Protein AF-A0AAN8JIP8-F1 (afdb_monomer)

Radius of gyration: 142.1 Å; Cα contacts (8 Å, |Δi|>4): 4; chains: 1; bounding box: 308×154×435 Å

Solvent-accessible surface area (backbone atoms only — not comparable to full-atom values): 47723 Å² total; per-residue (Å²): 134,84,82,82,71,72,52,71,68,57,50,50,50,50,52,49,52,52,51,48,56,50,50,54,47,53,52,50,54,49,50,50,59,46,51,55,49,54,50,49,54,49,50,54,50,50,58,48,48,54,56,46,51,53,49,51,53,56,48,52,77,65,32,65,65,54,57,50,50,53,50,52,47,55,48,47,58,53,48,52,54,51,49,50,52,50,52,52,51,51,50,49,52,52,50,50,52,52,52,53,50,51,50,51,49,54,51,48,53,47,52,50,52,50,51,48,52,49,54,61,63,46,69,83,62,85,78,62,66,67,62,51,52,54,47,50,51,51,52,50,55,49,48,55,52,48,51,54,49,47,51,60,46,47,60,45,48,61,55,47,61,72,69,72,71,76,87,85,82,87,88,89,84,82,89,77,83,86,89,81,88,79,89,86,83,90,86,91,87,90,91,95,98,96,97,93,95,94,95,94,97,95,98,95,96,97,97,98,96,94,96,96,81,74,87,73,30,80,72,51,52,64,67,49,54,61,52,54,65,48,54,60,52,52,57,53,52,55,53,59,49,55,55,52,56,53,50,52,52,54,49,55,53,48,50,56,50,50,53,52,50,49,56,49,51,54,51,50,53,49,54,49,48,54,50,51,53,51,49,50,52,51,51,51,52,50,50,54,50,48,56,45,53,50,51,51,50,47,52,55,49,56,50,50,51,49,52,50,57,47,51,52,49,54,48,52,49,49,52,52,52,49,52,51,48,51,52,51,48,55,50,49,53,51,52,49,54,50,51,49,53,49,51,52,52,50,51,51,54,52,52,49,54,52,50,50,52,52,51,51,53,52,52,52,53,50,51,54,50,52,52,50,54,48,54,51,48,56,50,50,53,51,55,48,52,51,51,54,51,52,46,54,53,47,60,50,50,52,50,50,52,49,54,49,51,53,50,56,50,51,51,52,53,53,52,50,53,47,56,51,49,53,51,52,47,53,54,50,55,51,47,52,52,49,52,51,53,50,53,52,49,53,48,50,51,48,52,53,51,51,51,52,48,51,53,50,50,52,52,52,50,51,50,50,49,57,49,50,54,52,45,54,52,49,51,53,49,48,52,53,49,50,53,50,50,52,52,52,46,53,52,50,53,51,48,54,51,51,52,52,54,49,51,53,54,51,54,56,54,52,52,55,48,52,59,50,56,51,56,58,48,52,60,48,56,53,53,57,57,53,55,50,52,58,46,54,56,52,53,53,55,52,49,55,55,48,55,54,48,48,57,54,48,54,66,44,52,59,53,50,52,52,51,51,50,53,50,48,58,49,49,52,54,53,48,52,55,52,47,53,57,54,51,56,53,47,58,54,55,57,49,59,57,50,58,62,46,58,60,46,52,74,61,43,76,75,53,57,79,77,67,79,80,88,85,98,107,110,105,105,110,106,106,105,108,106,105,110,105,107,110,109,106,106,111,106,108,109,108,109,109,107,107,108,109,105,98,93,91,91,86,89,82,91,82,90,86,90,82,82,90,83,86,82,90,80,90,78,85,86,83,81,86,86,85,90,78,89,78,90,90,75,83,62,55,63,56,54,48,49,51,45,48,52,49,47,51,48,49,49,52,49,45,50,54,48,50,51,51,46,52,50,51,48,52,50,48,49,51,49,48,49,49,49,49,49,51,46,51,48,49,47,51,51,55,53,70,70,50,90,78,85,93,82,88,81,87,90,84,88,87,82,82,81,80,52,68,66,63,52,52,53,48,56,55,44,47,60,55,43,52,52,47,53,49,49,49,51,51,47,52,51,49,51,50,49,49,50,52,49,52,51,51,48,60,66,71,73,112

Mean predicted aligned error: 25.89 Å

Organism: Patella caerulea (NCBI:txid87958)

Secondary structure (DSSP, 8-state):
----PPPHHHHHHHHHHHHHHHHHHHHHHHHHHHHHHHHHHHHHHHHHHHHHHHHHHHHHTT-HHHHHHHHHHHHHHHHHHHHHHHHHHHHHHHHHHHHHHHHHHHHHHHHHHHHHHHHHHGGG--SSHHHHHHHHHHHHHHHHHHHHHHHHHHHHHHHHHTTS---S----------------------------------------------TTHHHHHHHHHHHHHHHHHHHHHHHHHHHHHHHHHHHHHHHHHHHHHHHHHHHHHHHHHHHHHHHHHHHHHHHHHHHHHHHHHHHHHHHHHHHHHHHHHHHHHHHHHHHHHHHHHHHHHHHHHHHHHHHHHHHHHHHHHHHHHHHHHHHHHHHHHHHHHHHHHHHHHHHHHHHHHHHHHHHHHHHHHHHHHHHHHHHHHHHHHHHHHHHHHHHHHHHHHHHHHHHHHHHHHHHHHHHHHHHHHHHHHHHHHHHHHHHHHHHHHHHHHHHHHHHHHHHHHHHHHHHHHHHHHHHHHHHHHHHHHHHHHHHHHHHHHHHHHHHHHHHHHHHHHHHHHHHHHHHHHHHHHHHHHHHHHHHHHHHHHHHHHHHHHHHHHHHHHHHHHHHHHHHHTTTGGGG-S---------------------------------------------------------------------TTHHHHHHHHHHHHHHHHHHHHHHHHHHHHHHHHHHHHHHHHHHHHHHHHHHHHHTS-----------------HHHHHHHHHHHHHHHHHHHHHHHHHHHHHHHHHHHHHHHHT--

Structure (mmCIF, N/CA/C/O backbone):
data_AF-A0AAN8JIP8-F1
#
_entry.id   AF-A0AAN8JIP8-F1
#
loop_
_atom_site.group_PDB
_atom_site.id
_atom_site.type_symbol
_atom_site.label_atom_id
_atom_site.label_alt_id
_atom_site.label_comp_id
_atom_site.label_asym_id
_atom_site.label_entity_id
_atom_site.label_seq_id
_atom_site.pdbx_PDB_ins_code
_atom_site.Cartn_x
_atom_site.Cartn_y
_atom_site.Cartn_z
_atom_site.occupancy
_atom_site.B_iso_or_equiv
_atom_site.auth_seq_id
_atom_site.auth_comp_id
_atom_site.auth_asym_id
_atom_site.auth_atom_id
_atom_site.pdbx_PDB_model_num
ATOM 1 N N . MET A 1 1 ? -47.748 29.543 52.046 1.00 41.75 1 MET A N 1
ATOM 2 C CA . MET A 1 1 ? -46.280 29.737 51.969 1.00 41.75 1 MET A CA 1
ATOM 3 C C . MET A 1 1 ? -45.994 30.636 50.778 1.00 41.75 1 MET A C 1
ATOM 5 O O . MET A 1 1 ? -46.801 30.630 49.855 1.00 41.75 1 MET A O 1
ATOM 9 N N . ALA A 1 2 ? -44.954 31.469 50.833 1.00 38.91 2 ALA A N 1
ATOM 10 C CA . ALA A 1 2 ? -44.733 32.494 49.813 1.00 38.91 2 ALA A CA 1
ATOM 11 C C . ALA A 1 2 ? -44.259 31.883 48.487 1.00 38.91 2 ALA A C 1
ATOM 13 O O . ALA A 1 2 ? -43.378 31.026 48.476 1.00 38.91 2 ALA A O 1
ATOM 14 N N . SER A 1 3 ? -44.820 32.352 47.374 1.00 47.00 3 SER A N 1
ATOM 15 C CA . SER A 1 3 ? -44.273 32.103 46.045 1.00 47.00 3 SER A CA 1
ATOM 16 C C . SER A 1 3 ? -42.950 32.853 45.910 1.00 47.00 3 SER A C 1
ATOM 18 O O . SER A 1 3 ? -42.953 34.079 45.784 1.00 47.00 3 SER A O 1
ATOM 20 N N . SER A 1 4 ? -41.831 32.128 45.935 1.00 55.75 4 SER A N 1
ATOM 21 C CA . SER A 1 4 ? -40.528 32.676 45.556 1.00 55.75 4 SER A CA 1
ATOM 22 C C . SER A 1 4 ? -40.542 32.955 44.056 1.00 55.75 4 SER A C 1
ATOM 24 O O . SER A 1 4 ? -40.239 32.077 43.250 1.00 55.75 4 SER A O 1
ATOM 26 N N . ALA A 1 5 ? -40.973 34.157 43.674 1.00 63.22 5 ALA A N 1
ATOM 27 C CA . ALA A 1 5 ? -40.846 34.618 42.302 1.00 63.22 5 ALA A CA 1
ATOM 28 C C . ALA A 1 5 ? -39.356 34.637 41.931 1.00 63.22 5 ALA A C 1
ATOM 30 O O . ALA A 1 5 ? -38.539 35.137 42.705 1.00 63.22 5 ALA A O 1
ATOM 31 N N . LEU A 1 6 ? -39.020 34.084 40.762 1.00 61.97 6 LEU A N 1
ATOM 32 C CA . LEU A 1 6 ? -37.705 34.275 40.148 1.00 61.97 6 LEU A CA 1
ATOM 33 C C . LEU A 1 6 ? -37.393 35.772 40.100 1.00 61.97 6 LEU A C 1
ATOM 35 O O . LEU A 1 6 ? -38.283 36.563 39.769 1.00 61.97 6 LEU A O 1
ATOM 39 N N . SER A 1 7 ? -36.146 36.155 40.385 1.00 80.00 7 SER A N 1
ATOM 40 C CA . SER A 1 7 ? -35.715 37.523 40.099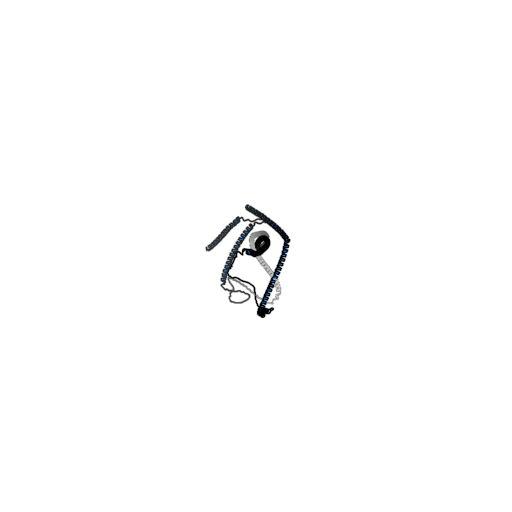 1.00 80.00 7 SER A CA 1
ATOM 41 C C . SER A 1 7 ? -35.925 37.808 38.611 1.00 80.00 7 SER A C 1
ATOM 43 O O . SER A 1 7 ? -35.694 36.932 37.772 1.00 80.00 7 SER A O 1
ATOM 45 N N . GLU A 1 8 ? -36.353 39.022 38.266 1.00 82.00 8 GLU A N 1
ATOM 46 C CA . GLU A 1 8 ? -36.595 39.407 36.871 1.00 82.00 8 GLU A CA 1
ATOM 47 C C . GLU A 1 8 ? -35.316 39.238 36.027 1.00 82.00 8 GLU A C 1
ATOM 49 O O . GLU A 1 8 ? -35.373 38.703 34.919 1.00 82.00 8 GLU A O 1
ATOM 54 N N . ASP A 1 9 ? -34.149 39.525 36.619 1.00 84.12 9 ASP A N 1
ATOM 55 C CA . ASP A 1 9 ? -32.824 39.268 36.039 1.00 84.12 9 ASP A CA 1
ATOM 56 C C . ASP A 1 9 ? -32.525 37.771 35.836 1.00 84.12 9 ASP A C 1
ATOM 58 O O . ASP A 1 9 ? -31.943 37.380 34.823 1.00 84.12 9 ASP A O 1
ATOM 62 N N . GLU A 1 10 ? -32.910 36.906 36.781 1.00 84.31 10 GLU A N 1
ATOM 63 C CA . GLU A 1 10 ? -32.682 35.454 36.691 1.00 84.31 10 GLU A CA 1
ATOM 64 C C . GLU A 1 10 ? -33.585 34.823 35.629 1.00 84.31 10 GLU A C 1
ATOM 66 O O . GLU A 1 10 ? -33.130 34.010 34.822 1.00 84.31 10 GLU A O 1
ATOM 71 N N . PHE A 1 11 ? -34.850 35.247 35.578 1.00 89.31 11 PHE A N 1
ATOM 72 C CA . PHE A 1 11 ? -35.792 34.854 34.538 1.00 89.31 11 PHE A CA 1
ATOM 73 C C . PHE A 1 11 ? -35.334 35.339 33.157 1.00 89.31 11 PHE A C 1
ATOM 75 O O . PHE A 1 11 ? -35.331 34.555 32.208 1.00 89.31 11 PHE A O 1
ATOM 82 N N . HIS A 1 12 ? -34.872 36.587 33.038 1.00 90.25 12 HIS A N 1
ATOM 83 C CA . HIS A 1 12 ? -34.343 37.122 31.784 1.00 90.25 12 HIS A CA 1
ATOM 84 C C . HIS A 1 12 ? -33.064 36.393 31.337 1.00 90.25 12 HIS A C 1
ATOM 86 O O . HIS A 1 12 ? -32.928 36.040 30.165 1.00 90.25 12 HIS A O 1
ATOM 92 N N . ARG A 1 13 ? -32.159 36.066 32.269 1.00 91.44 13 ARG A N 1
ATOM 93 C CA . ARG A 1 13 ? -30.947 35.283 31.981 1.00 91.44 13 ARG A CA 1
ATOM 94 C C . ARG A 1 13 ? -31.266 33.855 31.531 1.00 91.44 13 ARG A C 1
ATOM 96 O O . ARG A 1 13 ? -30.633 33.363 30.600 1.00 91.44 13 ARG A O 1
ATOM 103 N N . LEU A 1 14 ? -32.272 33.213 32.129 1.00 91.88 14 LEU A N 1
ATOM 104 C CA . LEU A 1 14 ? -32.777 31.908 31.686 1.00 91.88 14 LEU A CA 1
ATOM 105 C C . LEU A 1 14 ? -33.465 31.987 30.313 1.00 91.88 14 LEU A C 1
ATOM 107 O O . LEU A 1 14 ? -33.284 31.083 29.499 1.00 91.88 14 LEU A O 1
ATOM 111 N N . GLN A 1 15 ? -34.201 33.062 30.011 1.00 92.00 15 GLN A N 1
ATOM 112 C CA . GLN A 1 15 ? -34.759 33.293 28.672 1.00 92.00 15 GLN A CA 1
ATOM 113 C C . GLN A 1 15 ? -33.664 33.465 27.611 1.00 92.00 15 GLN A C 1
ATOM 115 O O . GLN A 1 15 ? -33.769 32.865 26.542 1.00 92.00 15 GLN A O 1
ATOM 120 N N . LEU A 1 16 ? -32.613 34.237 27.908 1.00 93.12 16 LEU A N 1
ATOM 121 C CA . LEU A 1 16 ? -31.446 34.403 27.036 1.00 93.12 16 LEU A CA 1
ATOM 122 C C . LEU A 1 16 ? -30.752 33.061 26.784 1.00 93.12 16 LEU A C 1
ATOM 124 O O . LEU A 1 16 ? -30.627 32.658 25.631 1.00 93.12 16 LEU A O 1
ATOM 128 N N . GLN A 1 17 ? -30.409 32.315 27.837 1.00 93.75 17 GLN A N 1
ATOM 129 C CA . GLN A 1 17 ? -29.754 31.011 27.701 1.00 93.75 17 GLN A CA 1
ATOM 130 C C . GLN A 1 17 ? -30.630 29.993 26.946 1.00 93.75 17 GLN A C 1
ATOM 132 O O . GLN A 1 17 ? -30.125 29.209 26.143 1.00 93.75 17 GLN A O 1
ATOM 137 N N . LEU A 1 18 ? -31.955 30.016 27.138 1.00 93.50 18 LEU A N 1
ATOM 138 C CA . LEU A 1 18 ? -32.888 29.183 26.374 1.00 93.50 18 LEU A CA 1
ATOM 139 C C . LEU A 1 18 ? -32.954 29.594 24.893 1.00 93.50 18 LEU A C 1
ATOM 141 O O . LEU A 1 18 ? -33.060 28.728 24.024 1.00 93.50 18 LEU A O 1
ATOM 145 N N . LEU A 1 19 ? -32.881 30.892 24.587 1.00 94.69 19 LEU A N 1
ATOM 146 C CA . LEU A 1 19 ? -32.849 31.405 23.216 1.00 94.69 19 LEU A CA 1
ATOM 147 C C . LEU A 1 19 ? -31.527 31.051 22.515 1.00 94.69 19 LEU A C 1
ATOM 149 O O . LEU A 1 19 ? -31.551 30.623 21.360 1.00 94.69 19 LEU A O 1
ATOM 153 N N . GLU A 1 20 ? -30.399 31.151 23.217 1.00 94.56 20 GLU A N 1
ATOM 154 C CA . GLU A 1 20 ? -29.074 30.717 22.757 1.00 94.56 20 GLU A CA 1
ATOM 155 C C . GLU A 1 20 ? -29.049 29.209 22.485 1.00 94.56 20 GLU A C 1
ATOM 157 O O . GLU A 1 20 ? -28.760 28.795 21.362 1.00 94.56 20 GLU A O 1
ATOM 162 N N . LEU A 1 21 ? -29.454 28.377 23.455 1.00 94.69 21 LEU A N 1
ATOM 163 C CA . LEU A 1 21 ? -29.526 26.919 23.297 1.00 94.69 21 LEU A CA 1
ATOM 164 C C . LEU A 1 21 ? -30.486 26.498 22.179 1.00 94.69 21 LEU A C 1
ATOM 166 O O . LEU A 1 21 ? -30.210 25.526 21.471 1.00 94.69 21 LEU A O 1
ATOM 170 N N . ARG A 1 22 ? -31.591 27.229 21.975 1.00 94.69 22 ARG A N 1
ATOM 171 C CA . ARG A 1 22 ? -32.524 27.006 20.860 1.00 94.69 22 ARG A CA 1
ATOM 172 C C . ARG A 1 22 ? -31.920 27.404 19.512 1.00 94.69 22 ARG A C 1
ATOM 174 O O . ARG A 1 22 ? -32.134 26.698 18.530 1.00 94.69 22 ARG A O 1
ATOM 181 N N . THR A 1 23 ? -31.159 28.494 19.461 1.00 95.00 23 THR A N 1
ATOM 182 C CA . THR A 1 23 ? -30.470 28.963 18.247 1.00 95.00 23 THR A CA 1
ATOM 183 C C . THR A 1 23 ? -29.353 27.996 17.860 1.00 95.00 23 THR A C 1
ATOM 185 O O . THR A 1 23 ? -29.341 27.502 16.734 1.00 95.00 23 THR A O 1
ATOM 188 N N . ALA A 1 24 ? -28.509 27.602 18.818 1.00 94.00 24 ALA A N 1
ATOM 189 C CA . ALA A 1 24 ? -27.499 26.562 18.644 1.00 94.00 24 ALA A CA 1
ATOM 190 C C . ALA A 1 24 ? -28.122 25.221 18.213 1.00 94.00 24 ALA A C 1
ATOM 192 O O . ALA A 1 24 ? -27.599 24.561 17.318 1.00 94.00 24 ALA A O 1
ATOM 193 N N . ASN A 1 25 ? -29.283 24.846 18.766 1.00 93.75 25 ASN A N 1
ATOM 194 C CA . ASN A 1 25 ? -30.038 23.673 18.318 1.00 93.75 25 ASN A CA 1
ATOM 195 C C . ASN A 1 25 ? -30.480 23.772 16.852 1.00 93.75 25 ASN A C 1
ATOM 197 O O . ASN A 1 25 ? -30.338 22.794 16.123 1.00 93.75 25 ASN A O 1
ATOM 201 N N . TYR A 1 26 ? -31.008 24.915 16.404 1.00 96.50 26 TYR A N 1
ATOM 202 C CA . TYR A 1 26 ? -31.382 25.098 14.997 1.00 96.50 26 TYR A CA 1
ATOM 203 C C . TYR A 1 26 ? -30.161 25.108 14.069 1.00 96.50 26 TYR A C 1
ATOM 205 O O . TYR A 1 26 ? -30.230 24.551 12.974 1.00 96.50 26 TYR A O 1
ATOM 213 N N . GLU A 1 27 ? -29.033 25.677 14.498 1.00 94.81 27 GLU A N 1
ATOM 214 C CA . GLU A 1 27 ? -27.779 25.608 13.748 1.00 94.81 27 GLU A CA 1
ATOM 215 C C . GLU A 1 27 ? -27.237 24.182 13.632 1.00 94.81 27 GLU A C 1
ATOM 217 O O . GLU A 1 27 ? -26.820 23.780 12.548 1.00 94.81 27 GLU A O 1
ATOM 222 N N . LEU A 1 28 ? -27.225 23.417 14.726 1.00 95.06 28 LEU A N 1
ATOM 223 C CA . LEU A 1 28 ? -26.784 22.022 14.734 1.00 95.06 28 LEU A CA 1
ATOM 224 C C . LEU A 1 28 ? -27.724 21.149 13.899 1.00 95.06 28 LEU A C 1
ATOM 226 O O . LEU A 1 28 ? -27.256 20.397 13.053 1.00 95.06 28 LEU A O 1
ATOM 230 N N . GLU A 1 29 ? -29.040 21.321 14.030 1.00 96.31 29 GLU A N 1
ATOM 231 C CA . GLU A 1 29 ? -30.030 20.632 13.194 1.00 96.31 29 GLU A CA 1
ATOM 232 C C . GLU A 1 29 ? -29.877 21.010 11.703 1.00 96.31 29 GLU A C 1
ATOM 234 O O . GLU A 1 29 ? -30.047 20.167 10.821 1.00 96.31 29 GLU A O 1
ATOM 239 N N . GLY A 1 30 ? -29.484 22.254 11.404 1.00 96.44 30 GLY A N 1
ATOM 240 C CA . GLY A 1 30 ? -29.112 22.708 10.062 1.00 96.44 30 GLY A CA 1
ATOM 241 C C . GLY A 1 30 ? -27.811 22.087 9.538 1.00 96.44 30 GLY A C 1
ATOM 242 O O . GLY A 1 30 ? -27.761 21.682 8.375 1.00 96.44 30 GLY A O 1
ATOM 243 N N . LYS A 1 31 ? -26.782 21.963 10.388 1.00 96.31 31 LYS A N 1
ATOM 244 C CA . LYS A 1 31 ? -25.492 21.315 10.083 1.00 96.31 31 LYS A CA 1
ATOM 245 C C . LYS A 1 31 ? -25.680 19.812 9.838 1.00 96.31 31 LYS A C 1
ATOM 247 O O . LYS A 1 31 ? -25.229 19.326 8.807 1.00 96.31 31 LYS A O 1
ATOM 252 N N . CYS A 1 32 ? -26.441 19.106 10.677 1.00 93.50 32 CYS A N 1
ATOM 253 C CA . CYS A 1 32 ? -26.803 17.700 10.460 1.00 93.50 32 CYS A CA 1
ATOM 254 C C . CYS A 1 32 ? -27.535 17.507 9.126 1.00 93.50 32 CYS A C 1
ATOM 256 O O . CYS A 1 32 ? -27.065 16.746 8.286 1.00 93.50 32 CYS A O 1
ATOM 258 N N . LYS A 1 33 ? -28.587 18.291 8.849 1.00 96.75 33 LYS A N 1
ATOM 259 C CA . LYS A 1 33 ? -29.296 18.246 7.555 1.00 96.75 33 LYS A CA 1
ATOM 260 C C . LYS A 1 33 ? -28.409 18.613 6.365 1.00 96.75 33 LYS A C 1
ATOM 262 O O . LYS A 1 33 ? -28.715 18.241 5.233 1.00 96.75 33 LYS A O 1
ATOM 267 N N . LYS A 1 34 ? -27.337 19.386 6.558 1.00 96.75 34 LYS A N 1
ATOM 268 C CA . LYS A 1 34 ? -26.338 19.632 5.511 1.00 96.75 34 LYS A CA 1
ATOM 269 C C . LYS A 1 34 ? -25.504 18.368 5.267 1.00 96.75 34 LYS A C 1
ATOM 271 O O . LYS A 1 34 ? -25.473 17.906 4.130 1.00 96.75 34 LYS A O 1
ATOM 276 N N . TYR A 1 35 ? -24.928 17.778 6.314 1.00 96.06 35 TYR A N 1
ATOM 277 C CA . TYR A 1 35 ? -24.126 16.556 6.205 1.00 96.06 35 TYR A CA 1
ATOM 278 C C . TYR A 1 35 ? -24.930 15.349 5.695 1.00 96.06 35 TYR A C 1
ATOM 280 O O . TYR A 1 35 ? -24.410 14.584 4.894 1.00 96.06 35 TYR A O 1
ATOM 288 N N . GLU A 1 36 ? -26.209 15.211 6.057 1.00 96.06 36 GLU A N 1
ATOM 289 C CA . GLU A 1 36 ? -27.120 14.193 5.502 1.00 96.06 36 GLU A CA 1
ATOM 290 C C . GLU A 1 36 ? -27.251 14.309 3.973 1.00 96.06 36 GLU A C 1
ATOM 292 O O . GLU A 1 36 ? -27.186 13.306 3.259 1.00 96.06 36 GLU A O 1
ATOM 297 N N . ARG A 1 37 ? -27.382 15.535 3.443 1.00 96.56 37 ARG A N 1
ATOM 298 C CA . ARG A 1 37 ? -27.431 15.775 1.991 1.00 96.56 37 ARG A CA 1
ATOM 299 C C . ARG A 1 37 ? -26.080 15.537 1.325 1.00 96.56 37 ARG A C 1
ATOM 301 O O . ARG A 1 37 ? -26.044 14.941 0.256 1.00 96.56 37 ARG A O 1
ATOM 308 N N . GLU A 1 38 ? -24.984 15.980 1.938 1.00 96.69 38 GLU A N 1
ATOM 309 C CA . GLU A 1 38 ? -23.628 15.767 1.409 1.00 96.69 38 GL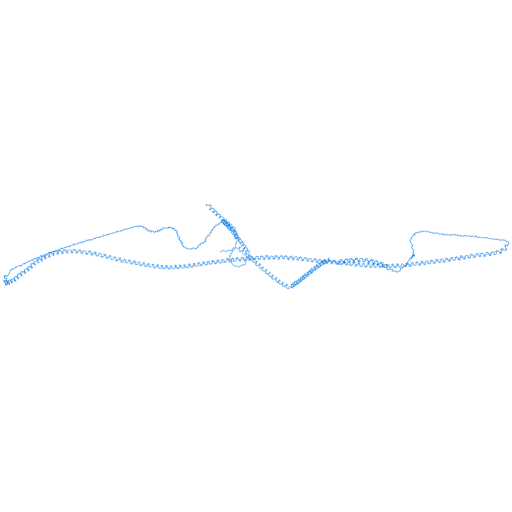U A CA 1
ATOM 310 C C . GLU A 1 38 ? -23.268 14.271 1.376 1.00 96.69 38 GLU A C 1
ATOM 312 O O . GLU A 1 38 ? -22.713 13.802 0.384 1.00 96.69 38 GLU A O 1
ATOM 317 N N . LEU A 1 39 ? -23.681 13.501 2.389 1.00 95.12 39 LEU A N 1
ATOM 318 C CA . LEU A 1 39 ? -23.577 12.041 2.419 1.00 95.12 39 LEU A CA 1
ATOM 319 C C . LEU A 1 39 ? -24.425 11.390 1.317 1.00 95.12 39 LEU A C 1
ATOM 321 O O . LEU A 1 39 ? -23.911 10.544 0.590 1.00 95.12 39 LEU A O 1
ATOM 325 N N . THR A 1 40 ? -25.681 11.820 1.150 1.00 96.88 40 THR A N 1
ATOM 326 C CA . THR A 1 40 ? -26.584 11.301 0.104 1.00 96.88 40 THR A CA 1
ATOM 327 C C . THR A 1 40 ? -26.010 11.543 -1.297 1.00 96.88 40 THR A C 1
ATOM 329 O O . THR A 1 40 ? -25.915 10.615 -2.094 1.00 96.88 40 THR A O 1
ATOM 332 N N . VAL A 1 41 ? -25.541 12.763 -1.586 1.00 96.69 41 VAL A N 1
ATOM 333 C CA . VAL A 1 41 ? -24.903 13.114 -2.870 1.00 96.69 41 VAL A CA 1
ATOM 334 C C . VAL A 1 41 ? -23.583 12.358 -3.069 1.00 96.69 41 VAL A C 1
ATOM 336 O O . VAL A 1 41 ? -23.268 11.942 -4.185 1.00 96.69 41 VAL A O 1
ATOM 339 N N . GLY A 1 42 ? -22.817 12.127 -1.998 1.00 94.19 42 GLY A N 1
ATOM 340 C CA . GLY A 1 42 ? -21.629 11.273 -2.029 1.00 94.19 42 GLY A CA 1
ATOM 341 C C . GLY A 1 42 ? -21.962 9.825 -2.401 1.00 94.19 42 GLY A C 1
ATOM 342 O O . GLY A 1 42 ? -21.312 9.250 -3.274 1.00 94.19 42 GLY A O 1
ATOM 343 N N . GLN A 1 43 ? -23.013 9.263 -1.801 1.00 96.31 43 GLN A N 1
ATOM 344 C CA . GLN A 1 43 ? -23.512 7.921 -2.101 1.00 96.31 43 GLN A CA 1
ATOM 345 C C . GLN A 1 43 ? -24.012 7.825 -3.546 1.00 96.31 43 GLN A C 1
ATOM 347 O O . GLN A 1 43 ? -23.539 6.958 -4.272 1.00 96.31 43 GLN A O 1
ATOM 352 N N . GLU A 1 44 ? -24.849 8.757 -4.017 1.00 95.88 44 GLU A N 1
ATOM 353 C CA . GLU A 1 44 ? -25.273 8.837 -5.426 1.00 95.88 44 GLU A CA 1
ATOM 354 C C . GLU A 1 44 ? -24.078 8.914 -6.392 1.00 95.88 44 GLU A C 1
ATOM 356 O O . GLU A 1 44 ? -24.091 8.290 -7.458 1.00 95.88 44 GLU A O 1
ATOM 361 N N . ARG A 1 45 ? -23.009 9.639 -6.028 1.00 96.81 45 ARG A N 1
ATOM 362 C CA . ARG A 1 45 ? -21.807 9.751 -6.863 1.00 96.81 45 ARG A CA 1
ATOM 363 C C . ARG A 1 45 ? -21.016 8.444 -6.937 1.00 96.81 45 ARG A C 1
ATOM 365 O O . ARG A 1 45 ? -20.574 8.101 -8.035 1.00 96.81 45 ARG A O 1
ATOM 372 N N . VAL A 1 46 ? -20.868 7.714 -5.829 1.00 94.31 46 VAL A N 1
ATOM 373 C CA . VAL A 1 46 ? -20.299 6.350 -5.822 1.00 94.31 46 VAL A CA 1
ATOM 374 C C . VAL A 1 46 ? -21.156 5.427 -6.689 1.00 94.31 46 VAL A C 1
ATOM 376 O O . VAL A 1 46 ? -20.643 4.781 -7.600 1.00 94.31 46 VAL A O 1
ATOM 379 N N . ASP A 1 47 ? -22.476 5.477 -6.510 1.00 96.62 47 ASP A N 1
ATOM 380 C CA . ASP A 1 47 ? -23.449 4.664 -7.238 1.00 96.62 47 ASP A CA 1
ATOM 381 C C . ASP A 1 47 ? -23.382 4.893 -8.764 1.00 96.62 47 ASP A C 1
ATOM 383 O O . ASP A 1 47 ? -23.634 3.978 -9.552 1.00 96.62 47 ASP A O 1
ATOM 387 N N . VAL A 1 48 ? -23.034 6.103 -9.219 1.00 96.00 48 VAL A N 1
ATOM 388 C CA . VAL A 1 48 ? -22.761 6.409 -10.637 1.00 96.00 48 VAL A CA 1
ATOM 389 C C . VAL A 1 48 ? -21.407 5.853 -11.086 1.00 96.00 48 VAL A C 1
ATOM 391 O O . VAL A 1 48 ? -21.338 5.223 -12.144 1.00 96.00 48 VAL A O 1
ATOM 394 N N . LEU A 1 49 ? -20.349 6.045 -10.293 1.00 94.38 49 LEU A N 1
ATOM 395 C CA . LEU A 1 49 ? -18.994 5.589 -10.619 1.00 94.38 49 LEU A CA 1
ATOM 396 C C . LEU A 1 49 ? -18.906 4.059 -10.722 1.00 94.38 49 LEU A C 1
ATOM 398 O O . LEU A 1 49 ? -18.324 3.559 -11.682 1.00 94.38 49 LEU A O 1
ATOM 402 N N . ASP A 1 50 ? -19.566 3.304 -9.843 1.00 95.00 50 ASP A N 1
ATOM 403 C CA . ASP A 1 50 ? -19.622 1.836 -9.927 1.00 95.00 50 ASP A CA 1
ATOM 404 C C . ASP A 1 50 ? -20.362 1.353 -11.182 1.00 95.00 50 ASP A C 1
ATOM 406 O O . ASP A 1 50 ? -19.964 0.374 -11.828 1.00 95.00 50 ASP A O 1
ATOM 410 N N . LYS A 1 51 ? -21.414 2.071 -11.600 1.00 95.94 51 LYS A N 1
ATOM 411 C CA . LYS A 1 51 ? -22.118 1.803 -12.865 1.00 95.94 51 LYS A CA 1
ATOM 412 C C . LYS A 1 51 ? -21.247 2.136 -14.080 1.00 95.94 51 LYS A C 1
ATOM 414 O O . LYS A 1 51 ? -21.388 1.475 -15.110 1.00 95.94 51 LYS A O 1
ATOM 419 N N . GLU A 1 52 ? -20.358 3.123 -13.996 1.00 94.38 52 GLU A N 1
ATOM 420 C CA . GLU A 1 52 ? -19.389 3.473 -15.046 1.00 94.38 52 GLU A CA 1
ATOM 421 C C . GLU A 1 52 ? -18.227 2.472 -15.110 1.00 94.38 52 GLU A C 1
ATOM 423 O O . GLU A 1 52 ? -17.961 1.927 -16.182 1.00 94.38 52 GLU A O 1
ATOM 428 N N . LEU A 1 53 ? -17.627 2.115 -13.974 1.00 90.94 53 LEU A N 1
ATOM 429 C CA . LEU A 1 53 ? -16.594 1.083 -13.842 1.00 90.94 53 LEU A CA 1
ATOM 430 C C . LEU A 1 53 ? -17.101 -0.283 -14.331 1.00 90.94 53 LEU A C 1
ATOM 432 O O . LEU A 1 53 ? -16.434 -0.965 -15.110 1.00 90.94 53 LEU A O 1
ATOM 436 N N . THR A 1 54 ? -18.338 -0.649 -13.986 1.00 94.31 54 THR A N 1
ATOM 437 C CA . THR A 1 54 ? -18.991 -1.868 -14.490 1.00 94.31 54 THR A CA 1
ATOM 438 C C . THR A 1 54 ? -19.182 -1.844 -16.012 1.00 94.31 54 THR A C 1
ATOM 440 O O . THR A 1 54 ? -19.073 -2.890 -16.659 1.00 94.31 54 THR A O 1
ATOM 443 N N . LYS A 1 55 ? -19.458 -0.680 -16.621 1.00 92.62 55 LYS A N 1
ATOM 444 C CA . LYS A 1 55 ? -19.519 -0.536 -18.089 1.00 92.62 55 LYS A CA 1
ATOM 445 C C . LYS A 1 55 ? -18.122 -0.642 -18.703 1.00 92.62 55 LYS A C 1
ATOM 447 O O . LYS A 1 55 ? -17.965 -1.386 -19.668 1.00 92.62 55 LYS A O 1
ATOM 452 N N . ALA A 1 56 ? -17.121 0.031 -18.133 1.00 86.12 56 ALA A N 1
ATOM 453 C CA . ALA A 1 56 ? -15.735 -0.007 -18.597 1.00 86.12 56 ALA A CA 1
ATOM 454 C C . ALA A 1 56 ? -15.183 -1.441 -18.595 1.00 86.12 56 ALA A C 1
ATOM 456 O O . ALA A 1 56 ? -14.741 -1.923 -19.635 1.00 86.12 56 ALA A O 1
ATOM 457 N N . ASN A 1 57 ? -15.344 -2.181 -17.495 1.00 82.38 57 ASN A N 1
ATOM 458 C CA . ASN A 1 57 ? -14.942 -3.588 -17.402 1.00 82.38 57 ASN A CA 1
ATOM 459 C C . ASN A 1 57 ? -15.691 -4.477 -18.412 1.00 82.38 57 ASN A C 1
ATOM 461 O O . ASN A 1 57 ? -15.094 -5.356 -19.033 1.00 82.38 57 ASN A O 1
ATOM 465 N N . LYS A 1 58 ? -16.982 -4.218 -18.671 1.00 88.38 58 LYS A N 1
ATOM 466 C CA . LYS A 1 58 ? -17.743 -4.915 -19.727 1.00 88.38 58 LYS A CA 1
ATOM 467 C C . LYS A 1 58 ? -17.277 -4.566 -21.147 1.00 88.38 58 LYS A C 1
ATOM 469 O O . LYS A 1 58 ? -17.478 -5.388 -22.038 1.00 88.38 58 LYS A O 1
ATOM 474 N N . VAL A 1 59 ? -16.670 -3.400 -21.374 1.00 84.06 59 VAL A N 1
ATOM 475 C CA . VAL A 1 59 ? -16.035 -3.032 -22.652 1.00 84.06 59 VAL A CA 1
ATOM 476 C C . VAL A 1 59 ? -14.647 -3.665 -22.769 1.00 84.06 59 VAL A C 1
ATOM 478 O O . VAL A 1 59 ? -14.357 -4.262 -23.800 1.00 84.06 59 VAL A O 1
ATOM 481 N N . ILE A 1 60 ? -13.830 -3.635 -21.713 1.00 79.00 60 ILE A N 1
ATOM 482 C CA . ILE A 1 60 ? -12.498 -4.264 -21.664 1.00 79.00 60 ILE A CA 1
ATOM 483 C C . ILE A 1 60 ? -12.603 -5.779 -21.893 1.00 79.00 60 ILE A C 1
ATOM 485 O O . ILE A 1 60 ? -11.930 -6.314 -22.772 1.00 79.00 60 ILE A O 1
ATOM 489 N N . ASN A 1 61 ? -13.527 -6.465 -21.216 1.00 77.38 61 ASN A N 1
ATOM 490 C CA . ASN A 1 61 ? -13.718 -7.915 -21.363 1.00 77.38 61 ASN A CA 1
ATOM 491 C C . ASN A 1 61 ? -14.357 -8.315 -22.710 1.00 77.38 61 ASN A C 1
ATOM 493 O O . ASN A 1 61 ? -14.301 -9.479 -23.104 1.00 77.38 61 ASN A O 1
ATOM 497 N N . LYS A 1 62 ? -14.964 -7.362 -23.432 1.00 78.56 62 LYS A N 1
ATOM 498 C CA . LYS A 1 62 ? -15.442 -7.537 -24.818 1.00 78.56 62 LYS A CA 1
ATOM 499 C C . LYS A 1 62 ? -14.441 -7.045 -25.867 1.00 78.56 62 LYS A C 1
ATOM 501 O O . LYS A 1 62 ? -14.663 -7.265 -27.058 1.00 78.56 62 LYS A O 1
ATOM 506 N N . SER A 1 63 ? -13.363 -6.381 -25.457 1.00 77.38 63 SER A N 1
ATOM 507 C CA . SER A 1 63 ? -12.356 -5.851 -26.367 1.00 77.38 63 SER A CA 1
ATOM 508 C C . SER A 1 63 ? -11.573 -6.995 -26.997 1.00 77.38 63 SER A C 1
ATOM 510 O O . SER A 1 63 ? -11.031 -7.851 -26.296 1.00 77.38 63 SER A O 1
ATOM 512 N N . LYS A 1 64 ? -11.460 -6.981 -28.331 1.00 72.12 64 LYS A N 1
ATOM 513 C CA . LYS A 1 64 ? -10.598 -7.926 -29.056 1.00 72.12 64 LYS A CA 1
ATOM 514 C C . LYS A 1 64 ? -9.155 -7.857 -28.548 1.00 72.12 64 LYS A C 1
ATOM 516 O O . LYS A 1 64 ? -8.545 -8.904 -28.376 1.00 72.12 64 LYS A O 1
ATOM 521 N N . LYS A 1 65 ? -8.683 -6.653 -28.197 1.00 80.88 65 LYS A N 1
ATOM 522 C CA . LYS A 1 65 ? -7.320 -6.399 -27.714 1.00 80.88 65 LYS A CA 1
ATOM 523 C C . LYS A 1 65 ? -6.963 -7.206 -26.459 1.00 80.88 65 LYS A C 1
ATOM 525 O O . LYS A 1 65 ? -5.819 -7.603 -26.310 1.00 80.88 65 LYS A O 1
ATOM 530 N N . THR A 1 66 ? -7.926 -7.490 -25.581 1.00 79.44 66 THR A N 1
ATOM 531 C CA . THR A 1 66 ? -7.689 -8.299 -24.371 1.00 79.44 66 THR A CA 1
ATOM 532 C C . THR A 1 66 ? -7.382 -9.753 -24.735 1.00 79.44 66 THR A C 1
ATOM 534 O O . THR A 1 66 ? -6.405 -10.310 -24.251 1.00 79.44 66 THR A O 1
ATOM 537 N N . LYS A 1 67 ? -8.158 -10.339 -25.658 1.00 81.62 67 LYS A N 1
ATOM 538 C CA . LYS A 1 67 ? -7.933 -11.707 -26.162 1.00 81.62 67 LYS A CA 1
ATOM 539 C C . LYS A 1 67 ? -6.715 -11.815 -27.077 1.00 81.62 67 LYS A C 1
ATOM 541 O O . LYS A 1 67 ? -6.061 -12.844 -27.123 1.00 81.62 67 LYS A O 1
ATOM 546 N N . GLU A 1 68 ? -6.423 -10.753 -27.816 1.00 81.88 68 GLU A N 1
ATOM 547 C CA . GLU A 1 68 ? -5.234 -10.626 -28.658 1.00 81.88 68 GLU A CA 1
ATOM 548 C C . GLU A 1 68 ? -3.960 -10.585 -27.802 1.00 81.88 68 GLU A C 1
ATOM 550 O O . GLU A 1 68 ? -3.022 -11.321 -28.081 1.00 81.88 68 GLU A O 1
ATOM 555 N N . VAL A 1 69 ? -3.958 -9.827 -26.697 1.00 85.94 69 VAL A N 1
ATOM 556 C CA . VAL A 1 69 ? -2.877 -9.852 -25.694 1.00 85.94 69 VAL A CA 1
ATOM 557 C C . VAL A 1 69 ? -2.770 -11.222 -25.015 1.00 85.94 69 VAL A C 1
ATOM 559 O O . VAL A 1 69 ? -1.665 -11.730 -24.878 1.00 85.94 69 VAL A O 1
ATOM 562 N N . GLU A 1 70 ? -3.887 -11.851 -24.642 1.00 87.12 70 GLU A N 1
ATOM 563 C CA . GLU A 1 70 ? -3.905 -13.199 -24.048 1.00 87.12 70 GLU A CA 1
ATOM 564 C C . GLU A 1 70 ? -3.296 -14.261 -24.987 1.00 87.12 70 GLU A C 1
ATOM 566 O O . GLU A 1 70 ? -2.483 -15.078 -24.555 1.00 87.12 70 GLU A O 1
ATOM 571 N N . LEU A 1 71 ? -3.614 -14.209 -26.286 1.00 88.69 71 LEU A N 1
ATOM 572 C CA . LEU A 1 71 ? -3.016 -15.079 -27.305 1.00 88.69 71 LEU A CA 1
ATOM 573 C C . LEU A 1 71 ? -1.529 -14.773 -27.538 1.00 88.69 71 LEU A C 1
ATOM 575 O O . LEU A 1 71 ? -0.731 -15.703 -27.612 1.00 88.69 71 LEU A O 1
ATOM 579 N N . LEU A 1 72 ? -1.139 -13.495 -27.598 1.00 89.69 72 LEU A N 1
ATOM 580 C CA . LEU A 1 72 ? 0.265 -13.089 -27.731 1.00 89.69 72 LEU A CA 1
ATOM 581 C C . LEU A 1 72 ? 1.106 -13.495 -26.511 1.00 89.69 72 LEU A C 1
ATOM 583 O O . LEU A 1 72 ? 2.278 -13.828 -26.669 1.00 89.69 72 LEU A O 1
ATOM 587 N N . MET A 1 73 ? 0.527 -13.517 -25.305 1.00 90.94 73 MET A N 1
ATOM 588 C CA . MET A 1 73 ? 1.181 -14.073 -24.117 1.00 90.94 73 MET A CA 1
ATOM 589 C C . MET A 1 73 ? 1.375 -15.588 -24.252 1.00 90.94 73 MET A C 1
ATOM 591 O O . MET A 1 73 ? 2.496 -16.059 -24.100 1.00 90.94 73 MET A O 1
ATOM 595 N N . GLN A 1 74 ? 0.339 -16.341 -24.640 1.00 94.12 74 GLN A N 1
ATOM 596 C CA . GLN A 1 74 ? 0.451 -17.792 -24.861 1.00 94.12 74 GLN A CA 1
ATOM 597 C C . GLN A 1 74 ? 1.460 -18.155 -25.968 1.00 94.12 74 GLN A C 1
ATOM 599 O O . GLN A 1 74 ? 2.161 -19.167 -25.862 1.00 94.12 74 GLN A O 1
ATOM 604 N N . GLU A 1 75 ? 1.564 -17.335 -27.018 1.00 93.81 75 GLU A N 1
ATOM 605 C CA . GLU A 1 75 ? 2.580 -17.479 -28.064 1.00 93.81 75 GLU A CA 1
ATOM 606 C C . GLU A 1 75 ? 3.987 -17.174 -27.531 1.00 93.81 75 GLU A C 1
ATOM 608 O O . GLU A 1 75 ? 4.902 -17.965 -27.758 1.00 93.81 75 GLU A O 1
ATOM 613 N N . ASN A 1 76 ? 4.159 -16.096 -26.760 1.00 90.88 76 ASN A N 1
ATOM 614 C CA . ASN A 1 76 ? 5.434 -15.733 -26.136 1.00 90.88 76 ASN A CA 1
ATOM 615 C C . ASN A 1 76 ? 5.910 -16.820 -25.153 1.00 90.88 76 ASN A C 1
ATOM 617 O O . ASN A 1 76 ? 7.036 -17.297 -25.272 1.00 90.88 76 ASN A O 1
ATOM 621 N N . ASP A 1 77 ? 5.030 -17.334 -24.291 1.00 94.88 77 ASP A N 1
ATOM 622 C CA . ASP A 1 77 ? 5.302 -18.480 -23.411 1.00 94.88 77 ASP A CA 1
ATOM 623 C C . ASP A 1 77 ? 5.655 -19.749 -24.211 1.00 94.88 77 ASP A C 1
ATOM 625 O O . ASP A 1 77 ? 6.406 -20.614 -23.754 1.00 94.88 77 ASP A O 1
ATOM 629 N N . GLY A 1 78 ? 5.092 -19.909 -25.413 1.00 94.25 78 GLY A N 1
ATOM 630 C CA . GLY A 1 78 ? 5.436 -20.972 -26.360 1.00 94.25 78 GLY A CA 1
ATOM 631 C C . GLY A 1 78 ? 6.815 -20.798 -27.002 1.00 94.25 78 GLY A C 1
ATOM 632 O O . GLY A 1 78 ? 7.527 -21.785 -27.194 1.00 94.25 78 GLY A O 1
ATOM 633 N N . LEU A 1 79 ? 7.210 -19.563 -27.310 1.00 95.69 79 LEU A N 1
ATOM 634 C CA . LEU A 1 79 ? 8.519 -19.220 -27.867 1.00 95.69 79 LEU A CA 1
ATOM 635 C C . LEU A 1 79 ? 9.626 -19.295 -26.807 1.00 95.69 79 LEU A C 1
ATOM 637 O O . LEU A 1 79 ? 10.670 -19.874 -27.089 1.00 95.69 79 LEU A O 1
ATOM 641 N N . GLN A 1 80 ? 9.386 -18.822 -25.582 1.00 94.38 80 GLN A N 1
ATOM 642 C CA . GLN A 1 80 ? 10.334 -18.930 -24.466 1.00 94.38 80 GLN A CA 1
ATOM 643 C C . GLN A 1 80 ? 10.661 -20.390 -24.134 1.00 94.38 80 GLN A C 1
ATOM 645 O O . GLN A 1 80 ? 11.829 -20.737 -23.995 1.00 94.38 80 GLN A O 1
ATOM 650 N N . ARG A 1 81 ? 9.658 -21.282 -24.096 1.00 95.50 81 ARG A N 1
ATOM 651 C CA . ARG A 1 81 ? 9.896 -22.726 -23.896 1.00 95.50 81 ARG A CA 1
ATOM 652 C C . ARG A 1 81 ? 10.711 -23.362 -25.025 1.00 95.50 81 ARG A C 1
ATOM 654 O O . ARG A 1 81 ? 11.540 -24.222 -24.751 1.00 95.50 81 ARG A O 1
ATOM 661 N N . LYS A 1 82 ? 10.508 -22.940 -26.280 1.00 96.06 82 LYS A N 1
ATOM 662 C CA . LYS A 1 82 ? 11.325 -23.397 -27.419 1.00 96.06 82 LYS A CA 1
ATOM 663 C C . LYS A 1 82 ? 12.760 -22.883 -27.334 1.00 96.06 82 LYS A C 1
ATOM 665 O O . LYS A 1 82 ? 13.677 -23.666 -27.549 1.00 96.06 82 LYS A O 1
ATOM 670 N N . LEU A 1 83 ? 12.945 -21.605 -26.996 1.00 96.62 83 LEU A N 1
ATOM 671 C CA . LEU A 1 83 ? 14.264 -21.009 -26.793 1.00 96.62 83 LEU A CA 1
ATOM 672 C C . LEU A 1 83 ? 15.018 -21.748 -25.685 1.00 96.62 83 LEU A C 1
ATOM 674 O O . LEU A 1 83 ? 16.138 -22.181 -25.914 1.00 96.62 83 LEU A O 1
ATOM 678 N N . HIS A 1 84 ? 14.376 -21.988 -24.540 1.00 94.88 84 HIS A N 1
ATOM 679 C CA . HIS A 1 84 ? 15.008 -22.693 -23.430 1.00 94.88 84 HIS A CA 1
ATOM 680 C C . HIS A 1 84 ? 15.384 -24.141 -23.785 1.00 94.88 84 HIS A C 1
ATOM 682 O O . HIS A 1 84 ? 16.498 -24.565 -23.499 1.00 94.88 84 HIS A O 1
ATOM 688 N N . SER A 1 85 ? 14.521 -24.869 -24.507 1.00 94.62 85 SER A N 1
ATOM 689 C CA . SER A 1 85 ? 14.856 -26.201 -25.046 1.00 94.62 85 SER A CA 1
ATOM 690 C C . SER A 1 85 ? 16.090 -26.158 -25.957 1.00 94.62 85 SER A C 1
ATOM 692 O O . SER A 1 85 ? 16.943 -27.034 -25.877 1.00 94.62 85 SER A O 1
ATOM 694 N N . GLN A 1 86 ? 16.226 -25.122 -26.793 1.00 96.44 86 GLN A N 1
ATOM 695 C CA . GLN A 1 86 ? 17.392 -24.939 -27.665 1.00 96.44 86 GLN A CA 1
ATOM 696 C C . GLN A 1 86 ? 18.655 -24.518 -26.894 1.00 96.44 86 GLN A C 1
ATOM 698 O O . GLN A 1 86 ? 19.755 -24.934 -27.252 1.00 96.44 86 GLN A O 1
ATOM 703 N N . GLU A 1 87 ? 18.521 -23.738 -25.819 1.00 95.94 87 GLU A N 1
ATOM 704 C CA . GLU A 1 87 ? 19.616 -23.421 -24.894 1.00 95.94 87 GLU A CA 1
ATOM 705 C C . GLU A 1 87 ? 20.101 -24.673 -24.146 1.00 95.94 87 GLU A C 1
ATOM 707 O O . GLU A 1 87 ? 21.309 -24.868 -24.002 1.00 95.94 87 GLU A O 1
ATOM 712 N N . GLU A 1 88 ? 19.187 -25.545 -23.707 1.00 96.44 88 GLU A N 1
ATOM 713 C CA . GLU A 1 88 ? 19.510 -26.832 -23.084 1.00 96.44 88 GLU A CA 1
ATOM 714 C C . GLU A 1 88 ? 20.162 -27.806 -24.077 1.00 96.44 88 GLU A C 1
ATOM 716 O O . GLU A 1 88 ? 21.195 -28.392 -23.751 1.00 96.44 88 GLU A O 1
ATOM 721 N N . GLU A 1 89 ? 19.636 -27.927 -25.301 1.00 96.56 89 GLU A N 1
ATOM 722 C CA . GLU A 1 89 ? 20.232 -28.722 -26.386 1.00 96.56 89 GLU A CA 1
ATOM 723 C C . GLU A 1 89 ? 21.646 -28.233 -26.738 1.00 96.56 89 GLU A C 1
ATOM 725 O O . GLU A 1 89 ? 22.583 -29.034 -26.784 1.00 96.56 89 GLU A O 1
ATOM 730 N N . PHE A 1 90 ? 21.841 -26.922 -26.920 1.00 97.38 90 PHE A N 1
ATOM 731 C CA . PHE A 1 90 ? 23.151 -26.336 -27.219 1.00 97.38 90 PHE A CA 1
ATOM 732 C C . PHE A 1 90 ? 24.138 -26.501 -26.054 1.00 97.38 90 PHE A C 1
ATOM 734 O O . PHE A 1 90 ? 25.307 -26.837 -26.260 1.00 97.38 90 PHE A O 1
ATOM 741 N N . ARG A 1 91 ? 23.676 -26.317 -24.811 1.00 97.81 91 ARG A N 1
ATOM 742 C CA . ARG A 1 91 ? 24.478 -26.558 -23.605 1.00 97.81 91 ARG A CA 1
ATOM 743 C C . ARG A 1 91 ? 24.898 -28.023 -23.499 1.00 97.81 91 ARG A C 1
ATOM 745 O O . ARG A 1 91 ? 26.057 -28.282 -23.177 1.00 97.81 91 ARG A O 1
ATOM 752 N N . LEU A 1 92 ? 23.991 -28.961 -23.772 1.00 97.00 92 LEU A N 1
ATOM 753 C CA . LEU A 1 92 ? 24.281 -30.393 -23.773 1.00 97.00 92 LEU A CA 1
ATOM 754 C C . LEU A 1 92 ? 25.286 -30.745 -24.876 1.00 97.00 92 LEU A C 1
ATOM 756 O O . LEU A 1 92 ? 26.286 -31.393 -24.586 1.00 97.00 92 LEU A O 1
ATOM 760 N N . GLN A 1 93 ? 25.089 -30.245 -26.099 1.00 96.62 93 GLN A N 1
ATOM 761 C CA . GLN A 1 93 ? 26.021 -30.437 -27.214 1.00 96.62 93 GLN A CA 1
ATOM 762 C C . GLN A 1 93 ? 27.428 -29.920 -26.878 1.00 96.62 93 GLN A C 1
ATOM 764 O O . GLN A 1 93 ? 28.414 -30.617 -27.111 1.00 96.62 93 GLN A O 1
ATOM 769 N N . ASN A 1 94 ? 27.534 -28.725 -26.291 1.00 95.88 94 ASN A N 1
ATOM 770 C CA . ASN A 1 94 ? 28.814 -28.145 -25.885 1.00 95.88 94 ASN A CA 1
ATOM 771 C C . ASN A 1 94 ? 29.459 -28.929 -24.722 1.00 95.88 94 ASN A C 1
ATOM 773 O O . ASN A 1 94 ? 30.673 -29.122 -24.695 1.00 95.88 94 ASN A O 1
ATOM 777 N N . GLN A 1 95 ? 28.659 -29.450 -23.784 1.00 96.62 95 GLN A N 1
ATOM 778 C CA . GLN A 1 95 ? 29.144 -30.342 -22.728 1.00 96.62 95 GLN A CA 1
ATOM 779 C C . GLN A 1 95 ? 29.683 -31.664 -23.300 1.00 96.62 95 GLN A C 1
ATOM 781 O O . GLN A 1 95 ? 30.764 -32.093 -22.896 1.00 96.62 95 GLN A O 1
ATOM 786 N N . THR A 1 96 ? 28.981 -32.286 -24.252 1.00 95.12 96 THR A N 1
ATOM 787 C CA . THR A 1 96 ? 29.445 -33.493 -24.952 1.00 95.12 96 THR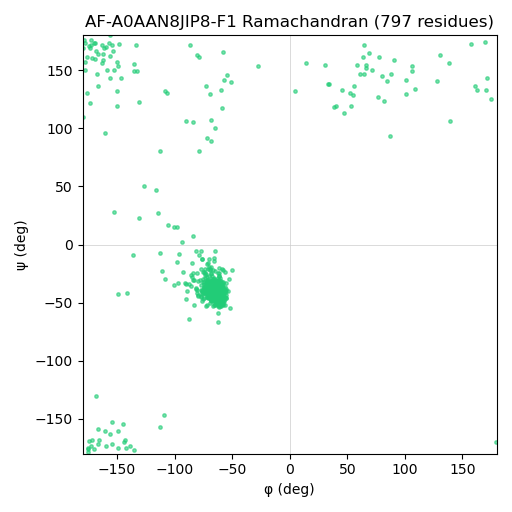 A CA 1
ATOM 788 C C . THR A 1 96 ? 30.734 -33.220 -25.724 1.00 95.12 96 THR A C 1
ATOM 790 O O . THR A 1 96 ? 31.698 -33.957 -25.551 1.00 95.12 96 THR A O 1
ATOM 793 N N . LEU A 1 97 ? 30.814 -32.115 -26.474 1.00 97.12 97 LEU A N 1
ATOM 794 C CA . LEU A 1 97 ? 32.025 -31.720 -27.203 1.00 97.12 97 LEU A CA 1
ATOM 795 C C . LEU A 1 97 ? 33.235 -31.538 -26.268 1.00 97.12 97 LEU A C 1
ATOM 797 O O . LEU A 1 97 ? 34.337 -31.983 -26.584 1.00 97.12 97 LEU A O 1
ATOM 801 N N . MET A 1 98 ? 33.039 -30.939 -25.089 1.00 95.31 98 MET A N 1
ATOM 802 C CA . MET A 1 98 ? 34.093 -30.810 -24.076 1.00 95.31 98 MET A CA 1
ATOM 803 C C . MET A 1 98 ? 34.499 -32.160 -23.457 1.00 95.31 98 MET A C 1
ATOM 805 O O . MET A 1 98 ? 35.671 -32.352 -23.132 1.00 95.31 98 MET A O 1
ATOM 809 N N . GLN A 1 99 ? 33.569 -33.109 -23.309 1.00 94.81 99 GLN A N 1
ATOM 810 C CA . GLN A 1 99 ? 33.868 -34.474 -22.854 1.00 94.81 99 GLN A CA 1
ATOM 811 C C . GLN A 1 99 ? 34.631 -35.278 -23.918 1.00 94.81 99 GLN A C 1
ATOM 813 O O . GLN A 1 99 ? 35.620 -35.937 -23.590 1.00 94.81 99 GLN A O 1
ATOM 818 N N . GLU A 1 100 ? 34.235 -35.184 -25.187 1.00 95.69 100 GLU A N 1
ATOM 819 C CA . GLU A 1 100 ? 34.941 -35.786 -26.324 1.00 95.69 100 GLU A CA 1
ATOM 820 C C . GLU A 1 100 ? 36.355 -35.211 -26.465 1.00 95.69 100 GLU A C 1
ATOM 822 O O . GLU A 1 100 ? 37.320 -35.969 -26.550 1.00 95.69 100 GLU A O 1
ATOM 827 N N . LEU A 1 101 ? 36.509 -33.885 -26.386 1.00 94.75 101 LEU A N 1
ATOM 828 C CA . LEU A 1 101 ? 37.813 -33.221 -26.437 1.00 94.75 101 LEU A CA 1
ATOM 829 C C . LEU A 1 101 ? 38.704 -33.616 -25.251 1.00 94.75 101 LEU A C 1
ATOM 831 O O . LEU A 1 101 ? 39.878 -33.912 -25.455 1.00 94.75 101 LEU A O 1
ATOM 835 N N . SER A 1 102 ? 38.159 -33.697 -24.034 1.00 95.12 102 SER A N 1
ATOM 836 C CA . SER A 1 102 ? 38.894 -34.198 -22.860 1.00 95.12 102 SER A CA 1
ATOM 837 C C . SER A 1 102 ? 39.339 -35.658 -23.035 1.00 95.12 102 SER A C 1
ATOM 839 O O . SER A 1 102 ? 40.464 -36.019 -22.689 1.00 95.12 102 SER A O 1
ATOM 841 N N . THR A 1 103 ? 38.498 -36.491 -23.655 1.00 94.62 103 THR A N 1
ATOM 842 C CA . THR A 1 103 ? 38.811 -37.898 -23.956 1.00 94.62 103 THR A CA 1
ATOM 843 C C . THR A 1 103 ? 39.902 -38.016 -25.027 1.00 94.62 103 THR A C 1
ATOM 845 O O . THR A 1 103 ? 40.824 -38.817 -24.882 1.00 94.62 103 THR A O 1
ATOM 848 N N . LEU A 1 104 ? 39.854 -37.182 -26.071 1.00 94.75 104 LEU A N 1
ATOM 849 C CA . LEU A 1 104 ? 40.895 -37.094 -27.100 1.00 94.75 104 LEU A CA 1
ATOM 850 C C . LEU A 1 104 ? 42.225 -36.586 -26.531 1.00 94.75 104 LEU A C 1
ATOM 852 O O . LEU A 1 104 ? 43.270 -37.132 -26.873 1.00 94.75 104 LEU A O 1
ATOM 856 N N . VAL A 1 105 ? 42.209 -35.596 -25.633 1.00 95.56 105 VAL A N 1
ATOM 857 C CA . VAL A 1 105 ? 43.415 -35.124 -24.930 1.00 95.56 105 VAL A CA 1
ATOM 858 C C . VAL A 1 105 ? 44.008 -36.237 -24.066 1.00 95.56 105 VAL A C 1
ATOM 860 O O . VAL A 1 105 ? 45.199 -36.507 -24.185 1.00 95.56 105 VAL A O 1
ATOM 863 N N . ALA A 1 106 ? 43.197 -36.951 -23.279 1.00 93.38 106 ALA A N 1
ATOM 864 C CA . ALA A 1 106 ? 43.669 -38.084 -22.479 1.00 93.38 106 ALA A CA 1
ATOM 865 C C . ALA A 1 106 ? 44.241 -39.225 -23.346 1.00 93.38 106 ALA A C 1
ATOM 867 O O . ALA A 1 106 ? 45.273 -39.804 -23.004 1.00 93.38 106 ALA A O 1
ATOM 868 N N . SER A 1 107 ? 43.619 -39.516 -24.495 1.00 93.81 107 SER A N 1
ATOM 869 C CA . SER A 1 107 ? 44.127 -40.500 -25.459 1.00 93.81 107 SER A CA 1
ATOM 870 C C . SER A 1 107 ? 45.432 -40.048 -26.120 1.00 93.81 107 SER A C 1
ATOM 872 O O . SER A 1 107 ? 46.321 -40.872 -26.319 1.00 93.81 107 SER A O 1
ATOM 874 N N . ASN A 1 108 ? 45.575 -38.761 -26.444 1.00 92.06 108 ASN A N 1
ATOM 875 C CA . ASN A 1 108 ? 46.813 -38.207 -26.994 1.00 92.06 108 ASN A CA 1
ATOM 876 C C . ASN A 1 108 ? 47.933 -38.220 -25.949 1.00 92.06 108 ASN A C 1
ATOM 878 O O . ASN A 1 108 ? 49.031 -38.664 -26.258 1.00 92.06 108 ASN A O 1
ATOM 882 N N . GLU A 1 109 ? 47.652 -37.842 -24.700 1.00 94.00 109 GLU A N 1
ATOM 883 C CA . GLU A 1 109 ? 48.593 -37.984 -23.586 1.00 94.00 109 GLU A CA 1
ATOM 884 C C . GLU A 1 109 ? 49.039 -39.439 -23.381 1.00 94.00 109 GLU A C 1
ATOM 886 O O . GLU A 1 109 ? 50.202 -39.685 -23.062 1.00 94.00 109 GLU A O 1
ATOM 891 N N . GLN A 1 110 ? 48.132 -40.412 -23.521 1.00 91.94 110 GLN A N 1
ATOM 892 C CA . GLN A 1 110 ? 48.491 -41.827 -23.439 1.00 91.94 110 GLN A CA 1
ATOM 893 C C . GLN A 1 110 ? 49.382 -42.239 -24.616 1.00 91.94 110 GLN A C 1
ATOM 895 O O . GLN A 1 110 ? 50.425 -42.844 -24.387 1.00 91.94 110 GLN A O 1
ATOM 900 N N . LEU A 1 111 ? 49.036 -41.860 -25.849 1.00 90.44 111 LEU A N 1
ATOM 901 C CA . LEU A 1 111 ? 49.863 -42.130 -27.029 1.00 90.44 111 LEU A CA 1
ATOM 902 C C . LEU A 1 111 ? 51.237 -41.447 -26.939 1.00 90.44 111 LEU A C 1
ATOM 904 O O . LEU A 1 111 ? 52.236 -42.041 -27.329 1.00 90.44 111 LEU A O 1
ATOM 908 N N . GLU A 1 112 ? 51.334 -40.245 -26.369 1.00 89.75 112 GLU A N 1
ATOM 909 C CA . GLU A 1 112 ? 52.615 -39.588 -26.088 1.00 89.75 112 GLU A CA 1
ATOM 910 C C . GLU A 1 112 ? 53.437 -40.353 -25.043 1.00 89.75 112 GLU A C 1
ATOM 912 O O . GLU A 1 112 ? 54.637 -40.538 -25.248 1.00 89.75 112 GLU A O 1
ATOM 917 N N . LYS A 1 113 ? 52.806 -40.860 -23.972 1.00 88.56 113 LYS A N 1
ATOM 918 C CA . LYS A 1 113 ? 53.451 -41.714 -22.952 1.00 88.56 113 LYS A CA 1
ATOM 919 C C . LYS A 1 113 ? 53.889 -43.068 -23.524 1.00 88.56 113 LYS A C 1
ATOM 921 O O . LYS A 1 113 ? 54.946 -43.572 -23.157 1.00 88.56 113 LYS A O 1
ATOM 926 N N . GLU A 1 114 ? 53.129 -43.641 -24.452 1.00 87.81 114 GLU A N 1
ATOM 927 C CA . GLU A 1 114 ? 53.509 -44.853 -25.187 1.00 87.81 114 GLU A CA 1
ATOM 928 C C . GLU A 1 114 ? 54.655 -44.571 -26.175 1.00 87.81 114 GLU A C 1
ATOM 930 O O . GLU A 1 114 ? 55.590 -45.364 -26.274 1.00 87.81 114 GLU A O 1
ATOM 935 N N . ILE A 1 115 ? 54.660 -43.412 -26.843 1.00 82.69 115 ILE A N 1
ATOM 936 C CA . ILE A 1 115 ? 55.745 -42.969 -27.731 1.00 82.69 115 ILE A CA 1
ATOM 937 C C . ILE A 1 115 ? 57.034 -42.677 -26.952 1.00 82.69 115 ILE A C 1
ATOM 939 O O . ILE A 1 115 ? 58.112 -43.010 -27.449 1.00 82.69 115 ILE A O 1
ATOM 943 N N . THR A 1 116 ? 56.980 -42.076 -25.759 1.00 82.25 116 THR A N 1
ATOM 944 C CA . THR A 1 116 ? 58.176 -41.894 -24.917 1.00 82.25 116 THR A CA 1
ATOM 945 C C . THR A 1 116 ? 58.660 -43.226 -24.359 1.00 82.25 116 THR A C 1
ATOM 947 O O . THR A 1 116 ? 59.831 -43.543 -24.549 1.00 82.25 116 THR A O 1
ATOM 950 N N . ALA A 1 117 ? 57.775 -44.075 -23.826 1.00 79.81 117 ALA A N 1
ATOM 951 C CA . ALA A 1 117 ? 58.138 -45.421 -23.377 1.00 79.81 117 ALA A CA 1
ATOM 952 C C . ALA A 1 117 ? 58.753 -46.281 -24.502 1.00 79.81 117 ALA A C 1
ATOM 954 O O . ALA A 1 117 ? 59.724 -46.999 -24.266 1.00 79.81 117 ALA A O 1
ATOM 955 N N . CYS A 1 118 ? 58.260 -46.172 -25.741 1.00 72.00 118 CYS A N 1
ATOM 956 C CA . CYS A 1 118 ? 58.861 -46.837 -26.901 1.00 72.00 118 CYS A CA 1
ATOM 957 C C . CYS A 1 118 ? 60.203 -46.216 -27.317 1.00 72.00 118 CYS A C 1
ATOM 959 O O . CYS A 1 118 ? 61.102 -46.949 -27.725 1.00 72.00 118 CYS A O 1
ATOM 961 N N . LYS A 1 119 ? 60.383 -44.892 -27.211 1.00 68.44 119 LYS A N 1
ATOM 962 C CA . LYS A 1 119 ? 61.680 -44.233 -27.465 1.00 68.44 119 LYS A CA 1
ATOM 963 C C . LYS A 1 119 ? 62.729 -44.651 -26.439 1.00 68.44 119 LYS A C 1
ATOM 965 O O . LYS A 1 119 ? 63.833 -45.017 -26.838 1.00 68.44 119 LYS A O 1
ATOM 970 N N . ASP A 1 120 ? 62.368 -44.666 -25.160 1.00 60.75 120 ASP A N 1
ATOM 971 C CA . ASP A 1 120 ? 63.239 -45.085 -24.062 1.00 60.75 120 ASP A CA 1
ATOM 972 C C . ASP A 1 120 ? 63.548 -46.587 -24.158 1.00 60.75 120 ASP A C 1
ATOM 974 O O . ASP A 1 120 ? 64.713 -46.984 -24.093 1.00 60.75 120 ASP A O 1
ATOM 978 N N . GLY A 1 121 ? 62.544 -47.420 -24.453 1.00 55.03 121 GLY A N 1
ATOM 979 C CA . GLY A 1 121 ? 62.716 -48.848 -24.742 1.00 55.03 121 GLY A CA 1
ATOM 980 C C . GLY A 1 121 ? 63.584 -49.138 -25.974 1.00 55.03 121 GLY A C 1
ATOM 981 O O . GLY A 1 121 ? 64.266 -50.157 -26.014 1.00 55.03 121 GLY A O 1
ATOM 982 N N . ASN A 1 122 ? 63.638 -48.229 -26.951 1.00 46.66 122 ASN A N 1
ATOM 983 C CA . ASN A 1 122 ? 64.510 -48.346 -28.124 1.00 46.66 122 ASN A CA 1
ATOM 984 C C . ASN A 1 122 ? 65.966 -47.898 -27.854 1.00 46.66 122 ASN A C 1
ATOM 986 O O . ASN A 1 122 ? 66.836 -48.075 -28.709 1.00 46.66 122 ASN A O 1
ATOM 990 N N . THR A 1 123 ? 66.290 -47.356 -26.670 1.00 46.50 123 THR A N 1
ATOM 991 C CA . THR A 1 123 ? 67.680 -46.979 -26.333 1.00 46.50 123 THR A CA 1
ATOM 992 C C . THR A 1 123 ? 68.611 -48.183 -26.144 1.00 46.50 123 THR A C 1
ATOM 994 O O . THR A 1 123 ? 69.820 -48.043 -26.330 1.00 46.50 123 THR A O 1
ATOM 997 N N . SER A 1 124 ? 68.062 -49.372 -25.876 1.00 47.78 124 SER A N 1
ATOM 998 C CA . SER A 1 124 ? 68.779 -50.656 -25.824 1.00 47.78 124 SER A CA 1
ATOM 999 C C . SER A 1 124 ? 68.764 -51.435 -27.154 1.00 47.78 124 SER A C 1
ATOM 1001 O O . SER A 1 124 ? 69.329 -52.524 -27.226 1.00 47.78 124 SER A O 1
ATOM 1003 N N . GLY A 1 125 ? 68.163 -50.878 -28.217 1.00 49.50 125 GLY A N 1
ATOM 1004 C CA . GLY A 1 125 ? 67.960 -51.518 -29.527 1.00 49.50 125 GLY A CA 1
ATOM 1005 C C . GLY A 1 125 ? 68.870 -51.033 -30.667 1.00 49.50 125 GLY A C 1
ATOM 1006 O O . GLY A 1 125 ? 68.560 -51.258 -31.837 1.00 49.50 125 GLY A O 1
ATOM 1007 N N . LYS A 1 126 ? 69.981 -50.340 -30.378 1.00 50.22 126 LYS A N 1
ATOM 1008 C CA . LYS A 1 126 ? 70.899 -49.818 -31.413 1.00 50.22 126 LYS A CA 1
ATOM 1009 C C . LYS A 1 126 ? 71.706 -50.935 -32.095 1.00 50.22 126 LYS A C 1
ATOM 1011 O O . LYS A 1 126 ? 72.797 -51.264 -31.643 1.00 50.22 126 LYS A O 1
ATOM 1016 N N . GLY A 1 127 ? 71.187 -51.469 -33.203 1.00 53.38 127 GLY A N 1
ATOM 1017 C CA . GLY A 1 127 ? 71.857 -52.510 -34.000 1.00 53.38 127 GLY A CA 1
ATOM 1018 C C . GLY A 1 127 ? 71.483 -52.540 -35.488 1.00 53.38 127 GLY A C 1
ATOM 10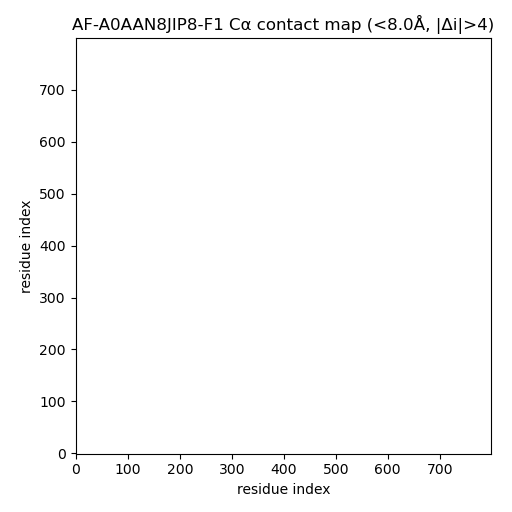19 O O . GLY A 1 127 ? 71.485 -53.611 -36.085 1.00 53.38 127 GLY A O 1
ATOM 1020 N N . SER A 1 128 ? 71.092 -51.402 -36.075 1.00 56.62 128 SER A N 1
ATOM 1021 C CA . SER A 1 128 ? 70.688 -51.331 -37.495 1.00 56.62 128 SER A CA 1
ATOM 1022 C C . SER A 1 128 ? 70.988 -49.997 -38.192 1.00 56.62 128 SER A C 1
ATOM 1024 O O . SER A 1 128 ? 71.468 -50.005 -39.321 1.00 56.62 128 SER A O 1
ATOM 1026 N N . ASN A 1 129 ? 70.747 -48.846 -37.548 1.00 55.53 129 ASN A N 1
ATOM 1027 C CA . ASN A 1 129 ? 70.917 -47.541 -38.212 1.00 55.53 129 ASN A CA 1
ATOM 1028 C C . ASN A 1 129 ? 72.352 -46.981 -38.210 1.00 55.53 129 ASN A C 1
ATOM 1030 O O . ASN A 1 129 ? 72.707 -46.295 -39.162 1.00 55.53 129 ASN A O 1
ATOM 1034 N N . SER A 1 130 ? 73.185 -47.262 -37.198 1.00 58.59 130 SER A N 1
ATOM 1035 C CA . SER A 1 130 ? 74.597 -46.824 -37.190 1.00 58.59 130 SER A CA 1
ATOM 1036 C C . SER A 1 130 ? 75.370 -47.410 -38.366 1.00 58.59 130 SER A C 1
ATOM 1038 O O . SER A 1 130 ? 76.074 -46.707 -39.084 1.00 58.59 130 SER A O 1
ATOM 1040 N N . ASP A 1 131 ? 75.168 -48.703 -38.587 1.00 59.91 131 ASP A N 1
ATOM 1041 C CA . ASP A 1 131 ? 75.876 -49.492 -39.581 1.00 59.91 131 ASP A CA 1
ATOM 1042 C C . ASP A 1 131 ? 75.490 -49.031 -40.993 1.00 59.91 131 ASP A C 1
ATOM 1044 O O . ASP A 1 131 ? 76.341 -48.969 -41.874 1.00 59.91 131 ASP A O 1
ATOM 1048 N N . LEU A 1 132 ? 74.235 -48.603 -41.187 1.00 66.25 132 LEU A N 1
ATOM 1049 C CA . LEU A 1 132 ? 73.772 -47.964 -42.420 1.00 66.25 132 LEU A CA 1
ATOM 1050 C C . LEU A 1 132 ? 74.349 -46.552 -42.618 1.00 66.25 132 LEU A C 1
ATOM 1052 O O . LEU A 1 132 ? 74.706 -46.211 -43.744 1.00 66.25 132 LEU A O 1
ATOM 1056 N N . GLU A 1 133 ? 74.482 -45.730 -41.572 1.00 72.31 133 GLU A N 1
ATOM 1057 C CA . GLU A 1 133 ? 75.098 -44.397 -41.694 1.00 72.31 133 GLU A CA 1
ATOM 1058 C C . GLU A 1 133 ? 76.600 -44.472 -42.016 1.00 72.31 133 GLU A C 1
ATOM 1060 O O . GLU A 1 133 ? 77.083 -43.736 -42.882 1.00 72.31 133 GLU A O 1
ATOM 1065 N N . ASP A 1 134 ? 77.341 -45.386 -41.385 1.00 73.94 134 ASP A N 1
ATOM 1066 C CA . ASP A 1 134 ? 78.766 -45.581 -41.670 1.00 73.94 134 ASP A CA 1
ATOM 1067 C C . ASP A 1 134 ? 79.010 -46.334 -42.994 1.00 73.94 134 ASP A C 1
ATOM 1069 O O . ASP A 1 134 ? 79.976 -46.029 -43.699 1.00 73.94 134 ASP A O 1
ATOM 1073 N N . GLU A 1 135 ? 78.104 -47.223 -43.422 1.00 78.88 135 GLU A N 1
ATOM 1074 C CA . GLU A 1 135 ? 78.086 -47.770 -44.788 1.00 78.88 135 GLU A CA 1
ATOM 1075 C C . GLU A 1 135 ? 77.846 -46.660 -45.827 1.00 78.88 135 GLU A C 1
ATOM 1077 O O . GLU A 1 135 ? 78.591 -46.561 -46.802 1.00 78.88 135 GLU A O 1
ATOM 1082 N N . VAL A 1 136 ? 76.885 -45.755 -45.600 1.00 77.06 136 VAL A N 1
ATOM 1083 C CA . VAL A 1 136 ? 76.636 -44.598 -46.480 1.00 77.06 136 VAL A CA 1
ATOM 1084 C C . VAL A 1 136 ? 77.853 -43.672 -46.545 1.00 77.06 136 VAL A C 1
ATOM 1086 O O . VAL A 1 136 ? 78.235 -43.262 -47.644 1.00 77.06 136 VAL A O 1
ATOM 1089 N N . ARG A 1 137 ? 78.531 -43.392 -45.423 1.00 81.94 137 ARG A N 1
ATOM 1090 C CA . ARG A 1 137 ? 79.808 -42.647 -45.428 1.00 81.94 137 ARG A CA 1
ATOM 1091 C C . ARG A 1 137 ? 80.889 -43.370 -46.232 1.00 81.94 137 ARG A C 1
ATOM 1093 O O . ARG A 1 137 ? 81.588 -42.729 -47.020 1.00 81.94 137 ARG A O 1
ATOM 1100 N N . ARG A 1 138 ? 81.015 -44.695 -46.085 1.00 84.25 138 ARG A N 1
ATOM 1101 C CA . ARG A 1 138 ? 81.986 -45.505 -46.839 1.00 84.25 138 ARG A CA 1
ATOM 1102 C C . ARG A 1 138 ? 81.699 -45.466 -48.342 1.00 84.25 138 ARG A C 1
ATOM 1104 O O . ARG A 1 138 ? 82.619 -45.244 -49.127 1.00 84.25 138 ARG A O 1
ATOM 1111 N N . LEU A 1 139 ? 80.433 -45.583 -48.741 1.00 81.69 139 LEU A N 1
ATOM 1112 C CA . LEU A 1 139 ? 79.981 -45.499 -50.134 1.00 81.69 139 LEU A CA 1
ATOM 1113 C C . LEU A 1 139 ? 80.116 -44.085 -50.727 1.00 81.69 139 LEU A C 1
ATOM 1115 O O . LEU A 1 139 ? 80.404 -43.951 -51.918 1.00 81.69 139 LEU A O 1
ATOM 1119 N N . GLN A 1 140 ? 79.970 -43.024 -49.928 1.00 81.06 140 GLN A N 1
ATOM 1120 C CA . GLN A 1 140 ? 80.262 -41.649 -50.354 1.00 81.06 140 GLN A CA 1
ATOM 1121 C C . GLN A 1 140 ? 81.766 -41.430 -50.577 1.00 81.06 140 GLN A C 1
ATOM 1123 O O . GLN A 1 140 ? 82.158 -40.910 -51.624 1.00 81.06 140 GLN A O 1
ATOM 1128 N N . ALA A 1 141 ? 82.621 -41.892 -49.659 1.00 79.31 141 ALA A N 1
ATOM 1129 C CA . ALA A 1 141 ? 84.075 -41.842 -49.828 1.00 79.31 141 ALA A CA 1
ATOM 1130 C C . ALA A 1 141 ? 84.540 -42.662 -51.049 1.00 79.31 141 ALA A C 1
ATOM 1132 O O . ALA A 1 141 ? 85.379 -42.207 -51.830 1.00 79.31 141 ALA A O 1
ATOM 1133 N N . GLN A 1 142 ? 83.942 -43.838 -51.266 1.00 82.38 142 GLN A N 1
ATOM 1134 C CA . GLN A 1 142 ? 84.193 -44.674 -52.438 1.00 82.38 142 GLN A CA 1
ATOM 1135 C C . GLN A 1 142 ? 83.733 -43.994 -53.737 1.00 82.38 142 GLN A C 1
ATOM 1137 O O . GLN A 1 142 ? 84.477 -44.014 -54.716 1.00 82.38 142 GLN A O 1
ATOM 1142 N N . ASN A 1 143 ? 82.574 -43.326 -53.754 1.00 78.19 143 ASN A N 1
ATOM 1143 C CA . ASN A 1 143 ? 82.127 -42.536 -54.908 1.00 78.19 143 ASN A CA 1
ATOM 1144 C C . ASN A 1 143 ? 83.062 -41.360 -55.214 1.00 78.19 143 ASN A C 1
ATOM 1146 O O . ASN A 1 143 ? 83.385 -41.141 -56.378 1.00 78.19 143 ASN A O 1
ATOM 1150 N N . ALA A 1 144 ? 83.559 -40.641 -54.204 1.00 83.75 144 ALA A N 1
ATOM 1151 C CA . ALA A 1 144 ? 84.528 -39.562 -54.412 1.00 83.75 144 ALA A CA 1
ATOM 1152 C C . ALA A 1 144 ? 85.850 -40.082 -55.017 1.00 83.75 144 ALA A C 1
ATOM 1154 O O . ALA A 1 144 ? 86.398 -39.483 -55.947 1.00 83.75 144 ALA A O 1
ATOM 1155 N N . ALA A 1 145 ? 86.338 -41.237 -54.550 1.00 80.12 145 ALA A N 1
ATOM 1156 C CA . ALA A 1 145 ? 87.503 -41.905 -55.130 1.00 80.12 145 ALA A CA 1
ATOM 1157 C C . ALA A 1 145 ? 87.241 -42.391 -56.571 1.00 80.12 145 ALA A C 1
ATOM 1159 O O . ALA A 1 145 ? 88.086 -42.205 -57.450 1.00 80.12 145 ALA A O 1
ATOM 1160 N N . LEU A 1 146 ? 86.059 -42.956 -56.840 1.00 80.19 146 LEU A N 1
ATOM 1161 C CA . LEU A 1 146 ? 85.649 -43.403 -58.173 1.00 80.19 146 LEU A CA 1
ATOM 1162 C C . LEU A 1 146 ? 85.461 -42.237 -59.149 1.00 80.19 146 LEU A C 1
ATOM 1164 O O . LEU A 1 146 ? 85.901 -42.358 -60.284 1.00 80.19 146 LEU A O 1
ATOM 1168 N N . GLN A 1 147 ? 84.916 -41.093 -58.730 1.00 79.19 147 GLN A N 1
ATOM 1169 C CA . GLN A 1 147 ? 84.840 -39.883 -59.560 1.00 79.19 147 GLN A CA 1
ATOM 1170 C C . GLN A 1 147 ? 86.232 -39.319 -59.876 1.00 79.19 147 GLN A C 1
ATOM 1172 O O . GLN A 1 147 ? 86.501 -38.946 -61.018 1.00 79.19 147 GLN A O 1
ATOM 1177 N N . LYS A 1 148 ? 87.157 -39.313 -58.906 1.00 83.00 148 LYS A N 1
ATOM 1178 C CA . LYS A 1 148 ? 88.549 -38.887 -59.133 1.00 83.00 148 LYS A CA 1
ATOM 1179 C C . LYS A 1 148 ? 89.282 -39.812 -60.114 1.00 83.00 148 LYS A C 1
ATOM 1181 O O . LYS A 1 148 ? 89.991 -39.326 -61.001 1.00 83.00 148 LYS A O 1
ATOM 1186 N N . ASN A 1 149 ? 89.074 -41.124 -59.997 1.00 81.06 149 ASN A N 1
ATOM 1187 C CA . ASN A 1 149 ? 89.601 -42.108 -60.942 1.00 81.06 149 ASN A CA 1
ATOM 1188 C C . ASN A 1 149 ? 88.928 -41.999 -62.316 1.00 81.06 149 ASN A C 1
ATOM 1190 O O . ASN A 1 149 ? 89.634 -41.994 -63.318 1.00 81.06 149 ASN A O 1
ATOM 1194 N N . TYR A 1 150 ? 87.604 -41.844 -62.385 1.00 80.31 150 TYR A N 1
ATOM 1195 C CA . TYR A 1 150 ? 86.860 -41.639 -63.630 1.00 80.31 150 TYR A CA 1
ATOM 1196 C C . TYR A 1 150 ? 87.376 -40.410 -64.378 1.00 80.31 150 TYR A C 1
ATOM 1198 O O . TYR A 1 150 ? 87.740 -40.531 -65.541 1.00 80.31 150 TYR A O 1
ATOM 1206 N N . ASN A 1 151 ? 87.542 -39.271 -63.699 1.00 78.00 151 ASN A N 1
ATOM 1207 C CA . ASN A 1 151 ? 88.121 -38.070 -64.299 1.00 78.00 151 ASN A CA 1
ATOM 1208 C C . ASN A 1 151 ? 89.570 -38.303 -64.762 1.00 78.00 151 ASN A C 1
ATOM 1210 O O . ASN A 1 151 ? 89.898 -37.956 -65.889 1.00 78.00 151 ASN A O 1
ATOM 1214 N N . SER A 1 152 ? 90.408 -38.979 -63.965 1.00 75.62 152 SER A N 1
ATOM 1215 C CA . SER A 1 152 ? 91.785 -39.336 -64.369 1.00 75.62 152 SER A CA 1
ATOM 1216 C C . SER A 1 152 ? 91.858 -40.378 -65.494 1.00 75.62 152 SER A C 1
ATOM 1218 O O . SER A 1 152 ? 92.899 -40.514 -66.133 1.00 75.62 152 SER A O 1
ATOM 1220 N N . THR A 1 153 ? 90.791 -41.146 -65.728 1.00 74.88 153 THR A N 1
ATOM 1221 C CA . THR A 1 153 ? 90.703 -42.114 -66.833 1.00 74.88 153 THR A CA 1
ATOM 1222 C C . THR A 1 153 ? 90.145 -41.432 -68.078 1.00 74.88 153 THR A C 1
ATOM 1224 O O . THR A 1 153 ? 90.678 -41.621 -69.164 1.00 74.88 153 THR A O 1
ATOM 1227 N N . LYS A 1 154 ? 89.152 -40.550 -67.919 1.00 75.44 154 LYS A N 1
ATOM 1228 C CA . LYS A 1 154 ? 88.638 -39.685 -68.980 1.00 75.44 154 LYS A CA 1
ATOM 1229 C C . LYS A 1 154 ? 89.733 -38.768 -69.522 1.00 75.44 154 LYS A C 1
ATOM 1231 O O . LYS A 1 154 ? 89.931 -38.739 -70.722 1.00 75.44 154 LYS A O 1
ATOM 1236 N N . GLU A 1 155 ? 90.515 -38.111 -68.668 1.00 75.44 155 GLU A N 1
ATOM 1237 C CA . GLU A 1 155 ? 91.614 -37.238 -69.109 1.00 75.44 155 GLU A CA 1
ATOM 1238 C C . GLU A 1 155 ? 92.739 -38.014 -69.829 1.00 75.44 155 GLU A C 1
ATOM 1240 O O . GLU A 1 155 ? 93.470 -37.443 -70.637 1.00 75.44 155 GLU A O 1
ATOM 1245 N N . LYS A 1 156 ? 92.866 -39.327 -69.578 1.00 74.44 156 LYS A N 1
ATOM 1246 C CA . LYS A 1 156 ? 93.724 -40.221 -70.371 1.00 74.44 156 LYS A CA 1
ATOM 1247 C C . LYS A 1 156 ? 93.078 -40.561 -71.711 1.00 74.44 156 LYS A C 1
ATOM 1249 O O . LYS A 1 156 ? 93.733 -40.371 -72.726 1.00 74.44 156 LYS A O 1
ATOM 1254 N N . TYR A 1 157 ? 91.805 -40.956 -71.738 1.00 70.31 157 TYR A N 1
ATOM 1255 C CA . TYR A 1 157 ? 91.085 -41.227 -72.986 1.00 70.31 157 TYR A CA 1
ATOM 1256 C C . TYR A 1 157 ? 90.943 -39.989 -73.886 1.00 70.31 157 TYR A C 1
ATOM 1258 O O . TYR A 1 157 ? 91.064 -40.118 -75.096 1.00 70.31 157 TYR A O 1
ATOM 1266 N N . ASP A 1 158 ? 90.789 -38.785 -73.334 1.00 67.75 158 ASP A N 1
ATOM 1267 C CA . ASP A 1 158 ? 90.783 -37.529 -74.095 1.00 67.75 158 ASP A CA 1
ATOM 1268 C C . ASP A 1 158 ? 92.174 -37.258 -74.729 1.00 67.75 158 ASP A C 1
ATOM 1270 O O . ASP A 1 158 ? 92.265 -36.720 -75.833 1.00 67.75 158 ASP A O 1
ATOM 1274 N N . LYS A 1 159 ? 93.270 -37.703 -74.088 1.00 64.62 159 LYS A N 1
ATOM 1275 C CA . LYS A 1 159 ? 94.646 -37.682 -74.640 1.00 64.62 159 LYS A CA 1
ATOM 1276 C C . LYS A 1 159 ? 94.934 -38.848 -75.607 1.00 64.62 159 LYS A C 1
ATOM 1278 O O . LYS A 1 159 ? 95.770 -38.714 -76.500 1.00 64.62 159 LYS A O 1
ATOM 1283 N N . GLU A 1 160 ? 94.220 -39.963 -75.481 1.00 60.03 160 GLU A N 1
ATOM 1284 C CA . GLU A 1 160 ? 94.319 -41.151 -76.346 1.00 60.03 160 GLU A CA 1
ATOM 1285 C C . GLU A 1 160 ? 93.507 -40.977 -77.650 1.00 60.03 160 GLU A C 1
ATOM 1287 O O . GLU A 1 160 ? 93.985 -41.273 -78.745 1.00 60.03 160 GLU A O 1
ATOM 1292 N N . LEU A 1 161 ? 92.332 -40.344 -77.571 1.00 55.94 161 LEU A N 1
ATOM 1293 C CA . LEU A 1 161 ? 91.526 -39.907 -78.720 1.00 55.94 161 LEU A CA 1
ATOM 1294 C C . LEU A 1 161 ? 92.248 -38.860 -79.583 1.00 55.94 161 LEU A C 1
ATOM 1296 O O . LEU A 1 161 ? 92.072 -38.841 -80.801 1.00 55.94 161 LEU A O 1
ATOM 1300 N N . LEU A 1 162 ? 93.098 -38.025 -78.975 1.00 54.31 162 LEU A N 1
ATOM 1301 C CA . LEU A 1 162 ? 93.971 -37.084 -79.687 1.00 54.31 162 LEU A CA 1
ATOM 1302 C C . LEU A 1 162 ? 95.197 -37.740 -80.347 1.00 54.31 162 LEU A C 1
ATOM 1304 O O . LEU A 1 162 ? 95.847 -37.091 -81.164 1.00 54.31 162 LEU A O 1
ATOM 1308 N N . SER A 1 163 ? 95.519 -39.001 -80.036 1.00 53.44 163 SER A N 1
ATOM 1309 C CA . SER A 1 163 ? 96.703 -39.702 -80.566 1.00 53.44 163 SER A CA 1
ATOM 1310 C C . SER A 1 163 ? 96.395 -40.872 -81.512 1.00 53.44 163 SER A C 1
ATOM 1312 O O . SER A 1 163 ? 97.305 -41.352 -82.184 1.00 53.44 163 SER A O 1
ATOM 1314 N N . LEU A 1 164 ? 95.124 -41.271 -81.666 1.00 50.44 164 LEU A N 1
ATOM 1315 C CA . LEU A 1 164 ? 94.686 -42.333 -82.591 1.00 50.44 164 LEU A CA 1
ATOM 1316 C C . LEU A 1 164 ? 93.776 -41.852 -83.744 1.00 50.44 164 LEU A C 1
ATOM 1318 O O . LEU A 1 164 ? 93.012 -42.637 -84.305 1.00 50.44 164 LEU A O 1
ATOM 1322 N N . ARG A 1 165 ? 93.889 -40.579 -84.162 1.00 40.69 165 ARG A N 1
ATOM 1323 C CA . ARG A 1 165 ? 93.255 -40.061 -85.399 1.00 40.69 165 ARG A CA 1
ATOM 1324 C C . ARG A 1 165 ? 94.221 -39.356 -86.364 1.00 40.69 165 ARG A C 1
ATOM 1326 O O . ARG A 1 165 ? 93.935 -38.271 -86.867 1.00 40.69 165 ARG A O 1
ATOM 1333 N N . GLY A 1 166 ? 95.334 -40.015 -86.679 1.00 36.25 166 GLY A N 1
ATOM 1334 C CA . GLY A 1 166 ? 95.922 -39.904 -88.021 1.00 36.25 166 GLY A CA 1
ATOM 1335 C C . GLY A 1 166 ? 95.158 -40.803 -89.013 1.00 36.25 166 GLY A C 1
ATOM 1336 O O . GLY A 1 166 ? 94.443 -41.706 -88.591 1.00 36.25 166 GLY A O 1
ATOM 1337 N N . GLY A 1 167 ? 95.249 -40.615 -90.328 1.00 36.72 167 GLY A N 1
ATOM 1338 C CA . GLY A 1 167 ? 95.916 -39.538 -91.062 1.00 36.72 167 GLY A CA 1
ATOM 1339 C C . GLY A 1 167 ? 95.945 -39.837 -92.569 1.00 36.72 167 GLY A C 1
ATOM 1340 O O . GLY A 1 167 ? 96.061 -40.996 -92.944 1.00 36.72 167 GLY A O 1
ATOM 1341 N N . ASN A 1 168 ? 95.798 -38.798 -93.395 1.00 32.62 168 ASN A N 1
ATOM 1342 C CA . ASN A 1 168 ? 96.042 -38.724 -94.847 1.00 32.62 168 ASN A CA 1
ATOM 1343 C C . ASN A 1 168 ? 95.791 -37.242 -95.223 1.00 32.62 168 ASN A C 1
ATOM 1345 O O . ASN A 1 168 ? 94.779 -36.700 -94.786 1.00 32.62 168 ASN A O 1
ATOM 1349 N N . GLU A 1 169 ? 96.628 -36.497 -95.947 1.00 30.28 169 GLU A N 1
ATOM 1350 C CA . GLU A 1 169 ? 97.938 -36.747 -96.584 1.00 30.28 169 GLU A CA 1
ATOM 1351 C C . GLU A 1 169 ? 98.858 -35.565 -96.169 1.00 30.28 169 GLU A C 1
ATOM 1353 O O . GLU A 1 169 ? 98.397 -34.428 -96.122 1.00 30.28 169 GLU A O 1
ATOM 1358 N N . VAL A 1 170 ? 100.024 -35.762 -95.537 1.00 36.62 170 VAL A N 1
ATOM 1359 C CA . VAL A 1 170 ? 101.358 -36.156 -96.065 1.00 36.62 170 VAL A CA 1
ATOM 1360 C C . VAL A 1 170 ? 102.111 -34.988 -96.781 1.00 36.62 170 VAL A C 1
ATOM 1362 O O . VAL A 1 170 ? 101.521 -34.345 -97.642 1.00 36.62 170 VAL A O 1
ATOM 1365 N N . PRO A 1 171 ? 103.383 -34.666 -96.415 1.00 45.88 171 PRO A N 1
ATOM 1366 C CA . PRO A 1 171 ? 104.136 -33.459 -96.849 1.00 45.88 171 PRO A CA 1
ATOM 1367 C C . PRO A 1 171 ? 105.290 -33.856 -97.832 1.00 45.88 171 PRO A C 1
ATOM 1369 O O . PRO A 1 171 ? 105.107 -34.877 -98.497 1.00 45.88 171 PRO A O 1
ATOM 1372 N N . PRO A 1 172 ? 106.502 -33.226 -97.924 1.00 40.75 172 PRO A N 1
ATOM 1373 C CA . PRO A 1 172 ? 107.032 -31.924 -97.442 1.00 40.75 172 PRO A CA 1
ATOM 1374 C C . PRO A 1 172 ? 107.884 -31.113 -98.474 1.00 40.75 172 PRO A C 1
ATOM 1376 O O . PRO A 1 172 ? 108.155 -31.596 -99.569 1.00 40.75 172 PRO A O 1
ATOM 1379 N N . SER A 1 173 ? 108.439 -29.958 -98.041 1.00 27.48 173 SER A N 1
ATOM 1380 C CA . SER A 1 173 ? 109.837 -29.462 -98.280 1.00 27.48 173 SER A CA 1
ATOM 1381 C C . SER A 1 173 ? 110.016 -28.037 -98.856 1.00 27.48 173 SER A C 1
ATOM 1383 O O . SER A 1 173 ? 109.324 -27.649 -99.784 1.00 27.48 173 SER A O 1
ATOM 1385 N N . THR A 1 174 ? 111.049 -27.347 -98.331 1.00 29.62 174 THR A N 1
ATOM 1386 C CA . THR A 1 174 ? 111.970 -26.355 -98.967 1.00 29.62 174 THR A CA 1
ATOM 1387 C C . THR A 1 174 ? 111.472 -25.122 -99.744 1.00 29.62 174 THR A C 1
ATOM 1389 O O . THR A 1 174 ? 110.823 -25.275 -100.766 1.00 29.62 174 THR A O 1
ATOM 1392 N N . GLU A 1 175 ? 112.049 -23.956 -99.374 1.00 29.31 175 GLU A N 1
ATOM 1393 C CA . GLU A 1 175 ? 112.351 -22.779 -100.239 1.00 29.31 175 GLU A CA 1
ATOM 1394 C C . GLU A 1 175 ? 111.139 -22.050 -100.884 1.00 29.31 175 GLU A C 1
ATOM 1396 O O . GLU A 1 175 ? 110.041 -22.584 -100.929 1.00 29.31 175 GLU A O 1
ATOM 1401 N N . ARG A 1 176 ? 111.186 -20.802 -101.383 1.00 28.53 176 ARG A N 1
ATOM 1402 C CA . ARG A 1 176 ? 112.029 -19.584 -101.241 1.00 28.53 176 ARG A CA 1
ATOM 1403 C C . ARG A 1 176 ? 111.180 -18.417 -101.799 1.00 28.53 176 ARG A C 1
ATOM 1405 O O . ARG A 1 176 ? 110.351 -18.672 -102.661 1.00 28.53 176 ARG A O 1
ATOM 1412 N N . GLU A 1 177 ? 111.495 -17.172 -101.414 1.00 29.55 177 GLU A N 1
ATOM 1413 C CA . GLU A 1 177 ? 111.103 -15.921 -102.123 1.00 29.55 177 GLU A CA 1
ATOM 1414 C C . GLU A 1 177 ? 109.568 -15.615 -102.174 1.00 29.55 177 GLU A C 1
ATOM 1416 O O . GLU A 1 177 ? 108.736 -16.503 -102.046 1.00 29.55 177 GLU A O 1
ATOM 1421 N N . SER A 1 178 ? 109.049 -14.375 -102.156 1.00 28.92 178 SER A N 1
ATOM 1422 C CA . SER A 1 178 ? 109.500 -13.053 -102.658 1.00 28.92 178 SER A CA 1
ATOM 1423 C C . SER A 1 178 ? 109.512 -12.957 -104.196 1.00 28.92 178 SER A C 1
ATOM 1425 O O . SER A 1 178 ? 109.496 -13.992 -104.854 1.00 28.92 178 SER A O 1
ATOM 1427 N N . PRO A 1 179 ? 109.600 -11.757 -104.813 1.00 45.84 179 PRO A N 1
ATOM 1428 C CA . PRO A 1 179 ? 109.384 -10.378 -104.336 1.00 45.84 179 PRO A CA 1
ATOM 1429 C C . PRO A 1 179 ? 108.127 -9.782 -105.050 1.00 45.84 179 PRO A C 1
ATOM 1431 O O . PRO A 1 179 ? 107.268 -10.558 -105.451 1.00 45.84 179 PRO A O 1
ATOM 1434 N N . THR A 1 180 ? 107.834 -8.486 -105.242 1.00 32.00 180 THR A N 1
ATOM 1435 C CA . THR A 1 180 ? 108.417 -7.138 -104.984 1.00 32.00 180 THR A CA 1
ATOM 1436 C C . THR A 1 180 ? 107.282 -6.242 -104.438 1.00 32.00 180 THR A C 1
ATOM 1438 O O . THR A 1 180 ? 106.137 -6.457 -104.823 1.00 32.00 180 THR A O 1
ATOM 1441 N N . GLY A 1 181 ? 107.462 -5.236 -103.573 1.00 29.23 181 GLY A N 1
ATOM 1442 C CA . GLY A 1 181 ? 108.563 -4.257 -103.437 1.00 29.23 181 GLY A CA 1
ATOM 1443 C C . GLY A 1 181 ? 108.068 -2.882 -103.947 1.00 29.23 181 GLY A C 1
ATOM 1444 O O . GLY A 1 181 ? 107.213 -2.862 -104.825 1.00 29.23 181 GLY A O 1
ATOM 1445 N N . VAL A 1 182 ? 108.488 -1.700 -103.478 1.00 29.42 182 VAL A N 1
ATOM 1446 C CA . VAL A 1 182 ? 109.522 -1.222 -102.523 1.00 29.42 182 VAL A CA 1
ATOM 1447 C C . VAL A 1 182 ? 108.931 0.093 -101.925 1.00 29.42 182 VAL A C 1
ATOM 1449 O O . VAL A 1 182 ? 108.211 0.783 -102.644 1.00 29.42 182 VAL A O 1
ATOM 1452 N N . ASP A 1 183 ? 108.905 0.363 -100.611 1.00 29.67 183 ASP A N 1
ATOM 1453 C CA . ASP A 1 183 ? 109.976 0.926 -99.744 1.00 29.67 183 ASP A CA 1
ATOM 1454 C C . ASP A 1 183 ? 110.501 2.326 -100.185 1.00 29.67 183 ASP A C 1
ATOM 1456 O O . ASP A 1 183 ? 110.367 2.691 -101.347 1.00 29.67 183 ASP A O 1
ATOM 1460 N N . GLU A 1 184 ? 111.055 3.220 -99.350 1.00 30.03 184 GLU A N 1
ATOM 1461 C CA . GLU A 1 184 ? 111.393 3.190 -97.908 1.00 30.03 184 GLU A CA 1
ATOM 1462 C C . GLU A 1 184 ? 111.286 4.626 -97.296 1.00 30.03 184 GLU A C 1
ATOM 1464 O O . GLU A 1 184 ? 110.640 5.518 -97.854 1.00 30.03 184 GLU A O 1
ATOM 1469 N N . ARG A 1 185 ? 111.917 4.899 -96.141 1.00 38.88 185 ARG A N 1
ATOM 1470 C CA . ARG A 1 185 ? 111.958 6.203 -95.448 1.00 38.88 185 ARG A CA 1
ATOM 1471 C C . ARG A 1 185 ? 113.333 6.893 -95.580 1.00 38.88 185 ARG A C 1
ATOM 1473 O O . ARG A 1 185 ? 114.315 6.334 -95.126 1.00 38.88 185 ARG A O 1
ATOM 1480 N N . LYS A 1 186 ? 113.328 8.179 -95.976 1.00 33.81 186 LYS A N 1
ATOM 1481 C CA . LYS A 1 186 ? 114.087 9.314 -95.368 1.00 33.81 186 LYS A CA 1
ATOM 1482 C C . LYS A 1 186 ? 115.628 9.193 -95.159 1.00 33.81 186 LYS A C 1
ATOM 1484 O O . LYS A 1 186 ? 116.017 8.473 -94.251 1.00 33.81 186 LYS A O 1
ATOM 1489 N N . VAL A 1 187 ? 116.438 10.078 -95.794 1.00 32.41 187 VAL A N 1
ATOM 1490 C CA . VAL A 1 187 ? 117.561 10.908 -95.213 1.00 32.41 187 VAL A CA 1
ATOM 1491 C C . VAL A 1 187 ? 118.423 11.647 -96.298 1.00 32.41 187 VAL A C 1
ATOM 1493 O O . VAL A 1 187 ? 118.789 11.039 -97.290 1.00 32.41 187 VAL A O 1
ATOM 1496 N N . GLU A 1 188 ? 118.688 12.955 -96.077 1.00 36.53 188 GLU A N 1
ATOM 1497 C CA . GLU A 1 188 ? 119.804 13.904 -96.458 1.00 36.53 188 GLU A CA 1
ATOM 1498 C C . GLU A 1 188 ? 120.648 13.863 -97.791 1.00 36.53 188 GLU A C 1
ATOM 1500 O O . GLU A 1 188 ? 121.187 12.822 -98.143 1.00 36.53 188 GLU A O 1
ATOM 1505 N N . GLY A 1 189 ? 120.937 15.048 -98.417 1.00 29.33 189 GLY A N 1
ATOM 1506 C CA . GLY A 1 189 ? 122.242 15.366 -99.108 1.00 29.33 189 GLY A CA 1
ATOM 1507 C C . GLY A 1 189 ? 122.349 16.137 -100.487 1.00 29.33 189 GLY A C 1
ATOM 1508 O O . GLY A 1 189 ? 122.143 15.520 -101.519 1.00 29.33 189 GLY A O 1
ATOM 1509 N N . SER A 1 190 ? 122.775 17.430 -100.493 1.00 33.81 190 SER A N 1
ATOM 1510 C CA . SER A 1 190 ? 123.602 18.299 -101.440 1.00 33.81 190 SER A CA 1
ATOM 1511 C C . SER A 1 190 ? 123.712 18.301 -103.030 1.00 33.81 190 SER A C 1
ATOM 1513 O O . SER A 1 190 ? 123.967 17.269 -103.631 1.00 33.81 190 SER A O 1
ATOM 1515 N N . ASP A 1 191 ? 123.746 19.537 -103.634 1.00 28.23 191 ASP A N 1
ATOM 1516 C CA . ASP A 1 191 ? 124.654 20.211 -104.677 1.00 28.23 191 ASP A CA 1
ATOM 1517 C C . ASP A 1 191 ? 124.691 20.137 -106.289 1.00 28.23 191 ASP A C 1
ATOM 1519 O O . ASP A 1 191 ? 124.944 19.084 -106.857 1.00 28.23 191 ASP A O 1
ATOM 1523 N N . HIS A 1 192 ? 124.577 21.329 -106.986 1.00 38.53 192 HIS A N 1
ATOM 1524 C CA . HIS A 1 192 ? 125.305 22.091 -108.126 1.00 38.53 192 HIS A CA 1
ATOM 1525 C C . HIS A 1 192 ? 125.709 21.702 -109.664 1.00 38.53 192 HIS A C 1
ATOM 1527 O O . HIS A 1 192 ? 126.411 20.720 -109.862 1.00 38.53 192 HIS A O 1
ATOM 1533 N N . THR A 1 193 ? 125.514 22.622 -110.705 1.00 37.56 193 THR A N 1
ATOM 1534 C CA . THR A 1 193 ? 126.396 23.225 -111.881 1.00 37.56 193 THR A CA 1
ATOM 1535 C C . THR A 1 193 ? 126.669 22.782 -113.426 1.00 37.56 193 THR A C 1
ATOM 1537 O O . THR A 1 193 ? 126.541 21.599 -113.717 1.00 37.56 193 THR A O 1
ATOM 1540 N N . ASP A 1 194 ? 127.142 23.706 -114.390 1.00 38.62 194 ASP A N 1
ATOM 1541 C CA . ASP A 1 194 ? 127.217 23.675 -115.959 1.00 38.62 194 ASP A CA 1
ATOM 1542 C C . ASP A 1 194 ? 128.294 24.572 -116.848 1.00 38.62 194 ASP A C 1
ATOM 1544 O O . ASP A 1 194 ? 128.743 25.566 -116.279 1.00 38.62 194 ASP A O 1
ATOM 1548 N N . ASP A 1 195 ? 128.666 24.341 -118.196 1.00 41.28 195 ASP A N 1
ATOM 1549 C CA . ASP A 1 195 ? 129.423 25.206 -119.300 1.00 41.28 195 ASP A CA 1
ATOM 1550 C C . ASP A 1 195 ? 129.534 24.580 -120.815 1.00 41.28 195 ASP A C 1
ATOM 1552 O O . ASP A 1 195 ? 128.925 23.517 -120.929 1.00 41.28 195 ASP A O 1
ATOM 1556 N N . GLU A 1 196 ? 130.155 24.915 -122.040 1.00 42.69 196 GLU A N 1
ATOM 1557 C CA . GLU A 1 196 ? 131.050 25.910 -122.859 1.00 42.69 196 GLU A CA 1
ATOM 1558 C C . GLU A 1 196 ? 130.966 25.749 -124.486 1.00 42.69 196 GLU A C 1
ATOM 1560 O O . GLU A 1 196 ? 130.381 24.746 -124.897 1.00 42.69 196 GLU A O 1
ATOM 1565 N N . VAL A 1 197 ? 131.527 26.596 -125.454 1.00 43.84 197 VAL A N 1
ATOM 1566 C CA . VAL A 1 197 ? 131.670 26.365 -126.992 1.00 43.84 197 VAL A CA 1
ATOM 1567 C C . VAL A 1 197 ? 132.601 27.287 -127.961 1.00 43.84 197 VAL A C 1
ATOM 1569 O O . VAL A 1 197 ? 132.623 28.516 -127.811 1.00 43.84 197 VAL A O 1
ATOM 1572 N N . ASN A 1 198 ? 133.273 26.798 -129.083 1.00 46.56 198 ASN A N 1
ATOM 1573 C CA . ASN A 1 198 ? 134.303 27.539 -129.973 1.00 46.56 198 ASN A CA 1
ATOM 1574 C C . ASN A 1 198 ? 134.391 27.483 -131.607 1.00 46.56 198 ASN A C 1
ATOM 1576 O O . ASN A 1 198 ? 133.407 27.070 -132.211 1.00 46.56 198 ASN A O 1
ATOM 1580 N N . LYS A 1 199 ? 135.434 28.074 -132.342 1.00 47.66 199 LYS A N 1
ATOM 1581 C CA . LYS A 1 199 ? 135.429 28.905 -133.677 1.00 47.66 199 LYS A CA 1
ATOM 1582 C C . LYS A 1 199 ? 136.838 29.000 -134.500 1.00 47.66 199 LYS A C 1
ATOM 1584 O O . LYS A 1 199 ? 137.790 28.685 -133.798 1.00 47.66 199 LYS A O 1
ATOM 1589 N N . ILE A 1 200 ? 137.249 29.464 -135.767 1.00 48.44 200 ILE A N 1
ATOM 1590 C CA . ILE A 1 200 ? 136.856 29.761 -137.251 1.00 48.44 200 ILE A CA 1
ATOM 1591 C C . ILE A 1 200 ? 138.072 30.265 -138.253 1.00 48.44 200 ILE A C 1
ATOM 1593 O O . ILE A 1 200 ? 139.061 30.698 -137.670 1.00 48.44 200 ILE A O 1
ATOM 1597 N N . ASN A 1 201 ? 138.107 30.258 -139.663 1.00 42.41 201 ASN A N 1
ATOM 1598 C CA . ASN A 1 201 ? 139.273 30.682 -140.635 1.00 42.41 201 ASN A CA 1
ATOM 1599 C C . ASN A 1 201 ? 139.084 30.883 -142.265 1.00 42.41 201 ASN A C 1
ATOM 1601 O O . ASN A 1 201 ? 138.057 30.412 -142.745 1.00 42.41 201 ASN A O 1
ATOM 1605 N N . THR A 1 202 ? 140.027 31.507 -143.107 1.00 41.50 202 THR A N 1
ATOM 1606 C CA . THR A 1 202 ? 140.177 31.706 -144.669 1.00 41.50 202 THR A CA 1
ATOM 1607 C C . THR A 1 202 ? 141.683 31.908 -145.249 1.00 41.50 202 THR A C 1
ATOM 1609 O O . THR A 1 202 ? 142.542 31.706 -144.391 1.00 41.50 202 THR A O 1
ATOM 1612 N N . GLU A 1 203 ? 142.263 32.248 -146.491 1.00 40.75 203 GLU A N 1
ATOM 1613 C CA . GLU A 1 203 ? 142.091 32.708 -147.984 1.00 40.75 203 GLU A CA 1
ATOM 1614 C C . GLU A 1 203 ? 143.501 32.718 -148.829 1.00 40.75 203 GLU A C 1
ATOM 1616 O O . GLU A 1 203 ? 144.426 32.232 -148.185 1.00 40.75 203 GLU A O 1
ATOM 1621 N N . SER A 1 204 ? 143.978 33.181 -150.076 1.00 36.84 204 SER A N 1
ATOM 1622 C CA . SER A 1 204 ? 143.728 33.696 -151.538 1.00 36.84 204 SER A CA 1
ATOM 1623 C C . SER A 1 204 ? 145.133 34.000 -152.340 1.00 36.84 204 SER A C 1
ATOM 1625 O O . SER A 1 204 ? 146.101 33.895 -151.592 1.00 36.84 204 SER A O 1
ATOM 1627 N N . ALA A 1 205 ? 145.586 34.391 -153.620 1.00 37.91 205 ALA A N 1
ATOM 1628 C CA . ALA A 1 205 ? 145.386 34.615 -155.158 1.00 37.91 205 ALA A CA 1
ATOM 1629 C C . ALA A 1 205 ? 146.810 34.936 -155.925 1.00 37.91 205 ALA A C 1
ATOM 1631 O O . ALA A 1 205 ? 147.761 34.903 -155.152 1.00 37.91 205 ALA A O 1
ATOM 1632 N N . ASN A 1 206 ? 147.268 35.273 -157.218 1.00 38.44 206 ASN A N 1
ATOM 1633 C CA . ASN A 1 206 ? 147.022 35.516 -158.744 1.00 38.44 206 ASN A CA 1
ATOM 1634 C C . ASN A 1 206 ? 148.409 35.425 -159.634 1.00 38.44 206 ASN A C 1
ATOM 1636 O O . ASN A 1 206 ? 149.280 34.816 -159.021 1.00 38.44 206 ASN A O 1
ATOM 1640 N N . SER A 1 207 ? 148.917 35.831 -160.887 1.00 41.03 207 SER A N 1
ATOM 1641 C CA . SER A 1 207 ? 148.814 36.672 -162.210 1.00 41.03 207 SER A CA 1
ATOM 1642 C C . SER A 1 207 ? 149.975 36.284 -163.307 1.00 41.03 207 SER A C 1
ATOM 1644 O O . SER A 1 207 ? 150.668 35.350 -162.921 1.00 41.03 207 SER A O 1
ATOM 1646 N N . ILE A 1 208 ? 150.488 36.800 -164.521 1.00 43.22 208 ILE A N 1
ATOM 1647 C CA . ILE A 1 208 ? 150.325 37.621 -165.857 1.00 43.22 208 ILE A CA 1
ATOM 1648 C C . ILE A 1 208 ? 151.722 37.620 -166.743 1.00 43.22 208 ILE A C 1
ATOM 1650 O O . ILE A 1 208 ? 152.651 37.145 -166.100 1.00 43.22 208 ILE A O 1
ATOM 1654 N N . GLU A 1 209 ? 152.188 37.977 -168.031 1.00 40.31 209 GLU A N 1
ATOM 1655 C CA . GLU A 1 209 ? 151.996 38.685 -169.425 1.00 40.31 209 GLU A CA 1
ATOM 1656 C C . GLU A 1 209 ? 152.880 38.051 -170.667 1.00 40.31 209 GLU A C 1
ATOM 1658 O O . GLU A 1 209 ? 153.143 36.870 -170.477 1.00 40.31 209 GLU A O 1
ATOM 1663 N N . LYS A 1 210 ? 153.439 38.489 -171.897 1.00 44.09 210 LYS A N 1
ATOM 1664 C CA . LYS A 1 210 ? 153.766 39.678 -172.872 1.00 44.09 210 LYS A CA 1
ATOM 1665 C C . LYS A 1 210 ? 154.348 39.312 -174.366 1.00 44.09 210 LYS A C 1
ATOM 1667 O O . LYS A 1 210 ? 154.685 38.144 -174.519 1.00 44.09 210 LYS A O 1
ATOM 1672 N N . LEU A 1 211 ? 154.554 40.201 -175.438 1.00 48.56 211 LEU A N 1
ATOM 1673 C CA . LEU A 1 211 ? 155.091 39.919 -176.889 1.00 48.56 211 LEU A CA 1
ATOM 1674 C C . LEU A 1 211 ? 155.693 41.096 -177.870 1.00 48.56 211 LEU A C 1
ATOM 1676 O O . LEU A 1 211 ? 155.515 42.253 -177.501 1.00 48.56 211 LEU A O 1
ATOM 1680 N N . SER A 1 212 ? 156.376 40.872 -179.080 1.00 37.94 212 SER A N 1
ATOM 1681 C CA . SER A 1 212 ? 156.832 41.826 -180.248 1.00 37.94 212 SER A CA 1
ATOM 1682 C C . SER A 1 212 ? 157.309 41.140 -181.646 1.00 37.94 212 SER A C 1
ATOM 1684 O O . SER A 1 212 ? 157.036 39.948 -181.693 1.00 37.94 212 SER A O 1
ATOM 1686 N N . GLU A 1 213 ? 157.912 41.565 -182.849 1.00 49.75 213 GLU A N 1
ATOM 1687 C CA . GLU A 1 213 ? 158.728 42.671 -183.594 1.00 49.75 213 GLU A CA 1
ATOM 1688 C C . GLU A 1 213 ? 158.617 42.771 -185.231 1.00 49.75 213 GLU A C 1
ATOM 1690 O O . GLU A 1 213 ? 157.925 41.944 -185.802 1.00 49.75 213 GLU A O 1
ATOM 1695 N N . GLU A 1 214 ? 159.274 43.693 -186.037 1.00 57.75 214 GLU A N 1
ATOM 1696 C CA . GLU A 1 214 ? 158.737 44.605 -187.160 1.00 57.75 214 GLU A CA 1
ATOM 1697 C C . GLU A 1 214 ? 158.545 44.336 -188.722 1.00 57.75 214 GLU A C 1
ATOM 1699 O O . GLU A 1 214 ? 157.422 44.506 -189.198 1.00 57.75 214 GLU A O 1
ATOM 1704 N N . ILE A 1 215 ? 159.544 44.091 -189.609 1.00 48.16 215 ILE A N 1
ATOM 1705 C CA . ILE A 1 215 ? 159.373 44.325 -191.098 1.00 48.16 215 ILE A CA 1
ATOM 1706 C C . ILE A 1 215 ? 158.909 43.109 -191.936 1.00 48.16 215 ILE A C 1
ATOM 1708 O O . ILE A 1 215 ? 158.255 43.289 -192.963 1.00 48.16 215 ILE A O 1
ATOM 1712 N N . HIS A 1 216 ? 159.133 41.870 -191.485 1.00 56.09 216 HIS A N 1
ATOM 1713 C CA . HIS A 1 216 ? 158.412 40.705 -192.041 1.00 56.09 216 HIS A CA 1
ATOM 1714 C C . HIS A 1 216 ? 157.039 40.499 -191.355 1.00 56.09 216 HIS A C 1
ATOM 1716 O O . HIS A 1 216 ? 156.158 39.825 -191.898 1.00 56.09 216 HIS A O 1
ATOM 1722 N N . LYS A 1 217 ? 156.837 41.145 -190.191 1.00 60.31 217 LYS A N 1
ATOM 1723 C CA . LYS A 1 217 ? 155.599 41.187 -189.391 1.00 60.31 217 LYS A CA 1
ATOM 1724 C C . LYS A 1 217 ? 154.407 41.593 -190.257 1.00 60.31 217 LYS A C 1
ATOM 1726 O O . LYS A 1 217 ? 153.453 40.839 -190.365 1.00 60.31 217 LYS A O 1
ATOM 1731 N N . LEU A 1 218 ? 154.487 42.732 -190.953 1.00 55.53 218 LEU A N 1
ATOM 1732 C CA . LEU A 1 218 ? 153.335 43.394 -191.592 1.00 55.53 218 LEU A CA 1
ATOM 1733 C C . LEU A 1 218 ? 152.654 42.615 -192.735 1.00 55.53 218 LEU A C 1
ATOM 1735 O O . LEU A 1 218 ? 151.620 43.064 -193.228 1.00 55.53 218 LEU A O 1
ATOM 1739 N N . LYS A 1 219 ? 153.189 41.460 -193.155 1.00 52.97 219 LYS A N 1
ATOM 1740 C CA . LYS A 1 219 ? 152.521 40.566 -194.115 1.00 52.97 219 LYS A CA 1
ATOM 1741 C C . LYS A 1 219 ? 151.981 39.270 -193.504 1.00 52.97 219 LYS A C 1
ATOM 1743 O O . LYS A 1 219 ? 150.983 38.780 -194.006 1.00 52.97 219 LYS A O 1
ATOM 1748 N N . ILE A 1 220 ? 152.599 38.749 -192.440 1.00 57.50 220 ILE A N 1
ATOM 1749 C CA . ILE A 1 220 ? 152.179 37.499 -191.770 1.00 57.50 220 ILE A CA 1
ATOM 1750 C C . ILE A 1 220 ? 151.297 37.787 -190.543 1.00 57.50 220 ILE A C 1
ATOM 1752 O O . ILE A 1 220 ? 150.344 37.063 -190.284 1.00 57.50 220 ILE A O 1
ATOM 1756 N N . SER A 1 221 ? 151.543 38.900 -189.847 1.00 55.72 221 SER A N 1
ATOM 1757 C CA . SER A 1 221 ? 150.786 39.347 -188.669 1.00 55.72 221 SER A CA 1
ATOM 1758 C C . SER A 1 221 ? 149.307 39.616 -188.953 1.00 55.72 221 SER A C 1
ATOM 1760 O O . SER A 1 221 ? 148.521 39.631 -188.017 1.00 55.72 221 SER A O 1
ATOM 1762 N N . LEU A 1 222 ? 148.917 39.837 -190.215 1.00 59.16 222 LEU A N 1
ATOM 1763 C CA . LEU A 1 222 ? 147.508 39.985 -190.591 1.00 59.16 222 LEU A CA 1
ATOM 1764 C C . LEU A 1 222 ? 146.770 38.637 -190.576 1.00 59.16 222 LEU A C 1
ATOM 1766 O O . LEU A 1 222 ? 145.613 38.581 -190.170 1.00 59.16 222 LEU A O 1
ATOM 1770 N N . ASP A 1 223 ? 147.447 37.563 -190.985 1.00 58.59 223 ASP A N 1
ATOM 1771 C CA . ASP A 1 223 ? 146.856 36.229 -191.084 1.00 58.59 223 ASP A CA 1
ATOM 1772 C C . ASP A 1 223 ? 146.881 35.493 -189.728 1.00 58.59 223 ASP A C 1
ATOM 1774 O O . ASP A 1 223 ? 146.019 34.654 -189.475 1.00 58.59 223 ASP A O 1
ATOM 1778 N N . THR A 1 224 ? 147.802 35.840 -188.814 1.00 61.31 224 THR A N 1
ATOM 1779 C CA . THR A 1 224 ? 147.821 35.300 -187.438 1.00 61.31 224 THR A CA 1
ATOM 1780 C C . THR A 1 224 ? 146.813 35.986 -186.508 1.00 61.31 224 THR A C 1
ATOM 1782 O O . THR A 1 224 ? 146.082 35.296 -185.798 1.00 61.31 224 THR A O 1
ATOM 1785 N N . GLU A 1 225 ? 146.697 37.321 -186.555 1.00 58.84 225 GLU A N 1
ATOM 1786 C CA . GLU A 1 225 ? 145.727 38.103 -185.754 1.00 58.84 225 GLU A CA 1
ATOM 1787 C C . GLU A 1 225 ? 144.272 37.641 -185.961 1.00 58.84 225 GLU A C 1
ATOM 1789 O O . GLU A 1 225 ? 143.456 37.676 -185.038 1.00 58.84 225 GLU A O 1
ATOM 1794 N N . LEU A 1 226 ? 143.925 37.183 -187.169 1.00 60.06 226 LEU A N 1
ATOM 1795 C CA . LEU A 1 226 ? 142.569 36.727 -187.484 1.00 60.06 226 LEU A CA 1
ATOM 1796 C C . LEU A 1 226 ? 142.198 35.394 -186.815 1.00 60.06 226 LEU A C 1
ATOM 1798 O O . LEU A 1 226 ? 141.025 35.203 -186.484 1.00 60.06 226 LEU A O 1
ATOM 1802 N N . GLU A 1 227 ? 143.161 34.501 -186.577 1.00 61.06 227 GLU A N 1
ATOM 1803 C CA . GLU A 1 227 ? 142.905 33.195 -185.954 1.00 61.06 227 GLU A CA 1
ATOM 1804 C C . GLU A 1 227 ? 143.045 33.259 -184.416 1.00 61.06 227 GLU A C 1
ATOM 1806 O O . GLU A 1 227 ? 142.243 32.654 -183.702 1.00 61.06 227 GLU A O 1
ATOM 1811 N N . GLU A 1 228 ? 143.940 34.090 -183.864 1.00 61.50 228 GLU A N 1
ATOM 1812 C CA . GLU A 1 228 ? 143.987 34.356 -182.410 1.00 61.50 228 GLU A CA 1
ATOM 1813 C C . GLU A 1 228 ? 142.679 34.996 -181.904 1.00 61.50 228 GLU A C 1
ATOM 1815 O O . GLU A 1 228 ? 142.102 34.574 -180.896 1.00 61.50 228 GLU A O 1
ATOM 1820 N N . LYS A 1 229 ? 142.131 35.952 -182.666 1.00 60.59 229 LYS A N 1
ATOM 1821 C CA . LYS A 1 229 ? 140.855 36.629 -182.375 1.00 60.59 229 LYS A CA 1
ATOM 1822 C C . LYS A 1 229 ? 139.626 35.710 -182.433 1.00 60.59 229 LYS A C 1
ATOM 1824 O O . LYS A 1 229 ? 138.548 36.083 -181.962 1.00 60.59 229 LYS A O 1
ATOM 1829 N N . LYS A 1 230 ? 139.773 34.516 -183.007 1.00 66.38 230 LYS A N 1
ATOM 1830 C CA . LYS A 1 230 ? 138.749 33.469 -183.083 1.00 66.38 230 LYS A CA 1
ATOM 1831 C C . LYS A 1 230 ? 138.832 32.539 -181.869 1.00 66.38 230 LYS A C 1
ATOM 1833 O O . LYS A 1 230 ? 137.812 32.344 -181.212 1.00 66.38 230 LYS A O 1
ATOM 1838 N N . ILE A 1 231 ? 140.032 32.081 -181.501 1.00 62.94 231 ILE A N 1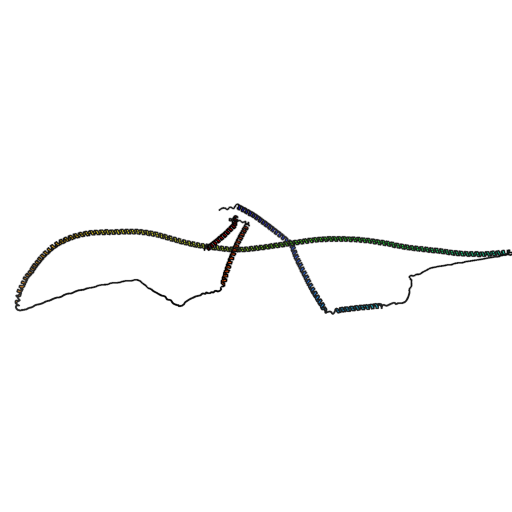
ATOM 1839 C CA . ILE A 1 231 ? 140.265 31.219 -180.324 1.00 62.94 231 ILE A CA 1
ATOM 1840 C C . ILE A 1 231 ? 139.838 31.924 -179.025 1.00 62.94 231 ILE A C 1
ATOM 1842 O O . ILE A 1 231 ? 139.053 31.375 -178.250 1.00 62.94 231 ILE A O 1
ATOM 1846 N N . LEU A 1 232 ? 140.237 33.190 -178.835 1.00 61.97 232 LEU A N 1
ATOM 1847 C CA . LEU A 1 232 ? 139.837 33.997 -177.668 1.00 61.97 232 LEU A CA 1
ATOM 1848 C C . LEU A 1 232 ? 138.313 34.160 -177.523 1.00 61.97 232 LEU A C 1
ATOM 1850 O O . LEU A 1 232 ? 137.821 34.441 -176.431 1.00 61.97 232 LEU A O 1
ATOM 1854 N N . LYS A 1 233 ? 137.547 33.986 -178.606 1.00 62.44 233 LYS A N 1
ATOM 1855 C CA . LYS A 1 233 ? 136.084 34.100 -178.600 1.00 62.44 233 LYS A CA 1
ATOM 1856 C C . LYS A 1 233 ? 135.392 32.813 -178.136 1.00 62.44 233 LYS A C 1
ATOM 1858 O O . LYS A 1 233 ? 134.323 32.887 -177.530 1.00 62.44 233 LYS A O 1
ATOM 1863 N N . GLU A 1 234 ? 135.993 31.651 -178.385 1.00 65.56 234 GLU A N 1
ATOM 1864 C CA . GLU A 1 234 ? 135.481 30.358 -177.915 1.00 65.56 234 GLU A CA 1
ATOM 1865 C C . GLU A 1 234 ? 135.758 30.156 -176.418 1.00 65.56 234 GLU A C 1
ATOM 1867 O O . GLU A 1 234 ? 134.879 29.704 -175.680 1.00 65.56 234 GLU A O 1
ATOM 1872 N N . GLU A 1 235 ? 136.928 30.576 -175.927 1.00 59.84 235 GLU A N 1
ATOM 1873 C CA . GLU A 1 235 ? 137.281 30.445 -174.507 1.00 59.84 235 GLU A CA 1
ATOM 1874 C C . GLU A 1 235 ? 136.430 31.352 -173.594 1.00 59.84 235 GLU A C 1
ATOM 1876 O O . GLU A 1 235 ? 135.969 30.918 -172.533 1.00 59.84 235 GLU A O 1
ATOM 1881 N N . LEU A 1 236 ? 136.096 32.564 -174.052 1.00 61.03 236 LEU A N 1
ATOM 1882 C CA . LEU A 1 236 ? 135.141 33.450 -173.371 1.00 61.03 236 LEU A CA 1
ATOM 1883 C C . LEU A 1 236 ? 133.732 32.828 -173.301 1.00 61.03 236 LEU A C 1
ATOM 1885 O O . LEU A 1 236 ? 133.089 32.848 -172.250 1.00 61.03 236 LEU A O 1
ATOM 1889 N N . SER A 1 237 ? 133.276 32.200 -174.393 1.00 61.25 237 SER A N 1
ATOM 1890 C CA . SER A 1 237 ? 131.985 31.495 -174.441 1.00 61.25 237 SER A CA 1
ATOM 1891 C C . SER A 1 237 ? 131.943 30.271 -173.507 1.00 61.25 237 SER A C 1
ATOM 1893 O O . SER A 1 237 ? 130.912 29.989 -172.891 1.00 61.25 237 SER A O 1
ATOM 1895 N N . SER A 1 238 ? 133.078 29.584 -173.335 1.00 66.62 238 SER A N 1
ATOM 1896 C CA . SER A 1 238 ? 133.243 28.462 -172.400 1.00 66.62 238 SER A CA 1
ATOM 1897 C C . SER A 1 238 ? 133.046 28.879 -170.935 1.00 66.62 238 SER A C 1
ATOM 1899 O O . SER A 1 238 ? 132.331 28.200 -170.192 1.00 66.62 238 SER A O 1
ATOM 1901 N N . GLN A 1 239 ? 133.619 30.014 -170.509 1.00 64.88 239 GLN A N 1
ATOM 1902 C CA . GLN A 1 239 ? 133.403 30.536 -169.152 1.00 64.88 239 GLN A CA 1
ATOM 1903 C C . GLN A 1 239 ? 131.966 31.025 -168.929 1.00 64.88 239 GLN A C 1
ATOM 1905 O O . GLN A 1 239 ? 131.367 30.702 -167.900 1.00 64.88 239 GLN A O 1
ATOM 1910 N N . GLU A 1 240 ? 131.387 31.752 -169.891 1.00 68.19 240 GLU A N 1
ATOM 1911 C CA . GLU A 1 240 ? 130.033 32.310 -169.760 1.00 68.19 240 GLU A CA 1
ATOM 1912 C C . GLU A 1 240 ? 128.969 31.215 -169.556 1.00 68.19 240 GLU A C 1
ATOM 1914 O O . GLU A 1 240 ? 127.996 31.409 -168.823 1.00 68.19 240 GLU A O 1
ATOM 1919 N N . LYS A 1 241 ? 129.172 30.034 -170.156 1.00 71.12 241 LYS A N 1
ATOM 1920 C CA . LYS A 1 241 ? 128.296 28.874 -169.955 1.00 71.12 241 LYS A CA 1
ATOM 1921 C C . LYS A 1 241 ? 128.393 28.303 -168.534 1.00 71.12 241 LYS A C 1
ATOM 1923 O O . LYS A 1 241 ? 127.363 28.119 -167.894 1.00 71.12 241 LYS A O 1
ATOM 1928 N N . LYS A 1 242 ? 129.608 28.095 -168.009 1.00 71.31 242 LYS A N 1
ATOM 1929 C CA . LYS A 1 242 ? 129.825 27.525 -166.660 1.00 71.31 242 LYS A CA 1
ATOM 1930 C C . LYS A 1 242 ? 129.185 28.363 -165.549 1.00 71.31 242 LYS A C 1
ATOM 1932 O O . LYS A 1 242 ? 128.640 27.802 -164.602 1.00 71.31 242 LYS A O 1
ATOM 1937 N N . LEU A 1 243 ? 129.223 29.692 -165.674 1.00 70.00 243 LEU A N 1
ATOM 1938 C CA . LEU A 1 243 ? 128.584 30.596 -164.712 1.00 70.00 243 LEU A CA 1
ATOM 1939 C C . LEU A 1 243 ? 127.050 30.507 -164.763 1.00 70.00 243 LEU A C 1
ATOM 1941 O O . LEU A 1 243 ? 126.409 30.519 -163.714 1.00 70.00 243 LEU A O 1
ATOM 1945 N N . LYS A 1 244 ? 126.452 30.353 -165.953 1.00 68.44 244 LYS A N 1
ATOM 1946 C CA . LYS A 1 244 ? 125.001 30.124 -166.088 1.00 68.44 244 LYS A CA 1
ATOM 1947 C C . LYS A 1 244 ? 124.582 28.788 -165.474 1.00 68.44 244 LYS A C 1
ATOM 1949 O O . LYS A 1 244 ? 123.602 28.758 -164.735 1.00 68.44 244 LYS A O 1
ATOM 1954 N N . ASP A 1 245 ? 125.352 27.726 -165.703 1.00 73.31 245 ASP A N 1
ATOM 1955 C CA . ASP A 1 245 ? 125.074 26.404 -165.131 1.00 73.31 245 ASP A CA 1
ATOM 1956 C C . ASP A 1 245 ? 125.120 26.433 -163.582 1.00 73.31 245 ASP A C 1
ATOM 1958 O O . ASP A 1 245 ? 124.242 25.866 -162.932 1.00 73.31 245 ASP A O 1
ATOM 1962 N N . GLN A 1 246 ? 126.064 27.165 -162.966 1.00 72.06 246 GLN A N 1
ATOM 1963 C CA . GLN A 1 246 ? 126.096 27.363 -161.503 1.00 72.06 246 GLN A CA 1
ATOM 1964 C C . GLN A 1 246 ? 124.907 28.173 -160.961 1.00 72.06 246 GLN A C 1
ATOM 1966 O O . GLN A 1 246 ? 124.373 27.831 -159.905 1.00 72.06 246 GLN A O 1
ATOM 1971 N N . ILE A 1 247 ? 124.473 29.225 -161.665 1.00 71.25 247 ILE A N 1
ATOM 1972 C CA . ILE A 1 247 ? 123.310 30.031 -161.256 1.00 71.25 247 ILE A CA 1
ATOM 1973 C C . ILE A 1 247 ? 122.040 29.168 -161.227 1.00 71.25 247 ILE A C 1
ATOM 1975 O O . ILE A 1 247 ? 121.282 29.244 -160.263 1.00 71.25 247 ILE A O 1
ATOM 1979 N N . VAL A 1 248 ? 121.840 28.300 -162.226 1.00 76.62 248 VAL A N 1
ATOM 1980 C CA . VAL A 1 248 ? 120.680 27.393 -162.283 1.00 76.62 248 VAL A CA 1
ATOM 1981 C C . VAL A 1 248 ? 120.663 26.417 -161.102 1.00 76.62 248 VAL A C 1
ATOM 1983 O O . VAL A 1 248 ? 119.611 26.237 -160.492 1.00 76.62 248 VAL A O 1
ATOM 1986 N N . VAL A 1 249 ? 121.809 25.834 -160.727 1.00 75.62 249 VAL A N 1
ATOM 1987 C CA . VAL A 1 249 ? 121.896 24.934 -159.558 1.00 75.62 249 VAL A CA 1
ATOM 1988 C C . VAL A 1 249 ? 121.537 25.668 -158.263 1.00 75.62 249 VAL A C 1
ATOM 1990 O O . VAL A 1 249 ? 120.733 25.166 -157.482 1.00 75.62 249 VAL A O 1
ATOM 1993 N N . LEU A 1 250 ? 122.056 26.882 -158.052 1.00 73.81 250 LEU A N 1
ATOM 1994 C CA . LEU A 1 250 ? 121.747 27.672 -156.854 1.00 73.81 250 LEU A CA 1
ATOM 1995 C C . LEU A 1 250 ? 120.280 28.140 -156.804 1.00 73.81 250 LEU A C 1
ATOM 1997 O O . LEU A 1 250 ? 119.713 28.242 -155.715 1.00 73.81 250 LEU A O 1
ATOM 2001 N N . GLN A 1 251 ? 119.638 28.386 -157.951 1.00 74.00 251 GLN A N 1
ATOM 2002 C CA . GLN A 1 251 ? 118.194 28.651 -158.005 1.00 74.00 251 GLN A CA 1
ATOM 2003 C C . GLN A 1 251 ? 117.373 27.407 -157.631 1.00 74.00 251 GLN A C 1
ATOM 2005 O O . GLN A 1 251 ? 116.481 27.504 -156.793 1.00 74.00 251 GLN A O 1
ATOM 2010 N N . ASP A 1 252 ? 117.703 26.241 -158.185 1.00 77.06 252 ASP A N 1
ATOM 2011 C CA . ASP A 1 252 ? 117.025 24.966 -157.908 1.00 77.06 252 ASP A CA 1
ATOM 2012 C C . ASP A 1 252 ? 117.199 24.516 -156.437 1.00 77.06 252 ASP A C 1
ATOM 2014 O O . ASP A 1 252 ? 116.253 24.044 -155.801 1.00 77.06 252 ASP A O 1
ATOM 2018 N N . GLU A 1 253 ? 118.367 24.752 -155.828 1.00 77.19 253 GLU A N 1
ATOM 2019 C CA . GLU A 1 253 ? 118.571 24.575 -154.381 1.00 77.19 253 GLU A CA 1
ATOM 2020 C C . GLU A 1 253 ? 117.753 25.573 -153.541 1.00 77.19 253 GLU A C 1
ATOM 2022 O O . GLU A 1 253 ? 117.156 25.184 -152.530 1.00 77.19 253 GLU A O 1
ATOM 2027 N N . SER A 1 254 ? 117.669 26.838 -153.968 1.00 74.00 254 SER A N 1
ATOM 2028 C CA . SER A 1 254 ? 116.865 27.874 -153.306 1.00 74.00 254 SER A CA 1
ATOM 2029 C C . SER A 1 254 ? 115.368 27.541 -153.328 1.00 74.00 254 SER A C 1
ATOM 2031 O O . SER A 1 254 ? 114.709 27.587 -152.285 1.00 74.00 254 SER A O 1
ATOM 2033 N N . GLU A 1 255 ? 114.833 27.109 -154.473 1.00 77.12 255 GLU A N 1
ATOM 2034 C CA . GLU A 1 255 ? 113.437 26.676 -154.601 1.00 77.12 255 GLU A CA 1
ATOM 2035 C C . GLU A 1 255 ? 113.144 25.440 -153.739 1.00 77.12 255 GLU A C 1
ATOM 2037 O O . GLU A 1 255 ? 112.144 25.417 -153.017 1.00 77.12 255 GLU A O 1
ATOM 2042 N N . LYS A 1 256 ? 114.049 24.452 -153.701 1.00 78.62 256 LYS A N 1
ATOM 2043 C CA . LYS A 1 256 ? 113.921 23.263 -152.834 1.00 78.62 256 LYS A CA 1
ATOM 2044 C C . LYS A 1 256 ? 113.960 23.593 -151.342 1.00 78.62 256 LYS A C 1
ATOM 2046 O O . LYS A 1 256 ? 113.311 22.902 -150.553 1.00 78.62 256 LYS A O 1
ATOM 2051 N N . LEU A 1 257 ? 114.702 24.618 -150.924 1.00 76.25 257 LEU A N 1
ATOM 2052 C CA . LEU A 1 257 ? 114.675 25.109 -149.541 1.00 76.25 257 LEU A CA 1
ATOM 2053 C C . LEU A 1 257 ? 113.376 25.865 -149.235 1.00 76.25 257 LEU A C 1
ATOM 2055 O O . LEU A 1 257 ? 112.774 25.630 -148.186 1.00 76.25 257 LEU A O 1
ATOM 2059 N N . ASN A 1 258 ? 112.901 26.701 -150.159 1.00 76.50 258 ASN A N 1
ATOM 2060 C CA . ASN A 1 258 ? 111.646 27.438 -150.019 1.00 76.50 258 ASN A CA 1
ATOM 2061 C C . ASN A 1 258 ? 110.429 26.492 -149.941 1.00 76.50 258 ASN A C 1
ATOM 2063 O O . ASN A 1 258 ? 109.563 26.646 -149.081 1.00 76.50 258 ASN A O 1
ATOM 2067 N N . GLU A 1 259 ? 110.393 25.438 -150.761 1.00 79.88 259 GLU A N 1
ATOM 2068 C CA . GLU A 1 259 ? 109.320 24.439 -150.728 1.00 79.88 259 GLU A CA 1
ATOM 2069 C C . GLU A 1 259 ? 109.325 23.620 -149.419 1.00 79.88 259 GLU A C 1
ATOM 2071 O O . GLU A 1 259 ? 108.267 23.351 -148.843 1.00 79.88 259 GLU A O 1
ATOM 2076 N N . LYS A 1 260 ? 110.511 23.283 -148.885 1.00 79.81 260 LYS A N 1
ATOM 2077 C CA . LYS A 1 260 ? 110.656 22.657 -147.555 1.00 79.81 260 LYS A CA 1
ATOM 2078 C C . LYS A 1 260 ? 110.186 23.582 -146.430 1.00 79.81 260 LYS A C 1
ATOM 2080 O O . LYS A 1 260 ? 109.511 23.113 -145.513 1.00 79.81 260 LYS A O 1
ATOM 2085 N N . LEU A 1 261 ? 110.512 24.876 -146.497 1.00 79.81 261 LEU A N 1
ATOM 2086 C CA . LEU A 1 261 ? 110.057 25.882 -145.533 1.00 79.81 261 LEU A CA 1
ATOM 2087 C C . LEU A 1 261 ? 108.528 26.011 -145.552 1.00 79.81 261 LEU A C 1
ATOM 2089 O O . LEU A 1 261 ? 107.900 25.962 -144.494 1.00 79.81 261 LEU A O 1
ATOM 2093 N N . LYS A 1 262 ? 107.922 26.078 -146.742 1.00 80.81 262 LYS A N 1
ATOM 2094 C CA . LYS A 1 262 ? 106.465 26.141 -146.924 1.00 80.81 262 LYS A CA 1
ATOM 2095 C C . LYS A 1 262 ? 105.758 24.909 -146.351 1.00 80.81 262 LYS A C 1
ATOM 2097 O O . LYS A 1 262 ? 104.846 25.058 -145.543 1.00 80.81 262 LYS A O 1
ATOM 2102 N N . LYS A 1 263 ? 106.246 23.698 -146.651 1.00 81.94 263 LYS A N 1
ATOM 2103 C CA . LYS A 1 263 ? 105.722 22.440 -146.076 1.00 81.94 263 LYS A CA 1
ATOM 2104 C C . LYS A 1 263 ? 105.870 22.382 -144.548 1.00 81.94 263 LYS A C 1
ATOM 2106 O O . LYS A 1 263 ? 105.009 21.832 -143.864 1.00 81.94 263 LYS A O 1
ATOM 2111 N N . LYS A 1 264 ? 106.930 22.978 -143.984 1.00 80.00 264 LYS A N 1
ATOM 2112 C CA . LYS A 1 264 ? 107.089 23.134 -142.526 1.00 80.00 264 LYS A CA 1
ATOM 2113 C C . LYS A 1 264 ? 106.095 24.134 -141.929 1.00 80.00 264 LYS A C 1
ATOM 2115 O O . LYS A 1 264 ? 105.535 23.833 -140.881 1.00 80.00 264 LYS A O 1
ATOM 2120 N N . GLN A 1 265 ? 105.833 25.268 -142.581 1.00 78.88 265 GLN A N 1
ATOM 2121 C CA . GLN A 1 265 ? 104.804 26.222 -142.143 1.00 78.88 265 GLN A CA 1
ATOM 2122 C C . GLN A 1 265 ? 103.401 25.599 -142.181 1.00 78.88 265 GLN A C 1
ATOM 2124 O O . GLN A 1 265 ? 102.681 25.668 -141.191 1.00 78.88 265 GLN A O 1
ATOM 2129 N N . GLU A 1 266 ? 103.045 24.922 -143.274 1.00 81.50 266 GLU A N 1
ATOM 2130 C CA . GLU A 1 266 ? 101.774 24.196 -143.419 1.00 81.50 266 GLU A CA 1
ATOM 2131 C C . GLU A 1 266 ? 101.604 23.131 -142.323 1.00 81.50 266 GLU A C 1
ATOM 2133 O O . GLU A 1 266 ? 100.562 23.071 -141.673 1.00 81.50 266 GLU A O 1
ATOM 2138 N N . SER A 1 267 ? 102.655 22.355 -142.034 1.00 82.69 267 SER A N 1
ATOM 2139 C CA . SER A 1 267 ? 102.661 21.371 -140.943 1.00 82.69 267 SER A CA 1
ATOM 2140 C C . SER A 1 267 ? 102.496 21.996 -139.550 1.00 82.69 267 SER A C 1
ATOM 2142 O O . SER A 1 267 ? 101.799 21.417 -138.719 1.00 82.69 267 SER A O 1
ATOM 2144 N N . VAL A 1 268 ? 103.097 23.161 -139.280 1.00 81.25 268 VAL A N 1
ATOM 2145 C CA . VAL A 1 268 ? 102.929 23.875 -137.999 1.00 81.25 268 VAL A CA 1
ATOM 2146 C C . VAL A 1 268 ? 101.511 24.430 -137.854 1.00 81.25 268 VAL A C 1
ATOM 2148 O O . VAL A 1 268 ? 100.936 24.329 -136.775 1.00 81.25 268 VAL A O 1
ATOM 2151 N N . ILE A 1 269 ? 100.920 24.955 -138.933 1.00 85.69 269 ILE A N 1
ATOM 2152 C CA . ILE A 1 269 ? 99.533 25.447 -138.939 1.00 85.69 269 ILE A CA 1
ATOM 2153 C C . ILE A 1 269 ? 98.547 24.303 -138.659 1.00 85.69 269 ILE A C 1
ATOM 2155 O O . ILE A 1 269 ? 97.631 24.478 -137.859 1.00 85.69 269 ILE A O 1
ATOM 2159 N N . ILE A 1 270 ? 98.753 23.123 -139.258 1.00 84.69 270 ILE A N 1
ATOM 2160 C CA . ILE A 1 270 ? 97.925 21.935 -138.993 1.00 84.69 270 ILE A CA 1
ATOM 2161 C C . ILE A 1 270 ? 98.050 21.505 -137.525 1.00 84.69 270 ILE A C 1
ATOM 2163 O O . ILE A 1 270 ? 97.034 21.415 -136.846 1.00 84.69 270 ILE A O 1
ATOM 2167 N N . LEU A 1 271 ? 99.271 21.334 -137.005 1.00 83.38 271 LEU A N 1
ATOM 2168 C CA . LEU A 1 271 ? 99.494 20.934 -135.607 1.00 83.38 271 LEU A CA 1
ATOM 2169 C C . LEU A 1 271 ? 98.950 21.956 -134.596 1.00 83.38 271 LEU A C 1
ATOM 2171 O O . LEU A 1 271 ? 98.475 21.576 -133.526 1.00 83.38 271 LEU A O 1
ATOM 2175 N N . GLN A 1 272 ? 98.999 23.254 -134.912 1.00 82.06 272 GLN A N 1
ATOM 2176 C CA . GLN A 1 272 ? 98.385 24.274 -134.066 1.00 82.06 272 GLN A CA 1
ATOM 2177 C C . GLN A 1 272 ? 96.853 24.216 -134.127 1.00 82.06 272 GLN A C 1
ATOM 2179 O O . GLN A 1 272 ? 96.222 24.312 -133.076 1.00 82.06 272 GLN A O 1
ATOM 2184 N N . LYS A 1 273 ? 96.253 23.977 -135.300 1.00 86.31 273 LYS A N 1
ATOM 2185 C CA . LYS A 1 273 ? 94.804 23.770 -135.410 1.00 86.31 273 LYS A CA 1
ATOM 2186 C C . LYS A 1 273 ? 94.354 22.513 -134.661 1.00 86.31 273 LYS A C 1
ATOM 2188 O O . LYS A 1 273 ? 93.403 22.587 -133.899 1.00 86.31 273 LYS A O 1
ATOM 2193 N N . GLU A 1 274 ? 95.052 21.389 -134.813 1.00 86.12 274 GLU A N 1
ATOM 2194 C CA . GLU A 1 274 ? 94.768 20.146 -134.077 1.00 86.12 274 GLU A CA 1
ATOM 2195 C C . GLU A 1 274 ? 94.866 20.359 -132.560 1.00 86.12 274 GLU A C 1
ATOM 2197 O O . GLU A 1 274 ? 94.002 19.911 -131.810 1.00 86.12 274 GLU A O 1
ATOM 2202 N N . LYS A 1 275 ? 95.873 21.111 -132.098 1.00 87.12 275 LYS A N 1
ATOM 2203 C CA . LYS A 1 275 ? 95.983 21.540 -130.699 1.00 87.12 275 LYS A CA 1
ATOM 2204 C C . LYS A 1 275 ? 94.775 22.384 -130.270 1.00 87.12 275 LYS A C 1
ATOM 2206 O O . LYS A 1 275 ? 94.224 22.134 -129.203 1.00 87.12 275 LYS A O 1
ATOM 2211 N N . GLU A 1 276 ? 94.380 23.383 -131.053 1.00 87.94 276 GLU A N 1
ATOM 2212 C CA . GLU A 1 276 ? 93.251 24.275 -130.745 1.00 87.94 276 GLU A CA 1
ATOM 2213 C C . GLU A 1 276 ? 91.907 23.526 -130.737 1.00 87.94 276 GLU A C 1
ATOM 2215 O O . GLU A 1 276 ? 91.140 23.683 -129.786 1.00 87.94 276 GLU A O 1
ATOM 2220 N N . ASP A 1 277 ? 91.669 22.635 -131.704 1.00 88.81 277 ASP A N 1
ATOM 2221 C CA . ASP A 1 277 ? 90.503 21.746 -131.761 1.00 88.81 277 ASP A CA 1
ATOM 2222 C C . ASP A 1 277 ? 90.463 20.807 -130.531 1.00 88.81 277 ASP A C 1
ATOM 2224 O O . ASP A 1 277 ? 89.426 20.689 -129.875 1.00 88.81 277 ASP A O 1
ATOM 2228 N N . MET A 1 278 ? 91.598 20.210 -130.137 1.00 88.06 278 MET A N 1
ATOM 2229 C CA . MET A 1 278 ? 91.705 19.369 -128.930 1.00 88.06 278 MET A CA 1
ATOM 2230 C C . MET A 1 278 ? 91.487 20.153 -127.625 1.00 88.06 278 MET A C 1
ATOM 2232 O O . MET A 1 278 ? 90.887 19.630 -126.683 1.00 88.06 278 MET A O 1
ATOM 2236 N N . PHE A 1 279 ? 91.944 21.409 -127.537 1.00 87.81 279 PHE A N 1
ATOM 2237 C CA . PHE A 1 279 ? 91.646 22.270 -126.385 1.00 87.81 279 PHE A CA 1
ATOM 2238 C C . PHE A 1 279 ? 90.169 22.681 -126.346 1.00 87.81 279 PHE A C 1
ATOM 2240 O O . PHE A 1 279 ? 89.589 22.715 -125.260 1.00 87.81 279 PHE A O 1
ATOM 2247 N N . ALA A 1 280 ? 89.542 22.931 -127.498 1.00 88.56 280 ALA A N 1
ATOM 2248 C CA . ALA A 1 280 ? 88.115 23.222 -127.588 1.00 88.56 280 ALA A CA 1
ATOM 2249 C C . ALA A 1 280 ? 87.256 22.012 -127.179 1.00 88.56 280 ALA A C 1
ATOM 2251 O O . ALA A 1 280 ? 86.325 22.166 -126.386 1.00 88.56 280 ALA A O 1
ATOM 2252 N N . GLU A 1 281 ? 87.590 20.801 -127.638 1.00 90.31 281 GLU A N 1
ATOM 2253 C CA . GLU A 1 281 ? 86.896 19.576 -127.221 1.00 90.31 281 GLU A CA 1
ATOM 2254 C C . GLU A 1 281 ? 87.099 19.285 -125.725 1.00 90.31 281 GLU A C 1
ATOM 2256 O O . GLU A 1 281 ? 86.138 18.962 -125.026 1.00 90.31 281 GLU A O 1
ATOM 2261 N N . SER A 1 282 ? 88.312 19.487 -125.200 1.00 87.25 282 SER A N 1
ATOM 2262 C CA . SER A 1 282 ? 88.606 19.355 -123.767 1.00 87.25 282 SER A CA 1
ATOM 2263 C C . SER A 1 282 ? 87.814 20.358 -122.912 1.00 87.25 282 SER A C 1
ATOM 2265 O O . SER A 1 282 ? 87.167 19.951 -121.943 1.00 87.25 282 SER A O 1
ATOM 2267 N N . SER A 1 283 ? 87.767 21.643 -123.299 1.00 90.69 283 SER A N 1
ATOM 2268 C CA . SER A 1 283 ? 86.954 22.669 -122.617 1.00 90.69 283 SER A CA 1
ATOM 2269 C C . SER A 1 283 ? 85.477 22.292 -122.625 1.00 90.69 283 SER A C 1
ATOM 2271 O O . SER A 1 283 ? 84.851 22.211 -121.569 1.00 90.69 283 SER A O 1
ATOM 2273 N N . LYS A 1 284 ? 84.942 21.926 -123.796 1.00 92.00 284 LYS A N 1
ATOM 2274 C CA . LYS A 1 284 ? 83.557 21.474 -123.940 1.00 92.00 284 LYS A CA 1
ATOM 2275 C C . LYS A 1 284 ? 83.261 20.248 -123.069 1.00 92.00 284 LYS A C 1
ATOM 2277 O O . LYS A 1 284 ? 82.196 20.169 -122.462 1.00 92.00 284 LYS A O 1
ATOM 2282 N N . LYS A 1 285 ? 84.191 19.294 -122.953 1.00 92.06 285 LYS A N 1
ATOM 2283 C CA . LYS A 1 285 ? 84.017 18.115 -122.091 1.00 92.06 285 LYS A CA 1
ATOM 2284 C C . LYS A 1 285 ? 83.998 18.483 -120.605 1.00 92.06 285 LYS A C 1
ATOM 2286 O O . LYS A 1 285 ? 83.230 17.891 -119.846 1.00 92.06 285 LYS A O 1
ATOM 2291 N N . ILE A 1 286 ? 84.795 19.470 -120.196 1.00 89.00 286 ILE A N 1
ATOM 2292 C CA . ILE A 1 286 ? 84.775 20.032 -118.840 1.00 89.00 286 ILE A CA 1
ATOM 2293 C C . ILE A 1 286 ? 83.444 20.755 -118.581 1.00 89.00 286 ILE A C 1
ATOM 2295 O O . ILE A 1 286 ? 82.824 20.500 -117.550 1.00 89.00 286 ILE A O 1
ATOM 2299 N N . GLU A 1 287 ? 82.957 21.568 -119.519 1.00 91.75 287 GLU A N 1
ATOM 2300 C CA . GLU A 1 287 ? 81.655 22.250 -119.443 1.00 91.75 287 GLU A CA 1
ATOM 2301 C C . GLU A 1 287 ? 80.483 21.253 -119.363 1.00 91.75 287 GLU A C 1
ATOM 2303 O O . GLU A 1 287 ? 79.610 21.392 -118.507 1.00 91.75 287 GLU A O 1
ATOM 2308 N N . GLU A 1 288 ? 80.482 20.188 -120.174 1.00 91.38 288 GLU A N 1
ATOM 2309 C CA . GLU A 1 288 ? 79.480 19.112 -120.113 1.00 91.38 288 GLU A CA 1
ATOM 2310 C C . GLU A 1 288 ? 79.459 18.415 -118.738 1.00 91.38 288 GLU A C 1
ATOM 2312 O O . GLU A 1 288 ? 78.383 18.115 -118.207 1.00 91.38 288 GLU A O 1
ATOM 2317 N N . LEU A 1 289 ? 80.633 18.182 -118.137 1.00 90.38 289 LEU A N 1
ATOM 2318 C CA . LEU A 1 289 ? 80.773 17.590 -116.801 1.00 90.38 289 LEU A CA 1
ATOM 2319 C C . LEU A 1 289 ? 80.380 18.563 -115.679 1.00 90.38 289 LEU A C 1
ATOM 2321 O O . LEU A 1 289 ? 79.776 18.135 -114.693 1.00 90.38 289 LEU A O 1
ATOM 2325 N N . GLN A 1 290 ? 80.678 19.857 -115.818 1.00 90.38 290 GLN A N 1
ATOM 2326 C CA . GLN A 1 290 ? 80.237 20.902 -114.890 1.00 90.38 290 GLN A CA 1
ATOM 2327 C C . GLN A 1 290 ? 78.712 21.041 -114.926 1.00 90.38 290 GLN A C 1
ATOM 2329 O O . GLN A 1 290 ? 78.070 20.877 -113.891 1.00 90.38 290 GLN A O 1
ATOM 2334 N N . ALA A 1 291 ? 78.115 21.191 -116.111 1.00 91.00 291 ALA A N 1
ATOM 2335 C CA . ALA A 1 291 ? 76.665 21.236 -116.291 1.00 91.00 291 ALA A CA 1
ATOM 2336 C C . ALA A 1 291 ? 75.968 19.944 -115.819 1.00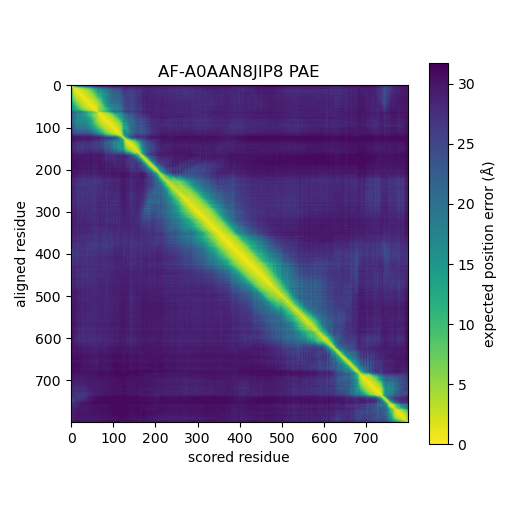 91.00 291 ALA A C 1
ATOM 2338 O O . ALA A 1 291 ? 74.809 19.985 -115.407 1.00 91.00 291 ALA A O 1
ATOM 2339 N N . GLY A 1 292 ? 76.651 18.794 -115.874 1.00 91.19 292 GLY A N 1
ATOM 2340 C CA . GLY A 1 292 ? 76.218 17.546 -115.237 1.00 91.19 292 GLY A CA 1
ATOM 2341 C C . GLY A 1 292 ? 76.141 17.681 -113.718 1.00 91.19 292 GLY A C 1
ATOM 2342 O O . GLY A 1 292 ? 75.060 17.575 -113.143 1.00 91.19 292 GLY A O 1
ATOM 2343 N N . ARG A 1 293 ? 77.268 18.019 -113.080 1.00 91.00 293 ARG A N 1
ATOM 2344 C CA . ARG A 1 293 ? 77.359 18.222 -111.624 1.00 91.00 293 ARG A CA 1
ATOM 2345 C C . ARG A 1 293 ? 76.411 19.303 -111.108 1.00 91.00 293 ARG A C 1
ATOM 2347 O O . ARG A 1 293 ? 75.914 19.176 -109.995 1.00 91.00 293 ARG A O 1
ATOM 2354 N N . GLU A 1 294 ? 76.140 20.351 -111.882 1.00 92.38 294 GLU A N 1
ATOM 2355 C CA . GLU A 1 294 ? 75.175 21.394 -111.519 1.00 92.38 294 GLU A CA 1
ATOM 2356 C C . GLU A 1 294 ? 73.726 20.906 -111.581 1.00 92.38 294 GLU A C 1
ATOM 2358 O O . GLU A 1 294 ? 72.948 21.219 -110.678 1.00 92.38 294 GLU A O 1
ATOM 2363 N N . ARG A 1 295 ? 73.366 20.093 -112.585 1.00 92.38 295 ARG A N 1
ATOM 2364 C CA . ARG A 1 295 ? 72.055 19.426 -112.644 1.00 92.38 295 ARG A CA 1
ATOM 2365 C C . ARG A 1 295 ? 71.863 18.473 -111.466 1.00 92.38 295 ARG A C 1
ATOM 2367 O O . ARG A 1 295 ? 70.826 18.546 -110.811 1.00 92.38 295 ARG A O 1
ATOM 2374 N N . ASP A 1 296 ? 72.870 17.665 -111.145 1.00 93.12 296 ASP A N 1
ATOM 2375 C CA . ASP A 1 296 ? 72.825 16.739 -110.009 1.00 93.12 296 ASP A CA 1
ATOM 2376 C C . ASP A 1 296 ? 72.751 17.498 -108.676 1.00 93.12 296 ASP A C 1
ATOM 2378 O O . ASP A 1 296 ? 71.877 17.232 -107.852 1.00 93.12 296 ASP A O 1
ATOM 2382 N N . LYS A 1 297 ? 73.604 18.515 -108.480 1.00 92.81 297 LYS A N 1
ATOM 2383 C CA . LYS A 1 297 ? 73.574 19.401 -107.305 1.00 92.81 297 LYS A CA 1
ATOM 2384 C C . LYS A 1 297 ? 72.201 20.046 -107.137 1.00 92.81 297 LYS A C 1
ATOM 2386 O O . LYS A 1 297 ? 71.676 20.044 -106.026 1.00 92.81 297 LYS A O 1
ATOM 2391 N N . LYS A 1 298 ? 71.608 20.568 -108.216 1.00 94.44 298 LYS A N 1
ATOM 2392 C CA . LYS A 1 298 ? 70.264 21.150 -108.179 1.00 94.44 298 LYS A CA 1
ATOM 2393 C C . LYS A 1 298 ? 69.211 20.101 -107.827 1.00 94.44 298 LYS A C 1
ATOM 2395 O O . LYS A 1 298 ? 68.382 20.373 -106.970 1.00 94.44 298 LYS A O 1
ATOM 2400 N N . TYR A 1 299 ? 69.268 18.904 -108.408 1.00 94.31 299 TYR A N 1
ATOM 2401 C CA . TYR A 1 299 ? 68.350 17.813 -108.072 1.00 94.31 299 TYR A CA 1
ATOM 2402 C C . TYR A 1 299 ? 68.418 17.441 -106.581 1.00 94.31 299 TYR A C 1
ATOM 2404 O O . TYR A 1 299 ? 67.384 17.384 -105.917 1.00 94.31 299 TYR A O 1
ATOM 2412 N N . TYR A 1 300 ? 69.621 17.265 -106.023 1.00 93.44 300 TYR A N 1
ATOM 2413 C CA . TYR A 1 300 ? 69.790 16.986 -104.594 1.00 93.44 300 TYR A CA 1
ATOM 2414 C C . TYR A 1 300 ? 69.385 18.171 -103.706 1.00 93.44 300 TYR A C 1
ATOM 2416 O O . TYR A 1 300 ? 68.842 17.954 -102.624 1.00 93.44 300 TYR A O 1
ATOM 2424 N N . GLN A 1 301 ? 69.581 19.414 -104.153 1.00 94.31 301 GLN A N 1
ATOM 2425 C CA . GLN A 1 301 ? 69.142 20.618 -103.440 1.00 94.31 301 GLN A CA 1
ATOM 2426 C C . GLN A 1 301 ? 67.608 20.760 -103.436 1.00 94.31 301 GLN A C 1
ATOM 2428 O O . GLN A 1 301 ? 67.026 20.992 -102.377 1.00 94.31 301 GLN A O 1
ATOM 2433 N N . ASP A 1 302 ? 66.946 20.536 -104.573 1.00 94.00 302 ASP A N 1
ATOM 2434 C CA . ASP A 1 302 ? 65.484 20.530 -104.706 1.00 94.00 302 ASP A CA 1
ATOM 2435 C C . ASP A 1 302 ? 64.856 19.371 -103.900 1.00 94.00 302 ASP A C 1
ATOM 2437 O O . ASP A 1 302 ? 63.809 19.540 -103.274 1.00 94.00 302 ASP A O 1
ATOM 2441 N N . LEU A 1 303 ? 65.503 18.198 -103.863 1.00 94.69 303 LEU A N 1
ATOM 2442 C CA . LEU A 1 303 ? 65.090 17.055 -103.039 1.00 94.69 303 LEU A CA 1
ATOM 2443 C C . LEU A 1 303 ? 65.272 17.332 -101.539 1.00 94.69 303 LEU A C 1
ATOM 2445 O O . LEU A 1 303 ? 64.365 17.062 -100.755 1.00 94.69 303 LEU A O 1
ATOM 2449 N N . THR A 1 304 ? 66.402 17.924 -101.141 1.00 92.62 304 THR A N 1
ATOM 2450 C CA . THR A 1 304 ? 66.663 18.329 -99.748 1.00 92.62 304 THR A CA 1
ATOM 2451 C C . THR A 1 304 ? 65.647 19.372 -99.289 1.00 92.62 304 THR A C 1
ATOM 2453 O O . THR A 1 304 ? 65.090 19.241 -98.204 1.00 92.62 304 THR A O 1
ATOM 2456 N N . SER A 1 305 ? 65.338 20.361 -100.134 1.00 92.75 305 SER A N 1
ATOM 2457 C CA . SER A 1 305 ? 64.315 21.373 -99.855 1.00 92.75 305 SER A CA 1
ATOM 2458 C C . SER A 1 305 ? 62.928 20.746 -99.673 1.00 92.75 305 SER A C 1
ATOM 2460 O O . SER A 1 305 ? 62.245 21.051 -98.696 1.00 92.75 305 SER A O 1
ATOM 2462 N N . LYS A 1 306 ? 62.530 19.801 -100.538 1.00 94.56 306 LYS A N 1
ATOM 2463 C CA . LYS A 1 306 ? 61.272 19.049 -100.375 1.00 94.56 306 LYS A CA 1
ATOM 2464 C C . LYS A 1 306 ? 61.225 18.308 -99.041 1.00 94.56 306 LYS A C 1
ATOM 2466 O O . LYS A 1 306 ? 60.283 18.530 -98.283 1.00 94.56 306 LYS A O 1
ATOM 2471 N N . LEU A 1 307 ? 62.254 17.520 -98.722 1.00 93.19 307 LEU A N 1
ATOM 2472 C CA . LEU A 1 307 ? 62.342 16.775 -97.461 1.00 93.19 307 LEU A CA 1
ATOM 2473 C C . LEU A 1 307 ? 62.321 17.705 -96.238 1.00 93.19 307 LEU A C 1
ATOM 2475 O O . LEU A 1 307 ? 61.633 17.409 -95.270 1.00 93.19 307 LEU A O 1
ATOM 2479 N N . GLN A 1 308 ? 62.980 18.866 -96.293 1.00 93.44 308 GLN A N 1
ATOM 2480 C CA . GLN A 1 308 ? 62.891 19.889 -95.243 1.00 93.44 308 GLN A CA 1
ATOM 2481 C C . GLN A 1 308 ? 61.457 20.420 -95.076 1.00 93.44 308 GLN A C 1
ATOM 2483 O O . GLN A 1 308 ? 60.967 20.495 -93.953 1.00 93.44 308 GLN A O 1
ATOM 2488 N N . THR A 1 309 ? 60.744 20.728 -96.169 1.00 93.06 309 THR A N 1
ATOM 2489 C CA . THR A 1 309 ? 59.333 21.161 -96.076 1.00 93.06 309 THR A CA 1
ATOM 2490 C C . THR A 1 309 ? 58.380 20.055 -95.622 1.00 93.06 309 THR A C 1
ATOM 2492 O O . THR A 1 309 ? 57.310 20.358 -95.104 1.00 93.06 309 THR A O 1
ATOM 2495 N N . GLU A 1 310 ? 58.729 18.785 -95.822 1.00 93.44 310 GLU A N 1
ATOM 2496 C CA . GLU A 1 310 ? 57.941 17.639 -95.364 1.00 93.44 310 GLU A CA 1
ATOM 2497 C C . GLU A 1 310 ? 58.187 17.348 -93.879 1.00 93.44 310 GLU A C 1
ATOM 2499 O O . GLU A 1 310 ? 57.229 17.183 -93.128 1.00 93.44 310 GLU A O 1
ATOM 2504 N N . ILE A 1 311 ? 59.443 17.423 -93.426 1.00 92.12 311 ILE A N 1
ATOM 2505 C CA . ILE A 1 311 ? 59.813 17.368 -92.006 1.00 92.12 311 ILE A CA 1
ATOM 2506 C C . ILE A 1 311 ? 59.132 18.498 -91.224 1.00 92.12 311 ILE A C 1
ATOM 2508 O O . ILE A 1 311 ? 58.526 18.221 -90.193 1.00 92.12 311 ILE A O 1
ATOM 2512 N N . GLU A 1 312 ? 59.155 19.743 -91.713 1.00 93.25 312 GLU A N 1
ATOM 2513 C CA . GLU A 1 312 ? 58.524 20.859 -90.991 1.00 93.25 312 GLU A CA 1
ATOM 2514 C C . GLU A 1 312 ? 56.989 20.735 -90.958 1.00 93.25 312 GLU A C 1
ATOM 2516 O O . GLU A 1 312 ? 56.372 21.055 -89.946 1.00 93.25 312 GLU A O 1
ATOM 2521 N N . LYS A 1 313 ? 56.356 20.183 -92.006 1.00 94.25 313 LYS A N 1
ATOM 2522 C CA . LYS A 1 313 ? 54.918 19.845 -91.981 1.00 94.25 313 LYS A CA 1
ATOM 2523 C C . LYS A 1 313 ? 54.603 18.757 -90.959 1.00 94.25 313 LYS A C 1
ATOM 2525 O O . LYS A 1 313 ? 53.653 18.909 -90.198 1.00 94.25 313 LYS A O 1
ATOM 2530 N N . LEU A 1 314 ? 55.377 17.670 -90.928 1.00 91.88 314 LEU A N 1
ATOM 2531 C CA . LEU A 1 314 ? 55.184 16.577 -89.968 1.00 91.88 314 LEU A CA 1
ATOM 2532 C C . LEU A 1 314 ? 55.415 17.052 -88.527 1.00 91.88 314 LEU A C 1
ATOM 2534 O O . LEU A 1 314 ? 54.645 16.701 -87.637 1.00 91.88 314 LEU A O 1
ATOM 2538 N N . LYS A 1 315 ? 56.412 17.915 -88.313 1.00 93.50 315 LYS A N 1
ATOM 2539 C CA . LYS A 1 315 ? 56.665 18.604 -87.044 1.00 93.50 315 LYS A CA 1
ATOM 2540 C C . LYS A 1 315 ? 55.491 19.503 -86.646 1.00 93.50 315 LYS A C 1
ATOM 2542 O O . LYS A 1 315 ? 55.012 19.385 -85.525 1.00 93.50 315 LYS A O 1
ATOM 2547 N N . GLN A 1 316 ? 54.965 20.323 -87.558 1.00 93.00 316 GLN A N 1
ATOM 2548 C CA . GLN A 1 316 ? 53.800 21.174 -87.292 1.00 93.00 316 GLN A CA 1
ATOM 2549 C C . GLN A 1 316 ? 52.531 20.357 -86.989 1.00 93.00 316 GLN A C 1
ATOM 2551 O O . GLN A 1 316 ? 51.747 20.741 -86.124 1.00 93.00 316 GLN A O 1
ATOM 2556 N N . VAL A 1 317 ? 52.321 19.216 -87.656 1.00 93.12 317 VAL A N 1
ATOM 2557 C CA . VAL A 1 317 ? 51.236 18.277 -87.317 1.00 93.12 317 VAL A CA 1
ATOM 2558 C C . VAL A 1 317 ? 51.448 17.697 -85.916 1.00 93.12 317 VAL A C 1
ATOM 2560 O O . VAL A 1 317 ? 50.526 17.749 -85.110 1.00 93.12 317 VAL A O 1
ATOM 2563 N N . GLY A 1 318 ? 52.664 17.254 -85.580 1.00 91.38 318 GLY A N 1
ATOM 2564 C CA . GLY A 1 318 ? 52.999 16.771 -84.237 1.00 91.38 318 GLY A CA 1
ATOM 2565 C C . GLY A 1 318 ? 52.806 17.823 -83.137 1.00 91.38 318 GLY A C 1
ATOM 2566 O O . GLY A 1 318 ? 52.268 17.507 -82.083 1.00 91.38 318 GLY A O 1
ATOM 2567 N N . GLU A 1 319 ? 53.170 19.083 -83.386 1.00 91.62 319 GLU A N 1
ATOM 2568 C CA . GLU A 1 319 ? 52.931 20.210 -82.471 1.00 91.62 319 GLU A CA 1
ATOM 2569 C C . GLU A 1 319 ? 51.425 20.501 -82.294 1.00 91.62 319 GLU A C 1
ATOM 2571 O O . GLU A 1 319 ? 50.969 20.762 -81.177 1.00 91.62 319 GLU A O 1
ATOM 2576 N N . ASN A 1 320 ? 50.625 20.394 -83.360 1.00 91.62 320 ASN A N 1
ATOM 2577 C CA . ASN A 1 320 ? 49.164 20.534 -83.299 1.00 91.62 320 ASN A CA 1
ATOM 2578 C C . ASN A 1 320 ? 48.491 19.368 -82.549 1.00 91.62 320 ASN A C 1
ATOM 2580 O O . ASN A 1 320 ? 47.599 19.594 -81.731 1.00 91.62 320 ASN A O 1
ATOM 2584 N N . ASP A 1 321 ? 48.919 18.127 -82.787 1.00 91.00 321 ASP A N 1
ATOM 2585 C CA . ASP A 1 321 ? 48.383 16.947 -82.101 1.00 91.00 321 ASP A CA 1
ATOM 2586 C C . ASP A 1 321 ? 48.782 16.933 -80.618 1.00 91.00 321 ASP A C 1
ATOM 2588 O O . ASP A 1 321 ? 47.931 16.682 -79.761 1.00 91.00 321 ASP A O 1
ATOM 2592 N N . GLN A 1 322 ? 50.030 17.297 -80.298 1.00 92.00 322 GLN A N 1
ATOM 2593 C CA . GLN A 1 322 ? 50.514 17.458 -78.925 1.00 92.00 322 GLN A CA 1
ATOM 2594 C C . GLN A 1 322 ? 49.729 18.547 -78.187 1.00 92.00 322 GLN A C 1
ATOM 2596 O O . GLN A 1 322 ? 49.164 18.280 -77.130 1.00 92.00 322 GLN A O 1
ATOM 2601 N N . THR A 1 323 ? 49.588 19.747 -78.761 1.00 91.12 323 THR A N 1
ATOM 2602 C CA . THR A 1 323 ? 48.801 20.817 -78.121 1.00 91.12 323 THR A CA 1
ATOM 2603 C C . THR A 1 323 ? 47.313 20.468 -78.010 1.00 91.12 323 THR A C 1
ATOM 2605 O O . THR A 1 323 ? 46.670 20.853 -77.033 1.00 91.12 323 THR A O 1
ATOM 2608 N N . SER A 1 324 ? 46.756 19.679 -78.937 1.00 91.75 324 SER A N 1
ATOM 2609 C CA . SER A 1 324 ? 45.404 19.122 -78.805 1.00 91.75 324 SER A CA 1
ATOM 2610 C C . SER A 1 324 ? 45.302 18.097 -77.668 1.00 91.75 324 SER A C 1
ATOM 2612 O O . SER A 1 324 ? 44.298 18.076 -76.953 1.00 91.75 324 SER A O 1
ATOM 2614 N N . ALA A 1 325 ? 46.319 17.253 -77.478 1.00 90.56 325 ALA A N 1
ATOM 2615 C CA . ALA A 1 325 ? 46.401 16.303 -76.372 1.00 90.56 325 ALA A CA 1
ATOM 2616 C C . ALA A 1 325 ? 46.543 17.022 -75.021 1.00 90.56 325 ALA A C 1
ATOM 2618 O O . ALA A 1 325 ? 45.784 16.721 -74.102 1.00 90.56 325 ALA A O 1
ATOM 2619 N N . ASP A 1 326 ? 47.409 18.032 -74.923 1.00 91.94 326 ASP A N 1
ATOM 2620 C CA . ASP A 1 326 ? 47.601 18.840 -73.714 1.00 91.94 326 ASP A CA 1
ATOM 2621 C C . ASP A 1 326 ? 46.331 19.614 -73.331 1.00 91.94 326 ASP A C 1
ATOM 2623 O O . ASP A 1 326 ? 45.949 19.650 -72.162 1.00 91.94 326 ASP A O 1
ATOM 2627 N N . GLN A 1 327 ? 45.607 20.172 -74.308 1.00 93.56 327 GLN A N 1
ATOM 2628 C CA . GLN A 1 327 ? 44.302 20.799 -74.066 1.00 93.56 327 GLN A CA 1
ATOM 2629 C C . GLN A 1 327 ? 43.264 19.791 -73.549 1.00 93.56 327 GLN A C 1
ATOM 2631 O O . GLN A 1 327 ? 42.535 20.096 -72.604 1.00 93.56 327 GLN A O 1
ATOM 2636 N N . LYS A 1 328 ? 43.204 18.581 -74.124 1.00 94.00 328 LYS A N 1
ATOM 2637 C CA . LYS A 1 328 ? 42.323 17.500 -73.644 1.00 94.00 328 LYS A CA 1
ATOM 2638 C C . LYS A 1 328 ? 42.709 17.048 -72.234 1.00 94.00 328 LYS A C 1
ATOM 2640 O O . LYS A 1 328 ? 41.821 16.866 -71.408 1.00 94.00 328 LYS A O 1
ATOM 2645 N N . MET A 1 329 ? 44.003 16.926 -71.941 1.00 93.31 329 MET A N 1
ATOM 2646 C CA . MET A 1 329 ? 44.524 16.560 -70.623 1.00 93.31 329 MET A CA 1
ATOM 2647 C C . MET A 1 329 ? 44.151 17.612 -69.573 1.00 93.31 329 MET A C 1
ATOM 2649 O O . MET A 1 329 ? 43.509 17.268 -68.587 1.00 93.31 329 MET A O 1
ATOM 2653 N N . GLN A 1 330 ? 44.393 18.900 -69.839 1.00 93.62 330 GLN A N 1
ATOM 2654 C CA . GLN A 1 330 ? 43.980 19.993 -68.950 1.00 93.62 330 GLN A CA 1
ATOM 2655 C C . GLN A 1 330 ? 42.459 20.073 -68.749 1.00 93.62 330 GLN A C 1
ATOM 2657 O O . GLN A 1 330 ? 41.998 20.476 -67.681 1.00 93.62 330 GLN A O 1
ATOM 2662 N N . LEU A 1 331 ? 41.655 19.742 -69.766 1.00 93.44 331 LEU A N 1
ATOM 2663 C CA . LEU A 1 331 ? 40.199 19.661 -69.624 1.00 93.44 331 LEU A CA 1
ATOM 2664 C C . LEU A 1 331 ? 39.795 18.474 -68.741 1.00 93.44 331 LEU A C 1
ATOM 2666 O O . LEU A 1 331 ? 38.964 18.649 -67.850 1.00 93.44 331 LEU A O 1
ATOM 2670 N N . LEU A 1 332 ? 40.413 17.305 -68.924 1.00 92.56 332 LEU A N 1
ATOM 2671 C CA . LEU A 1 332 ? 40.181 16.133 -68.079 1.00 92.56 332 LEU A CA 1
ATOM 2672 C C . LEU A 1 332 ? 40.588 16.407 -66.625 1.00 92.56 332 LEU A C 1
ATOM 2674 O O . LEU A 1 332 ? 39.768 16.201 -65.735 1.00 92.56 332 LEU A O 1
ATOM 2678 N N . GLU A 1 333 ? 41.765 16.979 -66.373 1.00 93.88 333 GLU A N 1
ATOM 2679 C CA . GLU A 1 333 ? 42.217 17.419 -65.043 1.00 93.88 333 GLU A CA 1
ATOM 2680 C C . GLU A 1 333 ? 41.233 18.399 -64.387 1.00 93.88 333 GLU A C 1
ATOM 2682 O O . GLU A 1 333 ? 40.894 18.247 -63.211 1.00 93.88 333 GLU A O 1
ATOM 2687 N N . LYS A 1 334 ? 40.704 19.371 -65.145 1.00 94.25 334 LYS A N 1
ATOM 2688 C CA . LYS A 1 334 ? 39.665 20.301 -64.665 1.00 94.25 334 LYS A CA 1
ATOM 2689 C C . LYS A 1 334 ? 38.352 19.586 -64.347 1.00 94.25 334 LYS A C 1
ATOM 2691 O O . LYS A 1 334 ? 37.729 19.903 -63.336 1.00 94.25 334 LYS A O 1
ATOM 2696 N N . THR A 1 335 ? 37.933 18.598 -65.142 1.00 94.44 335 THR A N 1
ATOM 2697 C CA . THR A 1 335 ? 36.740 17.797 -64.811 1.00 94.44 335 THR A CA 1
ATOM 2698 C C . THR A 1 335 ? 36.963 16.901 -63.594 1.00 94.44 335 THR A C 1
ATOM 2700 O O . THR A 1 335 ? 36.092 16.852 -62.733 1.00 94.44 335 THR A O 1
ATOM 2703 N N . ILE A 1 336 ? 38.135 16.271 -63.460 1.00 94.19 336 ILE A N 1
ATOM 2704 C CA . ILE A 1 336 ? 38.495 15.425 -62.315 1.00 94.19 336 ILE A CA 1
ATOM 2705 C C . ILE A 1 336 ? 38.525 16.262 -61.037 1.00 94.19 336 ILE A C 1
ATOM 2707 O O . ILE A 1 336 ? 37.844 15.916 -60.083 1.00 94.19 336 ILE A O 1
ATOM 2711 N N . THR A 1 337 ? 39.223 17.399 -61.023 1.00 93.88 337 THR A N 1
ATOM 2712 C CA . THR A 1 337 ? 39.268 18.298 -59.852 1.00 93.88 337 THR A CA 1
ATOM 2713 C C . THR A 1 337 ? 37.899 18.890 -59.502 1.00 93.88 337 THR A C 1
ATOM 2715 O O . THR A 1 337 ? 37.571 19.006 -58.321 1.00 93.88 337 THR A O 1
ATOM 2718 N N . THR A 1 338 ? 37.054 19.185 -60.496 1.00 94.25 338 THR A N 1
ATOM 2719 C CA . THR A 1 338 ? 35.664 19.618 -60.258 1.00 94.25 338 THR A CA 1
ATOM 2720 C C . THR A 1 338 ? 34.820 18.500 -59.640 1.00 94.25 338 THR A C 1
ATOM 2722 O O . THR A 1 338 ? 34.117 18.741 -58.661 1.00 94.25 338 THR A O 1
ATOM 2725 N N . LEU A 1 339 ? 34.902 17.272 -60.164 1.00 94.31 339 LEU A N 1
ATOM 2726 C CA . LEU A 1 339 ? 34.186 16.108 -59.628 1.00 94.31 339 LEU A CA 1
ATOM 2727 C C . LEU A 1 339 ? 34.688 15.729 -58.230 1.00 94.31 339 LEU A C 1
ATOM 2729 O O . LEU A 1 339 ? 33.874 15.460 -57.353 1.00 94.31 339 LEU A O 1
ATOM 2733 N N . GLN A 1 340 ? 36.001 15.787 -57.995 1.00 95.12 340 GLN A N 1
ATOM 2734 C CA . GLN A 1 340 ? 36.623 15.602 -56.683 1.00 95.12 340 GLN A CA 1
ATOM 2735 C C . GLN A 1 340 ? 36.033 16.600 -55.676 1.00 95.12 340 GLN A C 1
ATOM 2737 O O . GLN A 1 340 ? 35.480 16.193 -54.660 1.00 95.12 340 GLN A O 1
ATOM 2742 N N . SER A 1 341 ? 36.019 17.895 -56.015 1.00 93.94 341 SER A N 1
ATOM 2743 C CA . SER A 1 341 ? 35.433 18.938 -55.166 1.00 93.94 341 SER A CA 1
ATOM 2744 C C . SER A 1 341 ? 33.925 18.768 -54.938 1.00 93.94 341 SER A C 1
ATOM 2746 O O . SER A 1 341 ? 33.436 19.163 -53.880 1.00 93.94 341 SER A O 1
ATOM 2748 N N . GLN A 1 342 ? 33.177 18.209 -55.895 1.00 93.44 342 GLN A N 1
ATOM 2749 C CA . GLN A 1 342 ? 31.752 17.895 -55.723 1.00 93.44 342 GLN A CA 1
ATOM 2750 C C . GLN A 1 342 ? 31.541 16.695 -54.792 1.00 93.44 342 GLN A C 1
ATOM 2752 O O . GLN A 1 342 ? 30.655 16.740 -53.940 1.00 93.44 342 GLN A O 1
ATOM 2757 N N . VAL A 1 343 ? 32.368 15.652 -54.913 1.00 94.06 343 VAL A N 1
ATOM 2758 C CA . VAL A 1 343 ? 32.365 14.484 -54.019 1.00 94.06 343 VAL A CA 1
ATOM 2759 C C . VAL A 1 343 ? 32.756 14.893 -52.600 1.00 94.06 343 VAL A C 1
ATOM 2761 O O . VAL A 1 343 ? 32.059 14.529 -51.657 1.00 94.06 343 VAL A O 1
ATOM 2764 N N . ASP A 1 344 ? 33.794 15.710 -52.431 1.00 94.06 344 ASP A N 1
ATOM 2765 C CA . ASP A 1 344 ? 34.225 16.208 -51.123 1.00 94.06 344 ASP A CA 1
ATOM 2766 C C . ASP A 1 344 ? 33.150 17.097 -50.476 1.00 94.06 344 ASP A C 1
ATOM 2768 O O . ASP A 1 344 ? 32.827 16.917 -49.301 1.00 94.06 344 ASP A O 1
ATOM 2772 N N . ALA A 1 345 ? 32.507 17.987 -51.242 1.00 93.56 345 ALA A N 1
ATOM 2773 C CA . ALA A 1 345 ? 31.380 18.783 -50.753 1.00 93.56 345 ALA A CA 1
ATOM 2774 C C . ALA A 1 345 ? 30.174 17.911 -50.350 1.00 93.56 345 ALA A C 1
ATOM 2776 O O . ALA A 1 345 ? 29.597 18.118 -49.280 1.00 93.56 345 ALA A O 1
ATOM 2777 N N . ALA A 1 346 ? 29.815 16.908 -51.158 1.00 92.62 346 ALA A N 1
ATOM 2778 C CA . ALA A 1 346 ? 28.740 15.967 -50.842 1.00 92.62 346 ALA A CA 1
ATOM 2779 C C . ALA A 1 346 ? 29.059 15.125 -49.593 1.00 92.62 346 ALA A C 1
ATOM 2781 O O . ALA A 1 346 ? 28.195 14.947 -48.734 1.00 92.62 346 ALA A O 1
ATOM 2782 N N . ASN A 1 347 ? 30.309 14.676 -49.443 1.00 94.81 347 ASN A N 1
ATOM 2783 C CA . ASN A 1 347 ? 30.793 13.967 -48.261 1.00 94.81 347 ASN A CA 1
ATOM 2784 C C . ASN A 1 347 ? 30.744 14.851 -47.007 1.00 94.81 347 ASN A C 1
ATOM 2786 O O . ASN A 1 347 ? 30.355 14.372 -45.943 1.00 94.81 347 ASN A O 1
ATOM 2790 N N . ILE A 1 348 ? 31.104 16.135 -47.103 1.00 94.62 348 ILE A N 1
ATOM 2791 C CA . ILE A 1 348 ? 31.016 17.082 -45.982 1.00 94.62 348 ILE A CA 1
ATOM 2792 C C . ILE A 1 348 ? 29.555 17.280 -45.559 1.00 94.62 348 ILE A C 1
ATOM 2794 O O . ILE A 1 348 ? 29.249 17.128 -44.377 1.00 94.62 348 ILE A O 1
ATOM 2798 N N . VAL A 1 349 ? 28.645 17.547 -46.502 1.00 94.88 349 VAL A N 1
ATOM 2799 C CA . VAL A 1 349 ? 27.213 17.748 -46.209 1.00 94.88 349 VAL A CA 1
ATOM 2800 C C . VAL A 1 349 ? 26.572 16.475 -45.647 1.00 94.88 349 VAL A C 1
ATOM 2802 O O . VAL A 1 349 ? 25.866 16.540 -44.642 1.00 94.88 349 VAL A O 1
ATOM 2805 N N . GLY A 1 350 ? 26.865 15.305 -46.223 1.00 94.31 350 GLY A N 1
ATOM 2806 C CA . GLY A 1 350 ? 26.373 14.018 -45.725 1.00 94.31 350 GLY A CA 1
ATOM 2807 C C . GLY A 1 350 ? 26.861 13.706 -44.307 1.00 94.31 350 GLY A C 1
ATOM 2808 O O . GLY A 1 350 ? 26.064 13.333 -43.447 1.00 94.31 350 GLY A O 1
ATOM 2809 N N . ASN A 1 351 ? 28.148 13.933 -44.018 1.00 93.81 351 ASN A N 1
ATOM 2810 C CA . ASN A 1 351 ? 28.692 13.766 -42.667 1.00 93.81 351 ASN A CA 1
ATOM 2811 C C . ASN A 1 351 ? 28.109 14.778 -41.669 1.00 93.81 351 ASN A C 1
ATOM 2813 O O . ASN A 1 351 ? 27.834 14.403 -40.531 1.00 93.81 351 ASN A O 1
ATOM 2817 N N . GLN A 1 352 ? 27.875 16.032 -42.071 1.00 95.06 352 GLN A N 1
ATOM 2818 C CA . GLN A 1 352 ? 27.200 17.026 -41.229 1.00 95.06 352 GLN A CA 1
ATOM 2819 C C . GLN A 1 352 ? 25.768 16.589 -40.895 1.00 95.06 352 GLN A C 1
ATOM 2821 O O . GLN A 1 352 ? 25.409 16.550 -39.720 1.00 95.06 352 GLN A O 1
ATOM 2826 N N . GLN A 1 353 ? 24.987 16.160 -41.889 1.00 95.38 353 GLN A N 1
ATOM 2827 C CA . GLN A 1 353 ? 23.613 15.691 -41.690 1.00 95.38 353 GLN A CA 1
ATOM 2828 C C . GLN A 1 353 ? 23.546 14.440 -40.792 1.00 95.38 353 GLN A C 1
ATOM 2830 O O . GLN A 1 353 ? 22.696 14.357 -39.902 1.00 95.38 353 GLN A O 1
ATOM 2835 N N . LEU A 1 354 ? 24.473 13.489 -40.962 1.00 94.88 354 LEU A N 1
ATOM 2836 C CA . LEU A 1 354 ? 24.613 12.330 -40.072 1.00 94.88 354 LEU A CA 1
ATOM 2837 C C . LEU A 1 354 ? 25.026 12.742 -38.650 1.00 94.88 354 LEU A C 1
ATOM 2839 O O . LEU A 1 354 ? 24.507 12.191 -37.677 1.00 94.88 354 LEU A O 1
ATOM 2843 N N . GLN A 1 355 ? 25.915 13.728 -38.499 1.00 95.69 355 GLN A N 1
ATOM 2844 C CA . GLN A 1 355 ? 26.320 14.247 -37.192 1.00 95.69 355 GLN A CA 1
ATOM 2845 C C . GLN A 1 355 ? 25.165 14.976 -36.485 1.00 95.69 355 GLN A C 1
ATOM 2847 O O . GLN A 1 355 ? 25.014 14.840 -35.272 1.00 95.69 355 GLN A O 1
ATOM 2852 N N . GLU A 1 356 ? 24.331 15.720 -37.213 1.00 95.06 356 GLU A N 1
ATOM 2853 C CA . GLU A 1 356 ? 23.132 16.377 -36.679 1.00 95.06 356 GLU A CA 1
ATOM 2854 C C . GLU A 1 356 ? 22.069 15.369 -36.236 1.00 95.06 356 GLU A C 1
ATOM 2856 O O . GLU A 1 356 ? 21.559 15.482 -35.121 1.00 95.06 356 GLU A O 1
ATOM 2861 N N . GLN A 1 357 ? 21.788 14.336 -37.039 1.00 95.19 357 GLN A N 1
ATOM 2862 C CA . GLN A 1 357 ? 20.907 13.243 -36.614 1.00 95.19 357 GLN A CA 1
ATOM 2863 C C . GLN A 1 357 ? 21.468 12.518 -35.385 1.00 95.19 357 GLN A C 1
ATOM 2865 O O . GLN A 1 357 ? 20.739 12.295 -34.420 1.00 95.19 357 GLN A O 1
ATOM 2870 N N . THR A 1 358 ? 22.772 12.228 -35.366 1.00 95.31 358 THR A N 1
ATOM 2871 C CA . THR A 1 358 ? 23.447 11.604 -34.217 1.00 95.31 358 THR A CA 1
ATOM 2872 C C . THR A 1 358 ? 23.305 12.457 -32.953 1.00 95.31 358 THR A C 1
ATOM 2874 O O . THR A 1 358 ? 22.924 11.932 -31.909 1.00 95.31 358 THR A O 1
ATOM 2877 N N . LYS A 1 359 ? 23.528 13.777 -33.043 1.00 96.69 359 LYS A N 1
ATOM 2878 C CA . LYS A 1 359 ? 23.311 14.725 -31.936 1.00 96.69 359 LYS A CA 1
ATOM 2879 C C . LYS A 1 359 ? 21.852 14.729 -31.474 1.00 96.69 359 LYS A C 1
ATOM 2881 O O . LYS A 1 359 ? 21.610 14.649 -30.274 1.00 96.69 359 LYS A O 1
ATOM 2886 N N . LYS A 1 360 ? 20.884 14.763 -32.400 1.00 97.06 360 LYS A N 1
ATOM 2887 C CA . LYS A 1 360 ? 19.450 14.725 -32.068 1.00 97.06 360 LYS A CA 1
ATOM 2888 C C . LYS A 1 360 ? 19.092 13.459 -31.285 1.00 97.06 360 LYS A C 1
ATOM 2890 O O . LYS A 1 360 ? 18.514 13.566 -30.208 1.00 97.06 360 LYS A O 1
ATOM 2895 N N . TYR A 1 361 ? 19.474 12.283 -31.785 1.00 96.94 361 TYR A N 1
ATOM 2896 C CA . TYR A 1 361 ? 19.204 11.017 -31.100 1.00 96.94 361 TYR A CA 1
ATOM 2897 C C . TYR A 1 361 ? 19.942 10.917 -29.756 1.00 96.94 361 TYR A C 1
ATOM 2899 O O . TYR A 1 361 ? 19.392 10.380 -28.801 1.00 96.94 361 TYR A O 1
ATOM 2907 N N . GLN A 1 362 ? 21.148 11.482 -29.628 1.00 96.81 362 GLN A N 1
ATOM 2908 C CA . GLN A 1 362 ? 21.840 11.588 -28.337 1.00 96.81 362 GLN A CA 1
ATOM 2909 C C . GLN A 1 362 ? 21.073 12.471 -27.339 1.00 96.81 362 GLN A C 1
ATOM 2911 O O . GLN A 1 362 ? 20.916 12.068 -26.188 1.00 96.81 362 GLN A O 1
ATOM 2916 N N . SER A 1 363 ? 20.555 13.630 -27.760 1.00 96.19 363 SER A N 1
ATOM 2917 C CA . SER A 1 363 ? 19.705 14.484 -26.918 1.00 96.19 363 SER A CA 1
ATOM 2918 C C . SER A 1 363 ? 18.413 13.780 -26.497 1.00 96.19 363 SER A C 1
ATOM 2920 O O . SER A 1 363 ? 18.075 13.801 -25.318 1.00 96.19 363 SER A O 1
ATOM 2922 N N . GLU A 1 364 ? 17.740 13.095 -27.423 1.00 97.50 364 GLU A N 1
ATOM 2923 C CA . GLU A 1 364 ? 16.515 12.324 -27.164 1.00 97.50 364 GLU A CA 1
ATOM 2924 C C . GLU A 1 364 ? 16.769 11.161 -26.184 1.00 97.50 364 GLU A C 1
ATOM 2926 O O . GLU A 1 364 ? 16.021 10.972 -25.227 1.00 97.50 364 GLU A O 1
ATOM 2931 N N . ILE A 1 365 ? 17.892 10.445 -26.325 1.00 96.50 365 ILE A N 1
ATOM 2932 C CA . ILE A 1 365 ? 18.335 9.413 -25.371 1.00 96.50 365 ILE A CA 1
ATOM 2933 C C . ILE A 1 365 ? 18.631 10.011 -23.986 1.00 96.50 365 ILE A C 1
ATOM 2935 O O . ILE A 1 365 ? 18.318 9.381 -22.975 1.00 96.50 365 ILE A O 1
ATOM 2939 N N . ILE A 1 366 ? 19.228 11.204 -23.905 1.00 97.56 366 ILE A N 1
ATOM 2940 C CA . ILE A 1 366 ? 19.486 11.895 -22.630 1.00 97.56 366 ILE A CA 1
ATOM 2941 C C . ILE A 1 366 ? 18.170 12.338 -21.975 1.00 97.56 366 ILE A C 1
ATOM 2943 O O . ILE A 1 366 ? 17.996 12.143 -20.774 1.00 97.56 366 ILE A O 1
ATOM 2947 N N . GLU A 1 367 ? 17.222 12.875 -22.741 1.00 97.00 367 GLU A N 1
ATOM 2948 C CA . GLU A 1 367 ? 15.909 13.281 -22.234 1.00 97.00 367 GLU A CA 1
ATOM 2949 C C . GLU A 1 367 ? 15.092 12.081 -21.731 1.00 97.00 367 GLU A C 1
ATOM 2951 O O . GLU A 1 367 ? 14.581 12.110 -20.610 1.00 97.00 367 GLU A O 1
ATOM 2956 N N . LEU A 1 368 ? 15.052 10.985 -22.495 1.00 96.94 368 LEU A N 1
ATOM 2957 C CA . LEU A 1 368 ? 14.414 9.734 -22.079 1.00 96.94 368 LEU A CA 1
ATOM 2958 C C . LEU A 1 368 ? 15.066 9.154 -20.816 1.00 96.94 368 LEU A C 1
ATOM 2960 O O . LEU A 1 368 ? 14.350 8.757 -19.899 1.00 96.94 368 LEU A O 1
ATOM 2964 N N . ARG A 1 369 ? 16.403 9.165 -20.709 1.00 97.19 369 ARG A N 1
ATOM 2965 C CA . ARG A 1 369 ? 17.117 8.763 -19.481 1.00 97.19 369 ARG A CA 1
ATOM 2966 C C . ARG A 1 369 ? 16.746 9.643 -18.290 1.00 97.19 369 ARG A C 1
ATOM 2968 O O . ARG A 1 369 ? 16.438 9.111 -17.231 1.00 97.19 369 ARG A O 1
ATOM 2975 N N . ASN A 1 370 ? 16.714 10.964 -18.462 1.00 97.62 370 ASN A N 1
ATOM 2976 C CA . ASN A 1 370 ? 16.328 11.895 -17.400 1.00 97.62 370 ASN A CA 1
ATOM 2977 C C . ASN A 1 370 ? 14.882 11.665 -16.937 1.00 97.62 370 ASN A C 1
ATOM 2979 O O . ASN A 1 370 ? 14.603 11.732 -15.742 1.00 97.62 370 ASN A O 1
ATOM 2983 N N . ASN A 1 371 ? 13.965 11.364 -17.858 1.00 97.69 371 ASN A N 1
ATOM 2984 C CA . ASN A 1 371 ? 12.573 11.068 -17.524 1.00 97.69 371 ASN A CA 1
ATOM 2985 C C . ASN A 1 371 ? 12.416 9.689 -16.855 1.00 97.69 371 ASN A C 1
ATOM 2987 O O . ASN A 1 371 ? 11.635 9.572 -15.917 1.00 97.69 371 ASN A O 1
ATOM 2991 N N . ILE A 1 372 ? 13.213 8.683 -17.234 1.00 96.88 372 ILE A N 1
ATOM 2992 C CA . ILE A 1 372 ? 13.305 7.406 -16.504 1.00 96.88 372 ILE A CA 1
ATOM 2993 C C . ILE A 1 372 ? 13.809 7.635 -15.070 1.00 96.88 372 ILE A C 1
ATOM 2995 O O . ILE A 1 372 ? 13.201 7.124 -14.135 1.00 96.88 372 ILE A O 1
ATOM 2999 N N . THR A 1 373 ? 14.855 8.443 -14.866 1.00 97.56 373 THR A N 1
ATOM 3000 C CA . THR A 1 373 ? 15.367 8.765 -13.520 1.00 97.56 373 THR A CA 1
ATOM 3001 C C . THR A 1 373 ? 14.315 9.459 -12.650 1.00 97.56 373 THR A C 1
ATOM 3003 O O . THR A 1 373 ? 14.158 9.083 -11.491 1.00 97.56 373 THR A O 1
ATOM 3006 N N . LYS A 1 374 ? 13.547 10.414 -13.200 1.00 97.94 374 LYS A N 1
ATOM 3007 C CA . LYS A 1 374 ? 12.421 11.047 -12.484 1.00 97.94 374 LYS A CA 1
ATOM 3008 C C . LYS A 1 374 ? 11.353 10.028 -12.090 1.00 97.94 374 LYS A C 1
ATOM 3010 O O . LYS A 1 374 ? 10.975 9.984 -10.931 1.00 97.94 374 LYS A O 1
ATOM 3015 N N . LEU A 1 375 ? 10.920 9.175 -13.022 1.00 97.06 375 LEU A N 1
ATOM 3016 C CA . LEU A 1 375 ? 9.901 8.151 -12.758 1.00 97.06 375 LEU A CA 1
ATOM 3017 C C . LEU A 1 375 ? 10.365 7.105 -11.730 1.00 97.06 375 LEU A C 1
ATOM 3019 O O . LEU A 1 375 ? 9.544 6.590 -10.975 1.00 97.06 375 LEU A O 1
ATOM 3023 N N . ILE A 1 376 ? 11.666 6.801 -11.669 1.00 97.50 376 ILE A N 1
ATOM 3024 C CA . ILE A 1 376 ? 12.252 5.967 -10.607 1.00 97.50 376 ILE A CA 1
ATOM 3025 C C . ILE A 1 376 ? 12.174 6.690 -9.258 1.00 97.50 376 ILE A C 1
ATOM 3027 O O . ILE A 1 376 ? 11.719 6.090 -8.288 1.00 97.50 376 ILE A O 1
ATOM 3031 N N . GLN A 1 377 ? 12.547 7.972 -9.197 1.00 97.56 377 GLN A N 1
ATOM 3032 C CA . GLN A 1 377 ? 12.454 8.760 -7.966 1.00 97.56 377 GLN A CA 1
ATOM 3033 C C . GLN A 1 377 ? 10.999 8.898 -7.484 1.00 97.56 377 GLN A C 1
ATOM 3035 O O . GLN A 1 377 ? 10.710 8.572 -6.340 1.00 97.56 377 GLN A O 1
ATOM 3040 N N . GLU A 1 378 ? 10.068 9.281 -8.363 1.00 97.38 378 GLU A N 1
ATOM 3041 C CA . GLU A 1 378 ? 8.633 9.386 -8.060 1.00 97.38 378 GLU A CA 1
ATOM 3042 C C . GLU A 1 378 ? 8.055 8.048 -7.565 1.00 97.38 378 GLU A C 1
ATOM 3044 O O . GLU A 1 378 ? 7.291 8.015 -6.600 1.00 97.38 378 GLU A O 1
ATOM 3049 N N . LYS A 1 379 ? 8.450 6.925 -8.184 1.00 97.38 379 LYS A N 1
ATOM 3050 C CA . LYS A 1 379 ? 8.091 5.578 -7.722 1.00 97.38 379 LYS A CA 1
ATOM 3051 C C . LYS A 1 379 ? 8.626 5.310 -6.314 1.00 97.38 379 LYS A C 1
ATOM 3053 O O . LYS A 1 379 ? 7.896 4.751 -5.497 1.00 97.38 379 LYS A O 1
ATOM 3058 N N . ASP A 1 380 ? 9.887 5.630 -6.044 1.00 98.25 380 ASP A N 1
ATOM 3059 C CA . ASP A 1 380 ? 10.533 5.312 -4.769 1.00 98.25 380 ASP A CA 1
ATOM 3060 C C . ASP A 1 380 ? 10.007 6.205 -3.631 1.00 98.25 380 ASP A C 1
ATOM 3062 O O . ASP A 1 380 ? 9.726 5.688 -2.548 1.00 98.25 380 ASP A O 1
ATOM 3066 N N . ASP A 1 381 ? 9.726 7.483 -3.901 1.00 98.06 381 ASP A N 1
ATOM 3067 C CA . ASP A 1 381 ? 9.034 8.403 -2.988 1.00 98.06 381 ASP A CA 1
ATOM 3068 C C . ASP A 1 381 ? 7.616 7.892 -2.651 1.00 98.06 381 ASP A C 1
ATOM 3070 O O . ASP A 1 381 ? 7.243 7.795 -1.479 1.00 98.06 381 ASP A O 1
ATOM 3074 N N . LEU A 1 382 ? 6.837 7.464 -3.655 1.00 97.31 382 LEU A N 1
ATOM 3075 C CA . LEU A 1 382 ? 5.527 6.826 -3.443 1.00 97.31 382 LEU A CA 1
ATOM 3076 C C . LEU A 1 382 ? 5.640 5.490 -2.685 1.00 97.31 382 LEU A C 1
ATOM 3078 O O . LEU A 1 382 ? 4.769 5.153 -1.881 1.00 97.31 382 LEU A O 1
ATOM 3082 N N . GLN A 1 383 ? 6.714 4.725 -2.901 1.00 98.06 383 GLN A N 1
ATOM 3083 C CA . GLN A 1 383 ? 6.972 3.465 -2.201 1.00 98.06 383 GLN A CA 1
ATOM 3084 C C . GLN A 1 383 ? 7.396 3.684 -0.735 1.00 98.06 383 GLN A C 1
ATOM 3086 O O . GLN A 1 383 ? 7.162 2.804 0.097 1.00 98.06 383 GLN A O 1
ATOM 3091 N N . ILE A 1 384 ? 7.974 4.842 -0.396 1.00 97.88 384 ILE A N 1
ATOM 3092 C CA . ILE A 1 384 ? 8.200 5.285 0.988 1.00 97.88 384 ILE A CA 1
ATOM 3093 C C . ILE A 1 384 ? 6.867 5.693 1.626 1.00 97.88 384 ILE A C 1
ATOM 3095 O O . ILE A 1 384 ? 6.493 5.110 2.643 1.00 97.88 384 ILE A O 1
ATOM 3099 N N . GLN A 1 385 ? 6.095 6.581 0.989 1.00 97.31 385 GLN A N 1
ATOM 3100 C CA . GLN A 1 385 ? 4.785 7.025 1.496 1.00 97.31 385 GLN A CA 1
ATOM 3101 C C . GLN A 1 385 ? 3.819 5.854 1.740 1.00 97.31 385 GLN A C 1
ATOM 3103 O O . GLN A 1 385 ? 3.109 5.825 2.746 1.00 97.31 385 GLN A O 1
ATOM 3108 N N . LEU A 1 386 ? 3.820 4.843 0.863 1.00 96.94 386 LEU A N 1
ATOM 3109 C CA . LEU A 1 386 ? 3.025 3.627 1.046 1.00 96.94 386 LEU A CA 1
ATOM 3110 C C . LEU A 1 386 ? 3.449 2.836 2.294 1.00 96.94 386 LEU A C 1
ATOM 3112 O O . LEU A 1 386 ? 2.582 2.362 3.025 1.00 96.94 386 LEU A O 1
ATOM 3116 N N . LYS A 1 387 ? 4.754 2.710 2.570 1.00 97.50 387 LYS A N 1
ATOM 3117 C CA . LYS A 1 387 ? 5.262 2.035 3.779 1.00 97.50 387 LYS A CA 1
ATOM 3118 C C . LYS A 1 387 ? 4.930 2.812 5.050 1.00 97.50 387 LYS A C 1
ATOM 3120 O O . LYS A 1 387 ? 4.567 2.202 6.050 1.00 97.50 387 LYS A O 1
ATOM 3125 N N . GLU A 1 388 ? 5.033 4.137 5.017 1.00 96.56 388 GLU A N 1
ATOM 3126 C CA . GLU A 1 388 ? 4.673 5.002 6.146 1.00 96.56 388 GLU A CA 1
ATOM 3127 C C . GLU A 1 388 ? 3.169 4.933 6.437 1.00 96.56 388 GLU A C 1
ATOM 3129 O O . GLU A 1 388 ? 2.771 4.757 7.588 1.00 96.56 388 GLU A O 1
ATOM 3134 N N . SER A 1 389 ? 2.331 4.949 5.395 1.00 94.19 389 SER A N 1
ATOM 3135 C CA . SER A 1 389 ? 0.886 4.732 5.508 1.00 94.19 389 SER A CA 1
ATOM 3136 C C . SER A 1 389 ? 0.551 3.338 6.056 1.00 94.19 389 SER A C 1
ATOM 3138 O O . SER A 1 389 ? -0.235 3.226 6.996 1.00 94.19 389 SER A O 1
ATOM 3140 N N . GLN A 1 390 ? 1.191 2.279 5.548 1.00 97.12 390 GLN A N 1
ATOM 3141 C CA . GLN A 1 390 ? 1.039 0.913 6.068 1.00 97.12 390 GLN A CA 1
ATOM 3142 C C . GLN A 1 390 ? 1.454 0.804 7.541 1.00 97.12 390 GLN A C 1
ATOM 3144 O O . GLN A 1 390 ? 0.750 0.162 8.320 1.00 97.12 390 GLN A O 1
ATOM 3149 N N . LYS A 1 391 ? 2.549 1.461 7.947 1.00 97.88 391 LYS A N 1
ATOM 3150 C CA . LYS A 1 391 ? 2.970 1.510 9.351 1.00 97.88 391 LYS A CA 1
ATOM 3151 C C . LYS A 1 391 ? 1.939 2.240 10.210 1.00 97.88 391 LYS A C 1
ATOM 3153 O O . LYS A 1 391 ? 1.536 1.693 11.225 1.00 97.88 391 LYS A O 1
ATOM 3158 N N . ALA A 1 392 ? 1.455 3.409 9.793 1.00 97.19 392 ALA A N 1
ATOM 3159 C CA . ALA A 1 392 ? 0.428 4.147 10.530 1.00 97.19 392 ALA A CA 1
ATOM 3160 C C . ALA A 1 392 ? -0.881 3.343 10.684 1.00 97.19 392 ALA A C 1
ATOM 3162 O O . ALA A 1 392 ? -1.529 3.413 11.729 1.00 97.19 392 ALA A O 1
ATOM 3163 N N . VAL A 1 393 ? -1.249 2.532 9.685 1.00 96.44 393 VAL A N 1
ATOM 3164 C CA . VAL A 1 393 ? -2.371 1.580 9.777 1.00 96.44 393 VAL A CA 1
ATOM 3165 C C . VAL A 1 393 ? -2.072 0.435 10.758 1.00 96.44 393 VAL A C 1
ATOM 3167 O O . VAL A 1 393 ? -2.960 0.062 11.518 1.00 96.44 393 VAL A O 1
ATOM 3170 N N . SER A 1 394 ? -0.840 -0.085 10.816 1.00 98.00 394 SER A N 1
ATOM 3171 C CA . SER A 1 394 ? -0.437 -1.071 11.838 1.00 98.00 394 SER A CA 1
ATOM 3172 C C . SER A 1 394 ? -0.477 -0.472 13.246 1.00 98.00 394 SER A C 1
ATOM 3174 O O . SER A 1 394 ? -1.160 -1.001 14.117 1.00 98.00 394 SER A O 1
ATOM 3176 N N . ASP A 1 395 ? 0.169 0.681 13.443 1.00 98.00 395 ASP A N 1
ATOM 3177 C CA . ASP A 1 395 ? 0.258 1.389 14.723 1.00 98.00 395 ASP A CA 1
ATOM 3178 C C . ASP A 1 395 ? -1.151 1.736 15.270 1.00 98.00 395 ASP A C 1
ATOM 3180 O O . ASP A 1 395 ? -1.394 1.655 16.476 1.00 98.00 395 ASP A O 1
ATOM 3184 N N . THR A 1 396 ? -2.105 2.096 14.398 1.00 96.75 396 THR A N 1
ATOM 3185 C CA . THR A 1 396 ? -3.505 2.368 14.788 1.00 96.75 396 THR A CA 1
ATOM 3186 C C . THR A 1 396 ? -4.345 1.103 14.984 1.00 96.75 396 THR A C 1
ATOM 3188 O O . THR A 1 396 ? -5.208 1.092 15.862 1.00 96.75 396 THR A O 1
ATOM 3191 N N . MET A 1 397 ? -4.078 0.017 14.251 1.00 98.00 397 MET A N 1
ATOM 3192 C CA . MET A 1 397 ? -4.704 -1.289 14.495 1.00 98.00 397 MET A CA 1
ATOM 3193 C C . MET A 1 397 ? -4.248 -1.890 15.836 1.00 98.00 397 MET A C 1
ATOM 3195 O O . MET A 1 397 ? -5.055 -2.457 16.569 1.00 98.00 397 MET A O 1
ATOM 3199 N N . GLU A 1 398 ? -2.977 -1.723 16.203 1.00 97.56 398 GLU A N 1
ATOM 3200 C CA . GLU A 1 398 ? -2.444 -2.118 17.512 1.00 97.56 398 GLU A CA 1
ATOM 3201 C C . GLU A 1 398 ? -3.092 -1.316 18.650 1.00 97.56 398 GLU A C 1
ATOM 3203 O O . GLU A 1 398 ? -3.540 -1.909 19.632 1.00 97.56 398 GLU A O 1
ATOM 3208 N N . GLN A 1 399 ? -3.250 0.004 18.491 1.00 97.62 399 GLN A N 1
ATOM 3209 C CA . GLN A 1 399 ? -3.992 0.847 19.443 1.00 97.62 399 GLN A CA 1
ATOM 3210 C C . GLN A 1 399 ? -5.470 0.444 19.562 1.00 97.62 399 GLN A C 1
ATOM 3212 O O . GLN A 1 399 ? -6.002 0.397 20.672 1.00 97.62 399 GLN A O 1
ATOM 3217 N N . PHE A 1 400 ? -6.132 0.111 18.449 1.00 97.25 400 PHE A N 1
ATOM 3218 C CA . PHE A 1 400 ? -7.510 -0.388 18.459 1.00 97.25 400 PHE A CA 1
ATOM 3219 C C . PHE A 1 400 ? -7.626 -1.716 19.220 1.00 97.25 400 PHE A C 1
ATOM 3221 O O . PHE A 1 400 ? -8.491 -1.857 20.083 1.00 97.25 400 PHE A O 1
ATOM 3228 N N . ASN A 1 401 ? -6.720 -2.664 18.963 1.00 97.12 401 ASN A N 1
ATOM 3229 C CA . ASN A 1 401 ? -6.677 -3.948 19.665 1.00 97.12 401 ASN A CA 1
ATOM 3230 C C . ASN A 1 401 ? -6.399 -3.773 21.169 1.00 97.12 401 ASN A C 1
ATOM 3232 O O . ASN A 1 401 ? -7.032 -4.440 21.986 1.00 97.12 401 ASN A O 1
ATOM 3236 N N . ALA A 1 402 ? -5.501 -2.858 21.551 1.00 97.25 402 ALA A N 1
ATOM 3237 C CA . ALA A 1 402 ? -5.238 -2.529 22.952 1.00 97.25 402 ALA A CA 1
ATOM 3238 C C . ALA A 1 402 ? -6.490 -1.961 23.644 1.00 97.25 402 ALA A C 1
ATOM 3240 O O . ALA A 1 402 ? -6.931 -2.505 24.655 1.00 97.25 402 ALA A O 1
ATOM 3241 N N . ALA A 1 403 ? -7.138 -0.956 23.046 1.00 95.56 403 ALA A N 1
ATOM 3242 C CA . ALA A 1 403 ? -8.376 -0.379 23.570 1.00 95.56 403 ALA A CA 1
ATOM 3243 C C . ALA A 1 403 ? -9.536 -1.396 23.624 1.00 95.56 403 ALA A C 1
ATOM 3245 O O . ALA A 1 403 ? -10.377 -1.338 24.524 1.00 95.56 403 ALA A O 1
ATOM 3246 N N . GLN A 1 404 ? -9.585 -2.356 22.692 1.00 97.00 404 GLN A N 1
ATOM 3247 C CA . GLN A 1 404 ? -10.549 -3.454 22.733 1.00 97.00 404 GLN A CA 1
ATOM 3248 C C . GLN A 1 404 ? -10.279 -4.405 23.909 1.00 97.00 404 GLN A C 1
ATOM 3250 O O . GLN A 1 404 ? -11.225 -4.763 24.613 1.00 97.00 404 GLN A O 1
ATOM 3255 N N . ASN A 1 405 ? -9.017 -4.768 24.157 1.00 97.31 405 ASN A N 1
ATOM 3256 C CA . ASN A 1 405 ? -8.625 -5.604 25.295 1.00 97.31 405 ASN A CA 1
ATOM 3257 C C . ASN A 1 405 ? -8.919 -4.911 26.637 1.00 97.31 405 ASN A C 1
ATOM 3259 O O . ASN A 1 405 ? -9.475 -5.541 27.538 1.00 97.31 405 ASN A O 1
ATOM 3263 N N . ASP A 1 406 ? -8.626 -3.613 26.757 1.00 96.75 406 ASP A N 1
ATOM 3264 C CA . ASP A 1 406 ? -8.943 -2.818 27.950 1.00 96.75 406 ASP A CA 1
ATOM 3265 C C . ASP A 1 406 ? -10.457 -2.756 28.197 1.00 96.75 406 ASP A C 1
ATOM 3267 O O . ASP A 1 406 ? -10.914 -2.970 29.322 1.00 96.75 406 ASP A O 1
ATOM 3271 N N . ARG A 1 407 ? -11.260 -2.552 27.141 1.00 97.06 407 ARG A N 1
ATOM 3272 C CA . ARG A 1 407 ? -12.730 -2.608 27.204 1.00 97.06 407 ARG A CA 1
ATOM 3273 C C . ARG A 1 407 ? -13.225 -3.975 27.684 1.00 97.06 407 ARG A C 1
ATOM 3275 O O . ARG A 1 407 ? -14.105 -4.033 28.541 1.00 97.06 407 ARG A O 1
ATOM 3282 N N . ASP A 1 408 ? -12.692 -5.073 27.152 1.00 97.50 408 ASP A N 1
ATOM 3283 C CA . ASP A 1 408 ? -13.113 -6.425 27.544 1.00 97.50 408 ASP A CA 1
ATOM 3284 C C . ASP A 1 408 ? -12.636 -6.804 28.962 1.00 97.50 408 ASP A C 1
ATOM 3286 O O . ASP A 1 408 ? -13.332 -7.542 29.665 1.00 97.50 408 ASP A O 1
ATOM 3290 N N . SER A 1 409 ? -11.517 -6.244 29.431 1.00 97.75 409 SER A N 1
ATOM 3291 C CA . SER A 1 409 ? -11.061 -6.319 30.828 1.00 97.75 409 SER A CA 1
ATOM 3292 C C . SER A 1 409 ? -11.992 -5.545 31.777 1.00 97.75 409 SER A C 1
ATOM 3294 O O . SER A 1 409 ? -12.460 -6.082 32.784 1.00 97.75 409 SER A O 1
ATOM 3296 N N . GLN A 1 410 ? -12.374 -4.314 31.414 1.00 97.06 410 GLN A N 1
ATOM 3297 C CA . GLN A 1 410 ? -13.351 -3.515 32.166 1.00 97.06 410 GLN A CA 1
ATOM 3298 C C . GLN A 1 410 ? -14.724 -4.198 32.235 1.00 97.06 410 GLN A C 1
ATOM 3300 O O . GLN A 1 410 ? -15.350 -4.208 33.294 1.00 97.06 410 GLN A O 1
ATOM 3305 N N . ILE A 1 411 ? -15.183 -4.831 31.149 1.00 97.38 411 ILE A N 1
ATOM 3306 C CA . ILE A 1 411 ? -16.433 -5.608 31.138 1.00 97.38 411 ILE A CA 1
ATOM 3307 C C . ILE A 1 411 ? -16.359 -6.797 32.105 1.00 97.38 411 ILE A C 1
ATOM 3309 O O . ILE A 1 411 ? -17.325 -7.042 32.827 1.00 97.38 411 ILE A O 1
ATOM 3313 N N . GLN A 1 412 ? -15.232 -7.511 32.170 1.00 97.50 412 GLN A N 1
ATOM 3314 C CA . GLN A 1 412 ? -15.041 -8.596 33.142 1.00 97.50 412 GLN A CA 1
ATOM 3315 C C . GLN A 1 412 ? -15.091 -8.071 34.585 1.00 97.50 412 GLN A C 1
ATOM 3317 O O . GLN A 1 412 ? -15.845 -8.607 35.397 1.00 97.50 412 GLN A O 1
ATOM 3322 N N . SER A 1 413 ? -14.392 -6.971 34.882 1.00 96.75 413 SER A N 1
ATOM 3323 C CA . SER A 1 413 ? -14.430 -6.323 36.201 1.00 96.75 413 SER A CA 1
ATOM 3324 C C . SER A 1 413 ? -15.848 -5.877 36.596 1.00 96.75 413 SER A C 1
ATOM 3326 O O . SER A 1 413 ? -16.314 -6.179 37.696 1.00 96.75 413 SER A O 1
ATOM 3328 N N . LEU A 1 414 ? -16.597 -5.254 35.679 1.00 96.44 414 LEU A N 1
ATOM 3329 C CA . LEU A 1 414 ? -17.995 -4.867 35.906 1.00 96.44 414 LEU A CA 1
ATOM 3330 C C . LEU A 1 414 ? -18.912 -6.079 36.141 1.00 96.44 414 LEU A C 1
ATOM 3332 O O . LEU A 1 414 ? -19.800 -6.017 36.991 1.00 96.44 414 LEU A O 1
ATOM 3336 N N . GLN A 1 415 ? -18.685 -7.204 35.454 1.00 97.44 415 GLN A N 1
ATOM 3337 C CA . GLN A 1 415 ? -19.412 -8.450 35.722 1.00 97.44 415 GLN A CA 1
ATOM 3338 C C . GLN A 1 415 ? -19.089 -9.029 37.106 1.00 97.44 415 GLN A C 1
ATOM 3340 O O . GLN A 1 415 ? -19.970 -9.605 37.742 1.00 97.44 415 GLN A O 1
ATOM 3345 N N . GLU A 1 416 ? -17.858 -8.901 37.600 1.00 96.94 416 GLU A N 1
ATOM 3346 C CA . GLU A 1 416 ? -17.503 -9.313 38.965 1.00 96.94 416 GLU A CA 1
ATOM 3347 C C . GLU A 1 416 ? -18.135 -8.407 40.023 1.00 96.94 416 GLU A C 1
ATOM 3349 O O . GLU A 1 416 ? -18.726 -8.910 40.982 1.00 96.94 416 GLU A O 1
ATOM 3354 N N . ILE A 1 417 ? -18.122 -7.091 39.803 1.00 96.44 417 ILE A N 1
ATOM 3355 C CA . ILE A 1 417 ? -18.825 -6.117 40.648 1.00 96.44 417 ILE A CA 1
ATOM 3356 C C . ILE A 1 417 ? -20.336 -6.421 40.677 1.00 96.44 417 ILE A C 1
ATOM 3358 O O . ILE A 1 417 ? -20.918 -6.446 41.763 1.00 96.44 417 ILE A O 1
ATOM 3362 N N . SER A 1 418 ? -20.959 -6.750 39.535 1.00 97.06 418 SER A N 1
ATOM 3363 C CA . SER A 1 418 ? -22.375 -7.164 39.472 1.00 97.06 418 SER A CA 1
ATOM 3364 C C . SER A 1 418 ? -22.638 -8.437 40.279 1.00 97.06 418 SER A C 1
ATOM 3366 O O . SER A 1 418 ? -23.517 -8.440 41.137 1.00 97.06 418 SER A O 1
ATOM 3368 N N . LYS A 1 419 ? -21.816 -9.487 40.116 1.00 97.94 419 LYS A N 1
ATOM 3369 C CA . LYS A 1 419 ? -21.927 -10.734 40.904 1.00 97.94 419 LYS A CA 1
ATOM 3370 C C . LYS A 1 419 ? -21.797 -10.479 42.413 1.00 97.94 419 LYS A C 1
ATOM 3372 O O . LYS A 1 419 ? -22.435 -11.160 43.216 1.00 97.94 419 LYS A O 1
ATOM 3377 N N . VAL A 1 420 ? -20.966 -9.520 42.831 1.00 97.31 420 VAL A N 1
ATOM 3378 C CA . VAL A 1 420 ? -20.832 -9.120 44.245 1.00 97.31 420 VAL A CA 1
ATOM 3379 C C . VAL A 1 420 ? -22.046 -8.312 44.715 1.00 97.31 420 VAL A C 1
ATOM 3381 O O . VAL A 1 420 ? -22.523 -8.537 45.829 1.00 97.31 420 VAL A O 1
ATOM 3384 N N . ALA A 1 421 ? -22.590 -7.420 43.886 1.00 95.69 421 ALA A N 1
ATOM 3385 C CA . ALA A 1 421 ? -23.811 -6.672 44.183 1.00 95.69 421 ALA A CA 1
ATOM 3386 C C . ALA A 1 421 ? -25.042 -7.592 44.300 1.00 95.69 421 ALA A C 1
ATOM 3388 O O . ALA A 1 421 ? -25.808 -7.468 45.253 1.00 95.69 421 ALA A O 1
ATOM 3389 N N . GLU A 1 422 ? -25.187 -8.574 43.408 1.00 96.81 422 GLU A N 1
ATOM 3390 C CA . GLU A 1 422 ? -26.226 -9.612 43.449 1.00 96.81 422 GLU A CA 1
ATOM 3391 C C . GLU A 1 422 ? -26.141 -10.451 44.732 1.00 96.81 422 GLU A C 1
ATOM 3393 O O . GLU A 1 422 ? -27.150 -10.642 45.412 1.00 96.81 422 GLU A O 1
ATOM 3398 N N . LYS A 1 423 ? -24.934 -10.878 45.135 1.00 97.56 423 LYS A N 1
ATOM 3399 C CA . LYS A 1 423 ? -24.711 -11.567 46.421 1.00 97.56 423 LYS A CA 1
ATOM 3400 C C . LYS A 1 423 ? -25.088 -10.693 47.620 1.00 97.56 423 LYS A C 1
ATOM 3402 O O . LYS A 1 423 ? -25.777 -11.168 48.519 1.00 97.56 423 LYS A O 1
ATOM 3407 N N . ARG A 1 424 ? -24.684 -9.415 47.632 1.00 97.62 424 ARG A N 1
ATOM 3408 C CA . ARG A 1 424 ? -25.069 -8.453 48.685 1.00 97.62 424 ARG A CA 1
ATOM 3409 C C . ARG A 1 424 ? -26.587 -8.279 48.752 1.00 97.62 424 ARG A C 1
ATOM 3411 O O . ARG A 1 424 ? -27.141 -8.321 49.845 1.00 97.62 424 ARG A O 1
ATOM 3418 N N . LYS A 1 425 ? -27.260 -8.155 47.602 1.00 97.88 425 LYS A N 1
ATOM 3419 C CA . LYS A 1 425 ? -28.724 -8.095 47.519 1.00 97.88 425 LYS A CA 1
ATOM 3420 C C . LYS A 1 425 ? -29.366 -9.360 48.089 1.00 97.88 425 LYS A C 1
ATOM 3422 O O . LYS A 1 425 ? -30.234 -9.238 48.939 1.00 97.88 425 LYS A O 1
ATOM 3427 N N . SER A 1 426 ? -28.901 -10.550 47.705 1.00 97.44 426 SER A N 1
ATOM 3428 C CA . SER A 1 426 ? -29.421 -11.822 48.231 1.00 97.44 426 SER A CA 1
ATOM 3429 C C . SER A 1 426 ? -29.313 -11.913 49.758 1.00 97.44 426 SER A C 1
ATOM 3431 O O . SER A 1 426 ? -30.249 -12.362 50.411 1.00 97.44 426 SER A O 1
ATOM 3433 N N . ILE A 1 427 ? -28.202 -11.446 50.340 1.00 96.44 427 ILE A N 1
ATOM 3434 C CA . ILE A 1 427 ? -27.996 -11.421 51.798 1.00 96.44 427 ILE A CA 1
ATOM 3435 C C . ILE A 1 427 ? -28.936 -10.413 52.483 1.00 96.44 427 ILE A C 1
ATOM 3437 O O . ILE A 1 427 ? -29.450 -10.697 53.565 1.00 96.44 427 ILE A O 1
ATOM 3441 N N . LEU A 1 428 ? -29.192 -9.256 51.862 1.00 96.56 428 LEU A N 1
ATOM 3442 C CA . LEU A 1 428 ? -30.152 -8.263 52.360 1.00 96.56 428 LEU A CA 1
ATOM 3443 C C . LEU A 1 428 ? -31.604 -8.753 52.247 1.00 96.56 428 LEU A C 1
ATOM 3445 O O . LEU A 1 428 ? -32.361 -8.602 53.203 1.00 96.56 428 LEU A O 1
ATOM 3449 N N . ASP A 1 429 ? -31.971 -9.392 51.135 1.00 97.25 429 ASP A N 1
ATOM 3450 C CA . ASP A 1 429 ? -33.283 -10.016 50.933 1.00 97.25 429 ASP A CA 1
ATOM 3451 C C . ASP A 1 429 ? -33.503 -11.141 51.974 1.00 97.25 429 ASP A C 1
ATOM 3453 O O . ASP A 1 429 ? -34.557 -11.215 52.605 1.00 97.25 429 ASP A O 1
ATOM 3457 N N . GLU A 1 430 ? -32.485 -11.968 52.252 1.00 97.31 430 GLU A N 1
ATOM 3458 C CA . GLU A 1 430 ? -32.510 -12.957 53.341 1.00 97.31 430 GLU A CA 1
ATOM 3459 C C . GLU A 1 430 ? -32.669 -12.335 54.736 1.00 97.31 430 GLU A C 1
ATOM 3461 O O . GLU A 1 430 ? -33.388 -12.889 55.570 1.00 97.31 430 GLU A O 1
ATOM 3466 N N . LEU A 1 431 ? -31.981 -11.225 55.021 1.00 95.88 431 LEU A N 1
ATOM 3467 C CA . LEU A 1 431 ? -32.086 -10.505 56.296 1.00 95.88 431 LEU A CA 1
ATOM 3468 C C . LEU A 1 431 ? -33.474 -9.888 56.475 1.00 95.88 431 LEU A C 1
ATOM 3470 O O . LEU A 1 431 ? -34.064 -10.028 57.544 1.00 95.88 431 LEU A O 1
ATOM 3474 N N . ALA A 1 432 ? -34.035 -9.290 55.423 1.00 96.94 432 ALA A N 1
ATOM 3475 C CA . ALA A 1 432 ? -35.404 -8.786 55.422 1.00 96.94 432 ALA A CA 1
ATOM 3476 C C . ALA A 1 432 ? -36.420 -9.917 55.664 1.00 96.94 432 ALA A C 1
ATOM 3478 O O . ALA A 1 432 ? -37.318 -9.769 56.489 1.00 96.94 432 ALA A O 1
ATOM 3479 N N . ILE A 1 433 ? -36.240 -11.081 55.028 1.00 97.25 433 ILE A N 1
ATOM 3480 C CA . ILE A 1 433 ? -37.078 -12.270 55.259 1.00 97.25 433 ILE A CA 1
ATOM 3481 C C . ILE A 1 433 ? -36.927 -12.805 56.695 1.00 97.25 433 ILE A C 1
ATOM 3483 O O . ILE A 1 433 ? -37.915 -13.263 57.271 1.00 97.25 433 ILE A O 1
ATOM 3487 N N . LYS A 1 434 ? -35.726 -12.761 57.289 1.00 96.62 434 LYS A N 1
ATOM 3488 C CA . LYS A 1 434 ? -35.493 -13.153 58.693 1.00 96.62 434 LYS A CA 1
ATOM 3489 C C . LYS A 1 434 ? -36.212 -12.204 59.655 1.00 96.62 434 LYS A C 1
ATOM 3491 O O . LYS A 1 434 ? -37.023 -12.680 60.443 1.00 96.62 434 LYS A O 1
ATOM 3496 N N . TYR A 1 435 ? -36.013 -10.891 59.526 1.00 96.00 435 TYR A N 1
ATOM 3497 C CA . TYR A 1 435 ? -36.694 -9.905 60.372 1.00 96.00 435 TYR A CA 1
ATOM 3498 C C . TYR A 1 435 ? -38.215 -9.915 60.195 1.00 96.00 435 TYR A C 1
ATOM 3500 O O . TYR A 1 435 ? -38.932 -9.819 61.184 1.00 96.00 435 TYR A O 1
ATOM 3508 N N . GLN A 1 436 ? -38.734 -10.100 58.976 1.00 97.12 436 GLN A N 1
ATOM 3509 C CA . GLN A 1 436 ? -40.179 -10.218 58.761 1.00 97.12 436 GLN A CA 1
ATOM 3510 C C . GLN A 1 436 ? -40.757 -11.443 59.488 1.00 97.12 436 GLN A C 1
ATOM 3512 O O . GLN A 1 436 ? -41.754 -11.316 60.192 1.00 97.12 436 GLN A O 1
ATOM 3517 N N . LYS A 1 437 ? -40.098 -12.608 59.402 1.00 96.44 437 LYS A N 1
ATOM 3518 C CA . LYS A 1 437 ? -40.500 -13.817 60.147 1.00 96.44 437 LYS A CA 1
ATOM 3519 C C . LYS A 1 437 ? -40.423 -13.638 61.663 1.00 96.44 437 LYS A C 1
ATOM 3521 O O . LYS A 1 437 ? -41.259 -14.183 62.374 1.00 96.44 437 LYS A O 1
ATOM 3526 N N . GLU A 1 438 ? -39.434 -12.900 62.156 1.00 96.38 438 GLU A N 1
ATOM 3527 C CA . GLU A 1 438 ? -39.275 -12.594 63.581 1.00 96.38 438 GLU A CA 1
ATOM 3528 C C . GLU A 1 438 ? -40.375 -11.638 64.074 1.00 96.38 438 GLU A C 1
ATOM 3530 O O . GLU A 1 438 ? -41.010 -11.905 65.092 1.00 96.38 438 GLU A O 1
ATOM 3535 N N . ILE A 1 439 ? -40.704 -10.601 63.295 1.00 95.88 439 ILE A N 1
ATOM 3536 C CA . ILE A 1 439 ? -41.844 -9.702 63.538 1.00 95.88 439 ILE A CA 1
ATOM 3537 C C . ILE A 1 439 ? -43.168 -10.475 63.534 1.00 95.88 439 ILE A C 1
ATOM 3539 O O . ILE A 1 439 ? -43.968 -10.308 64.454 1.00 95.88 439 ILE A O 1
ATOM 3543 N N . ASP A 1 440 ? -43.406 -11.338 62.543 1.00 95.56 440 ASP A N 1
ATOM 3544 C CA . ASP A 1 440 ? -44.636 -12.134 62.461 1.00 95.56 440 ASP A CA 1
ATOM 3545 C C . ASP A 1 440 ? -44.726 -13.168 63.597 1.00 95.56 440 ASP A C 1
ATOM 3547 O O . ASP A 1 440 ? -45.801 -13.356 64.165 1.00 95.56 440 ASP A O 1
ATOM 3551 N N . SER A 1 441 ? -43.602 -13.763 64.014 1.00 96.19 441 SER A N 1
ATOM 3552 C CA . SER A 1 441 ? -43.529 -14.646 65.185 1.00 96.19 441 SER A CA 1
ATOM 3553 C C . SER A 1 441 ? -43.831 -13.899 66.489 1.00 96.19 441 SER A C 1
ATOM 3555 O O . SER A 1 441 ? -44.660 -14.349 67.281 1.00 96.19 441 SER A O 1
ATOM 3557 N N . HIS A 1 442 ? -43.238 -12.721 66.705 1.00 95.19 442 HIS A N 1
ATOM 3558 C CA . HIS A 1 442 ? -43.568 -11.871 67.850 1.00 95.19 442 HIS A CA 1
ATOM 3559 C C . HIS A 1 442 ? -45.037 -11.440 67.836 1.00 95.19 442 HIS A C 1
ATOM 3561 O O . HIS A 1 442 ? -45.681 -11.441 68.883 1.00 95.19 442 HIS A O 1
ATOM 3567 N N . ARG A 1 443 ? -45.593 -11.131 66.662 1.00 96.38 443 ARG A N 1
ATOM 3568 C CA . ARG A 1 443 ? -47.008 -10.791 66.484 1.00 96.38 443 ARG A CA 1
ATOM 3569 C C . ARG A 1 443 ? -47.926 -11.967 66.815 1.00 96.38 443 ARG A C 1
ATOM 3571 O O . ARG A 1 443 ? -48.931 -11.770 67.485 1.00 96.38 443 ARG A O 1
ATOM 3578 N N . GLU A 1 444 ? -47.578 -13.185 66.409 1.00 95.62 444 GLU A N 1
ATOM 3579 C CA . GLU A 1 444 ? -48.325 -14.396 66.762 1.00 95.62 444 GLU A CA 1
ATOM 3580 C C . GLU A 1 444 ? -48.244 -14.704 68.268 1.00 95.62 444 GLU A C 1
ATOM 3582 O O . GLU A 1 444 ? -49.255 -15.047 68.883 1.00 95.62 444 GLU A O 1
ATOM 3587 N N . ILE A 1 445 ? -47.084 -14.488 68.899 1.00 95.31 445 ILE A N 1
ATOM 3588 C CA . ILE A 1 445 ? -46.917 -14.587 70.358 1.00 95.31 445 ILE A CA 1
ATOM 3589 C C . ILE A 1 445 ? -47.778 -13.540 71.081 1.00 95.31 445 ILE A C 1
ATOM 3591 O O . ILE A 1 445 ? -48.474 -13.896 72.032 1.00 95.31 445 ILE A O 1
ATOM 3595 N N . VAL A 1 446 ? -47.782 -12.281 70.626 1.00 94.94 446 VAL A N 1
ATOM 3596 C CA . VAL A 1 446 ? -48.635 -11.213 71.180 1.00 94.94 446 VAL A CA 1
ATOM 3597 C C . VAL A 1 446 ? -50.108 -11.577 71.025 1.00 94.94 446 VAL A C 1
ATOM 3599 O O . VAL A 1 446 ? -50.794 -11.653 72.038 1.00 94.94 446 VAL A O 1
ATOM 3602 N N . ASN A 1 447 ? -50.573 -11.935 69.824 1.00 95.00 447 ASN A N 1
ATOM 3603 C CA . ASN A 1 447 ? -51.951 -12.385 69.589 1.00 95.00 447 ASN A CA 1
ATOM 3604 C C . ASN A 1 447 ? -52.329 -13.578 70.495 1.00 95.00 447 ASN A C 1
ATOM 3606 O O . ASN A 1 447 ? -53.431 -13.635 71.037 1.00 95.00 447 ASN A O 1
ATOM 3610 N N . SER A 1 448 ? -51.413 -14.533 70.698 1.00 95.50 448 SER A N 1
ATOM 3611 C CA . SER A 1 448 ? -51.621 -15.683 71.587 1.00 95.50 448 SER A CA 1
ATOM 3612 C C . SER A 1 448 ? -51.744 -15.268 73.056 1.00 95.50 448 SER A C 1
ATOM 3614 O O . SER A 1 448 ? -52.544 -15.845 73.792 1.00 95.50 448 SER A O 1
ATOM 3616 N N . MET A 1 449 ? -50.960 -14.285 73.501 1.00 91.88 449 MET A N 1
ATOM 3617 C CA . MET A 1 449 ? -51.026 -13.738 74.859 1.00 91.88 449 MET A CA 1
ATOM 3618 C C . MET A 1 449 ? -52.257 -12.851 75.065 1.00 91.88 449 MET A C 1
ATOM 3620 O O . MET A 1 449 ? -52.880 -12.937 76.120 1.00 91.88 449 MET A O 1
ATOM 3624 N N . GLU A 1 450 ? -52.657 -12.071 74.061 1.00 93.69 450 GLU A N 1
ATOM 3625 C CA . GLU A 1 450 ? -53.893 -11.287 74.058 1.00 93.69 450 GLU A CA 1
ATOM 3626 C C . GLU A 1 450 ? -55.127 -12.189 74.121 1.00 93.69 450 GLU A C 1
ATOM 3628 O O . GLU A 1 450 ? -55.995 -11.953 74.956 1.00 93.69 450 GLU A O 1
ATOM 3633 N N . GLU A 1 451 ? -55.194 -13.268 73.332 1.00 94.75 451 GLU A N 1
ATOM 3634 C CA . GLU A 1 451 ? -56.333 -14.191 73.384 1.00 94.75 451 GLU A CA 1
ATOM 3635 C C . GLU A 1 451 ? -56.369 -14.981 74.704 1.00 94.75 451 GLU A C 1
ATOM 3637 O O . GLU A 1 451 ? -57.435 -15.122 75.300 1.00 94.75 451 GLU A O 1
ATOM 3642 N N . LYS A 1 452 ? -55.216 -15.412 75.244 1.00 93.62 452 LYS A N 1
ATOM 3643 C CA . LYS A 1 452 ? -55.135 -15.987 76.605 1.00 93.62 452 LYS A CA 1
ATOM 3644 C C . LYS A 1 452 ? -55.618 -15.001 77.669 1.00 93.62 452 LYS A C 1
ATOM 3646 O O . LYS A 1 452 ? -56.380 -15.384 78.554 1.00 93.62 452 LYS A O 1
ATOM 3651 N N . HIS A 1 453 ? -55.195 -13.740 77.586 1.00 93.00 453 HIS A N 1
ATOM 3652 C CA . HIS A 1 453 ? -55.604 -12.694 78.520 1.00 93.00 453 HIS A CA 1
ATOM 3653 C C . HIS A 1 453 ? -57.104 -12.400 78.396 1.00 93.00 453 HIS A C 1
ATOM 3655 O O . HIS A 1 453 ? -57.786 -12.328 79.409 1.00 93.00 453 HIS A O 1
ATOM 3661 N N . LYS A 1 454 ? -57.644 -12.338 77.177 1.00 95.31 454 LYS A N 1
ATOM 3662 C CA . LYS A 1 454 ? -59.075 -12.183 76.880 1.00 95.31 454 LYS A CA 1
ATOM 3663 C C . LYS A 1 454 ? -59.910 -13.349 77.416 1.00 95.31 454 LYS A C 1
ATOM 3665 O O . LYS A 1 454 ? -60.931 -13.111 78.052 1.00 95.31 454 LYS A O 1
ATOM 3670 N N . VAL A 1 455 ? -59.457 -14.594 77.260 1.00 95.12 455 VAL A N 1
ATOM 3671 C CA . VAL A 1 455 ? -60.095 -15.770 77.881 1.00 95.12 455 VAL A CA 1
ATOM 3672 C C . VAL A 1 455 ? -60.043 -15.690 79.412 1.00 95.12 455 VAL A C 1
ATOM 3674 O O . VAL A 1 455 ? -61.057 -15.938 80.061 1.00 95.12 455 VAL A O 1
ATOM 3677 N N . MET A 1 456 ? -58.914 -15.279 79.999 1.00 93.50 456 MET A N 1
ATOM 3678 C CA . MET A 1 456 ? -58.786 -15.096 81.452 1.00 93.50 456 MET A CA 1
ATOM 3679 C C . MET A 1 456 ? -59.692 -13.972 81.980 1.00 93.50 456 MET A C 1
ATOM 3681 O O . MET A 1 456 ? -60.362 -14.153 82.991 1.00 93.50 456 MET A O 1
ATOM 3685 N N . VAL A 1 457 ? -59.771 -12.836 81.281 1.00 93.56 457 VAL A N 1
ATOM 3686 C CA . VAL A 1 457 ? -60.667 -11.717 81.610 1.00 93.56 457 VAL A CA 1
ATOM 3687 C C . VAL A 1 457 ? -62.125 -12.155 81.526 1.00 93.56 457 VAL A C 1
ATOM 3689 O O . VAL A 1 457 ? -62.873 -11.886 82.458 1.00 93.56 457 VAL A O 1
ATOM 3692 N N . ASN A 1 458 ? -62.521 -12.892 80.486 1.00 94.00 458 ASN A N 1
ATOM 3693 C CA . ASN A 1 458 ? -63.873 -13.443 80.376 1.00 94.00 458 ASN A CA 1
ATOM 3694 C C . ASN A 1 458 ? -64.179 -14.428 81.523 1.00 94.00 458 ASN A C 1
ATOM 3696 O O . ASN A 1 458 ? -65.276 -14.405 82.076 1.00 94.00 458 ASN A O 1
ATOM 3700 N N . SER A 1 459 ? -63.209 -15.261 81.922 1.00 93.75 459 SER A N 1
ATOM 3701 C CA . SER A 1 459 ? -63.352 -16.178 83.062 1.00 93.75 459 SER A CA 1
ATOM 3702 C C . SER A 1 459 ? -63.517 -15.428 84.387 1.00 93.75 459 SER A C 1
ATOM 3704 O O . SER A 1 459 ? -64.395 -15.771 85.173 1.00 93.75 459 SER A O 1
ATOM 3706 N N . LEU A 1 460 ? -62.718 -14.384 84.622 1.00 92.44 460 LEU A N 1
ATOM 3707 C CA . LEU A 1 460 ? -62.816 -13.534 85.813 1.00 92.44 460 LEU A CA 1
ATOM 3708 C C . LEU A 1 460 ? -64.108 -12.707 85.820 1.00 92.44 460 LEU A C 1
ATOM 3710 O O . LEU A 1 460 ? -64.708 -12.527 86.872 1.00 92.44 460 LEU A O 1
ATOM 3714 N N . GLN A 1 461 ? -64.580 -12.240 84.661 1.00 93.81 461 GLN A N 1
ATOM 3715 C CA . GLN A 1 461 ? -65.884 -11.584 84.531 1.00 93.81 461 GLN A CA 1
ATOM 3716 C C . GLN A 1 461 ? -67.027 -12.547 84.862 1.00 93.81 461 GLN A C 1
ATOM 3718 O O . GLN A 1 461 ? -67.930 -12.169 85.603 1.00 93.81 461 GLN A O 1
ATOM 3723 N N . GLN A 1 462 ? -66.972 -13.797 84.392 1.00 93.00 462 GLN A N 1
ATOM 3724 C CA . GLN A 1 462 ? -67.959 -14.812 84.760 1.00 93.00 462 GLN A CA 1
ATOM 3725 C C . GLN A 1 462 ? -67.895 -15.154 86.256 1.00 93.00 462 GLN A C 1
ATOM 3727 O O . GLN A 1 462 ? -68.935 -15.302 86.888 1.00 93.00 462 GLN A O 1
ATOM 3732 N N . GLU A 1 463 ? -66.703 -15.232 86.852 1.00 92.06 463 GLU A N 1
ATOM 3733 C CA . GLU A 1 463 ? -66.551 -15.437 88.297 1.00 92.06 463 GLU A CA 1
ATOM 3734 C C . GLU A 1 463 ? -67.104 -14.250 89.105 1.00 92.06 463 GLU A C 1
ATOM 3736 O O . GLU A 1 463 ? -67.815 -14.462 90.085 1.00 92.06 463 GLU A O 1
ATOM 3741 N N . ILE A 1 464 ? -66.884 -13.011 88.653 1.00 90.31 464 ILE A N 1
ATOM 3742 C CA . ILE A 1 464 ? -67.493 -11.803 89.232 1.00 90.31 464 ILE A CA 1
ATOM 3743 C C . ILE A 1 464 ? -69.023 -11.849 89.126 1.00 90.31 464 ILE A C 1
ATOM 3745 O O . ILE A 1 464 ? -69.686 -11.556 90.117 1.00 90.31 464 ILE A O 1
ATOM 3749 N N . ILE A 1 465 ? -69.591 -12.259 87.986 1.00 92.62 465 ILE A N 1
ATOM 3750 C CA . ILE A 1 465 ? -71.047 -12.423 87.817 1.00 92.62 465 ILE A CA 1
ATOM 3751 C C . ILE A 1 465 ? -71.582 -13.485 88.788 1.00 92.62 465 ILE A C 1
ATOM 3753 O O . ILE A 1 465 ? -72.511 -13.210 89.542 1.00 92.62 465 ILE A O 1
ATOM 3757 N N . ASN A 1 466 ? -70.946 -14.658 88.859 1.00 92.00 466 ASN A N 1
ATOM 3758 C CA . ASN A 1 466 ? -71.334 -15.732 89.781 1.00 92.00 466 ASN A CA 1
ATOM 3759 C C . ASN A 1 466 ? -71.255 -15.282 91.258 1.00 92.00 466 ASN A C 1
ATOM 3761 O O . ASN A 1 466 ? -72.072 -15.683 92.089 1.00 92.00 466 ASN A O 1
ATOM 3765 N N . LEU A 1 467 ? -70.268 -14.448 91.607 1.00 89.50 467 LEU A N 1
ATOM 3766 C CA . LEU A 1 467 ? -70.136 -13.854 92.939 1.00 89.50 467 LEU A CA 1
ATOM 3767 C C . LEU A 1 467 ? -71.192 -12.770 93.195 1.00 89.50 467 LEU A C 1
ATOM 3769 O O . LEU A 1 467 ? -71.707 -12.704 94.307 1.00 89.50 467 LEU A O 1
ATOM 3773 N N . GLN A 1 468 ? -71.562 -11.967 92.194 1.00 91.81 468 GLN A N 1
ATOM 3774 C CA . GLN A 1 468 ? -72.649 -10.984 92.283 1.00 91.81 468 GLN A CA 1
ATOM 3775 C C . GLN A 1 468 ? -74.013 -11.661 92.474 1.00 91.81 468 GLN A C 1
ATOM 3777 O O . GLN A 1 468 ? -74.761 -11.259 93.361 1.00 91.81 468 GLN A O 1
ATOM 3782 N N . GLU A 1 469 ? -74.312 -12.730 91.732 1.00 90.94 469 GLU A N 1
ATOM 3783 C CA . GLU A 1 469 ? -75.515 -13.553 91.938 1.00 90.94 469 GLU A CA 1
ATOM 3784 C C . GLU A 1 469 ? -75.553 -14.145 93.355 1.00 90.94 469 GLU A C 1
ATOM 3786 O O . GLU A 1 469 ? -76.582 -14.106 94.033 1.00 90.94 469 GLU A O 1
ATOM 3791 N N . LYS A 1 470 ? -74.410 -14.640 93.847 1.00 89.12 470 LYS A N 1
ATOM 3792 C CA . LYS A 1 470 ? -74.289 -15.173 95.208 1.00 89.12 470 LYS A CA 1
ATOM 3793 C C . LYS A 1 470 ? -74.441 -14.093 96.285 1.00 89.12 470 LYS A C 1
ATOM 3795 O O . LYS A 1 470 ? -75.018 -14.380 97.330 1.00 89.12 470 LYS A O 1
ATOM 3800 N N . ILE A 1 471 ? -73.952 -12.875 96.047 1.00 87.81 471 ILE A N 1
ATOM 3801 C CA . ILE A 1 471 ? -74.170 -11.724 96.933 1.00 87.81 471 ILE A CA 1
ATOM 3802 C C . ILE A 1 471 ? -75.656 -11.355 96.949 1.00 87.81 471 ILE A C 1
ATOM 3804 O O . ILE A 1 471 ? -76.219 -11.271 98.032 1.00 87.81 471 ILE A O 1
ATOM 3808 N N . ALA A 1 472 ? -76.320 -11.253 95.795 1.00 89.62 472 ALA A N 1
ATOM 3809 C CA . ALA A 1 472 ? -77.748 -10.934 95.721 1.00 89.62 472 ALA A CA 1
ATOM 3810 C C . ALA A 1 472 ? -78.635 -11.978 96.434 1.00 89.62 472 ALA A C 1
ATOM 3812 O O . ALA A 1 472 ? -79.605 -11.628 97.107 1.00 89.62 472 ALA A O 1
ATOM 3813 N N . GLU A 1 473 ? -78.292 -13.269 96.353 1.00 89.50 473 GLU A N 1
ATOM 3814 C CA . GLU A 1 473 ? -78.993 -14.314 97.110 1.00 89.50 473 GLU A CA 1
ATOM 3815 C C . GLU A 1 473 ? -78.698 -14.241 98.623 1.00 89.50 473 GLU A C 1
ATOM 3817 O O . GLU A 1 473 ? -79.596 -14.487 99.428 1.00 89.50 473 GLU A O 1
ATOM 3822 N N . LEU A 1 474 ? -77.489 -13.837 99.035 1.00 86.31 474 LEU A N 1
ATOM 3823 C CA . LEU A 1 474 ? -77.159 -13.572 100.444 1.00 86.31 474 LEU A CA 1
ATOM 3824 C C . LEU A 1 474 ? -77.843 -12.302 100.983 1.00 86.31 474 LEU A C 1
ATOM 3826 O O . LEU A 1 474 ? -78.289 -12.296 102.128 1.00 86.31 474 LEU A O 1
ATOM 3830 N N . GLU A 1 475 ? -77.993 -11.252 100.177 1.00 88.62 475 GLU A N 1
ATOM 3831 C CA . GLU A 1 475 ? -78.771 -10.049 100.507 1.00 88.62 475 GLU A CA 1
ATOM 3832 C C . GLU A 1 475 ? -80.251 -10.407 100.697 1.00 88.62 475 GLU A C 1
ATOM 3834 O O . GLU A 1 475 ? -80.853 -10.062 101.712 1.00 88.62 475 GLU A O 1
ATOM 3839 N N . LYS A 1 476 ? -80.819 -11.211 99.791 1.00 89.81 476 LYS A N 1
ATOM 3840 C CA . LYS A 1 476 ? -82.176 -11.769 99.906 1.00 89.81 476 LYS A CA 1
ATOM 3841 C C . LYS A 1 476 ? -82.358 -12.651 101.150 1.00 89.81 476 LYS A C 1
ATOM 3843 O O . LYS A 1 476 ? -83.392 -12.563 101.811 1.00 89.81 476 LYS A O 1
ATOM 3848 N N . GLN A 1 477 ? -81.363 -13.463 101.511 1.00 85.44 477 GLN A N 1
ATOM 3849 C CA . GLN A 1 477 ? -81.366 -14.223 102.770 1.00 85.44 477 GLN A CA 1
ATOM 3850 C C . GLN A 1 477 ? -81.227 -13.318 104.002 1.00 85.44 477 GLN A C 1
ATOM 3852 O O . GLN A 1 477 ? -81.835 -13.604 105.030 1.00 85.44 477 GLN A O 1
ATOM 3857 N N . THR A 1 478 ? -80.493 -12.208 103.894 1.00 87.44 478 THR A N 1
ATOM 3858 C CA . THR A 1 478 ? -80.356 -11.207 104.963 1.00 87.44 478 THR A CA 1
ATOM 3859 C C . THR A 1 478 ? -81.686 -10.496 105.214 1.00 87.44 478 THR A C 1
ATOM 3861 O O . THR A 1 478 ? -82.116 -10.431 106.360 1.00 87.44 478 THR A O 1
ATOM 3864 N N . ILE A 1 479 ? -82.395 -10.072 104.162 1.00 87.56 479 ILE A N 1
ATOM 3865 C CA . ILE A 1 479 ? -83.742 -9.480 104.266 1.00 87.56 479 ILE A CA 1
ATOM 3866 C C . ILE A 1 479 ? -84.717 -10.470 104.924 1.00 87.56 479 ILE A C 1
ATOM 3868 O O . ILE A 1 479 ? -85.407 -10.115 105.876 1.00 87.56 479 ILE A O 1
ATOM 3872 N N . MET A 1 480 ? -84.722 -11.737 104.491 1.00 87.00 480 MET A N 1
ATOM 3873 C CA . MET A 1 480 ? -85.551 -12.785 105.105 1.00 87.00 480 MET A CA 1
ATOM 3874 C C . MET A 1 480 ? -85.204 -13.012 106.588 1.00 87.00 480 MET A C 1
ATOM 3876 O O . MET A 1 480 ? -86.093 -13.224 107.412 1.00 87.00 480 MET A O 1
ATOM 3880 N N . PHE A 1 481 ? -83.920 -12.959 106.951 1.00 84.94 481 PHE A N 1
ATOM 3881 C CA . PHE A 1 481 ? -83.483 -13.050 108.344 1.00 84.94 481 PHE A CA 1
ATOM 3882 C C . PHE A 1 481 ? -83.931 -11.832 109.166 1.00 84.94 481 PHE A C 1
ATOM 3884 O O . PHE A 1 481 ? -84.344 -11.992 110.311 1.00 84.94 481 PHE A O 1
ATOM 3891 N N . GLU A 1 482 ? -83.910 -10.632 108.588 1.00 86.69 482 GLU A N 1
ATOM 3892 C CA . GLU A 1 482 ? -84.338 -9.389 109.234 1.00 86.69 482 GLU A CA 1
ATOM 3893 C C . GLU A 1 482 ? -85.868 -9.360 109.455 1.00 86.69 482 GLU A C 1
ATOM 3895 O O . GLU A 1 482 ? -86.335 -9.005 110.540 1.00 86.69 482 GLU A O 1
ATOM 3900 N N . GLU A 1 483 ? -86.659 -9.873 108.503 1.00 86.25 483 GLU A N 1
ATOM 3901 C CA . GLU A 1 483 ? -88.099 -10.142 108.668 1.00 86.25 483 GLU A CA 1
ATOM 3902 C C . GLU A 1 483 ? -88.376 -11.184 109.771 1.00 86.25 483 GLU A C 1
ATOM 3904 O O . GLU A 1 483 ? -89.254 -10.994 110.624 1.00 86.25 483 GLU A O 1
ATOM 3909 N N . LEU A 1 484 ? -87.605 -12.277 109.813 1.00 82.56 484 LEU A N 1
ATOM 3910 C CA . LEU A 1 484 ? -87.690 -13.292 110.872 1.00 82.56 484 LEU A CA 1
ATOM 3911 C C . LEU A 1 484 ? -87.283 -12.730 112.245 1.00 82.56 484 LEU A C 1
ATOM 3913 O O . LEU A 1 484 ? -87.907 -13.048 113.258 1.00 82.56 484 LEU A O 1
ATOM 3917 N N . GLN A 1 485 ? -86.289 -11.845 112.299 1.00 85.81 485 GLN A N 1
ATOM 3918 C CA . GLN A 1 485 ? -85.865 -11.173 113.524 1.00 85.81 485 GLN A CA 1
ATOM 3919 C C . GLN A 1 485 ? -86.932 -10.188 114.023 1.00 85.81 485 GLN A C 1
ATOM 3921 O O . GLN A 1 485 ? -87.206 -10.136 115.225 1.00 85.81 485 GLN A O 1
ATOM 3926 N N . GLN A 1 486 ? -87.582 -9.449 113.120 1.00 84.81 486 GLN A N 1
ATOM 3927 C CA . GLN A 1 486 ? -88.652 -8.510 113.455 1.00 84.81 486 GLN A CA 1
ATOM 3928 C C . GLN A 1 486 ? -89.936 -9.231 113.899 1.00 84.81 486 GLN A C 1
ATOM 3930 O O . GLN A 1 486 ? -90.563 -8.828 114.884 1.00 84.81 486 GLN A O 1
ATOM 3935 N N . THR A 1 487 ? -90.305 -10.342 113.254 1.00 81.12 487 THR A N 1
ATOM 3936 C CA . THR A 1 487 ? -91.422 -11.185 113.719 1.00 81.12 487 THR A CA 1
ATOM 3937 C C . THR A 1 487 ? -91.107 -11.826 115.072 1.00 81.12 487 THR A C 1
ATOM 3939 O O . THR A 1 487 ? -91.916 -11.693 115.993 1.00 81.12 487 THR A O 1
ATOM 3942 N N . HIS A 1 488 ? -89.912 -12.396 115.269 1.00 84.94 488 HIS A N 1
ATOM 3943 C CA . HIS A 1 488 ? -89.457 -12.893 116.576 1.00 84.94 488 HIS A CA 1
ATOM 3944 C C . HIS A 1 488 ? -89.492 -11.805 117.663 1.00 84.94 488 HIS A C 1
ATOM 3946 O O . HIS A 1 488 ? -89.923 -12.067 118.787 1.00 84.94 488 HIS A O 1
ATOM 3952 N N . LYS A 1 489 ? -89.109 -10.563 117.339 1.00 82.25 489 LYS A N 1
ATOM 3953 C CA . LYS A 1 489 ? -89.212 -9.424 118.260 1.00 82.25 489 LYS A CA 1
ATOM 3954 C C . LYS A 1 489 ? -90.665 -9.142 118.656 1.00 82.25 489 LYS A C 1
ATOM 3956 O O . LYS A 1 489 ? -90.940 -9.053 119.849 1.00 82.25 489 LYS A O 1
ATOM 3961 N N . SER A 1 490 ? -91.599 -9.104 117.704 1.00 85.00 490 SER A N 1
ATOM 3962 C CA . SER A 1 490 ? -93.031 -8.915 118.004 1.00 85.00 490 SER A CA 1
ATOM 3963 C C . SER A 1 490 ? -93.626 -10.054 118.852 1.00 85.00 490 SER A C 1
ATOM 3965 O O . SER A 1 490 ? -94.414 -9.808 119.766 1.00 85.00 490 SER A O 1
ATOM 3967 N N . VAL A 1 491 ? -93.187 -11.299 118.628 1.00 80.19 491 VAL A N 1
ATOM 3968 C CA . VAL A 1 491 ? -93.564 -12.464 119.447 1.00 80.19 491 VAL A CA 1
ATOM 3969 C C . VAL A 1 491 ? -92.969 -12.364 120.854 1.00 80.19 491 VAL A C 1
ATOM 3971 O O . VAL A 1 491 ? -93.654 -12.675 121.825 1.00 80.19 491 VAL A O 1
ATOM 3974 N N . SER A 1 492 ? -91.735 -11.872 120.997 1.00 82.19 492 SER A N 1
ATOM 3975 C CA . SER A 1 492 ? -91.105 -11.602 122.297 1.00 82.19 492 SER A CA 1
ATOM 3976 C C . SER A 1 492 ? -91.828 -10.491 123.070 1.00 82.19 492 SER A C 1
ATOM 3978 O O . SER A 1 492 ? -92.085 -10.633 124.264 1.00 82.19 492 SER A O 1
ATOM 3980 N N . GLU A 1 493 ? -92.238 -9.414 122.399 1.00 84.00 493 GLU A N 1
ATOM 3981 C CA . GLU A 1 493 ? -93.024 -8.327 122.997 1.00 84.00 493 GLU A CA 1
ATOM 3982 C C . GLU A 1 493 ? -94.420 -8.812 123.435 1.00 84.00 493 GLU A C 1
ATOM 3984 O O . GLU A 1 493 ? -94.847 -8.528 124.557 1.00 84.00 493 GLU A O 1
ATOM 3989 N N . SER A 1 494 ? -95.087 -9.635 122.616 1.00 77.00 494 SER A N 1
ATOM 3990 C CA . SER A 1 494 ? -96.352 -10.298 122.968 1.00 77.00 494 SER A CA 1
ATOM 3991 C C . SER A 1 494 ? -96.195 -11.276 124.142 1.00 77.00 494 SER A C 1
ATOM 3993 O O . SER A 1 494 ? -96.992 -11.248 125.082 1.00 77.00 494 SER A O 1
ATOM 3995 N N . LYS A 1 495 ? -95.120 -12.076 124.160 1.00 82.62 495 LYS A N 1
ATOM 3996 C CA . LYS A 1 495 ? -94.766 -12.968 125.273 1.00 82.62 495 LYS A CA 1
ATOM 3997 C C . LYS A 1 495 ? -94.572 -12.184 126.572 1.00 82.62 495 LYS A C 1
ATOM 3999 O O . LYS A 1 495 ? -95.183 -12.531 127.575 1.00 82.62 495 LYS A O 1
ATOM 4004 N N . GLN A 1 496 ? -93.812 -11.088 126.552 1.00 79.56 496 GLN A N 1
ATOM 4005 C CA . GLN A 1 496 ? -93.634 -10.245 127.738 1.00 79.56 496 GLN A CA 1
ATOM 4006 C C . GLN A 1 496 ? -94.934 -9.554 128.185 1.00 79.56 496 GLN A C 1
ATOM 4008 O O . GLN A 1 496 ? -95.091 -9.250 129.368 1.00 79.56 496 GLN A O 1
ATOM 4013 N N . TRP A 1 497 ? -95.863 -9.254 127.271 1.00 83.94 497 TRP A N 1
ATOM 4014 C CA . TRP A 1 497 ? -97.189 -8.750 127.639 1.00 83.94 497 TRP A CA 1
ATOM 4015 C C . TRP A 1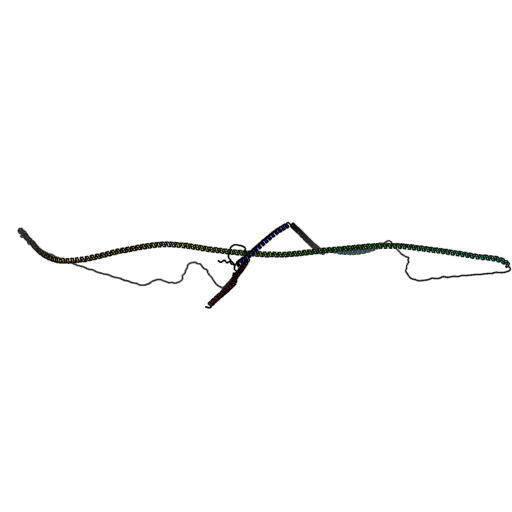 497 ? -98.003 -9.824 128.375 1.00 83.94 497 TRP A C 1
ATOM 4017 O O . TRP A 1 497 ? -98.538 -9.544 129.447 1.00 83.94 497 TRP A O 1
ATOM 4027 N N . LEU A 1 498 ? -98.009 -11.062 127.869 1.00 77.12 498 LEU A N 1
ATOM 4028 C CA . LEU A 1 498 ? -98.638 -12.210 128.531 1.00 77.12 498 LEU A CA 1
ATOM 4029 C C . LEU A 1 498 ? -98.002 -12.514 129.898 1.00 77.12 498 LEU A C 1
ATOM 4031 O O . LEU A 1 498 ? -98.727 -12.728 130.862 1.00 77.12 498 LEU A O 1
ATOM 4035 N N . GLU A 1 499 ? -96.672 -12.469 130.015 1.00 79.75 499 GLU A N 1
ATOM 4036 C CA . GLU A 1 499 ? -95.951 -12.699 131.279 1.00 79.75 499 GLU A CA 1
ATOM 4037 C C . GLU A 1 499 ? -96.275 -11.632 132.338 1.00 79.75 499 GLU A C 1
ATOM 4039 O O . GLU A 1 499 ? -96.503 -11.966 133.500 1.00 79.75 499 GLU A O 1
ATOM 4044 N N . ARG A 1 500 ? -96.377 -10.351 131.949 1.00 79.69 500 ARG A N 1
ATOM 4045 C CA . ARG A 1 500 ? -96.831 -9.283 132.862 1.00 79.69 500 ARG A CA 1
ATOM 4046 C C . ARG A 1 500 ? -98.291 -9.474 133.276 1.00 79.69 500 ARG A C 1
ATOM 4048 O O . ARG A 1 500 ? -98.608 -9.289 134.446 1.00 79.69 500 ARG A O 1
ATOM 4055 N N . ARG A 1 501 ? -99.161 -9.866 132.340 1.00 79.56 501 ARG A N 1
ATOM 4056 C CA . ARG A 1 501 ? -100.592 -10.095 132.593 1.00 79.56 501 ARG A CA 1
ATOM 4057 C C . ARG A 1 501 ? -100.838 -11.300 133.505 1.00 79.56 501 ARG A C 1
ATOM 4059 O O . ARG A 1 501 ? -101.719 -11.234 134.354 1.00 79.56 501 ARG A O 1
ATOM 4066 N N . LEU A 1 502 ? -100.040 -12.360 133.364 1.00 77.69 502 LEU A N 1
ATOM 4067 C CA . LEU A 1 502 ? -100.044 -13.517 134.260 1.00 77.69 502 LEU A CA 1
ATOM 4068 C C . LEU A 1 502 ? -99.650 -13.096 135.683 1.00 77.69 502 LEU A C 1
ATOM 4070 O O . LEU A 1 502 ? -100.425 -13.307 136.614 1.00 77.69 502 LEU A O 1
ATOM 4074 N N . LYS A 1 503 ? -98.514 -12.404 135.829 1.00 79.88 503 LYS A N 1
ATOM 4075 C CA . LYS A 1 503 ? -98.012 -11.932 137.128 1.00 79.88 503 LYS A CA 1
ATOM 4076 C C . LYS A 1 503 ? -98.990 -10.985 137.833 1.00 79.88 503 LYS A C 1
ATOM 4078 O O . LYS A 1 503 ? -99.211 -11.118 139.029 1.00 79.88 503 LYS A O 1
ATOM 4083 N N . GLU A 1 504 ? -99.641 -10.094 137.085 1.00 79.19 504 GLU A N 1
ATOM 4084 C CA . GLU A 1 504 ? -100.726 -9.242 137.592 1.00 79.19 504 GLU A CA 1
ATOM 4085 C C . GLU A 1 504 ? -101.901 -10.078 138.137 1.00 79.19 504 GLU A C 1
ATOM 4087 O O . GLU A 1 504 ? -102.437 -9.766 139.200 1.00 79.19 504 GLU A O 1
ATOM 4092 N N . THR A 1 505 ? -102.300 -11.168 137.468 1.00 74.06 505 THR A N 1
ATOM 4093 C CA . THR A 1 505 ? -103.358 -12.060 137.989 1.00 74.06 505 THR A CA 1
ATOM 4094 C C . THR A 1 505 ? -102.923 -12.907 139.188 1.00 74.06 505 THR A C 1
ATOM 4096 O O . THR A 1 505 ? -103.754 -13.193 140.048 1.00 74.06 505 THR A O 1
ATOM 4099 N N . GLU A 1 506 ? -101.642 -13.267 139.289 1.00 75.69 506 GLU A N 1
ATOM 4100 C CA . GLU A 1 506 ? -101.076 -13.991 140.436 1.00 75.69 506 GLU A CA 1
ATOM 4101 C C . GLU A 1 506 ? -101.006 -13.091 141.683 1.00 75.69 506 GLU A C 1
ATOM 4103 O O . GLU A 1 506 ? -101.487 -13.474 142.749 1.00 75.69 506 GLU A O 1
ATOM 4108 N N . GLU A 1 507 ? -100.518 -11.854 141.541 1.00 78.62 507 GLU A N 1
ATOM 4109 C CA . GLU A 1 507 ? -100.434 -10.872 142.634 1.00 78.62 507 GLU A CA 1
ATOM 4110 C C . GLU A 1 507 ? -101.819 -10.489 143.186 1.00 78.62 507 GLU A C 1
ATOM 4112 O O . GLU A 1 507 ? -102.008 -10.429 144.402 1.00 78.62 507 GLU A O 1
ATOM 4117 N N . ASN A 1 508 ? -102.820 -10.312 142.313 1.00 75.88 508 ASN A N 1
ATOM 4118 C CA . ASN A 1 508 ? -104.206 -10.076 142.738 1.00 75.88 508 ASN A CA 1
ATOM 4119 C C . ASN A 1 508 ? -104.810 -11.278 143.493 1.00 75.88 508 ASN A C 1
ATOM 4121 O O . ASN A 1 508 ? -105.597 -11.091 144.422 1.00 75.88 508 ASN A O 1
ATOM 4125 N N . LEU A 1 509 ? -104.448 -12.511 143.117 1.00 75.25 509 LEU A N 1
ATOM 4126 C CA . LEU A 1 509 ? -104.917 -13.723 143.792 1.00 75.25 509 LEU A CA 1
ATOM 4127 C C . LEU A 1 509 ? -104.299 -13.879 145.190 1.00 75.25 509 LEU A C 1
ATOM 4129 O O . LEU A 1 509 ? -104.986 -14.332 146.106 1.00 75.25 509 LEU A O 1
ATOM 4133 N N . ASP A 1 510 ? -103.030 -13.514 145.370 1.00 75.81 510 ASP A N 1
ATOM 4134 C CA . ASP A 1 510 ? -102.359 -13.596 146.672 1.00 75.81 510 ASP A CA 1
ATOM 4135 C C . ASP A 1 510 ? -102.814 -12.499 147.643 1.00 75.81 510 ASP A C 1
ATOM 4137 O O . ASP A 1 510 ? -103.061 -12.803 148.811 1.00 75.81 510 ASP A O 1
ATOM 4141 N N . GLN A 1 511 ? -103.054 -11.269 147.172 1.00 78.00 511 GLN A N 1
ATOM 4142 C CA . GLN A 1 511 ? -103.649 -10.213 148.003 1.00 78.00 511 GLN A CA 1
ATOM 4143 C C . GLN A 1 511 ? -105.020 -10.642 148.563 1.00 78.00 511 GLN A C 1
ATOM 4145 O O . GLN A 1 511 ? -105.256 -10.561 149.769 1.00 78.00 511 GLN A O 1
ATOM 4150 N N . ALA A 1 512 ? -105.886 -11.219 147.721 1.00 72.94 512 ALA A N 1
ATOM 4151 C CA . ALA A 1 512 ? -107.201 -11.707 148.142 1.00 72.94 512 ALA A CA 1
ATOM 4152 C C . ALA A 1 512 ? -107.142 -12.833 149.200 1.00 72.94 512 ALA A C 1
ATOM 4154 O O . ALA A 1 512 ? -108.065 -12.968 150.007 1.00 72.94 512 ALA A O 1
ATOM 4155 N N . LYS A 1 513 ? -106.064 -13.633 149.246 1.00 71.44 513 LYS A N 1
ATOM 4156 C CA . LYS A 1 513 ? -105.851 -14.626 150.319 1.00 71.44 513 LYS A CA 1
ATOM 4157 C C . LYS A 1 513 ? -105.549 -13.943 151.654 1.00 71.44 513 LYS A C 1
ATOM 4159 O O . LYS A 1 513 ? -106.125 -14.331 152.669 1.00 71.44 513 LYS A O 1
ATOM 4164 N N . VAL A 1 514 ? -104.686 -12.925 151.651 1.00 77.44 514 VAL A N 1
ATOM 4165 C CA . VAL A 1 514 ? -104.276 -12.182 152.858 1.00 77.44 514 VAL A CA 1
ATOM 4166 C C . VAL A 1 514 ? -105.461 -11.442 153.488 1.00 77.44 514 VAL A C 1
ATOM 4168 O O . VAL A 1 514 ? -105.650 -11.500 154.706 1.00 77.44 514 VAL A O 1
ATOM 4171 N N . ASP A 1 515 ? -106.309 -10.816 152.671 1.00 71.38 515 ASP A N 1
ATOM 4172 C CA . ASP A 1 515 ? -107.488 -10.078 153.149 1.00 71.38 515 ASP A CA 1
ATOM 4173 C C . ASP A 1 515 ? -108.566 -11.013 153.738 1.00 71.38 515 ASP A C 1
ATOM 4175 O O . ASP A 1 515 ? -109.243 -10.677 154.716 1.00 71.38 515 ASP A O 1
ATOM 4179 N N . HIS A 1 516 ? -108.684 -12.242 153.223 1.00 71.12 516 HIS A N 1
ATOM 4180 C CA . HIS A 1 516 ? -109.507 -13.280 153.849 1.00 71.12 516 HIS A CA 1
ATOM 4181 C C . HIS A 1 516 ? -108.893 -13.832 155.146 1.00 71.12 516 HIS A C 1
ATOM 4183 O O . HIS A 1 516 ? -109.618 -14.038 156.122 1.00 71.12 516 HIS A O 1
ATOM 4189 N N . GLU A 1 517 ? -107.580 -14.073 155.191 1.00 71.81 517 GLU A N 1
ATOM 4190 C CA . GLU A 1 517 ? -106.915 -14.673 156.356 1.00 71.81 517 GLU A CA 1
ATOM 4191 C C . GLU A 1 517 ? -106.861 -13.724 157.568 1.00 71.81 517 GLU A C 1
ATOM 4193 O O . GLU A 1 517 ? -107.002 -14.166 158.712 1.00 71.81 517 GLU A O 1
ATOM 4198 N N . THR A 1 518 ? -106.740 -12.415 157.329 1.00 71.56 518 THR A N 1
ATOM 4199 C CA . THR A 1 518 ? -106.853 -11.365 158.358 1.00 71.56 518 THR A CA 1
ATOM 4200 C C . THR A 1 518 ? -108.274 -11.270 158.919 1.00 71.56 518 THR A C 1
ATOM 4202 O O . THR A 1 518 ? -108.459 -11.437 160.127 1.00 71.56 518 THR A O 1
ATOM 4205 N N . SER A 1 519 ? -109.287 -11.139 158.054 1.00 70.44 519 SER A N 1
ATOM 4206 C CA . SER A 1 519 ? -110.711 -11.107 158.440 1.00 70.44 519 SER A CA 1
ATOM 4207 C C . SER A 1 519 ? -111.126 -12.316 159.298 1.00 70.44 519 SER A C 1
ATOM 4209 O O . SER A 1 519 ? -111.861 -12.199 160.281 1.00 70.44 519 SER A O 1
ATOM 4211 N N . LEU A 1 520 ? -110.618 -13.507 158.957 1.00 71.31 520 LEU A N 1
ATOM 4212 C CA . LEU A 1 520 ? -110.911 -14.761 159.660 1.00 71.31 520 LEU A CA 1
ATOM 4213 C C . LEU A 1 520 ? -110.209 -14.847 161.034 1.00 71.31 520 LEU A C 1
ATOM 4215 O O . LEU A 1 520 ? -110.659 -15.583 161.916 1.00 71.31 520 LEU A O 1
ATOM 4219 N N . LYS A 1 521 ? -109.138 -14.072 161.248 1.00 70.81 521 LYS A N 1
ATOM 4220 C CA . LYS A 1 521 ? -108.425 -13.935 162.530 1.00 70.81 521 LYS A CA 1
ATOM 4221 C C . LYS A 1 521 ? -109.174 -13.032 163.511 1.00 70.81 521 LYS A C 1
ATOM 4223 O O . LYS A 1 521 ? -109.318 -13.399 164.677 1.00 70.81 521 LYS A O 1
ATOM 4228 N N . GLU A 1 522 ? -109.689 -11.897 163.045 1.00 71.38 522 GLU A N 1
ATOM 4229 C CA . GLU A 1 522 ? -110.432 -10.944 163.884 1.00 71.38 522 GLU A CA 1
ATOM 4230 C C . GLU A 1 522 ? -111.743 -11.549 164.405 1.00 71.38 522 GLU A C 1
ATOM 4232 O O . GLU A 1 522 ? -112.005 -11.514 165.610 1.00 71.38 522 GLU A O 1
ATOM 4237 N N . MET A 1 523 ? -112.505 -12.227 163.537 1.00 64.25 523 MET A N 1
ATOM 4238 C CA . MET A 1 523 ? -113.728 -12.947 163.926 1.00 64.25 523 MET A CA 1
ATOM 4239 C C . MET A 1 523 ? -113.485 -14.029 164.992 1.00 64.25 523 MET A C 1
ATOM 4241 O O . MET A 1 523 ? -114.317 -14.217 165.881 1.00 64.25 523 MET A O 1
ATOM 4245 N N . LYS A 1 524 ? -112.341 -14.728 164.939 1.00 65.81 524 LYS A N 1
ATOM 4246 C CA . LYS A 1 524 ? -111.953 -15.705 165.972 1.00 65.81 524 LYS A CA 1
ATOM 4247 C C . LYS A 1 524 ? -111.635 -15.023 167.301 1.00 65.81 524 LYS A C 1
ATOM 4249 O O . LYS A 1 524 ? -112.179 -15.431 168.321 1.00 65.81 524 LYS A O 1
ATOM 4254 N N . SER A 1 525 ? -110.828 -13.960 167.271 1.00 69.88 525 SER A N 1
ATOM 4255 C CA . SER A 1 525 ? -110.469 -13.179 168.464 1.00 69.88 525 SER A CA 1
ATOM 4256 C C . SER A 1 525 ? -111.709 -12.651 169.199 1.00 69.88 525 SER A C 1
ATOM 4258 O O . SER A 1 525 ? -111.834 -12.815 170.412 1.00 69.88 525 SER A O 1
ATOM 4260 N N . SER A 1 526 ? -112.685 -12.104 168.462 1.00 67.62 526 SER A N 1
ATOM 4261 C CA . SER A 1 526 ? -113.932 -11.604 169.056 1.00 67.62 526 SER A CA 1
ATOM 4262 C C . SER A 1 526 ? -114.709 -12.715 169.774 1.00 67.62 526 SER A C 1
ATOM 4264 O O . SER A 1 526 ? -114.995 -12.589 170.966 1.00 67.62 526 SER A O 1
ATOM 4266 N N . HIS A 1 527 ? -114.984 -13.839 169.097 1.00 65.38 527 HIS A N 1
ATOM 4267 C CA . HIS A 1 527 ? -115.703 -14.968 169.701 1.00 65.38 527 HIS A CA 1
ATOM 4268 C C . HIS A 1 527 ? -114.972 -15.586 170.904 1.00 65.38 527 HIS A C 1
ATOM 4270 O O . HIS A 1 527 ? -115.621 -16.019 171.859 1.00 65.38 527 HIS A O 1
ATOM 4276 N N . GLU A 1 528 ? -113.640 -15.623 170.894 1.00 68.50 528 GLU A N 1
ATOM 4277 C CA . GLU A 1 528 ? -112.847 -16.179 171.994 1.00 68.50 528 GLU A CA 1
ATOM 4278 C C . GLU A 1 528 ? -112.865 -15.275 173.242 1.00 68.50 528 GLU A C 1
ATOM 4280 O O . GLU A 1 528 ? -112.884 -15.778 174.364 1.00 68.50 528 GLU A O 1
ATOM 4285 N N . THR A 1 529 ? -112.975 -13.950 173.091 1.00 68.06 529 THR A N 1
ATOM 4286 C CA . THR A 1 529 ? -113.182 -13.055 174.250 1.00 68.06 529 THR A CA 1
ATOM 4287 C C . THR A 1 529 ? -114.595 -13.143 174.841 1.00 68.06 529 THR A C 1
ATOM 4289 O O . THR A 1 529 ? -114.755 -13.107 176.061 1.00 68.06 529 THR A O 1
ATOM 4292 N N . GLU A 1 530 ? -115.625 -13.307 174.007 1.00 68.44 530 GLU A N 1
ATOM 4293 C CA . GLU A 1 530 ? -117.023 -13.354 174.457 1.00 68.44 530 GLU A CA 1
ATOM 4294 C C . GLU A 1 530 ? -117.382 -14.697 175.116 1.00 68.44 530 GLU A C 1
ATOM 4296 O O . GLU A 1 530 ? -118.004 -14.730 176.180 1.00 68.44 530 GLU A O 1
ATOM 4301 N N . THR A 1 531 ? -116.907 -15.815 174.556 1.00 62.03 531 THR A N 1
ATOM 4302 C CA . THR A 1 531 ? -117.118 -17.154 175.137 1.00 62.03 531 THR A CA 1
ATOM 4303 C C . THR A 1 531 ? -116.419 -17.351 176.484 1.00 62.03 531 THR A C 1
ATOM 4305 O O . THR A 1 531 ? -116.928 -18.098 177.322 1.00 62.03 531 THR A O 1
ATOM 4308 N N . ASN A 1 532 ? -115.299 -16.664 176.740 1.00 68.06 532 ASN A N 1
ATOM 4309 C CA . ASN A 1 532 ? -114.639 -16.709 178.046 1.00 68.06 532 ASN A CA 1
ATOM 4310 C C . ASN A 1 532 ? -115.398 -15.914 179.127 1.00 68.06 532 ASN A C 1
ATOM 4312 O O . ASN A 1 532 ? -115.524 -16.421 180.238 1.00 68.06 532 ASN A O 1
ATOM 4316 N N . LYS A 1 533 ? -116.009 -14.760 178.810 1.00 70.44 533 LYS A N 1
ATOM 4317 C CA . LYS A 1 533 ? -116.879 -14.041 179.769 1.00 70.44 533 LYS A CA 1
ATOM 4318 C C . LYS A 1 533 ? -118.068 -14.884 180.232 1.00 70.44 533 LYS A C 1
ATOM 4320 O O . LYS A 1 533 ? -118.267 -15.066 181.428 1.00 70.44 533 LYS A O 1
ATOM 4325 N N . LEU A 1 534 ? -118.812 -15.455 179.282 1.00 67.44 534 LEU A N 1
ATOM 4326 C CA . LEU A 1 534 ? -119.943 -16.344 179.577 1.00 67.44 534 LEU A CA 1
ATOM 4327 C C . LEU A 1 534 ? -119.514 -17.578 180.389 1.00 67.44 534 LEU A C 1
ATOM 4329 O O . LEU A 1 534 ? -120.269 -18.056 181.235 1.00 67.44 534 LEU A O 1
ATOM 4333 N N . ARG A 1 535 ? -118.291 -18.085 180.178 1.00 67.81 535 ARG A N 1
ATOM 4334 C CA . ARG A 1 535 ? -117.722 -19.162 181.000 1.00 67.81 535 ARG A CA 1
ATOM 4335 C C . ARG A 1 535 ? -117.480 -18.714 182.443 1.00 67.81 535 ARG A C 1
ATOM 4337 O O . ARG A 1 535 ? -117.882 -19.443 183.344 1.00 67.81 535 ARG A O 1
ATOM 4344 N N . GLU A 1 536 ? -116.856 -17.560 182.670 1.00 69.31 536 GLU A N 1
ATOM 4345 C CA . GLU A 1 536 ? -116.577 -17.050 184.022 1.00 69.31 536 GLU A CA 1
ATOM 4346 C C . GLU A 1 536 ? -117.869 -16.765 184.809 1.00 69.31 536 GLU A C 1
ATOM 4348 O O . GLU A 1 536 ? -117.991 -17.191 185.959 1.00 69.31 536 GLU A O 1
ATOM 4353 N N . GLU A 1 537 ? -118.871 -16.146 184.175 1.00 67.56 537 GLU A N 1
ATOM 4354 C CA . GLU A 1 537 ? -120.185 -15.884 184.783 1.00 67.56 537 GLU A CA 1
ATOM 4355 C C . GLU A 1 537 ? -120.908 -17.186 185.176 1.00 67.56 537 GLU A C 1
ATOM 4357 O O . GLU A 1 537 ? -121.351 -17.338 186.319 1.00 67.56 537 GLU A O 1
ATOM 4362 N N . HIS A 1 538 ? -120.963 -18.177 184.278 1.00 62.53 538 HIS A N 1
ATOM 4363 C CA . HIS A 1 538 ? -121.547 -19.485 184.595 1.00 62.53 538 HIS A CA 1
ATOM 4364 C C . HIS A 1 538 ? -120.759 -20.258 185.662 1.00 62.53 538 HIS A C 1
ATOM 4366 O O . HIS A 1 538 ? -121.358 -21.001 186.440 1.00 62.53 538 HIS A O 1
ATOM 4372 N N . GLN A 1 539 ? -119.436 -20.094 185.729 1.00 65.31 539 GLN A N 1
ATOM 4373 C CA . GLN A 1 539 ? -118.591 -20.785 186.703 1.00 65.31 539 GLN A CA 1
ATOM 4374 C C . GLN A 1 539 ? -118.729 -20.190 188.116 1.00 65.31 539 GLN A C 1
ATOM 4376 O O . GLN A 1 539 ? -118.693 -20.941 189.093 1.00 65.31 539 GLN A O 1
ATOM 4381 N N . ALA A 1 540 ? -118.980 -18.881 188.234 1.00 67.62 540 ALA A N 1
ATOM 4382 C CA . ALA A 1 540 ? -119.316 -18.227 189.500 1.00 67.62 540 ALA A CA 1
ATOM 4383 C C . ALA A 1 540 ? -120.701 -18.648 190.032 1.00 67.62 540 ALA A C 1
ATOM 4385 O O . ALA A 1 540 ? -120.829 -19.026 191.199 1.00 67.62 540 ALA A O 1
ATOM 4386 N N . GLU A 1 541 ? -121.731 -18.654 189.179 1.00 68.00 541 GLU A N 1
ATOM 4387 C CA . GLU A 1 541 ? -123.089 -19.057 189.582 1.00 68.00 541 GLU A CA 1
ATOM 4388 C C . GLU A 1 541 ? -123.157 -20.553 189.950 1.00 68.00 541 GLU A C 1
ATOM 4390 O O . GLU A 1 541 ? -123.800 -20.935 190.931 1.00 68.00 541 GLU A O 1
ATOM 4395 N N . ALA A 1 542 ? -122.419 -21.406 189.228 1.00 63.06 542 ALA A N 1
ATOM 4396 C CA . ALA A 1 542 ? -122.299 -22.827 189.548 1.00 63.06 542 ALA A CA 1
ATOM 4397 C C . ALA A 1 542 ? -121.641 -23.080 190.916 1.00 63.06 542 ALA A C 1
ATOM 4399 O O . ALA A 1 542 ? -122.064 -23.993 191.624 1.00 63.06 542 ALA A O 1
ATOM 4400 N N . ALA A 1 543 ? -120.645 -22.277 191.313 1.00 68.62 543 ALA A N 1
ATOM 4401 C CA . ALA A 1 543 ? -120.016 -22.388 192.630 1.00 68.62 543 ALA A CA 1
ATOM 4402 C C . ALA A 1 543 ? -121.000 -22.044 193.763 1.00 68.62 543 ALA A C 1
ATOM 4404 O O . ALA A 1 543 ? -121.114 -22.804 194.727 1.00 68.62 543 ALA A O 1
ATOM 4405 N N . ARG A 1 544 ? -121.773 -20.960 193.604 1.00 71.88 544 ARG A N 1
ATOM 4406 C CA . ARG A 1 544 ? -122.795 -20.516 194.570 1.00 71.88 544 ARG A CA 1
ATOM 4407 C C . ARG A 1 544 ? -123.867 -21.584 194.811 1.00 71.88 544 ARG A C 1
ATOM 4409 O O . ARG A 1 544 ? -124.187 -21.898 195.955 1.00 71.88 544 ARG A O 1
ATOM 4416 N N . LEU A 1 545 ? -124.370 -22.192 193.735 1.00 66.88 545 LEU A N 1
ATOM 4417 C CA . LEU A 1 545 ? -125.346 -23.285 193.805 1.00 66.88 545 LEU A CA 1
ATOM 4418 C C . LEU A 1 545 ? -124.768 -24.574 194.417 1.00 66.88 545 LEU A C 1
ATOM 4420 O O . LEU A 1 545 ? -125.519 -25.359 194.997 1.00 66.88 545 LEU A O 1
ATOM 4424 N N . LEU A 1 546 ? -123.455 -24.810 194.312 1.00 69.88 546 LEU A N 1
ATOM 4425 C CA . LEU A 1 546 ? -122.805 -25.977 194.916 1.00 69.88 546 LEU A CA 1
ATOM 4426 C C . LEU A 1 546 ? -122.697 -25.849 196.443 1.00 69.88 546 LEU A C 1
ATOM 4428 O O . LEU A 1 546 ? -122.972 -26.812 197.158 1.00 69.88 546 LEU A O 1
ATOM 4432 N N . GLU A 1 547 ? -122.331 -24.663 196.932 1.00 68.44 547 GLU A N 1
ATOM 4433 C CA . GLU A 1 547 ? -122.231 -24.348 198.363 1.00 68.44 547 GLU A CA 1
ATOM 4434 C C . GLU A 1 547 ? -123.616 -24.393 199.033 1.00 68.44 547 GLU A C 1
ATOM 4436 O O . GLU A 1 547 ? -123.804 -25.063 200.054 1.00 68.44 547 GLU A O 1
ATOM 4441 N N . GLU A 1 548 ? -124.631 -23.803 198.392 1.00 67.19 548 GLU A N 1
ATOM 4442 C CA . GLU A 1 548 ? -126.025 -23.897 198.839 1.00 67.19 548 GLU A CA 1
ATOM 4443 C C . GLU A 1 548 ? -126.494 -25.366 198.884 1.00 67.19 548 GLU A C 1
ATOM 4445 O O . GLU A 1 548 ? -127.024 -25.818 199.904 1.00 67.19 548 GLU A O 1
ATOM 4450 N N . GLN A 1 549 ? -126.198 -26.168 197.852 1.00 61.41 549 GLN A N 1
ATOM 4451 C CA . GLN A 1 549 ? -126.496 -27.607 197.844 1.00 61.41 549 GLN A CA 1
ATOM 4452 C C . GLN A 1 549 ? -125.774 -28.378 198.966 1.00 61.41 549 GLN A C 1
ATOM 4454 O O . GLN A 1 549 ? -126.358 -29.306 199.530 1.00 61.41 549 GLN A O 1
ATOM 4459 N N . GLN A 1 550 ? -124.530 -28.031 199.313 1.00 63.47 550 GLN A N 1
ATOM 4460 C CA . GLN A 1 550 ? -123.801 -28.687 200.405 1.00 63.47 550 GLN A CA 1
ATOM 4461 C C . GLN A 1 550 ? -124.457 -28.432 201.768 1.00 63.47 550 GLN A C 1
ATOM 4463 O O . GLN A 1 550 ? -124.611 -29.380 202.539 1.00 63.47 550 GLN A O 1
ATOM 4468 N N . THR A 1 551 ? -124.919 -27.208 202.047 1.00 66.00 551 THR A N 1
ATOM 4469 C CA . THR A 1 551 ? -125.633 -26.918 203.308 1.00 66.00 551 THR A CA 1
ATOM 4470 C C . THR A 1 551 ? -126.948 -27.697 203.422 1.00 66.00 551 THR A C 1
ATOM 4472 O O . THR A 1 551 ? -127.222 -28.295 204.465 1.00 66.00 551 THR A O 1
ATOM 4475 N N . TRP A 1 552 ? -127.717 -27.797 202.330 1.00 72.75 552 TRP A N 1
ATOM 4476 C CA . TRP A 1 552 ? -128.914 -28.643 202.275 1.00 72.75 552 TRP A CA 1
ATOM 4477 C C . TRP A 1 552 ? -128.594 -30.128 202.463 1.00 72.75 552 TRP A C 1
ATOM 4479 O O . TRP A 1 552 ? -129.327 -30.818 203.169 1.00 72.75 552 TRP A O 1
ATOM 4489 N N . ARG A 1 553 ? -127.506 -30.628 201.861 1.00 69.88 553 ARG A N 1
ATOM 4490 C CA . ARG A 1 553 ? -127.086 -32.034 201.964 1.00 69.88 553 ARG A CA 1
ATOM 4491 C C . ARG A 1 553 ? -126.777 -32.418 203.414 1.00 69.88 553 ARG A C 1
ATOM 4493 O O . ARG A 1 553 ? -127.373 -33.370 203.904 1.00 69.88 553 ARG A O 1
ATOM 4500 N N . MET A 1 554 ? -125.961 -31.625 204.113 1.00 67.44 554 MET A N 1
ATOM 4501 C CA . MET A 1 554 ? -125.635 -31.828 205.535 1.00 67.44 554 MET A CA 1
ATOM 4502 C C . MET A 1 554 ? -126.900 -31.897 206.414 1.00 67.44 554 MET A C 1
ATOM 4504 O O . MET A 1 554 ? -127.056 -32.813 207.219 1.00 67.44 554 MET A O 1
ATOM 4508 N N . GLY A 1 555 ? -127.849 -30.973 206.213 1.00 69.31 555 GLY A N 1
ATOM 4509 C CA . GLY A 1 555 ? -129.107 -30.927 206.974 1.00 69.31 555 GLY A CA 1
ATOM 4510 C C . GLY A 1 555 ? -130.108 -32.052 206.659 1.00 69.31 555 GLY A C 1
ATOM 4511 O O . GLY A 1 555 ? -131.048 -32.274 207.429 1.00 69.31 555 GLY A O 1
ATOM 4512 N N . TRP A 1 556 ? -129.929 -32.771 205.547 1.00 68.44 556 TRP A N 1
ATOM 4513 C CA . TRP A 1 556 ? -130.630 -34.030 205.274 1.00 68.44 556 TRP A CA 1
ATOM 4514 C C . TRP A 1 556 ? -129.886 -35.239 205.849 1.00 68.44 556 TRP A C 1
ATOM 4516 O O . TRP A 1 556 ? -130.535 -36.155 206.344 1.00 68.44 556 TRP A O 1
ATOM 4526 N N . GLU A 1 557 ? -128.556 -35.218 205.867 1.00 66.94 557 GLU A N 1
ATOM 4527 C CA . GLU A 1 557 ? -127.709 -36.297 206.390 1.00 66.94 557 GLU A CA 1
ATOM 4528 C C . GLU A 1 557 ? -127.863 -36.458 207.920 1.00 66.94 557 GLU A C 1
ATOM 4530 O O . GLU A 1 557 ? -127.945 -37.582 208.419 1.00 66.94 557 GLU A O 1
ATOM 4535 N N . GLU A 1 558 ? -128.052 -35.369 208.681 1.00 65.31 558 GLU A N 1
ATOM 4536 C CA . GLU A 1 558 ? -128.451 -35.441 210.104 1.00 65.31 558 GLU A CA 1
ATOM 4537 C C . GLU A 1 558 ? -129.862 -36.033 210.309 1.00 65.31 558 GLU A C 1
ATOM 4539 O O . GLU A 1 558 ? -130.101 -36.789 211.259 1.00 65.31 558 GLU A O 1
ATOM 4544 N N . LYS A 1 559 ? -130.809 -35.734 209.408 1.00 69.69 559 LYS A N 1
ATOM 4545 C CA . LYS A 1 559 ? -132.172 -36.301 209.445 1.00 69.69 559 LYS A CA 1
ATOM 4546 C C . LYS A 1 559 ? -132.191 -37.781 209.082 1.00 69.69 559 LYS A C 1
ATOM 4548 O O . LYS A 1 559 ? -132.930 -38.549 209.690 1.00 69.69 559 LYS A O 1
ATOM 4553 N N . GLU A 1 560 ? -131.373 -38.195 208.122 1.00 67.44 560 GLU A N 1
ATOM 4554 C CA . GLU A 1 560 ? -131.228 -39.601 207.760 1.00 67.44 560 GLU A CA 1
ATOM 4555 C C . GLU A 1 560 ? -130.598 -40.395 208.911 1.00 67.44 560 GLU A C 1
ATOM 4557 O O . GLU A 1 560 ? -131.137 -41.429 209.295 1.00 67.44 560 GLU A O 1
ATOM 4562 N N . ASN A 1 561 ? -129.546 -39.877 209.555 1.00 67.50 561 ASN A N 1
ATOM 4563 C CA . ASN A 1 561 ? -128.934 -40.531 210.716 1.00 67.50 561 ASN A CA 1
ATOM 4564 C C . ASN A 1 561 ? -129.888 -40.655 211.919 1.00 67.50 561 ASN A C 1
ATOM 4566 O O . ASN A 1 561 ? -129.937 -41.712 212.549 1.00 67.50 561 ASN A O 1
ATOM 4570 N N . THR A 1 562 ? -130.684 -39.626 212.223 1.00 71.81 562 THR A N 1
ATOM 4571 C CA . THR A 1 562 ? -131.677 -39.698 213.315 1.00 71.81 562 THR A CA 1
ATOM 4572 C C . THR A 1 562 ? -132.810 -40.686 213.011 1.00 71.81 562 THR A C 1
ATOM 4574 O O . THR A 1 562 ? -133.148 -41.501 213.871 1.00 71.81 562 THR A O 1
ATOM 4577 N N . LEU A 1 563 ? -133.323 -40.719 211.776 1.00 69.50 563 LEU A N 1
ATOM 4578 C CA . LEU A 1 563 ? -134.308 -41.720 211.342 1.00 69.50 563 LEU A CA 1
ATOM 4579 C C . LEU A 1 563 ? -133.733 -43.147 211.317 1.00 69.50 563 LEU A C 1
ATOM 4581 O O . LEU A 1 563 ? -134.419 -44.095 211.699 1.00 69.50 563 LEU A O 1
ATOM 4585 N N . LEU A 1 564 ? -132.469 -43.329 210.921 1.00 71.19 564 LEU A N 1
ATOM 4586 C CA . LEU A 1 564 ? -131.780 -44.623 210.990 1.00 71.19 564 LEU A CA 1
ATOM 4587 C C . LEU A 1 564 ? -131.631 -45.113 212.438 1.00 71.19 564 LEU A C 1
ATOM 4589 O O . LEU A 1 564 ? -131.784 -46.310 212.694 1.00 71.19 564 LEU A O 1
ATOM 4593 N N . GLN A 1 565 ? -131.399 -44.204 213.388 1.00 68.94 565 GLN A N 1
ATOM 4594 C CA . GLN A 1 565 ? -131.316 -44.528 214.811 1.00 68.94 565 GLN A CA 1
ATOM 4595 C C . GLN A 1 565 ? -132.687 -44.921 215.396 1.00 68.94 565 GLN A C 1
ATOM 4597 O O . GLN A 1 565 ? -132.771 -45.887 216.157 1.00 68.94 565 GLN A O 1
ATOM 4602 N N . GLU A 1 566 ? -133.783 -44.270 214.988 1.00 67.31 566 GLU A N 1
ATOM 4603 C CA . GLU A 1 566 ? -135.145 -44.734 215.306 1.00 67.31 566 GLU A CA 1
ATOM 4604 C C . GLU A 1 566 ? -135.457 -46.101 214.677 1.00 67.31 566 GLU A C 1
ATOM 4606 O O . GLU A 1 566 ? -136.011 -46.976 215.346 1.00 67.31 566 GLU A O 1
ATOM 4611 N N . ILE A 1 567 ? -135.050 -46.336 213.425 1.00 67.94 567 ILE A N 1
ATOM 4612 C CA . ILE A 1 567 ? -135.210 -47.633 212.750 1.00 67.94 567 ILE A CA 1
ATOM 4613 C C . ILE A 1 567 ? -134.464 -48.749 213.497 1.00 67.94 567 ILE A C 1
ATOM 4615 O O . ILE A 1 567 ? -134.976 -49.868 213.564 1.00 67.94 567 ILE A O 1
ATOM 4619 N N . ASP A 1 568 ? -133.295 -48.485 214.087 1.00 69.19 568 ASP A N 1
ATOM 4620 C CA . ASP A 1 568 ? -132.559 -49.501 214.851 1.00 69.19 568 ASP A CA 1
ATOM 4621 C C . ASP A 1 568 ? -133.149 -49.747 216.255 1.00 69.19 568 ASP A C 1
ATOM 4623 O O . ASP A 1 568 ? -133.269 -50.897 216.689 1.00 69.19 568 ASP A O 1
ATOM 4627 N N . ASN A 1 569 ? -133.670 -48.706 216.912 1.00 69.00 569 ASN A N 1
ATOM 4628 C CA . ASN A 1 569 ? -134.478 -48.835 218.135 1.00 69.00 569 ASN A CA 1
ATOM 4629 C C . ASN A 1 569 ? -135.779 -49.639 217.891 1.00 69.00 569 ASN A C 1
ATOM 4631 O O . ASN A 1 569 ? -136.212 -50.439 218.729 1.00 69.00 569 ASN A O 1
ATOM 4635 N N . LEU A 1 570 ? -136.385 -49.497 216.708 1.00 68.06 570 LEU A N 1
ATOM 4636 C CA . LEU A 1 570 ? -137.525 -50.310 216.279 1.00 68.06 570 LEU A CA 1
ATOM 4637 C C . LEU A 1 570 ? -137.109 -51.745 215.914 1.00 68.06 570 LEU A C 1
ATOM 4639 O O . LEU A 1 570 ? -137.804 -52.686 216.298 1.00 68.06 570 LEU A O 1
ATOM 4643 N N . LYS A 1 571 ? -135.968 -51.963 215.244 1.00 69.44 571 LYS A N 1
ATOM 4644 C CA . LYS A 1 571 ? -135.432 -53.313 214.969 1.00 69.44 571 LYS A CA 1
ATOM 4645 C C . LYS A 1 571 ? -135.119 -54.083 216.247 1.00 69.44 571 LYS A C 1
ATOM 4647 O O . LYS A 1 571 ? -135.462 -55.260 216.333 1.00 69.44 571 LYS A O 1
ATOM 4652 N N . THR A 1 572 ? -134.485 -53.450 217.231 1.00 67.69 572 THR A N 1
ATOM 4653 C CA . THR A 1 572 ? -134.159 -54.080 218.520 1.00 67.69 572 THR A CA 1
ATOM 4654 C C . THR A 1 572 ? -135.426 -54.441 219.299 1.00 67.69 572 THR A C 1
ATOM 4656 O O . THR A 1 572 ? -135.534 -55.573 219.772 1.00 67.69 572 THR A O 1
ATOM 4659 N N . SER A 1 573 ? -136.441 -53.570 219.299 1.00 65.88 573 SER A N 1
ATOM 4660 C CA . SER A 1 573 ? -137.778 -53.866 219.848 1.00 65.88 573 SER A CA 1
ATOM 4661 C C . SER A 1 573 ? -138.505 -54.999 219.101 1.00 65.88 573 SER A C 1
ATOM 4663 O O . SER A 1 573 ? -139.142 -55.857 219.708 1.00 65.88 573 SER A O 1
ATOM 4665 N N . VAL A 1 574 ? -138.385 -55.065 217.772 1.00 64.12 574 VAL A N 1
ATOM 4666 C CA . VAL A 1 574 ? -138.908 -56.187 216.970 1.00 64.12 574 VAL A CA 1
ATOM 4667 C C . VAL A 1 574 ? -138.124 -57.480 217.234 1.00 64.12 574 VAL A C 1
ATOM 4669 O O . VAL A 1 574 ? -138.695 -58.566 217.138 1.00 64.12 574 VAL A O 1
ATOM 4672 N N . SER A 1 575 ? -136.840 -57.393 217.587 1.00 67.56 575 SER A N 1
ATOM 4673 C CA . SER A 1 575 ? -135.996 -58.546 217.916 1.00 67.56 575 SER A CA 1
ATOM 4674 C C . SER A 1 575 ? -136.367 -59.169 219.266 1.00 67.56 575 SER A C 1
ATOM 4676 O O . SER A 1 575 ? -136.541 -60.387 219.335 1.00 67.56 575 SER A O 1
ATOM 4678 N N . SER A 1 576 ? -136.580 -58.360 220.314 1.00 60.81 576 SER A N 1
ATOM 4679 C CA . SER A 1 576 ? -137.021 -58.861 221.627 1.00 60.81 576 SER A CA 1
ATOM 4680 C C . SER A 1 576 ? -138.388 -59.544 221.537 1.00 60.81 576 SER A C 1
ATOM 4682 O O . SER A 1 576 ? -138.505 -60.714 221.900 1.00 60.81 576 SER A O 1
ATOM 4684 N N . LEU A 1 577 ? -139.380 -58.889 220.923 1.00 63.00 577 LEU A N 1
ATOM 4685 C CA . LEU A 1 577 ? -140.718 -59.458 220.710 1.00 63.00 577 LEU A CA 1
ATOM 4686 C C . LEU A 1 577 ? -140.685 -60.751 219.873 1.00 63.00 577 LEU A C 1
ATOM 4688 O O . LEU A 1 577 ? -141.429 -61.695 220.141 1.00 63.00 577 LEU A O 1
ATOM 4692 N N . ARG A 1 578 ? -139.798 -60.848 218.871 1.00 65.31 578 ARG A N 1
ATOM 4693 C CA . ARG A 1 578 ? -139.606 -62.089 218.095 1.00 65.31 578 ARG A CA 1
ATOM 4694 C C . ARG A 1 578 ? -138.997 -63.217 218.923 1.00 65.31 578 ARG A C 1
ATOM 4696 O O . ARG A 1 578 ? -139.334 -64.373 218.666 1.00 65.31 578 ARG A O 1
ATOM 4703 N N . GLN A 1 579 ? -138.127 -62.912 219.884 1.00 62.34 579 GLN A N 1
ATOM 4704 C CA . GLN A 1 579 ? -137.532 -63.920 220.759 1.00 62.34 579 GLN A CA 1
ATOM 4705 C C . GLN A 1 579 ? -138.527 -64.386 221.838 1.00 62.34 579 GLN A C 1
ATOM 4707 O O . GLN A 1 579 ? -138.666 -65.591 222.031 1.00 62.34 579 GLN A O 1
ATOM 4712 N N . GLU A 1 580 ? -139.326 -63.489 222.426 1.00 59.03 580 GLU A N 1
ATOM 4713 C CA . GLU A 1 580 ? -140.424 -63.861 223.338 1.00 59.03 580 GLU A CA 1
ATOM 4714 C C . GLU A 1 580 ? -141.456 -64.782 222.662 1.00 59.03 580 GLU A C 1
ATOM 4716 O O . GLU A 1 580 ? -141.826 -65.822 223.211 1.00 59.03 580 GLU A O 1
ATOM 4721 N N . ILE A 1 581 ? -141.865 -64.470 221.425 1.00 58.19 581 ILE A N 1
ATOM 4722 C CA . ILE A 1 581 ? -142.755 -65.336 220.626 1.00 58.19 581 ILE A CA 1
ATOM 4723 C C . ILE A 1 581 ? -142.122 -66.718 220.384 1.00 58.19 581 ILE A C 1
ATOM 4725 O O . ILE A 1 581 ? -142.820 -67.735 220.391 1.00 58.19 581 ILE A O 1
ATOM 4729 N N . LYS A 1 582 ? -140.805 -66.774 220.167 1.00 63.62 582 LYS A N 1
ATOM 4730 C CA . LYS A 1 582 ? -140.068 -68.012 219.881 1.00 63.62 582 LYS A CA 1
ATOM 4731 C C . LYS A 1 582 ? -139.935 -68.908 221.112 1.00 63.62 582 LYS A C 1
ATOM 4733 O O . LYS A 1 582 ? -140.102 -70.123 220.990 1.00 63.62 582 LYS A O 1
ATOM 4738 N N . ASP A 1 583 ? -139.717 -68.328 222.286 1.00 59.38 583 ASP A N 1
ATOM 4739 C CA . ASP A 1 583 ? -139.536 -69.087 223.525 1.00 59.38 583 ASP A CA 1
ATOM 4740 C C . ASP A 1 583 ? -140.883 -69.451 224.179 1.00 59.38 583 ASP A C 1
ATOM 4742 O O . ASP A 1 583 ? -141.031 -70.559 224.698 1.00 59.38 583 ASP A O 1
ATOM 4746 N N . GLY A 1 584 ? -141.939 -68.650 223.976 1.00 61.28 584 GLY A N 1
ATOM 4747 C CA . GLY A 1 584 ? -143.327 -69.049 224.262 1.00 61.28 584 GLY A CA 1
ATOM 4748 C C . GLY A 1 584 ? -143.819 -70.251 223.429 1.00 61.28 584 GLY A C 1
ATOM 4749 O O . GLY A 1 584 ? -144.691 -71.011 223.862 1.00 61.28 584 GLY A O 1
ATOM 4750 N N . VAL A 1 585 ? -143.227 -70.502 222.253 1.00 58.47 585 VAL A N 1
ATOM 4751 C CA . VAL A 1 585 ? -143.422 -71.757 221.494 1.00 58.47 585 VAL A CA 1
ATOM 4752 C C . VAL A 1 585 ? -142.665 -72.936 222.135 1.00 58.47 585 VAL A C 1
ATOM 4754 O O . VAL A 1 585 ? -143.088 -74.089 221.994 1.00 58.47 585 VAL A O 1
ATOM 4757 N N . GLY A 1 586 ? -141.606 -72.670 222.903 1.00 54.91 586 GLY A N 1
ATOM 4758 C CA . GLY A 1 586 ? -140.968 -73.637 223.800 1.00 54.91 586 GLY A CA 1
ATOM 4759 C C . GLY A 1 586 ? -141.914 -74.119 224.904 1.00 54.91 586 GLY A C 1
ATOM 4760 O O . GLY A 1 586 ? -142.075 -75.328 225.085 1.00 54.91 586 GLY A O 1
ATOM 4761 N N . ASP A 1 587 ? -142.635 -73.209 225.563 1.00 53.09 587 ASP A N 1
ATOM 4762 C CA . ASP A 1 587 ? -143.573 -73.558 226.645 1.00 53.09 587 ASP A CA 1
ATOM 4763 C C . ASP A 1 587 ? -144.849 -74.282 226.180 1.00 53.09 587 ASP A C 1
ATOM 4765 O O . ASP A 1 587 ? -145.446 -75.059 226.936 1.00 53.09 587 ASP A O 1
ATOM 4769 N N . LYS A 1 588 ? -145.233 -74.165 224.902 1.00 55.88 588 LYS A N 1
ATOM 4770 C CA . LYS A 1 588 ? -146.222 -75.093 224.317 1.00 55.88 588 LYS A CA 1
ATOM 4771 C C . LYS A 1 588 ? -145.664 -76.516 224.186 1.00 55.88 588 LYS A C 1
ATOM 4773 O O . LYS A 1 588 ? -146.348 -77.476 224.545 1.00 55.88 588 LYS A O 1
ATOM 4778 N N . LYS A 1 589 ? -144.395 -76.675 223.793 1.00 57.25 589 LYS A N 1
ATOM 4779 C CA . LYS A 1 589 ? -143.719 -77.990 223.755 1.00 57.25 589 LYS A CA 1
ATOM 4780 C C . LYS A 1 589 ? -143.442 -78.570 225.150 1.00 57.25 589 LYS A C 1
ATOM 4782 O O . LYS A 1 589 ? -143.310 -79.790 225.280 1.00 57.25 589 LYS A O 1
ATOM 4787 N N . LEU A 1 590 ? -143.438 -77.740 226.198 1.00 43.50 590 LEU A N 1
ATOM 4788 C CA . LEU A 1 590 ? -143.428 -78.184 227.597 1.00 43.50 590 LEU A CA 1
ATOM 4789 C C . LEU A 1 590 ? -144.692 -78.989 227.965 1.00 43.50 590 LEU A C 1
ATOM 4791 O O . LEU A 1 590 ? -144.609 -79.881 228.809 1.00 43.50 590 LEU A O 1
ATOM 4795 N N . HIS A 1 591 ? -145.843 -78.718 227.337 1.00 59.28 591 HIS A N 1
ATOM 4796 C CA . HIS A 1 591 ? -147.113 -79.388 227.646 1.00 59.28 591 HIS A CA 1
ATOM 4797 C C . HIS A 1 591 ? -147.274 -80.740 226.936 1.00 59.28 591 HIS A C 1
ATOM 4799 O O . HIS A 1 591 ? -147.493 -81.759 227.596 1.00 59.28 591 HIS A O 1
ATOM 4805 N N . GLU A 1 592 ? -147.098 -80.792 225.613 1.00 57.62 592 GLU A N 1
ATOM 4806 C CA . GLU A 1 592 ? -147.292 -82.022 224.820 1.00 57.62 592 GLU A CA 1
ATOM 4807 C C . GLU A 1 592 ? -146.381 -83.171 225.292 1.00 57.62 592 GLU A C 1
ATOM 4809 O O . GLU A 1 592 ? -146.804 -84.324 225.427 1.00 57.62 592 GLU A O 1
ATOM 4814 N N . LYS A 1 593 ? -145.122 -82.851 225.620 1.00 56.25 593 LYS A N 1
ATOM 4815 C CA . LYS A 1 593 ? -144.115 -83.842 226.026 1.00 56.25 593 LYS A CA 1
ATOM 4816 C C . LYS A 1 593 ? -144.340 -84.387 227.444 1.00 56.25 593 LYS A C 1
ATOM 4818 O O . LYS A 1 593 ? -143.977 -85.535 227.715 1.00 56.25 593 LYS A O 1
ATOM 4823 N N . LYS A 1 594 ? -144.986 -83.613 228.329 1.00 59.19 594 LYS A N 1
ATOM 4824 C CA . LYS A 1 594 ? -145.443 -84.086 229.650 1.00 59.19 594 LYS A CA 1
ATOM 4825 C C . LYS A 1 594 ? -146.605 -85.074 229.498 1.00 59.19 594 LYS A C 1
ATOM 4827 O O . LYS A 1 594 ? -146.539 -86.163 230.068 1.00 59.19 594 LYS A O 1
ATOM 4832 N N . GLY A 1 595 ? -147.585 -84.768 228.640 1.00 56.56 595 GLY A N 1
ATOM 4833 C CA . GLY A 1 595 ? -148.694 -85.678 228.322 1.00 56.56 595 GLY A CA 1
ATOM 4834 C C . GLY A 1 595 ? -148.227 -87.038 227.785 1.00 56.56 595 GLY A C 1
ATOM 4835 O O . GLY A 1 595 ? -148.620 -88.084 228.299 1.00 56.56 595 GLY A O 1
ATOM 4836 N N . LEU A 1 596 ? -147.307 -87.046 226.812 1.00 55.31 596 LEU A N 1
ATOM 4837 C CA . LEU A 1 596 ? -146.826 -88.292 226.198 1.00 55.31 596 LEU A CA 1
ATOM 4838 C C . LEU A 1 596 ? -145.972 -89.173 227.135 1.00 55.31 596 LEU A C 1
ATOM 4840 O O . LEU A 1 596 ? -145.848 -90.378 226.910 1.00 55.31 596 LEU A O 1
ATOM 4844 N N . THR A 1 597 ? -145.373 -88.592 228.180 1.00 56.75 597 THR A N 1
ATOM 4845 C CA . THR A 1 597 ? -144.497 -89.325 229.113 1.00 56.75 597 THR A CA 1
ATOM 4846 C C . THR A 1 597 ? -145.281 -89.920 230.285 1.00 56.75 597 THR A C 1
ATOM 4848 O O . THR A 1 597 ? -145.012 -91.054 230.674 1.00 56.75 597 THR A O 1
ATOM 4851 N N . MET A 1 598 ? -146.335 -89.244 230.754 1.00 60.59 598 MET A N 1
ATOM 4852 C CA . MET A 1 598 ? -147.295 -89.803 231.719 1.00 60.59 598 MET A CA 1
ATOM 4853 C C . MET A 1 598 ? -147.966 -91.088 231.182 1.00 60.59 598 MET A C 1
ATOM 4855 O O . MET A 1 598 ? -148.149 -92.061 231.911 1.00 60.59 598 MET A O 1
ATOM 4859 N N . ILE A 1 599 ? -148.210 -91.150 229.866 1.00 58.97 599 ILE A N 1
ATOM 4860 C CA . ILE A 1 599 ? -148.694 -92.349 229.155 1.00 58.97 599 ILE A CA 1
ATOM 4861 C C . ILE A 1 599 ? -147.655 -93.498 229.140 1.00 58.97 599 ILE A C 1
ATOM 4863 O O . ILE A 1 599 ? -148.028 -94.664 228.986 1.00 58.97 599 ILE A O 1
ATOM 4867 N N . LYS A 1 600 ? -146.354 -93.216 229.318 1.00 57.00 600 LYS A N 1
ATOM 4868 C CA . LYS A 1 600 ? -145.295 -94.244 229.368 1.00 57.00 600 LYS A CA 1
ATOM 4869 C C . LYS A 1 600 ? -145.093 -94.850 230.754 1.00 57.00 600 LYS A C 1
ATOM 4871 O O . LYS A 1 600 ? -144.871 -96.060 230.814 1.00 57.00 600 LYS A O 1
ATOM 4876 N N . ASP A 1 601 ? -145.228 -94.088 231.839 1.00 52.56 601 ASP A N 1
ATOM 4877 C CA . ASP A 1 601 ? -145.207 -94.673 233.192 1.00 52.56 601 ASP A CA 1
ATOM 4878 C C . ASP A 1 601 ? -146.368 -95.658 233.375 1.00 52.56 601 ASP A C 1
ATOM 4880 O O . ASP A 1 601 ? -146.137 -96.823 233.712 1.00 52.56 601 ASP A O 1
ATOM 4884 N N . LEU A 1 602 ? -147.582 -95.251 232.982 1.00 59.12 602 LEU A N 1
ATOM 4885 C CA . LEU A 1 602 ? -148.779 -96.102 232.988 1.00 59.12 602 LEU A CA 1
ATOM 4886 C C . LEU A 1 602 ? -148.651 -97.373 232.122 1.00 59.12 602 LEU A C 1
ATOM 4888 O O . LEU A 1 602 ? -149.367 -98.344 232.358 1.00 59.12 602 LEU A O 1
ATOM 4892 N N . LYS A 1 603 ? -147.729 -97.414 231.146 1.00 54.00 603 LYS A N 1
ATOM 4893 C CA . LYS A 1 603 ? -147.452 -98.614 230.331 1.00 54.00 603 LYS A CA 1
ATOM 4894 C C . LYS A 1 603 ? -146.247 -99.448 230.778 1.00 54.00 603 LYS A C 1
ATOM 4896 O O . LYS A 1 603 ? -146.149 -100.590 230.333 1.00 54.00 603 LYS A O 1
ATOM 4901 N N . ARG A 1 604 ? -145.345 -98.954 231.641 1.00 55.22 604 ARG A N 1
ATOM 4902 C CA . ARG A 1 604 ? -144.163 -99.729 232.095 1.00 55.22 604 ARG A CA 1
ATOM 4903 C C . ARG A 1 604 ? -144.194 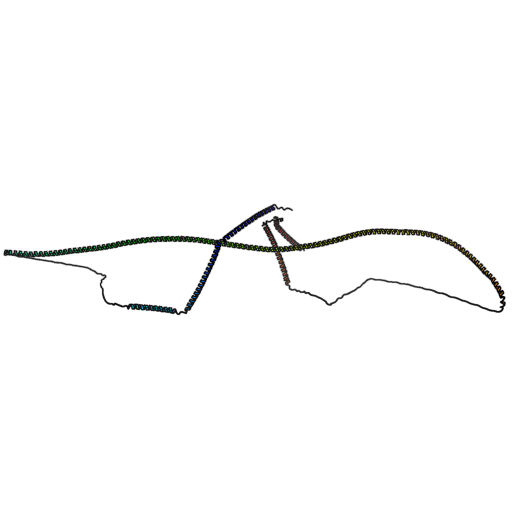-100.147 233.565 1.00 55.22 604 ARG A C 1
ATOM 4905 O O . ARG A 1 604 ? -143.609 -101.187 233.881 1.00 55.22 604 ARG A O 1
ATOM 4912 N N . GLN A 1 605 ? -144.950 -99.454 234.420 1.00 53.00 605 GLN A N 1
ATOM 4913 C CA . GLN A 1 605 ? -145.329 -99.979 235.743 1.00 53.00 605 GLN A CA 1
ATOM 4914 C C . GLN A 1 605 ? -146.060 -101.338 235.622 1.00 53.00 605 GLN A C 1
ATOM 4916 O O . GLN A 1 605 ? -145.970 -102.170 236.516 1.00 53.00 605 GLN A O 1
ATOM 4921 N N . LEU A 1 606 ? -146.669 -101.620 234.462 1.00 57.38 606 LEU A N 1
ATOM 4922 C CA . LEU A 1 606 ? -147.344 -102.880 234.128 1.00 57.38 606 LEU A CA 1
ATOM 4923 C C . LEU A 1 606 ? -146.413 -104.064 233.754 1.00 57.38 606 LEU A C 1
ATOM 4925 O O . LEU A 1 606 ? -146.913 -105.160 233.503 1.00 57.38 606 LEU A O 1
ATOM 4929 N N . HIS A 1 607 ? -145.084 -103.890 233.640 1.00 54.56 607 HIS A N 1
ATOM 4930 C CA . HIS A 1 607 ? -144.221 -104.982 233.140 1.00 54.56 607 HIS A CA 1
ATOM 4931 C C . HIS A 1 607 ? -142.852 -105.157 233.813 1.00 54.56 607 HIS A C 1
ATOM 4933 O O . HIS A 1 607 ? -142.455 -106.293 234.066 1.00 54.56 607 HIS A O 1
ATOM 4939 N N . ALA A 1 608 ? -142.110 -104.085 234.114 1.00 51.97 608 ALA A N 1
ATOM 4940 C CA . ALA A 1 608 ? -140.708 -104.219 234.550 1.00 51.97 608 ALA A CA 1
ATOM 4941 C C . ALA A 1 608 ? -140.525 -104.625 236.030 1.00 51.97 608 ALA A C 1
ATOM 4943 O O . ALA A 1 608 ? -139.437 -105.056 236.405 1.00 51.97 608 ALA A O 1
ATOM 4944 N N . GLU A 1 609 ? -141.603 -104.638 236.823 1.00 51.44 609 GLU A N 1
ATOM 4945 C CA . GLU A 1 609 ? -141.714 -105.399 238.086 1.00 51.44 609 GLU A CA 1
ATOM 4946 C C . GLU A 1 609 ? -141.296 -106.884 237.926 1.00 51.44 609 GLU A C 1
ATOM 4948 O O . GLU A 1 609 ? -140.888 -107.522 238.896 1.00 51.44 609 GLU A O 1
ATOM 4953 N N . ARG A 1 610 ? -141.323 -107.426 236.693 1.00 49.19 610 ARG A N 1
ATOM 4954 C CA . ARG A 1 610 ? -140.819 -108.766 236.342 1.00 49.19 610 ARG A CA 1
ATOM 4955 C C . ARG A 1 610 ? -139.288 -108.897 236.243 1.00 49.19 610 ARG A C 1
ATOM 4957 O O . ARG A 1 610 ? -138.820 -110.028 236.199 1.00 49.19 610 ARG A O 1
ATOM 4964 N N . LYS A 1 611 ? -138.491 -107.814 236.211 1.00 48.69 611 LYS A N 1
ATOM 4965 C CA . LYS A 1 611 ? -137.005 -107.884 236.196 1.00 48.69 611 LYS A CA 1
ATOM 4966 C C . LYS A 1 611 ? -136.369 -107.254 237.444 1.00 48.69 611 LYS A C 1
ATOM 4968 O O . LYS A 1 611 ? -135.415 -106.488 237.383 1.00 48.69 611 LYS A O 1
ATOM 4973 N N . ARG A 1 612 ? -136.922 -107.633 238.595 1.00 51.06 612 ARG A N 1
ATOM 4974 C CA . ARG A 1 612 ? -136.615 -107.145 239.949 1.00 51.06 612 ARG A CA 1
ATOM 4975 C C . ARG A 1 612 ? -135.201 -107.482 240.479 1.00 51.06 612 ARG A C 1
ATOM 4977 O O . ARG A 1 612 ? -134.842 -106.976 241.534 1.00 51.06 612 ARG A O 1
ATOM 4984 N N . THR A 1 613 ? -134.430 -108.363 239.826 1.00 51.06 613 THR A N 1
ATOM 4985 C CA . THR A 1 613 ? -133.505 -109.261 240.562 1.00 51.06 613 THR A CA 1
ATOM 4986 C C . THR A 1 613 ? -132.068 -109.479 240.045 1.00 51.06 613 THR A C 1
ATOM 4988 O O . THR A 1 613 ? -131.314 -110.119 240.767 1.00 51.06 613 THR A O 1
ATOM 4991 N N . GLU A 1 614 ? -131.643 -109.034 238.849 1.00 39.41 614 GLU A N 1
ATOM 4992 C CA . GLU A 1 614 ? -130.530 -109.742 238.155 1.00 39.41 614 GLU A CA 1
ATOM 4993 C C . GLU A 1 614 ? -129.069 -109.166 238.203 1.00 39.41 614 GLU A C 1
ATOM 4995 O O . GLU A 1 614 ? -128.165 -109.997 238.230 1.00 39.41 614 GLU A O 1
ATOM 5000 N N . LYS A 1 615 ? -128.766 -107.835 238.204 1.00 49.75 615 LYS A N 1
ATOM 5001 C CA . LYS A 1 615 ? -127.367 -107.228 238.149 1.00 49.75 615 LYS A CA 1
ATOM 5002 C C . LYS A 1 615 ? -127.253 -105.724 238.599 1.00 49.75 615 LYS A C 1
ATOM 5004 O O . LYS A 1 615 ? -128.315 -105.110 238.583 1.00 49.75 615 LYS A O 1
ATOM 5009 N N . LEU A 1 616 ? -126.141 -104.983 238.954 1.00 53.88 616 LEU A N 1
ATOM 5010 C CA . LEU A 1 616 ? -124.609 -105.063 239.112 1.00 53.88 616 LEU A CA 1
ATOM 5011 C C . LEU A 1 616 ? -123.532 -104.756 237.802 1.00 53.88 616 LEU A C 1
ATOM 5013 O O . LEU A 1 616 ? -123.409 -105.823 237.202 1.00 53.88 616 LEU A O 1
ATOM 5017 N N . GLN A 1 617 ? -122.804 -103.528 237.306 1.00 45.91 617 GLN A N 1
ATOM 5018 C CA . GLN A 1 617 ? -121.561 -103.085 236.204 1.00 45.91 617 GLN A CA 1
ATOM 5019 C C . GLN A 1 617 ? -120.801 -101.533 235.693 1.00 45.91 617 GLN A C 1
ATOM 5021 O O . GLN A 1 617 ? -121.091 -100.611 236.447 1.00 45.91 617 GLN A O 1
ATOM 5026 N N . GLU A 1 618 ? -119.851 -101.151 234.591 1.00 45.34 618 GLU A N 1
ATOM 5027 C CA . GLU A 1 618 ? -118.690 -99.943 234.182 1.00 45.34 618 GLU A CA 1
ATOM 5028 C C . GLU A 1 618 ? -118.231 -99.148 232.635 1.00 45.34 618 GLU A C 1
ATOM 5030 O O . GLU A 1 618 ? -119.065 -99.467 231.797 1.00 45.34 618 GLU A O 1
ATOM 5035 N N . ARG A 1 619 ? -117.245 -98.238 231.905 1.00 47.47 619 ARG A N 1
ATOM 5036 C CA . ARG A 1 619 ? -115.820 -97.300 231.634 1.00 47.47 619 ARG A CA 1
ATOM 5037 C C . ARG A 1 619 ? -115.407 -96.058 230.393 1.00 47.47 619 ARG A C 1
ATOM 5039 O O . ARG A 1 619 ? -116.406 -95.685 229.795 1.00 47.47 619 ARG A O 1
ATOM 5046 N N . LEU A 1 620 ? -114.131 -95.369 229.971 1.00 48.03 620 LEU A N 1
ATOM 5047 C CA . LEU A 1 620 ? -113.621 -94.014 229.040 1.00 48.03 620 LEU A CA 1
ATOM 5048 C C . LEU A 1 620 ? -112.104 -93.553 228.182 1.00 48.03 620 LEU A C 1
ATOM 5050 O O . LEU A 1 620 ? -111.199 -94.322 228.476 1.00 48.03 620 LEU A O 1
ATOM 5054 N N . GLN A 1 621 ? -111.727 -92.404 227.269 1.00 44.81 621 GLN A N 1
ATOM 5055 C CA . GLN A 1 621 ? -110.358 -91.448 226.802 1.00 44.81 621 GLN A CA 1
ATOM 5056 C C . GLN A 1 621 ? -109.634 -90.744 225.301 1.00 44.81 621 GLN A C 1
ATOM 5058 O O . GLN A 1 621 ? -109.935 -91.363 224.286 1.00 44.81 621 GLN A O 1
ATOM 5063 N N . GLU A 1 622 ? -108.708 -89.576 225.103 1.00 51.94 622 GLU A N 1
ATOM 5064 C CA . GLU A 1 622 ? -107.461 -88.772 224.195 1.00 51.94 622 GLU A CA 1
ATOM 5065 C C . GLU A 1 622 ? -107.083 -87.798 222.723 1.00 51.94 622 GLU A C 1
ATOM 5067 O O . GLU A 1 622 ? -107.946 -87.869 221.854 1.00 51.94 622 GLU A O 1
ATOM 5072 N N . VAL A 1 623 ? -105.918 -86.902 222.339 1.00 48.53 623 VAL A N 1
ATOM 5073 C CA . VAL A 1 623 ? -105.443 -85.883 221.020 1.00 48.53 623 VAL A CA 1
ATOM 5074 C C . VAL A 1 623 ? -103.960 -84.947 220.579 1.00 48.53 623 VAL A C 1
ATOM 5076 O O . VAL A 1 623 ? -103.180 -84.870 221.522 1.00 48.53 623 VAL A O 1
ATOM 5079 N N . LEU A 1 624 ? -103.471 -84.217 219.341 1.00 43.66 624 LEU A N 1
ATOM 5080 C CA . LEU A 1 624 ? -102.163 -83.187 218.872 1.00 43.66 624 LEU A CA 1
ATOM 5081 C C . LEU A 1 624 ? -101.706 -82.270 217.380 1.00 43.66 624 LEU A C 1
ATOM 5083 O O . LEU A 1 624 ? -102.555 -82.382 216.502 1.00 43.66 624 LEU A O 1
ATOM 5087 N N . THR A 1 625 ? -100.531 -81.401 216.988 1.00 38.97 625 THR A N 1
ATOM 5088 C CA . THR A 1 625 ? -100.018 -80.344 215.710 1.00 38.97 625 THR A CA 1
ATOM 5089 C C . THR A 1 625 ? -98.405 -79.764 215.209 1.00 38.97 625 THR A C 1
ATOM 5091 O O . THR A 1 625 ? -97.575 -80.345 215.898 1.00 38.97 625 THR A O 1
ATOM 5094 N N . ASP A 1 626 ? -97.624 -78.832 214.294 1.00 33.69 626 ASP A N 1
ATOM 5095 C CA . ASP A 1 626 ? -97.329 -77.736 213.002 1.00 33.69 626 ASP A CA 1
ATOM 5096 C C . ASP A 1 626 ? -95.776 -77.109 212.341 1.00 33.69 626 ASP A C 1
ATOM 5098 O O . ASP A 1 626 ? -94.807 -77.447 213.011 1.00 33.69 626 ASP A O 1
ATOM 5102 N N . SER A 1 627 ? -95.403 -76.260 211.158 1.00 28.66 627 SER A N 1
ATOM 5103 C CA . SER A 1 627 ? -94.018 -75.463 210.543 1.00 28.66 627 SER A CA 1
ATOM 5104 C C . SER A 1 627 ? -93.719 -74.434 209.118 1.00 28.66 627 SER A C 1
ATOM 5106 O O . SER A 1 627 ? -94.740 -74.360 208.440 1.00 28.66 627 SER A O 1
ATOM 5108 N N . LYS A 1 628 ? -92.549 -73.619 208.612 1.00 25.66 628 LYS A N 1
ATOM 5109 C CA . LYS A 1 628 ? -92.205 -72.499 207.348 1.00 25.66 628 LYS A CA 1
ATOM 5110 C C . LYS A 1 628 ? -90.713 -71.698 206.699 1.00 25.66 628 LYS A C 1
ATOM 5112 O O . LYS A 1 628 ? -89.851 -71.611 207.563 1.00 25.66 628 LYS A O 1
ATOM 5117 N N . ASP A 1 629 ? -90.385 -71.022 205.389 1.00 29.23 629 ASP A N 1
ATOM 5118 C CA . ASP A 1 629 ? -89.472 -69.733 204.648 1.00 29.23 629 ASP A CA 1
ATOM 5119 C C . ASP A 1 629 ? -87.999 -69.416 203.627 1.00 29.23 629 ASP A C 1
ATOM 5121 O O . ASP A 1 629 ? -87.123 -70.260 203.789 1.00 29.23 629 ASP A O 1
ATOM 5125 N N . ARG A 1 630 ? -87.594 -68.309 202.665 1.00 32.06 630 ARG A N 1
ATOM 5126 C CA . ARG A 1 630 ? -86.172 -67.655 201.895 1.00 32.06 630 ARG A CA 1
ATOM 5127 C C . ARG A 1 630 ? -85.795 -66.672 200.420 1.00 32.06 630 ARG A C 1
ATOM 5129 O O . ARG A 1 630 ? -86.801 -66.457 199.755 1.00 32.06 630 ARG A O 1
ATOM 5136 N N . GLN A 1 631 ? -84.550 -66.006 199.857 1.00 36.84 631 GLN A N 1
ATOM 5137 C CA . GLN A 1 631 ? -84.161 -64.884 198.592 1.00 36.84 631 GLN A CA 1
ATOM 5138 C C . GLN A 1 631 ? -82.665 -64.111 197.874 1.00 36.84 631 GLN A C 1
ATOM 5140 O O . GLN A 1 631 ? -81.771 -64.003 198.703 1.00 36.84 631 GLN A O 1
ATOM 5145 N N . SER A 1 632 ? -82.361 -63.488 196.524 1.00 37.03 632 SER A N 1
ATOM 5146 C CA . SER A 1 632 ? -81.479 -62.330 195.533 1.00 37.03 632 SER A CA 1
ATOM 5147 C C . SER A 1 632 ? -79.873 -61.810 194.870 1.00 37.03 632 SER A C 1
ATOM 5149 O O . SER A 1 632 ? -78.962 -62.061 195.647 1.00 37.03 632 SER A O 1
ATOM 5151 N N . MET A 1 633 ? -79.432 -61.057 193.614 1.00 41.84 633 MET A N 1
ATOM 5152 C CA . MET A 1 633 ? -78.062 -60.172 192.991 1.00 41.84 633 MET A CA 1
ATOM 5153 C C . MET A 1 633 ? -77.548 -59.490 191.383 1.00 41.84 633 MET A C 1
ATOM 5155 O O . MET A 1 633 ? -78.330 -59.835 190.507 1.00 41.84 633 MET A O 1
ATOM 5159 N N . GLU A 1 634 ? -76.396 -58.625 190.884 1.00 45.88 634 GLU A N 1
ATOM 5160 C CA . GLU A 1 634 ? -75.890 -57.821 189.419 1.00 45.88 634 GLU A CA 1
ATOM 5161 C C . GLU A 1 634 ? -74.368 -56.995 188.824 1.00 45.88 634 GLU A C 1
ATOM 5163 O O . GLU A 1 634 ? -73.550 -56.911 189.735 1.00 45.88 634 GLU A O 1
ATOM 5168 N N . ASP A 1 635 ? -73.875 -56.395 187.505 1.00 47.06 635 ASP A N 1
ATOM 5169 C CA . ASP A 1 635 ? -72.490 -55.550 186.832 1.00 47.06 635 ASP A CA 1
ATOM 5170 C C . ASP A 1 635 ? -72.155 -54.811 185.199 1.00 47.06 635 ASP A C 1
ATOM 5172 O O . ASP A 1 635 ? -73.173 -54.948 184.524 1.00 47.06 635 ASP A O 1
ATOM 5176 N N . LEU A 1 636 ? -71.158 -54.106 184.262 1.00 49.97 636 LEU A N 1
ATOM 5177 C CA . LEU A 1 636 ? -69.671 -53.360 183.772 1.00 49.97 636 LEU A CA 1
ATOM 5178 C C . LEU A 1 636 ? -69.166 -52.332 182.337 1.00 49.97 636 LEU A C 1
ATOM 5180 O O . LEU A 1 636 ? -70.114 -51.734 181.839 1.00 49.97 636 LEU A O 1
ATOM 5184 N N . PHE A 1 637 ? -67.858 -51.974 181.636 1.00 54.78 637 PHE A N 1
ATOM 5185 C CA . PHE A 1 637 ? -67.229 -50.763 180.549 1.00 54.78 637 PHE A CA 1
ATOM 5186 C C . PHE A 1 637 ? -66.035 -50.621 179.170 1.00 54.78 637 PHE A C 1
ATOM 5188 O O . PHE A 1 637 ? -65.963 -51.654 178.515 1.00 54.78 637 PHE A O 1
ATOM 5195 N N . ARG A 1 638 ? -65.180 -49.503 178.573 1.00 55.91 638 ARG A N 1
ATOM 5196 C CA . ARG A 1 638 ? -64.477 -49.020 177.045 1.00 55.91 638 ARG A CA 1
ATOM 5197 C C . ARG A 1 638 ? -63.052 -48.017 176.465 1.00 55.91 638 ARG A C 1
ATOM 5199 O O . ARG A 1 638 ? -62.570 -47.380 177.392 1.00 55.91 638 ARG A O 1
ATOM 5206 N N . PRO A 1 639 ? -62.367 -47.726 175.119 1.00 64.19 639 PRO A N 1
ATOM 5207 C CA . PRO A 1 639 ? -60.914 -47.028 174.457 1.00 64.19 639 PRO A CA 1
ATOM 5208 C C . PRO A 1 639 ? -60.398 -46.019 173.019 1.00 64.19 639 PRO A C 1
ATOM 5210 O O . PRO A 1 639 ? -61.380 -45.563 172.439 1.00 64.19 639 PRO A O 1
ATOM 5213 N N . THR A 1 640 ? -59.068 -45.616 172.387 1.00 52.62 640 THR A N 1
ATOM 5214 C CA . THR A 1 640 ? -58.419 -44.533 171.166 1.00 52.62 640 THR A CA 1
ATOM 5215 C C . THR A 1 640 ? -56.943 -44.430 170.104 1.00 52.62 640 THR A C 1
ATOM 5217 O O . THR A 1 640 ? -56.374 -45.515 170.023 1.00 52.62 640 THR A O 1
ATOM 5220 N N . ASP A 1 641 ? -56.275 -43.319 169.303 1.00 50.25 641 ASP A N 1
ATOM 5221 C CA . ASP A 1 641 ? -55.363 -43.033 167.843 1.00 50.25 641 ASP A CA 1
ATOM 5222 C C . ASP A 1 641 ? -53.963 -41.983 167.278 1.00 50.25 641 ASP A C 1
ATOM 5224 O O . ASP A 1 641 ? -53.475 -41.339 168.205 1.00 50.25 641 ASP A O 1
ATOM 5228 N N . PRO A 1 642 ? -53.257 -41.720 165.937 1.00 55.91 642 PRO A N 1
ATOM 5229 C CA . PRO A 1 642 ? -51.815 -41.001 165.274 1.00 55.91 642 PRO A CA 1
ATOM 5230 C C . PRO A 1 642 ? -51.274 -40.139 163.748 1.00 55.91 642 PRO A C 1
ATOM 5232 O O . PRO A 1 642 ? -52.208 -39.967 162.975 1.00 55.91 642 PRO A O 1
ATOM 5235 N N . ASN A 1 643 ? -49.947 -39.605 163.197 1.00 48.34 643 ASN A N 1
ATOM 5236 C CA . ASN A 1 643 ? -49.332 -38.767 161.788 1.00 48.34 643 ASN A CA 1
ATOM 5237 C C . ASN A 1 643 ? -47.694 -38.262 161.123 1.00 48.34 643 ASN A C 1
ATOM 5239 O O . ASN A 1 643 ? -46.823 -38.369 161.981 1.00 48.34 643 ASN A O 1
ATOM 5243 N N . ASP A 1 644 ? -47.212 -37.676 159.796 1.00 44.31 644 ASP A N 1
ATOM 5244 C CA . ASP A 1 644 ? -45.980 -36.659 159.060 1.00 44.31 644 ASP A CA 1
ATOM 5245 C C . ASP A 1 644 ? -44.772 -36.616 157.676 1.00 44.31 644 ASP A C 1
ATOM 5247 O O . ASP A 1 644 ? -44.571 -37.735 157.208 1.00 44.31 644 ASP A O 1
ATOM 5251 N N . MET A 1 645 ? -43.965 -35.534 156.951 1.00 44.19 645 MET A N 1
ATOM 5252 C CA . MET A 1 645 ? -42.837 -35.375 155.614 1.00 44.19 645 MET A CA 1
ATOM 5253 C C . MET A 1 645 ? -41.764 -34.087 154.851 1.00 44.19 645 MET A C 1
ATOM 5255 O O . MET A 1 645 ? -41.903 -32.984 155.365 1.00 44.19 645 MET A O 1
ATOM 5259 N N . PHE A 1 646 ? -40.747 -34.062 153.708 1.00 27.23 646 PHE A N 1
ATOM 5260 C CA . PHE A 1 646 ? -39.716 -33.040 152.775 1.00 27.23 646 PHE A CA 1
ATOM 5261 C C . PHE A 1 646 ? -38.910 -33.484 151.321 1.00 27.23 646 PHE A C 1
ATOM 5263 O O . PHE A 1 646 ? -39.610 -33.957 150.445 1.00 27.23 646 PHE A O 1
ATOM 5270 N N . ARG A 1 647 ? -37.540 -33.321 150.953 1.00 27.28 647 ARG A N 1
ATOM 5271 C CA . ARG A 1 647 ? -36.621 -33.362 149.629 1.00 27.28 647 ARG A CA 1
ATOM 5272 C C . ARG A 1 647 ? -35.958 -34.716 149.019 1.00 27.28 647 ARG A C 1
ATOM 5274 O O . ARG A 1 647 ? -35.919 -35.680 149.761 1.00 27.28 647 ARG A O 1
ATOM 5281 N N . CYS A 1 648 ? -35.305 -34.739 147.789 1.00 25.48 648 CYS A N 1
ATOM 5282 C CA . CYS A 1 648 ? -34.102 -35.556 147.235 1.00 25.48 648 CYS A CA 1
ATOM 5283 C C . CYS A 1 648 ? -34.105 -36.735 146.143 1.00 25.48 648 CYS A C 1
ATOM 5285 O O . CYS A 1 648 ? -34.835 -37.703 146.292 1.00 25.48 648 CYS A O 1
ATOM 5287 N N . ASP A 1 649 ? -33.149 -36.659 145.162 1.00 24.25 649 ASP A N 1
ATOM 5288 C CA . ASP A 1 649 ? -32.192 -37.627 144.466 1.00 24.25 649 ASP A CA 1
ATOM 5289 C C . ASP A 1 649 ? -32.459 -38.862 143.507 1.00 24.25 649 ASP A C 1
ATOM 5291 O O . ASP A 1 649 ? -33.465 -39.558 143.582 1.00 24.25 649 ASP A O 1
ATOM 5295 N N . ASP A 1 650 ? -31.408 -39.132 142.673 1.00 22.84 650 ASP A N 1
ATOM 5296 C CA . ASP A 1 650 ? -30.866 -40.386 142.028 1.00 22.84 650 ASP A CA 1
ATOM 5297 C C . ASP A 1 650 ? -31.465 -41.051 140.733 1.00 22.84 650 ASP A C 1
ATOM 5299 O O . ASP A 1 650 ? -32.678 -41.097 140.570 1.00 22.84 650 ASP A O 1
ATOM 5303 N N . SER A 1 651 ? -30.713 -41.684 139.784 1.00 32.09 651 SER A N 1
ATOM 5304 C CA . SER A 1 651 ? -29.299 -41.564 139.283 1.00 32.09 651 SER A CA 1
ATOM 5305 C C . SER A 1 651 ? -28.983 -42.433 138.017 1.00 32.09 651 SER A C 1
ATOM 5307 O O . SER A 1 651 ? -29.866 -43.111 137.495 1.00 32.09 651 SER A O 1
ATOM 5309 N N . SER A 1 652 ? -27.685 -42.475 137.610 1.00 32.97 652 SER A N 1
ATOM 5310 C CA . SER A 1 652 ? -26.973 -43.543 136.837 1.00 32.97 652 SER A CA 1
ATOM 5311 C C . SER A 1 652 ? -26.998 -43.485 135.278 1.00 32.97 652 SER A C 1
ATOM 5313 O O . SER A 1 652 ? -27.981 -43.029 134.714 1.00 32.97 652 SER A O 1
ATOM 5315 N N . VAL A 1 653 ? -25.980 -43.901 134.476 1.00 26.73 653 VAL A N 1
ATOM 5316 C CA . VAL A 1 653 ? -24.591 -44.426 134.701 1.00 26.73 653 VAL A CA 1
ATOM 5317 C C . VAL A 1 653 ? -23.627 -44.225 133.486 1.00 26.73 653 VAL A C 1
ATOM 5319 O O . VAL A 1 653 ? -24.040 -44.385 132.346 1.00 26.73 653 VAL A O 1
ATOM 5322 N N . SER A 1 654 ? -22.339 -43.938 133.767 1.00 26.77 654 SER A N 1
ATOM 5323 C CA . SER A 1 654 ? -21.051 -44.602 133.369 1.00 26.77 654 SER A CA 1
ATOM 5324 C C . SER A 1 654 ? -20.831 -45.368 132.027 1.00 26.77 654 SER A C 1
ATOM 5326 O O . SER A 1 654 ? -21.738 -46.019 131.535 1.00 26.77 654 SER A O 1
ATOM 5328 N N . SER A 1 655 ? -19.607 -45.509 131.454 1.00 27.45 655 SER A N 1
ATOM 5329 C CA . SER A 1 655 ? -18.262 -44.912 131.710 1.00 27.45 655 SER A CA 1
ATOM 5330 C C . SER A 1 655 ? -17.222 -45.221 130.585 1.00 27.45 655 SER A C 1
ATOM 5332 O O . SER A 1 655 ? -17.354 -46.192 129.849 1.00 27.45 655 SER A O 1
ATOM 5334 N N . TRP A 1 656 ? -16.165 -44.394 130.535 1.00 27.97 656 TRP A N 1
ATOM 5335 C CA . TRP A 1 656 ? -14.847 -44.440 129.862 1.00 27.97 656 TRP A CA 1
ATOM 5336 C C . TRP A 1 656 ? -14.177 -45.799 129.528 1.00 27.97 656 TRP A C 1
ATOM 5338 O O . TRP A 1 656 ? -14.260 -46.751 130.300 1.00 27.97 656 TRP A O 1
ATOM 5348 N N . GLY A 1 657 ? -13.319 -45.797 128.489 1.00 28.59 657 GLY A N 1
ATOM 5349 C CA . GLY A 1 657 ? -12.248 -46.788 128.250 1.00 28.59 657 GLY A CA 1
ATOM 5350 C C . GLY A 1 657 ? -11.393 -46.478 127.001 1.00 28.59 657 GLY A C 1
ATOM 5351 O O . GLY A 1 657 ? -11.900 -45.881 126.056 1.00 28.59 657 GLY A O 1
ATOM 5352 N N . ALA A 1 658 ? -10.106 -46.860 126.976 1.00 30.12 658 ALA A N 1
ATOM 5353 C CA . ALA A 1 658 ? -9.198 -46.643 125.832 1.00 30.12 658 ALA A CA 1
ATOM 5354 C C . ALA A 1 658 ? -8.160 -47.777 125.674 1.00 30.12 658 ALA A C 1
ATOM 5356 O O . ALA A 1 658 ? -7.639 -48.260 126.678 1.00 30.12 658 ALA A O 1
ATOM 5357 N N . GLY A 1 659 ? -7.806 -48.162 124.435 1.00 27.64 659 GLY A N 1
ATOM 5358 C CA . GLY A 1 659 ? -6.687 -49.086 124.180 1.00 27.64 659 GLY A CA 1
ATOM 5359 C C . GLY A 1 659 ? -6.624 -49.763 122.794 1.00 27.64 659 GLY A C 1
ATOM 5360 O O . GLY A 1 659 ? -7.605 -50.315 122.323 1.00 27.64 659 GLY A O 1
ATOM 5361 N N . ALA A 1 660 ? -5.424 -49.731 122.200 1.00 25.52 660 ALA A N 1
ATOM 5362 C CA . ALA A 1 660 ? -4.777 -50.705 121.295 1.00 25.52 660 ALA A CA 1
ATOM 5363 C C . ALA A 1 660 ? -5.552 -51.498 120.196 1.00 25.52 660 ALA A C 1
ATOM 5365 O O . ALA A 1 660 ? -6.282 -52.438 120.474 1.00 25.52 660 ALA A O 1
ATOM 5366 N N . SER A 1 661 ? -5.142 -51.256 118.937 1.00 26.22 661 SER A N 1
ATOM 5367 C CA . SER A 1 661 ? -4.714 -52.254 117.919 1.00 26.22 661 SER A CA 1
ATOM 5368 C C . SER A 1 661 ? -5.541 -53.536 117.654 1.00 26.22 661 SER A C 1
ATOM 5370 O O . SER A 1 661 ? -5.433 -54.505 118.403 1.00 26.22 661 SER A O 1
ATOM 5372 N N . GLY A 1 662 ? -6.147 -53.659 116.458 1.00 25.72 662 GLY A N 1
ATOM 5373 C CA . GLY A 1 662 ? -6.624 -54.958 115.942 1.00 25.72 662 GLY A CA 1
ATOM 5374 C C . GLY A 1 662 ? -7.284 -54.951 114.549 1.00 25.72 662 GLY A C 1
ATOM 5375 O O . GLY A 1 662 ? -8.405 -54.487 114.393 1.00 25.72 662 GLY A O 1
ATOM 5376 N N . ASN A 1 663 ? -6.592 -55.521 113.557 1.00 26.72 663 ASN A N 1
ATOM 5377 C CA . ASN A 1 663 ? -7.050 -55.883 112.196 1.00 26.72 663 ASN A CA 1
ATOM 5378 C C . ASN A 1 663 ? -8.273 -56.865 112.191 1.00 26.72 663 ASN A C 1
ATOM 5380 O O . ASN A 1 663 ? -8.513 -57.502 113.211 1.00 26.72 663 ASN A O 1
ATOM 5384 N N . LYS A 1 664 ? -9.036 -57.125 111.099 1.00 28.48 664 LYS A N 1
ATOM 5385 C CA . LYS A 1 664 ? -8.747 -57.002 109.643 1.00 28.48 664 LYS A CA 1
ATOM 5386 C C . LYS A 1 664 ? -9.994 -57.098 108.712 1.00 28.48 664 LYS A C 1
ATOM 5388 O O . LYS A 1 664 ? -10.982 -57.713 109.096 1.00 28.48 664 LYS A O 1
ATOM 5393 N N . ASP A 1 665 ? -9.811 -56.663 107.449 1.00 26.34 665 ASP A N 1
ATOM 5394 C CA . ASP A 1 665 ? -10.596 -56.975 106.216 1.00 26.34 665 ASP A CA 1
ATOM 5395 C C . ASP A 1 665 ? -12.082 -56.490 106.194 1.00 26.34 665 ASP A C 1
ATOM 5397 O O . ASP A 1 665 ? -12.552 -55.941 107.182 1.00 26.34 665 ASP A O 1
ATOM 5401 N N . SER A 1 666 ? -12.882 -56.534 105.107 1.00 33.41 666 SER A N 1
ATOM 5402 C CA . SER A 1 666 ? -12.768 -57.192 103.779 1.00 33.41 666 SER A CA 1
ATOM 5403 C C . SER A 1 666 ? -13.485 -56.422 102.639 1.00 33.41 666 SER A C 1
ATOM 5405 O O . SER A 1 666 ? -14.531 -55.840 102.896 1.00 33.41 666 SER A O 1
ATOM 5407 N N . ASN A 1 667 ? -13.017 -56.587 101.384 1.00 27.98 667 ASN A N 1
ATOM 5408 C CA . ASN A 1 667 ? -13.712 -56.363 100.083 1.00 27.98 667 ASN A CA 1
ATOM 5409 C C . ASN A 1 667 ? -14.249 -54.946 99.716 1.00 27.98 667 ASN A C 1
ATOM 5411 O O . ASN A 1 667 ? -14.754 -54.223 100.559 1.00 27.98 667 ASN A O 1
ATOM 5415 N N . ALA A 1 668 ? -14.261 -54.505 98.444 1.00 29.48 668 ALA A N 1
ATOM 5416 C CA . ALA A 1 668 ? -13.611 -54.980 97.202 1.00 29.48 668 ALA A CA 1
ATOM 5417 C C . ALA A 1 668 ? -13.620 -53.867 96.113 1.00 29.48 668 ALA A C 1
ATOM 5419 O O . ALA A 1 668 ? -14.521 -53.039 96.142 1.00 29.48 668 ALA A O 1
ATOM 5420 N N . SER A 1 669 ? -12.686 -53.926 95.139 1.00 31.30 669 SER A N 1
ATOM 5421 C CA . SER A 1 669 ? -12.635 -53.195 93.834 1.00 31.30 669 SER A CA 1
ATOM 5422 C C . SER A 1 669 ? -12.729 -51.644 93.856 1.00 31.30 669 SER A C 1
ATOM 5424 O O . SER A 1 669 ? -13.658 -51.083 94.411 1.00 31.30 669 SER A O 1
ATOM 5426 N N . GLY A 1 670 ? -11.861 -50.823 93.241 1.00 27.91 670 GLY A N 1
ATOM 5427 C CA . GLY A 1 670 ? -10.849 -51.012 92.180 1.00 27.91 670 GLY A CA 1
ATOM 5428 C C . GLY A 1 670 ? -11.370 -50.533 90.800 1.00 27.91 670 GLY A C 1
ATOM 5429 O O . GLY A 1 670 ? -12.538 -50.815 90.538 1.00 27.91 670 GLY A O 1
ATOM 5430 N N . PRO A 1 671 ? -10.578 -49.882 89.898 1.00 40.56 671 PRO A N 1
ATOM 5431 C CA . PRO A 1 671 ? -9.127 -49.602 89.947 1.00 40.56 671 PRO A CA 1
ATOM 5432 C C . PRO A 1 671 ? -8.636 -48.162 89.561 1.00 40.56 671 PRO A C 1
ATOM 5434 O O . PRO A 1 671 ? -9.250 -47.453 88.777 1.00 40.56 671 PRO A O 1
ATOM 5437 N N . GLN A 1 672 ? -7.458 -47.799 90.094 1.00 26.78 672 GLN A N 1
ATOM 5438 C CA . GLN A 1 672 ? -6.274 -47.130 89.479 1.00 26.78 672 GLN A CA 1
ATOM 5439 C C . GLN A 1 672 ? -6.377 -45.962 88.444 1.00 26.78 672 GLN A C 1
ATOM 5441 O O . GLN A 1 672 ? -6.807 -46.147 87.311 1.00 26.78 672 GLN A O 1
ATOM 5446 N N . SER A 1 673 ? -5.807 -44.794 88.812 1.00 34.75 673 SER A N 1
ATOM 5447 C CA . SER A 1 673 ? -4.485 -44.207 88.402 1.00 34.75 673 SER A CA 1
ATOM 5448 C C . SER A 1 673 ? -3.724 -44.796 87.180 1.00 34.75 673 SER A C 1
ATOM 5450 O O . SER A 1 673 ? -3.893 -45.988 86.936 1.00 34.75 673 SER A O 1
ATOM 5452 N N . PRO A 1 674 ? -2.807 -44.077 86.458 1.00 44.88 674 PRO A N 1
ATOM 5453 C CA . PRO A 1 674 ? -1.807 -43.072 86.925 1.00 44.88 674 PRO A CA 1
ATOM 5454 C C . PRO A 1 674 ? -1.730 -41.758 86.088 1.00 44.88 674 PRO A C 1
ATOM 5456 O O . PRO A 1 674 ? -2.391 -41.659 85.064 1.00 44.88 674 PRO A O 1
ATOM 5459 N N . SER A 1 675 ? -1.025 -40.652 86.408 1.00 28.39 675 SER A N 1
ATOM 5460 C CA . SER A 1 675 ? -0.035 -40.207 87.431 1.00 28.39 675 SER A CA 1
ATOM 5461 C C . SER A 1 675 ? 1.465 -40.150 87.042 1.00 28.39 675 SER A C 1
ATOM 5463 O O . SER A 1 675 ? 2.029 -41.177 86.684 1.00 28.39 675 SER A O 1
ATOM 5465 N N . HIS A 1 676 ? 2.106 -38.995 87.331 1.00 31.72 676 HIS A N 1
ATOM 5466 C CA . HIS A 1 676 ? 3.568 -38.750 87.501 1.00 31.72 676 HIS A CA 1
ATOM 5467 C C . HIS A 1 676 ? 4.457 -38.788 86.229 1.00 31.72 676 HIS A C 1
ATOM 5469 O O . HIS A 1 676 ? 4.116 -39.467 85.271 1.00 31.72 676 HIS A O 1
ATOM 5475 N N . THR A 1 677 ? 5.590 -38.069 86.096 1.00 29.53 677 THR A N 1
ATOM 5476 C CA . THR A 1 677 ? 6.324 -37.041 86.905 1.00 29.53 677 THR A CA 1
ATOM 5477 C C . THR A 1 677 ? 7.130 -36.153 85.913 1.00 29.53 677 THR A C 1
ATOM 5479 O O . THR A 1 677 ? 7.377 -36.590 84.797 1.00 29.53 677 THR A O 1
ATOM 5482 N N . ASN A 1 678 ? 7.415 -34.861 86.149 1.00 33.34 678 ASN A N 1
ATOM 5483 C CA . ASN A 1 678 ? 8.564 -34.302 86.908 1.00 33.34 678 ASN A CA 1
ATOM 5484 C C . ASN A 1 678 ? 9.929 -34.966 86.551 1.00 33.34 678 ASN A C 1
ATOM 5486 O O . ASN A 1 678 ? 9.996 -36.187 86.507 1.00 33.34 678 ASN A O 1
ATOM 5490 N N . THR A 1 679 ? 11.048 -34.267 86.297 1.00 32.16 679 THR A N 1
ATOM 5491 C CA . THR A 1 679 ? 11.537 -32.986 86.865 1.00 32.16 679 THR A CA 1
ATOM 5492 C C . THR A 1 679 ? 12.410 -32.135 85.918 1.00 32.16 679 THR A C 1
ATOM 5494 O O . THR A 1 679 ? 13.089 -32.673 85.054 1.00 32.16 679 THR A O 1
ATOM 5497 N N . SER A 1 680 ? 12.460 -30.822 86.202 1.00 33.69 680 SER A N 1
ATOM 5498 C CA . SER A 1 680 ? 13.592 -29.865 86.083 1.00 33.69 680 SER A CA 1
ATOM 5499 C C . SER A 1 680 ? 14.927 -30.327 85.463 1.00 33.69 680 SER A C 1
ATOM 5501 O O . SER A 1 680 ? 15.516 -31.276 85.972 1.00 33.69 680 SER A O 1
ATOM 5503 N N . PHE A 1 681 ? 15.477 -29.537 84.521 1.00 33.25 681 PHE A N 1
ATOM 5504 C CA . PHE A 1 681 ? 16.740 -28.765 84.672 1.00 33.25 681 PHE A CA 1
ATOM 5505 C C . PHE A 1 681 ? 17.155 -28.061 83.357 1.00 33.25 681 PHE A C 1
ATOM 5507 O O . PHE A 1 681 ? 17.315 -28.738 82.345 1.00 33.25 681 PHE A O 1
ATOM 5514 N N . ASN A 1 682 ? 17.369 -26.732 83.389 1.00 35.31 682 ASN A N 1
ATOM 5515 C CA . ASN A 1 682 ? 18.552 -25.997 82.869 1.00 35.31 682 ASN A CA 1
ATOM 5516 C C . ASN A 1 682 ? 18.258 -24.498 82.650 1.00 35.31 682 ASN A C 1
ATOM 5518 O O . ASN A 1 682 ? 17.215 -24.124 82.121 1.00 35.31 682 ASN A O 1
ATOM 5522 N N . SER A 1 683 ? 19.194 -23.642 83.069 1.00 44.44 683 SER A N 1
ATOM 5523 C CA . SER A 1 683 ? 18.978 -22.209 83.330 1.00 44.44 683 SER A CA 1
ATOM 5524 C C . SER A 1 683 ? 19.378 -21.245 82.203 1.00 44.44 683 SER A C 1
ATOM 5526 O O . SER A 1 683 ? 19.462 -20.048 82.448 1.00 44.44 683 SER A O 1
ATOM 5528 N N . ASP A 1 684 ? 19.600 -21.728 80.979 1.00 44.66 684 ASP A N 1
ATOM 5529 C CA . ASP A 1 684 ? 19.787 -20.854 79.805 1.00 44.66 684 ASP A CA 1
ATOM 5530 C C . ASP A 1 684 ? 18.442 -20.449 79.169 1.00 44.66 684 ASP A C 1
ATOM 5532 O O . ASP A 1 684 ? 18.308 -19.370 78.592 1.00 44.66 684 ASP A O 1
ATOM 5536 N N . VAL A 1 685 ? 17.404 -21.281 79.340 1.00 51.44 685 VAL A N 1
ATOM 5537 C CA . VAL A 1 685 ? 16.089 -21.071 78.713 1.00 51.44 685 VAL A CA 1
ATOM 5538 C C . VAL A 1 685 ? 15.369 -19.848 79.280 1.00 51.44 685 VAL A C 1
ATOM 5540 O O . VAL A 1 685 ? 14.659 -19.195 78.535 1.00 51.44 685 VAL A O 1
ATOM 5543 N N . GLU A 1 686 ? 15.543 -19.478 80.553 1.00 51.88 686 GLU A N 1
ATOM 5544 C CA . GLU A 1 686 ? 14.895 -18.270 81.100 1.00 51.88 686 GLU A CA 1
ATOM 5545 C C . GLU A 1 686 ? 15.517 -16.971 80.560 1.00 51.88 686 GLU A C 1
ATOM 5547 O O . GLU A 1 686 ? 14.794 -15.999 80.343 1.00 51.88 686 GLU A O 1
ATOM 5552 N N . GLN A 1 687 ? 16.822 -16.969 80.265 1.00 55.69 687 GLN A N 1
ATOM 5553 C CA . GLN A 1 687 ? 17.495 -15.851 79.600 1.00 55.69 687 GLN A CA 1
ATOM 5554 C C . GLN A 1 687 ? 17.027 -15.751 78.140 1.00 55.69 687 GLN A C 1
ATOM 5556 O O . GLN A 1 687 ? 16.553 -14.696 77.726 1.00 55.69 687 GLN A O 1
ATOM 5561 N N . GLU A 1 688 ? 17.055 -16.857 77.384 1.00 56.09 688 GLU A N 1
ATOM 5562 C CA . GLU A 1 688 ? 16.557 -16.875 76.001 1.00 56.09 688 GLU A CA 1
ATOM 5563 C C . GLU A 1 688 ? 15.049 -16.607 75.906 1.00 56.09 688 GLU A C 1
ATOM 5565 O O . GLU A 1 688 ? 14.614 -15.966 74.957 1.00 56.09 688 GLU A O 1
ATOM 5570 N N . TYR A 1 689 ? 14.238 -17.037 76.876 1.00 63.66 689 TYR A N 1
ATOM 5571 C CA . TYR A 1 689 ? 12.798 -16.765 76.925 1.00 63.66 689 TYR A CA 1
ATOM 5572 C C . TYR A 1 689 ? 12.508 -15.322 77.353 1.00 63.66 689 TYR A C 1
ATOM 5574 O O . TYR A 1 689 ? 11.558 -14.730 76.853 1.00 63.66 689 TYR A O 1
ATOM 5582 N N . GLY A 1 690 ? 13.339 -14.722 78.212 1.00 71.06 690 GLY A N 1
ATOM 5583 C CA . GLY A 1 690 ? 13.292 -13.298 78.554 1.00 71.06 690 GLY A CA 1
ATOM 5584 C C . GLY A 1 690 ? 13.696 -12.399 77.382 1.00 71.06 690 GLY A C 1
ATOM 5585 O O . GLY A 1 690 ? 12.990 -11.438 77.070 1.00 71.06 690 GLY A O 1
ATOM 5586 N N . ASP A 1 691 ? 14.765 -12.751 76.667 1.00 72.00 691 ASP A N 1
ATOM 5587 C CA . ASP A 1 691 ? 15.180 -12.077 75.435 1.00 72.00 691 ASP A CA 1
ATOM 5588 C C . ASP A 1 691 ? 14.191 -12.341 74.291 1.00 72.00 691 ASP A C 1
ATOM 5590 O O . ASP A 1 691 ? 13.916 -11.437 73.504 1.00 72.00 691 ASP A O 1
ATOM 5594 N N . LEU A 1 692 ? 13.567 -13.523 74.221 1.00 77.56 692 LEU A N 1
ATOM 5595 C CA . LEU A 1 692 ? 12.490 -13.821 73.275 1.00 77.56 692 LEU A CA 1
ATOM 5596 C C . LEU A 1 692 ? 11.207 -13.065 73.622 1.00 77.56 692 LEU A C 1
ATOM 5598 O O . LEU A 1 692 ? 10.575 -12.577 72.698 1.00 77.56 692 LEU A O 1
ATOM 5602 N N . LEU A 1 693 ? 10.831 -12.888 74.893 1.00 79.94 693 LEU A N 1
ATOM 5603 C CA . LEU A 1 693 ? 9.706 -12.029 75.294 1.00 79.94 693 LEU A CA 1
ATOM 5604 C C . LEU A 1 693 ? 10.006 -10.553 75.034 1.00 79.94 693 LEU A C 1
ATOM 5606 O O . LEU A 1 693 ? 9.136 -9.834 74.555 1.00 79.94 693 LEU A O 1
ATOM 5610 N N . THR A 1 694 ? 11.235 -10.101 75.278 1.00 81.12 694 THR A N 1
ATOM 5611 C CA . THR A 1 694 ? 11.660 -8.719 75.007 1.00 81.12 694 THR A CA 1
ATOM 5612 C C . THR A 1 694 ? 11.722 -8.453 73.503 1.00 81.12 694 THR A C 1
ATOM 5614 O O . THR A 1 694 ? 11.271 -7.411 73.031 1.00 81.12 694 THR A O 1
ATOM 5617 N N . ARG A 1 695 ? 12.189 -9.424 72.711 1.00 84.19 695 ARG A N 1
ATOM 5618 C CA . ARG A 1 695 ? 12.198 -9.376 71.244 1.00 84.19 695 ARG A CA 1
ATOM 5619 C C . ARG A 1 695 ? 10.809 -9.577 70.647 1.00 84.19 695 ARG A C 1
ATOM 5621 O O . ARG A 1 695 ? 10.524 -8.961 69.632 1.00 84.19 695 ARG A O 1
ATOM 5628 N N . MET A 1 696 ? 9.939 -10.385 71.245 1.00 82.62 696 MET A N 1
ATOM 5629 C CA . MET A 1 696 ? 8.548 -10.570 70.820 1.00 82.62 696 MET A CA 1
ATOM 5630 C C . MET A 1 696 ? 7.728 -9.325 71.143 1.00 82.62 696 MET A C 1
ATOM 5632 O O . MET A 1 696 ? 7.056 -8.824 70.256 1.00 82.62 696 MET A O 1
ATOM 5636 N N . GLY A 1 697 ? 7.872 -8.756 72.341 1.00 82.62 697 GLY A N 1
ATOM 5637 C CA . GLY A 1 697 ? 7.301 -7.464 72.718 1.00 82.62 697 GLY A CA 1
ATOM 5638 C C . GLY A 1 697 ? 7.838 -6.321 71.856 1.00 82.62 697 GLY A C 1
ATOM 5639 O O . GLY A 1 697 ? 7.060 -5.507 71.378 1.00 82.62 697 GLY A O 1
ATOM 5640 N N . GLY A 1 698 ? 9.140 -6.302 71.553 1.00 82.69 698 GLY A N 1
ATOM 5641 C CA . GLY A 1 698 ? 9.745 -5.343 70.625 1.00 82.69 698 GLY A CA 1
ATOM 5642 C C . GLY A 1 698 ? 9.283 -5.526 69.175 1.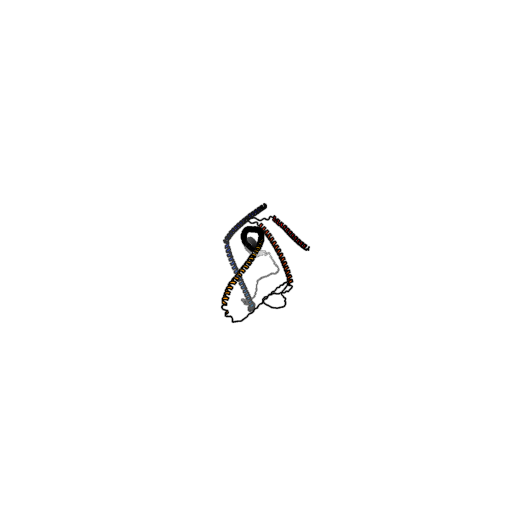00 82.69 698 GLY A C 1
ATOM 5643 O O . GLY A 1 698 ? 9.003 -4.545 68.494 1.00 82.69 698 GLY A O 1
ATOM 5644 N N . MET A 1 699 ? 9.133 -6.764 68.693 1.00 82.44 699 MET A N 1
ATOM 5645 C CA . MET A 1 699 ? 8.547 -7.053 67.379 1.00 82.44 699 MET A CA 1
ATOM 5646 C C . MET A 1 699 ? 7.056 -6.723 67.340 1.00 82.44 699 MET A C 1
ATOM 5648 O O . MET A 1 699 ? 6.604 -6.228 66.322 1.00 82.44 699 MET A O 1
ATOM 5652 N N . GLN A 1 700 ? 6.309 -6.923 68.425 1.00 82.88 700 GLN A N 1
ATOM 5653 C CA . GLN A 1 700 ? 4.887 -6.597 68.530 1.00 82.88 700 GLN A CA 1
ATOM 5654 C C . GLN A 1 700 ? 4.662 -5.086 68.662 1.00 82.88 700 GLN A C 1
ATOM 5656 O O . GLN A 1 700 ? 3.749 -4.558 68.042 1.00 82.88 700 GLN A O 1
ATOM 5661 N N . GLN A 1 701 ? 5.535 -4.363 69.368 1.00 86.19 701 GLN A N 1
ATOM 5662 C CA . GLN A 1 701 ? 5.545 -2.900 69.407 1.00 86.19 701 GLN A CA 1
ATOM 5663 C C . GLN A 1 701 ? 5.962 -2.308 68.054 1.00 86.19 701 GLN A C 1
ATOM 5665 O O . GLN A 1 701 ? 5.376 -1.323 67.616 1.00 86.19 701 GLN A O 1
ATOM 5670 N N . ASN A 1 702 ? 6.929 -2.915 67.360 1.00 85.31 702 ASN A N 1
ATOM 5671 C CA . ASN A 1 702 ? 7.275 -2.537 65.990 1.00 85.31 702 ASN A CA 1
ATOM 5672 C C . ASN A 1 702 ? 6.161 -2.905 64.999 1.00 85.31 702 ASN A C 1
ATOM 5674 O O . ASN A 1 702 ? 5.935 -2.140 64.069 1.00 85.31 702 ASN A O 1
ATOM 5678 N N . SER A 1 703 ? 5.444 -4.015 65.211 1.00 78.38 703 SER A N 1
ATOM 5679 C CA . SER A 1 703 ? 4.252 -4.388 64.443 1.00 78.38 703 SER A CA 1
ATOM 5680 C C . SER A 1 703 ? 3.172 -3.335 64.646 1.00 78.38 703 SER A C 1
ATOM 5682 O O . SER A 1 703 ? 2.788 -2.709 63.675 1.00 78.38 703 SER A O 1
ATOM 5684 N N . TRP A 1 704 ? 2.826 -2.982 65.889 1.00 92.56 704 TRP A N 1
ATOM 5685 C CA . TRP A 1 704 ? 1.917 -1.872 66.196 1.00 92.56 704 TRP A CA 1
ATOM 5686 C C . TRP A 1 704 ? 2.366 -0.529 65.611 1.00 92.56 704 TRP A C 1
ATOM 5688 O O . TRP A 1 704 ? 1.540 0.177 65.054 1.00 92.56 704 TRP A O 1
ATOM 5698 N N . GLN A 1 705 ? 3.653 -0.169 65.651 1.00 87.25 705 GLN A N 1
ATOM 5699 C CA . GLN A 1 705 ? 4.133 1.064 65.008 1.00 87.25 705 GLN A CA 1
ATOM 5700 C C . GLN A 1 705 ? 4.106 1.004 63.474 1.00 87.25 705 GLN A C 1
ATOM 5702 O O . GLN A 1 705 ? 4.058 2.049 62.826 1.00 87.25 705 GLN A O 1
ATOM 5707 N N . LEU A 1 706 ? 4.204 -0.183 62.873 1.00 87.38 706 LEU A N 1
ATOM 5708 C CA . LEU A 1 706 ? 4.068 -0.375 61.430 1.00 87.38 706 LEU A CA 1
ATOM 5709 C C . LEU A 1 706 ? 2.595 -0.433 61.021 1.00 87.38 706 LEU A C 1
ATOM 5711 O O . LEU A 1 706 ? 2.254 0.165 60.015 1.00 87.38 706 LEU A O 1
ATOM 5715 N N . GLU A 1 707 ? 1.728 -1.048 61.819 1.00 88.50 707 GLU A N 1
ATOM 5716 C CA . GLU A 1 707 ? 0.268 -1.050 61.695 1.00 88.50 707 GLU A CA 1
ATOM 5717 C C . GLU A 1 707 ? -0.299 0.362 61.878 1.00 88.50 707 GLU A C 1
ATOM 5719 O O . GLU A 1 707 ? -1.146 0.769 61.099 1.00 88.50 707 GLU A O 1
ATOM 5724 N N . GLU A 1 708 ? 0.215 1.159 62.818 1.00 90.94 708 GLU A N 1
ATOM 5725 C CA . GLU A 1 708 ? -0.139 2.573 63.002 1.00 90.94 708 GLU A CA 1
ATOM 5726 C C . GLU A 1 708 ? 0.337 3.426 61.815 1.00 90.94 708 GLU A C 1
ATOM 5728 O O . GLU A 1 708 ? -0.414 4.255 61.304 1.00 90.94 708 GLU A O 1
ATOM 5733 N N . LYS A 1 709 ? 1.553 3.192 61.298 1.00 91.88 709 LYS A N 1
ATOM 5734 C CA . LYS A 1 709 ? 2.044 3.856 60.074 1.00 91.88 709 LYS A CA 1
ATOM 5735 C C . LYS A 1 709 ? 1.273 3.424 58.828 1.00 91.88 709 LYS A C 1
ATOM 5737 O O . LYS A 1 709 ? 1.004 4.269 57.981 1.00 91.88 709 LYS A O 1
ATOM 5742 N N . VAL A 1 710 ? 0.900 2.151 58.715 1.00 88.56 710 VAL A N 1
ATOM 5743 C CA . VAL A 1 710 ? 0.055 1.626 57.635 1.00 88.56 710 VAL A CA 1
ATOM 5744 C C . VAL A 1 710 ? -1.342 2.218 57.750 1.00 88.56 710 VAL A C 1
ATOM 5746 O O . VAL A 1 710 ? -1.786 2.804 56.780 1.00 88.56 710 VAL A O 1
ATOM 5749 N N . ALA A 1 711 ? -1.973 2.225 58.923 1.00 87.00 711 ALA A N 1
ATOM 5750 C CA . ALA A 1 711 ? -3.272 2.856 59.150 1.00 87.00 711 ALA A CA 1
ATOM 5751 C C . ALA A 1 711 ? -3.241 4.372 58.880 1.00 87.00 711 ALA A C 1
ATOM 5753 O O . ALA A 1 711 ? -4.190 4.915 58.319 1.00 87.00 711 ALA A O 1
ATOM 5754 N N . HIS A 1 712 ? -2.147 5.071 59.200 1.00 89.94 712 HIS A N 1
ATOM 5755 C CA . HIS A 1 712 ? -1.955 6.469 58.805 1.00 89.94 712 HIS A CA 1
ATOM 5756 C C . HIS A 1 712 ? -1.775 6.643 57.291 1.00 89.94 712 HIS A C 1
ATOM 5758 O O . HIS A 1 712 ? -2.322 7.591 56.732 1.00 89.94 712 HIS A O 1
ATOM 5764 N N . LEU A 1 713 ? -1.053 5.748 56.610 1.00 90.94 713 LEU A N 1
ATOM 5765 C CA . LEU A 1 713 ? -0.903 5.767 55.151 1.00 90.94 713 LEU A CA 1
ATOM 5766 C C . LEU A 1 713 ? -2.193 5.355 54.428 1.00 90.94 713 LEU A C 1
ATOM 5768 O O . LEU A 1 713 ? -2.502 5.924 53.390 1.00 90.94 713 LEU A O 1
ATOM 5772 N N . GLU A 1 714 ? -2.977 4.435 54.982 1.00 89.25 714 GLU A N 1
ATOM 5773 C CA . GLU A 1 714 ? -4.301 4.031 54.509 1.00 89.25 714 GLU A CA 1
ATOM 5774 C C . GLU A 1 714 ? -5.316 5.151 54.722 1.00 89.25 714 GLU A C 1
ATOM 5776 O O . GLU A 1 714 ? -6.027 5.494 53.786 1.00 89.25 714 GLU A O 1
ATOM 5781 N N . MET A 1 715 ? -5.327 5.805 55.888 1.00 88.38 715 MET A N 1
ATOM 5782 C CA . MET A 1 715 ? -6.132 7.004 56.146 1.00 88.38 715 MET A CA 1
ATOM 5783 C C . MET A 1 715 ? -5.725 8.160 55.220 1.00 88.38 715 MET A C 1
ATOM 5785 O O . MET A 1 715 ? -6.587 8.841 54.670 1.00 88.38 715 MET A O 1
ATOM 5789 N N . SER A 1 716 ? -4.424 8.368 54.993 1.00 89.06 716 SER A N 1
ATOM 5790 C CA . SER A 1 716 ? -3.915 9.393 54.073 1.00 89.06 716 SER A CA 1
ATOM 5791 C C . SER A 1 716 ? -4.253 9.072 52.616 1.00 89.06 716 SER A C 1
ATOM 5793 O O . SER A 1 716 ? -4.649 9.970 51.877 1.00 89.06 716 SER A O 1
ATOM 5795 N N . ASN A 1 717 ? -4.148 7.809 52.197 1.00 85.88 717 ASN A N 1
ATOM 5796 C CA . ASN A 1 717 ? -4.547 7.356 50.865 1.00 85.88 717 ASN A CA 1
ATOM 5797 C C . ASN A 1 717 ? -6.067 7.385 50.692 1.00 85.88 717 ASN A C 1
ATOM 5799 O O . ASN A 1 717 ? -6.521 7.709 49.604 1.00 85.88 717 ASN A O 1
ATOM 5803 N N . ALA A 1 718 ? -6.856 7.113 51.732 1.00 85.56 718 ALA A N 1
ATOM 5804 C CA . ALA A 1 718 ? -8.309 7.250 51.711 1.00 85.56 718 ALA A CA 1
ATOM 5805 C C . ALA A 1 718 ? -8.718 8.725 51.602 1.00 85.56 718 ALA A C 1
ATOM 5807 O O . ALA A 1 718 ? -9.548 9.057 50.764 1.00 85.56 718 ALA A O 1
ATOM 5808 N N . CYS A 1 719 ? -8.077 9.628 52.352 1.00 84.75 719 CYS A N 1
ATOM 5809 C CA . CYS A 1 719 ? -8.283 11.072 52.215 1.00 84.75 719 CYS A CA 1
ATOM 5810 C C . CYS A 1 719 ? -7.852 11.585 50.832 1.00 84.75 719 CYS A C 1
ATOM 5812 O O . CYS A 1 719 ? -8.562 12.387 50.232 1.00 84.75 719 CYS A O 1
ATOM 5814 N N . MET A 1 720 ? -6.724 11.108 50.294 1.00 88.56 720 MET A N 1
ATOM 5815 C CA . MET A 1 720 ? -6.275 11.467 48.945 1.00 88.56 720 MET A CA 1
ATOM 5816 C C . MET A 1 720 ? -7.168 10.849 47.861 1.00 88.56 720 MET A C 1
ATOM 5818 O O . MET A 1 720 ? -7.413 11.493 46.849 1.00 88.56 720 MET A O 1
ATOM 5822 N N . ALA A 1 721 ? -7.705 9.645 48.065 1.00 88.81 721 ALA A N 1
ATOM 5823 C CA . ALA A 1 721 ? -8.683 9.030 47.174 1.00 88.81 721 ALA A CA 1
ATOM 5824 C C . ALA A 1 721 ? -10.030 9.761 47.233 1.00 88.81 721 ALA A C 1
ATOM 5826 O O . ALA A 1 721 ? -10.622 9.983 46.185 1.00 88.81 721 ALA A O 1
ATOM 5827 N N . GLU A 1 722 ? -10.493 10.208 48.404 1.00 86.44 722 GLU A N 1
ATOM 5828 C CA . GLU A 1 722 ? -11.658 11.093 48.527 1.00 86.44 722 GLU A CA 1
ATOM 5829 C C . GLU A 1 722 ? -11.424 12.450 47.859 1.00 86.44 722 GLU A C 1
ATOM 5831 O O . GLU A 1 722 ? -12.319 12.952 47.191 1.00 86.44 722 GLU A O 1
ATOM 5836 N N . ASP A 1 723 ? -10.243 13.050 47.998 1.00 90.50 723 ASP A N 1
ATOM 5837 C CA . ASP A 1 723 ? -9.899 14.314 47.340 1.00 90.50 723 ASP A CA 1
ATOM 5838 C C . ASP A 1 723 ? -9.768 14.146 45.816 1.00 90.50 723 ASP A C 1
ATOM 5840 O O . ASP A 1 723 ? -10.291 14.963 45.061 1.00 90.50 723 ASP A O 1
ATOM 5844 N N . ILE A 1 724 ? -9.180 13.044 45.338 1.00 87.62 724 ILE A N 1
ATOM 5845 C CA . ILE A 1 724 ? -9.166 12.671 43.916 1.00 87.62 724 ILE A CA 1
ATOM 5846 C C . ILE A 1 724 ? -10.586 12.386 43.422 1.00 87.62 724 ILE A C 1
ATOM 5848 O O . ILE A 1 724 ? -10.928 12.843 42.338 1.00 87.62 724 ILE A O 1
ATOM 5852 N N . LEU A 1 725 ? -11.441 11.703 44.187 1.00 86.19 725 LEU A N 1
ATOM 5853 C CA . LEU A 1 725 ? -12.839 11.452 43.822 1.00 86.19 725 LEU A CA 1
ATOM 5854 C C . LEU A 1 725 ? -13.670 12.737 43.844 1.00 86.19 725 LEU A C 1
ATOM 5856 O O . LEU A 1 725 ? -14.479 12.926 42.947 1.00 86.19 725 LEU A O 1
ATOM 5860 N N . ARG A 1 726 ? -13.442 13.664 44.782 1.00 88.00 726 ARG A N 1
ATOM 5861 C CA . ARG A 1 726 ? -14.075 14.994 44.784 1.00 88.00 726 ARG A CA 1
ATOM 5862 C C . ARG A 1 726 ? -13.592 15.835 43.614 1.00 88.00 726 ARG A C 1
ATOM 5864 O O . ARG A 1 726 ? -14.416 16.434 42.940 1.00 88.00 726 ARG A O 1
ATOM 5871 N N . LYS A 1 727 ? -12.291 15.857 43.316 1.00 89.69 727 LYS A N 1
ATOM 5872 C CA . LYS A 1 727 ? -11.736 16.552 42.143 1.00 89.69 727 LYS A CA 1
ATOM 5873 C C . LYS A 1 727 ? -12.216 15.923 40.839 1.00 89.69 727 LYS A C 1
ATOM 5875 O O . LYS A 1 727 ? -12.554 16.659 39.924 1.00 89.69 727 LYS A O 1
ATOM 5880 N N . THR A 1 728 ? -12.334 14.599 40.779 1.00 84.69 728 THR A N 1
ATOM 5881 C CA . THR A 1 728 ? -12.907 13.874 39.635 1.00 84.69 728 THR A CA 1
ATOM 5882 C C . THR A 1 728 ? -14.391 14.176 39.498 1.00 84.69 728 THR A C 1
ATOM 5884 O O . THR A 1 728 ? -14.800 14.523 38.406 1.00 84.69 728 THR A O 1
ATOM 5887 N N . ALA A 1 729 ? -15.176 14.171 40.578 1.00 80.06 729 ALA A N 1
ATOM 5888 C CA . ALA A 1 729 ? -16.594 14.535 40.564 1.00 80.06 729 ALA A CA 1
ATOM 5889 C C . ALA A 1 729 ? -16.821 16.024 40.248 1.00 80.06 729 ALA A C 1
ATOM 5891 O O . ALA A 1 729 ? -17.800 16.366 39.598 1.00 80.06 729 ALA A O 1
ATOM 5892 N N . ILE A 1 730 ? -15.912 16.921 40.646 1.00 79.31 730 ILE A N 1
ATOM 5893 C CA . ILE A 1 730 ? -15.917 18.333 40.233 1.00 79.31 730 ILE A CA 1
ATOM 5894 C C . ILE A 1 730 ? -15.590 18.435 38.740 1.00 79.31 730 ILE A C 1
ATOM 5896 O O . ILE A 1 730 ? -16.308 19.114 38.017 1.00 79.31 730 ILE A O 1
ATOM 5900 N N . ILE A 1 731 ? -14.558 17.743 38.250 1.00 76.50 731 ILE A N 1
ATOM 5901 C CA . ILE A 1 731 ? -14.219 17.696 36.819 1.00 76.50 731 ILE A CA 1
ATOM 5902 C C . ILE A 1 731 ? -15.363 17.068 36.014 1.00 76.50 731 ILE A C 1
ATOM 5904 O O . ILE A 1 731 ? -15.690 17.577 34.953 1.00 76.50 731 ILE A O 1
ATOM 5908 N N . GLU A 1 732 ? -16.016 16.026 36.517 1.00 75.50 732 GLU A N 1
ATOM 5909 C CA . GLU A 1 732 ? -17.168 15.360 35.911 1.00 75.50 732 GLU A CA 1
ATOM 5910 C C . GLU A 1 732 ? -18.390 16.285 35.899 1.00 75.50 732 GLU A C 1
ATOM 5912 O O . GLU A 1 732 ? -18.995 16.462 34.849 1.00 75.50 732 GLU A O 1
ATOM 5917 N N . HIS A 1 733 ? -18.694 16.974 37.003 1.00 72.62 733 HIS A N 1
ATOM 5918 C CA . HIS A 1 733 ? -19.727 18.013 37.066 1.00 72.62 733 HIS A CA 1
ATOM 5919 C C . HIS A 1 733 ? -19.441 19.137 36.062 1.00 72.62 733 HIS A C 1
ATOM 5921 O O . HIS A 1 733 ? -20.332 19.528 35.312 1.00 72.62 733 HIS A O 1
ATOM 5927 N N . TYR A 1 734 ? -18.195 19.614 35.970 1.00 71.88 734 TYR A N 1
ATOM 5928 C CA . TYR A 1 734 ? -17.793 20.611 34.975 1.00 71.88 734 TYR A CA 1
ATOM 5929 C C . TYR A 1 734 ? -17.816 20.066 33.540 1.00 71.88 734 TYR A C 1
ATOM 5931 O O . TYR A 1 734 ? -18.173 20.815 32.640 1.00 71.88 734 TYR A O 1
ATOM 5939 N N . VAL A 1 735 ? -17.487 18.797 33.286 1.00 71.44 735 VAL A N 1
ATOM 5940 C CA . VAL A 1 735 ? -17.497 18.176 31.945 1.00 71.44 735 VAL A CA 1
ATOM 5941 C C . VAL A 1 735 ? -18.915 17.808 31.497 1.00 71.44 735 VAL A C 1
ATOM 5943 O O . VAL A 1 735 ? -19.202 17.886 30.303 1.00 71.44 735 VAL A O 1
ATOM 5946 N N . MET A 1 736 ? -19.814 17.472 32.425 1.00 64.81 736 MET A N 1
ATOM 5947 C CA . MET A 1 736 ? -21.238 17.269 32.159 1.00 64.81 736 MET A CA 1
ATOM 5948 C C . MET A 1 736 ? -21.977 18.605 31.994 1.00 64.81 736 MET A C 1
ATOM 5950 O O . MET A 1 736 ? -22.683 18.764 31.002 1.00 64.81 736 MET A O 1
ATOM 5954 N N . GLU A 1 737 ? -21.763 19.610 32.856 1.00 54.75 737 GLU A N 1
ATOM 5955 C CA . GLU A 1 737 ? -22.322 20.959 32.635 1.00 54.75 737 GLU A CA 1
ATOM 5956 C C . GLU A 1 737 ? -21.711 21.652 31.398 1.00 54.75 737 GLU A C 1
ATOM 5958 O O . GLU A 1 737 ? -22.411 22.400 30.717 1.00 54.75 737 GLU A O 1
ATOM 5963 N N . SER A 1 738 ? -20.454 21.359 31.031 1.00 48.50 738 SER A N 1
ATOM 5964 C CA . SER A 1 738 ? -19.828 21.848 29.783 1.00 48.50 738 SER A CA 1
ATOM 5965 C C . SER A 1 738 ? -20.141 20.991 28.545 1.00 48.50 738 SER A C 1
ATOM 5967 O O . SER A 1 738 ? -19.590 21.248 27.472 1.00 48.50 738 SER A O 1
ATOM 5969 N N . ARG A 1 739 ? -21.035 19.996 28.645 1.00 44.06 739 ARG A N 1
ATOM 5970 C CA . ARG A 1 739 ? -21.592 19.248 27.502 1.00 44.06 739 ARG A CA 1
ATOM 5971 C C . ARG A 1 739 ? -23.093 19.543 27.344 1.00 44.06 739 ARG A C 1
ATOM 5973 O O . ARG A 1 739 ? -23.928 18.734 27.745 1.00 44.06 739 ARG A O 1
ATOM 5980 N N . PRO A 1 740 ? -23.461 20.683 26.729 1.00 45.00 740 PRO A N 1
ATOM 5981 C CA . PRO A 1 740 ? -24.853 21.097 26.593 1.00 45.00 740 PRO A CA 1
ATOM 5982 C C . PRO A 1 740 ? -25.574 20.353 25.455 1.00 45.00 740 PRO A C 1
ATOM 5984 O O . PRO A 1 740 ? -25.764 20.905 24.372 1.00 45.00 740 PRO A O 1
ATOM 5987 N N . ASP A 1 741 ? -26.027 19.121 25.699 1.00 36.81 741 ASP A N 1
ATOM 5988 C CA . ASP A 1 741 ? -27.055 18.494 24.856 1.00 36.81 741 ASP A CA 1
ATOM 5989 C C . ASP A 1 741 ? -27.944 17.507 25.629 1.00 36.81 741 ASP A C 1
ATOM 5991 O O . ASP A 1 741 ? -27.465 16.499 26.151 1.00 36.81 741 ASP A O 1
ATOM 5995 N N . HIS A 1 742 ? -29.252 17.793 25.666 1.00 42.03 742 HIS A N 1
ATOM 5996 C CA . HIS A 1 742 ? -30.311 16.828 25.975 1.00 42.03 742 HIS A CA 1
ATOM 5997 C C . HIS A 1 742 ? -31.681 17.326 25.470 1.00 42.03 742 HIS A C 1
ATOM 5999 O O . HIS A 1 742 ? -32.408 18.041 26.162 1.00 42.03 742 HIS A O 1
ATOM 6005 N N . ARG A 1 743 ? -32.103 16.888 24.275 1.00 36.06 743 ARG A N 1
ATOM 6006 C CA . ARG A 1 743 ? -33.537 16.833 23.925 1.00 36.06 743 ARG A CA 1
ATOM 6007 C C . ARG A 1 743 ? -34.118 15.469 24.316 1.00 36.06 743 ARG A C 1
ATOM 6009 O O . ARG A 1 743 ? -33.932 14.529 23.552 1.00 36.06 743 ARG A O 1
ATOM 6016 N N . ARG A 1 744 ? -34.927 15.383 25.383 1.00 36.41 744 ARG A N 1
ATOM 6017 C CA . ARG A 1 744 ? -36.182 14.583 25.447 1.00 36.41 744 ARG A CA 1
ATOM 6018 C C . ARG A 1 744 ? -37.098 15.100 26.561 1.00 36.41 744 ARG A C 1
ATOM 6020 O O . ARG A 1 744 ? -36.633 15.638 27.555 1.00 36.41 744 ARG A O 1
ATOM 6027 N N . LEU A 1 745 ? -38.407 14.946 26.358 1.00 40.69 745 LEU A N 1
ATOM 6028 C CA . LEU A 1 745 ? -39.465 15.420 27.255 1.00 40.69 745 LEU A CA 1
ATOM 6029 C C . LEU A 1 745 ? -40.134 14.244 27.976 1.00 40.69 745 LEU A C 1
ATOM 6031 O O . LEU A 1 745 ? -40.588 13.309 27.317 1.00 40.69 745 LEU A O 1
ATOM 6035 N N . SER A 1 746 ? -40.295 14.350 29.295 1.00 32.75 746 SER A N 1
ATOM 6036 C CA . SER A 1 746 ? -41.464 13.828 30.013 1.00 32.75 746 SER A CA 1
ATOM 6037 C C . SER A 1 746 ? -41.687 14.628 31.303 1.00 32.75 746 SER A C 1
ATOM 6039 O O . SER A 1 746 ? -40.865 15.460 31.676 1.00 32.75 746 SER A O 1
ATOM 6041 N N . ASN A 1 747 ? -42.853 14.446 31.911 1.00 35.53 747 ASN A N 1
ATOM 6042 C CA . ASN A 1 747 ? -43.493 15.398 32.816 1.00 35.53 747 ASN A CA 1
ATOM 6043 C C . ASN A 1 747 ? -42.962 15.396 34.271 1.00 35.53 747 ASN A C 1
ATOM 6045 O O . ASN A 1 747 ? -42.446 14.390 34.745 1.00 35.53 747 ASN A O 1
ATOM 6049 N N . HIS A 1 748 ? -43.286 16.484 34.986 1.00 30.91 748 HIS A N 1
ATOM 6050 C CA . HIS A 1 748 ? -43.158 16.731 36.440 1.00 30.91 748 HIS A CA 1
ATOM 6051 C C . HIS A 1 748 ? -41.814 17.239 37.017 1.00 30.91 748 HIS A C 1
ATOM 6053 O O . HIS A 1 748 ? -40.713 16.870 36.630 1.00 30.91 748 HIS A O 1
ATOM 6059 N N . HIS A 1 749 ? -41.989 18.152 37.975 1.00 38.47 749 HIS A N 1
ATOM 6060 C CA . HIS A 1 749 ? -41.059 19.008 38.730 1.00 38.47 749 HIS A CA 1
ATOM 6061 C C . HIS A 1 749 ? -41.720 19.176 40.137 1.00 38.47 749 HIS A C 1
ATOM 6063 O O . HIS A 1 749 ? -42.891 18.789 40.248 1.00 38.47 749 HIS A O 1
ATOM 6069 N N . PRO A 1 750 ? -41.119 19.775 41.193 1.00 48.81 750 PRO A N 1
ATOM 6070 C CA . PRO A 1 750 ? -39.788 20.388 41.297 1.00 48.81 750 PRO A CA 1
ATOM 6071 C C . PRO A 1 750 ? -38.959 19.979 42.546 1.00 48.81 750 PRO A C 1
ATOM 6073 O O . PRO A 1 750 ? -39.506 19.831 43.635 1.00 48.81 750 PRO A O 1
ATOM 6076 N N . HIS A 1 751 ? -37.626 19.949 42.425 1.00 35.56 751 HIS A N 1
ATOM 6077 C CA . HIS A 1 751 ? -36.703 20.568 43.400 1.00 35.56 751 HIS A CA 1
ATOM 6078 C C . HIS A 1 751 ? -35.255 20.493 42.895 1.00 35.56 751 HIS A C 1
ATOM 6080 O O . HIS A 1 751 ? -34.749 19.393 42.710 1.00 35.56 751 HIS A O 1
ATOM 6086 N N . GLU A 1 752 ? -34.582 21.637 42.741 1.00 35.34 752 GLU A N 1
ATOM 6087 C CA . GLU A 1 752 ? -33.236 21.835 43.302 1.00 35.34 752 GLU A CA 1
ATOM 6088 C C . GLU A 1 752 ? -32.830 23.317 43.275 1.00 35.34 752 GLU A C 1
ATOM 6090 O O . GLU A 1 752 ? -33.052 24.029 42.294 1.00 35.34 752 GLU A O 1
ATOM 6095 N N . ASP A 1 753 ? -32.235 23.789 44.371 1.00 40.28 753 ASP A N 1
ATOM 6096 C CA . ASP A 1 753 ? -31.791 25.172 44.530 1.00 40.28 753 ASP A CA 1
ATOM 6097 C C . ASP A 1 753 ? -30.402 25.368 43.901 1.00 40.28 753 ASP A C 1
ATOM 6099 O O . ASP A 1 753 ? -29.389 24.979 44.494 1.00 40.28 753 ASP A O 1
ATOM 6103 N N . LYS A 1 754 ? -30.315 26.019 42.730 1.00 46.75 754 LYS A N 1
ATOM 6104 C CA . LYS A 1 754 ? -29.010 26.390 42.149 1.00 46.75 754 LYS A CA 1
ATOM 6105 C C . LYS A 1 754 ? -28.246 27.294 43.129 1.00 46.75 754 LYS A C 1
ATOM 6107 O O . LYS A 1 754 ? -28.675 28.390 43.489 1.00 46.75 754 LYS A O 1
ATOM 6112 N N . ILE A 1 755 ? -27.095 26.795 43.574 1.00 55.81 755 ILE A N 1
ATOM 6113 C CA . ILE A 1 755 ? -26.258 27.372 44.630 1.00 55.81 755 ILE A CA 1
ATOM 6114 C C . ILE A 1 755 ? -25.709 28.732 44.171 1.00 55.81 755 ILE A C 1
ATOM 6116 O O . ILE A 1 755 ? -24.743 28.811 43.417 1.00 55.81 755 ILE A O 1
ATOM 6120 N N . SER A 1 756 ? -26.343 29.815 44.635 1.00 52.78 756 SER A N 1
ATOM 6121 C CA . SER A 1 756 ? -25.929 31.192 44.339 1.00 52.78 756 SER A CA 1
ATOM 6122 C C . SER A 1 756 ? -24.461 31.440 44.701 1.00 52.78 756 SER A C 1
ATOM 6124 O O . SER A 1 756 ? -23.968 30.937 45.714 1.00 52.78 756 SER A O 1
ATOM 6126 N N . LEU A 1 757 ? -23.781 32.286 43.920 1.00 53.75 757 LEU A N 1
ATOM 6127 C CA . LEU A 1 757 ? -22.355 32.611 44.063 1.00 53.75 757 LEU A CA 1
ATOM 6128 C C . LEU A 1 757 ? -21.975 33.070 45.484 1.00 53.75 757 LEU A C 1
ATOM 6130 O O . LEU A 1 757 ? -20.872 32.802 45.951 1.00 53.75 757 LEU A O 1
ATOM 6134 N N . LYS A 1 758 ? -22.915 33.691 46.210 1.00 53.66 758 LYS A N 1
ATOM 6135 C CA . LYS A 1 758 ? -22.752 34.063 47.623 1.00 53.66 758 LYS A CA 1
ATOM 6136 C C . LYS A 1 758 ? -22.487 32.856 48.532 1.00 53.66 758 LYS A C 1
ATOM 6138 O O . LYS A 1 758 ? -21.681 32.955 49.442 1.00 53.66 758 LYS A O 1
ATOM 6143 N N . LYS A 1 759 ? -23.116 31.710 48.262 1.00 58.25 759 LYS A N 1
ATOM 6144 C CA . LYS A 1 759 ? -22.954 30.458 49.020 1.00 58.25 759 LYS A CA 1
ATOM 6145 C C . LYS A 1 759 ? -21.624 29.760 48.693 1.00 58.25 759 LYS A C 1
ATOM 6147 O O . LYS A 1 759 ? -21.109 29.037 49.537 1.00 58.25 759 LYS A O 1
ATOM 6152 N N . VAL A 1 760 ? -21.043 30.028 47.517 1.00 60.56 760 VAL A N 1
ATOM 6153 C CA . VAL A 1 760 ? -19.662 29.644 47.158 1.00 60.56 760 VAL A CA 1
ATOM 6154 C C . VAL A 1 760 ? -18.647 30.563 47.847 1.00 60.56 760 VAL A C 1
ATOM 6156 O O . VAL A 1 760 ? -17.684 30.074 48.425 1.00 60.56 760 VAL A O 1
ATOM 6159 N N . LEU A 1 761 ? -18.891 31.877 47.878 1.00 61.38 761 LEU A N 1
ATOM 6160 C CA . LEU A 1 761 ? -18.053 32.832 48.613 1.00 61.38 761 LEU A CA 1
ATOM 6161 C C . LEU A 1 761 ? -18.078 32.563 50.131 1.00 61.38 761 LEU A C 1
ATOM 6163 O O . LEU A 1 761 ? -17.029 32.540 50.768 1.00 61.38 761 LEU A O 1
ATOM 6167 N N . ASP A 1 762 ? -19.251 32.249 50.691 1.00 54.03 762 ASP A N 1
ATOM 6168 C CA . ASP A 1 762 ? -19.401 31.781 52.075 1.00 54.03 762 ASP A CA 1
ATOM 6169 C C . ASP A 1 762 ? -18.671 30.448 52.323 1.00 54.03 762 ASP A C 1
ATOM 6171 O O . ASP A 1 762 ? -18.277 30.196 53.456 1.00 54.03 762 ASP A O 1
ATOM 6175 N N . LEU A 1 763 ? -18.503 29.578 51.317 1.00 59.97 763 LEU A N 1
ATOM 6176 C CA . LEU A 1 763 ? -17.735 28.330 51.442 1.00 59.97 763 LEU A CA 1
ATOM 6177 C C . LEU A 1 763 ? -16.222 28.579 51.406 1.00 59.97 763 LEU A C 1
ATOM 6179 O O . LEU A 1 763 ? -15.506 27.967 52.192 1.00 59.97 763 LEU A O 1
ATOM 6183 N N . VAL A 1 764 ? -15.747 29.501 50.562 1.00 60.44 764 VAL A N 1
ATOM 6184 C CA . VAL A 1 764 ? -14.333 29.915 50.523 1.00 60.44 764 VAL A CA 1
ATOM 6185 C C . VAL A 1 764 ? -13.943 30.613 51.828 1.00 60.44 764 VAL A C 1
ATOM 6187 O O . VAL A 1 764 ? -12.986 30.191 52.472 1.00 60.44 764 VAL A O 1
ATOM 6190 N N . ASN A 1 765 ? -14.734 31.583 52.299 1.00 55.53 765 ASN A N 1
ATOM 6191 C CA . ASN A 1 765 ? -14.486 32.233 53.591 1.00 55.53 765 ASN A CA 1
ATOM 6192 C C . ASN A 1 765 ? -14.621 31.254 54.774 1.00 55.53 765 ASN A C 1
ATOM 6194 O O . ASN A 1 765 ? -13.894 31.385 55.754 1.00 55.53 765 ASN A O 1
ATOM 6198 N N . LYS A 1 766 ? -15.498 30.240 54.690 1.00 56.75 766 LYS A N 1
ATOM 6199 C CA . LYS A 1 766 ? -15.548 29.144 55.679 1.00 56.75 766 LYS A CA 1
ATOM 6200 C C . LYS A 1 766 ? -14.358 28.192 55.612 1.00 56.75 766 LYS A C 1
ATOM 6202 O O . LYS A 1 766 ? -14.210 27.421 56.549 1.00 56.75 766 LYS A O 1
ATOM 6207 N N . GLY A 1 767 ? -13.525 28.230 54.574 1.00 57.03 767 GLY A N 1
ATOM 6208 C CA . GLY A 1 767 ? -12.227 27.555 54.577 1.00 57.03 767 GLY A CA 1
ATOM 6209 C C . GLY A 1 767 ? -11.343 28.151 55.669 1.00 57.03 767 GLY A C 1
ATOM 6210 O O . GLY A 1 767 ? -11.118 27.514 56.694 1.00 57.03 767 GLY A O 1
ATOM 6211 N N . GLU A 1 768 ? -10.961 29.418 55.503 1.00 55.38 768 GLU A N 1
ATOM 6212 C CA . GLU A 1 768 ? -10.139 30.152 56.476 1.00 55.38 768 GLU A CA 1
ATOM 6213 C C . GLU A 1 768 ? -10.802 30.222 57.863 1.00 55.38 768 GLU A C 1
ATOM 6215 O O . GLU A 1 768 ? -10.149 29.995 58.878 1.00 55.38 768 GLU A O 1
ATOM 6220 N N . ASP A 1 769 ? -12.112 30.470 57.933 1.00 58.50 769 ASP A N 1
ATOM 6221 C CA . ASP A 1 769 ? -12.835 30.602 59.204 1.00 58.50 769 ASP A CA 1
ATOM 6222 C C . ASP A 1 769 ? -13.042 29.248 59.923 1.00 58.50 769 ASP A C 1
ATOM 6224 O O . ASP A 1 769 ? -13.131 29.222 61.151 1.00 58.50 769 ASP A O 1
ATOM 6228 N N . ASN A 1 770 ? -13.051 28.107 59.213 1.00 62.75 770 ASN A N 1
ATOM 6229 C CA . ASN A 1 770 ? -12.978 26.782 59.848 1.00 62.75 770 ASN A CA 1
ATOM 6230 C C . ASN A 1 770 ? -11.543 26.403 60.222 1.00 62.75 770 ASN A C 1
ATOM 6232 O O . ASN A 1 770 ? -11.351 25.853 61.300 1.00 62.75 770 ASN A O 1
ATOM 6236 N N . GLU A 1 771 ? -10.534 26.714 59.404 1.00 66.94 771 GLU A N 1
ATOM 6237 C CA . GLU A 1 771 ? -9.129 26.481 59.764 1.00 66.94 771 GLU A CA 1
ATOM 6238 C C . GLU A 1 771 ? -8.739 27.289 61.008 1.00 66.94 771 GLU A C 1
ATOM 6240 O O . GLU A 1 771 ? -8.132 26.746 61.930 1.00 66.94 771 GLU A O 1
ATOM 6245 N N . LEU A 1 772 ? -9.182 28.545 61.115 1.00 70.62 772 LEU A N 1
ATOM 6246 C CA . LEU A 1 772 ? -9.031 29.368 62.316 1.00 70.62 772 LEU A CA 1
ATOM 6247 C C . LEU A 1 772 ? -9.830 28.826 63.510 1.00 70.62 772 LEU A C 1
ATOM 6249 O O . LEU A 1 772 ? -9.370 28.958 64.646 1.00 70.62 772 LEU A O 1
ATOM 6253 N N . LYS A 1 773 ? -10.991 28.190 63.299 1.00 75.44 773 LYS A N 1
ATOM 6254 C CA . LYS A 1 773 ? -11.762 27.539 64.375 1.00 75.44 773 LYS A CA 1
ATOM 6255 C C . LYS A 1 773 ? -11.143 26.229 64.835 1.00 75.44 773 LYS A C 1
ATOM 6257 O O . LYS A 1 773 ? -11.066 26.025 66.039 1.00 75.44 773 LYS A O 1
ATOM 6262 N N . ASP A 1 774 ? -10.645 25.383 63.942 1.00 74.19 774 ASP A N 1
ATOM 6263 C CA . ASP A 1 774 ? -9.943 24.151 64.312 1.00 74.19 774 ASP A CA 1
ATOM 6264 C C . ASP A 1 774 ? -8.543 24.436 64.868 1.00 74.19 774 ASP A C 1
ATOM 6266 O O . ASP A 1 774 ? -8.080 23.711 65.749 1.00 74.19 774 ASP A O 1
ATOM 6270 N N . MET A 1 775 ? -7.888 25.525 64.456 1.00 77.94 775 MET A N 1
ATOM 6271 C CA . MET A 1 775 ? -6.665 26.016 65.094 1.00 77.94 775 MET A CA 1
ATOM 6272 C C . MET A 1 775 ? -6.957 26.564 66.497 1.00 77.94 775 MET A C 1
ATOM 6274 O O . MET A 1 775 ? -6.270 26.175 67.439 1.00 77.94 775 MET A O 1
ATOM 6278 N N . ASN A 1 776 ? -8.012 27.371 66.680 1.00 77.00 776 ASN A N 1
ATOM 6279 C CA . ASN A 1 776 ? -8.465 27.793 68.013 1.00 77.00 776 ASN A CA 1
ATOM 6280 C C . ASN A 1 776 ? -8.904 26.609 68.880 1.00 77.00 776 ASN A C 1
ATOM 6282 O O . ASN A 1 776 ? -8.598 26.592 70.062 1.00 77.00 776 ASN A O 1
ATOM 6286 N N . LYS A 1 777 ? -9.563 25.594 68.316 1.00 85.38 777 LYS A N 1
ATOM 6287 C CA . LYS A 1 777 ? -9.997 24.388 69.032 1.00 85.38 777 LYS A CA 1
ATOM 6288 C C . LYS A 1 777 ? -8.819 23.488 69.400 1.00 85.38 777 LYS A C 1
ATOM 6290 O O . LYS A 1 777 ? -8.794 22.947 70.496 1.00 85.38 777 LYS A O 1
ATOM 6295 N N . LYS A 1 778 ? -7.796 23.373 68.545 1.00 84.38 778 LYS A N 1
ATOM 6296 C CA . LYS A 1 778 ? -6.522 22.718 68.892 1.00 84.38 778 LYS A CA 1
ATOM 6297 C C . LYS A 1 778 ? -5.764 23.494 69.969 1.00 84.38 778 LYS A C 1
ATOM 6299 O O . LYS A 1 778 ? -5.263 22.870 70.896 1.00 84.38 778 LYS A O 1
ATOM 6304 N N . LEU A 1 779 ? -5.718 24.826 69.893 1.00 86.00 779 LEU A N 1
ATOM 6305 C CA . LEU A 1 779 ? -5.140 25.678 70.939 1.00 86.00 779 LEU A CA 1
ATOM 6306 C C . LEU A 1 779 ? -5.918 25.561 72.255 1.00 86.00 779 LEU A C 1
ATOM 6308 O O . LEU A 1 779 ? -5.297 25.385 73.296 1.00 86.00 779 LEU A O 1
ATOM 6312 N N . GLN A 1 780 ? -7.251 25.578 72.216 1.00 83.62 780 GLN A N 1
ATOM 6313 C CA . GLN A 1 780 ? -8.114 25.384 73.378 1.00 83.62 780 GLN A CA 1
ATOM 6314 C C . GLN A 1 780 ? -7.894 24.001 73.990 1.00 83.62 780 GLN A C 1
ATOM 6316 O O . GLN A 1 780 ? -7.582 23.930 75.171 1.00 83.62 780 GLN A O 1
ATOM 6321 N N . ASN A 1 781 ? -7.941 22.922 73.204 1.00 83.38 781 ASN A N 1
ATOM 6322 C CA . ASN A 1 781 ? -7.657 21.570 73.690 1.00 83.38 781 ASN A CA 1
ATOM 6323 C C . ASN A 1 781 ? -6.244 21.464 74.294 1.00 83.38 781 ASN A C 1
ATOM 6325 O O . ASN A 1 781 ? -6.074 20.845 75.337 1.00 83.38 781 ASN A O 1
ATOM 6329 N N . MET A 1 782 ? -5.231 22.087 73.681 1.00 89.31 782 MET A N 1
ATOM 6330 C CA . MET A 1 782 ? -3.854 22.101 74.192 1.00 89.31 782 MET A CA 1
ATOM 6331 C C . MET A 1 782 ? -3.731 22.907 75.494 1.00 89.31 782 MET A C 1
ATOM 6333 O O . MET A 1 782 ? -3.001 22.506 76.400 1.00 89.31 782 MET A O 1
ATOM 6337 N N . VAL A 1 783 ? -4.459 24.020 75.620 1.00 88.00 783 VAL A N 1
ATOM 6338 C CA . VAL A 1 783 ? -4.548 24.831 76.843 1.00 88.00 783 VAL A CA 1
ATOM 6339 C C . VAL A 1 783 ? -5.323 24.092 77.934 1.00 88.00 783 VAL A C 1
ATOM 6341 O O . VAL A 1 783 ? -4.877 24.097 79.075 1.00 88.00 783 VAL A O 1
ATOM 6344 N N . GLU A 1 784 ? -6.414 23.401 77.610 1.00 84.12 784 GLU A N 1
ATOM 6345 C CA . GLU A 1 784 ? -7.189 22.564 78.535 1.00 84.12 784 GLU A CA 1
ATOM 6346 C C . GLU A 1 784 ? -6.389 21.340 78.997 1.00 84.12 784 GLU A C 1
ATOM 6348 O O . GLU A 1 784 ? -6.374 21.039 80.191 1.00 84.12 784 GLU A O 1
ATOM 6353 N N . GLU A 1 785 ? -5.643 20.675 78.111 1.00 85.81 785 GLU A N 1
ATOM 6354 C CA . GLU A 1 785 ? -4.731 19.586 78.475 1.00 85.81 785 GLU A CA 1
ATOM 6355 C C . GLU A 1 785 ? -3.568 20.102 79.337 1.00 85.81 785 GLU A C 1
ATOM 6357 O O . GLU A 1 785 ? -3.228 19.488 80.349 1.00 85.81 785 GLU A O 1
ATOM 6362 N N . THR A 1 786 ? -2.996 21.263 79.003 1.00 85.44 786 THR A N 1
ATOM 6363 C CA . THR A 1 786 ? -1.919 21.899 79.782 1.00 85.44 786 THR A CA 1
ATOM 6364 C C . THR A 1 786 ? -2.414 22.372 81.150 1.00 85.44 786 THR A C 1
ATOM 6366 O O . THR A 1 786 ? -1.727 22.167 82.148 1.00 85.44 786 THR A O 1
ATOM 6369 N N . LEU A 1 787 ? -3.621 22.939 81.243 1.00 82.81 787 LEU A N 1
ATOM 6370 C CA . LEU A 1 787 ? -4.289 23.274 82.505 1.00 82.81 787 LEU A CA 1
ATOM 6371 C C . LEU A 1 787 ? -4.617 22.019 83.311 1.00 82.81 787 LEU A C 1
ATOM 6373 O O . LEU A 1 787 ? -4.401 22.006 84.518 1.00 82.81 787 LEU A O 1
ATOM 6377 N N . THR A 1 788 ? -5.067 20.942 82.668 1.00 80.31 788 THR A N 1
ATOM 6378 C CA . THR A 1 788 ? -5.362 19.669 83.337 1.00 80.31 788 THR A CA 1
ATOM 6379 C C . THR A 1 788 ? -4.084 19.023 83.868 1.00 80.31 788 THR A C 1
ATOM 6381 O O . THR A 1 788 ? -4.063 18.595 85.022 1.00 80.31 788 THR A O 1
ATOM 6384 N N . LYS A 1 789 ? -2.992 19.019 83.093 1.00 82.69 789 LYS A N 1
ATOM 6385 C CA . LYS A 1 789 ? -1.657 18.587 83.539 1.00 82.69 789 LYS A CA 1
ATOM 6386 C C . LYS A 1 789 ? -1.136 19.467 84.674 1.00 82.69 789 LYS A C 1
ATOM 6388 O O . LYS A 1 789 ? -0.731 18.924 85.696 1.00 82.69 789 LYS A O 1
ATOM 6393 N N . ASN A 1 790 ? -1.231 20.792 84.570 1.00 76.25 790 ASN A N 1
ATOM 6394 C CA . ASN A 1 790 ? -0.835 21.707 85.646 1.00 76.25 790 ASN A CA 1
ATOM 6395 C C . ASN A 1 790 ? -1.694 21.546 86.909 1.00 76.25 790 ASN A C 1
ATOM 6397 O O . ASN A 1 790 ? -1.154 21.605 88.007 1.00 76.25 790 ASN A O 1
ATOM 6401 N N . MET A 1 791 ? -2.995 21.267 86.793 1.00 79.00 791 MET A N 1
ATOM 6402 C CA . MET A 1 791 ? -3.858 20.990 87.945 1.00 79.00 791 MET A CA 1
ATOM 6403 C C . MET A 1 791 ? -3.518 19.637 88.593 1.00 79.00 791 MET A C 1
ATOM 6405 O O . MET A 1 791 ? -3.554 19.523 89.817 1.00 79.00 791 MET A O 1
ATOM 6409 N N . HIS A 1 792 ? -3.140 18.619 87.813 1.00 68.81 792 HIS A N 1
ATOM 6410 C CA . HIS A 1 792 ? -2.619 17.364 88.366 1.00 68.81 792 HIS A CA 1
ATOM 6411 C C . HIS A 1 792 ? -1.256 17.572 89.041 1.00 68.81 792 HIS A C 1
ATOM 6413 O O . HIS A 1 792 ? -1.064 17.102 90.157 1.00 68.81 792 HIS A O 1
ATOM 6419 N N . LEU A 1 793 ? -0.348 18.345 88.438 1.00 68.75 793 LEU A N 1
ATOM 6420 C CA . LEU A 1 793 ? 0.944 18.701 89.035 1.00 68.75 793 LEU A CA 1
ATOM 6421 C C . LEU A 1 793 ? 0.779 19.536 90.316 1.00 68.75 793 LEU A C 1
ATOM 6423 O O . LEU A 1 793 ? 1.487 19.292 91.287 1.00 68.75 793 LEU A O 1
ATOM 6427 N N . GLN A 1 794 ? -0.192 20.452 90.375 1.00 57.91 794 GLN A N 1
ATOM 6428 C CA . GLN A 1 794 ? -0.533 21.191 91.596 1.00 57.91 794 GLN A CA 1
ATOM 6429 C C . GLN A 1 794 ? -1.138 20.282 92.674 1.00 57.91 794 GLN A C 1
ATOM 6431 O O . GLN A 1 794 ? -0.761 20.412 93.835 1.00 57.91 794 GLN A O 1
ATOM 6436 N N . LYS A 1 795 ? -1.997 19.315 92.317 1.00 57.09 795 LYS A N 1
ATOM 6437 C CA . LYS A 1 795 ? -2.487 18.284 93.256 1.00 57.09 795 LYS A CA 1
ATOM 6438 C C . LYS A 1 795 ? -1.374 17.363 93.769 1.00 57.09 795 LYS A C 1
ATOM 6440 O O . LYS A 1 795 ? -1.434 16.936 94.912 1.00 57.09 795 LYS A O 1
ATOM 6445 N N . VAL A 1 796 ? -0.353 17.091 92.955 1.00 56.69 796 VAL A N 1
ATOM 6446 C CA . VAL A 1 796 ? 0.857 16.348 93.358 1.00 56.69 796 VAL A CA 1
ATOM 6447 C C . VAL A 1 796 ? 1.830 17.222 94.169 1.00 56.69 796 VAL A C 1
ATOM 6449 O O . VAL A 1 796 ? 2.627 16.689 94.926 1.00 56.69 796 VAL A O 1
ATOM 6452 N N . SER A 1 797 ? 1.733 18.552 94.065 1.00 52.62 797 SER A N 1
ATOM 6453 C CA . SER A 1 797 ? 2.542 19.530 94.820 1.00 52.62 797 SER A CA 1
ATOM 6454 C C . SER A 1 797 ? 1.803 20.143 96.023 1.00 52.62 797 SER A C 1
ATOM 6456 O O . SER A 1 797 ? 2.206 21.189 96.530 1.00 52.62 797 SER A O 1
ATOM 6458 N N . SER A 1 798 ? 0.686 19.542 96.445 1.00 52.56 798 SER A N 1
ATOM 6459 C CA . SER A 1 798 ? -0.084 19.922 97.644 1.00 52.56 798 SER A CA 1
ATOM 6460 C C . SER A 1 798 ? -0.411 18.718 98.547 1.00 52.56 798 SER A C 1
ATOM 6462 O O . SER A 1 798 ? -1.331 18.772 99.365 1.00 52.56 798 SER A O 1
ATOM 6464 N N . LEU A 1 799 ? 0.401 17.664 98.407 1.00 45.34 799 LEU A N 1
ATOM 6465 C CA . LEU A 1 799 ? 0.643 16.578 99.360 1.00 45.34 799 LEU A CA 1
ATOM 6466 C C . LEU A 1 799 ? 2.110 16.650 99.816 1.00 45.34 799 LEU A C 1
ATOM 6468 O O . LEU A 1 799 ? 2.359 16.260 100.975 1.00 45.34 799 LEU A O 1
#

InterPro domains:
  IPR026204 GRIP1-associated protein 1 [PTHR18978] (3-795)

pLDDT: mean 73.74, std 21.57, range [22.84, 98.25]

Foldseek 3Di:
DDDPDDDPVRVVVVVVVVVVLVVVVVVVVVVVVVVVVVVVVVVVVVVVVVVVVVVVVVCCVVDPVNVVVVVVVVVVVVVVVVVVVVVVVVVVVVVVVVVVVVVVVVVVVVVVVVVVVVVVVCVVVPDPVVVVVVVVVVVVVVVVVVVVVVVVVVVVVVVVVVVPDDDDDDDDDDDDDDDDDDDDDDDDDDDDDDYDDDYDEYDYYDYYDDDDDDDVCVPVVVVVVVVVVVVVVVVVVVVVVVVVVVVVVVVVVVVVVVVVVVVVVVVVVVVVVVVVVVVVVVVVVVVVVVVVVVVVVVVVVVVVVVVVVVVVVVVVVVVVVVVVVVVVVVVVVVVVVVVVVVVVVVVVVVVVVVVVVVVVVVVVVVVVVVVVVVVVVVVVVVVVVVVVVVVVVVVVVVVVVVVVVVVVVVVVVVVVVVVVVVVVVVVVVVVVVVVVVVVVVVVVVVVVVVVVVVVVVVVVVVVVVVVVVVVVVVVVVVVVVVVVVVVVVVVVVVVVVVVVVVVVVVVVVVVVVVVVVVVVVVVVVVVVVVVVVVVVVVVVVVVVVVVVVVVVVVVVVVVVVVVVVVVVVVVVVVVVVVVVVVVVVVVVVVPVVVVVVVVVCVVPVVPCVVVVDDDDEEDEEDDDEDEEDDEDDDEDEDDEDDEDDDDYDDDDDDDDDDDDDDDDDDDDDDDDDDDDDDDDDDDVVVVVVVVVVVVVVVVVVVVVVVVVVVVVVVVVVVVVVVVVVVVVVVVVVVVVVVDPDDDDDDDDDDDDDDQDVVNVVVVVVCVVVVVVVVVVVVVVVVVVVVVVVVVVVVVVVVD

Sequence (799 aa):
MASSALSEDEFHRLQLQLLELRTANYELEGKCKKYERELTVGQERVDVLDKELTKANKVINKSKKTKEVELLMQENDGLQRKLHSQEEEFRLQNQTLMQELSTLVASNEQLEKEITACKDGNTSGKGSNSDLEDEVRRLQAQNAALQKNYNSTKEKYDKELLSLRGGNEVPPSTERESPTGVDERKVEGSDHTDDEVNKINTESANSIEKLSEEIHKLKISLDTELEEKKILKEELSSQEKKLKDQIVVLQDESEKLNEKLKKKQESVIILQKEKEDMFAESSKKIEELQAGRERDKKYYQDLTSKLQTEIEKLKQVGENDQTSADQKMQLLEKTITTLQSQVDAANIVGNQQLQEQTKKYQSEIIELRNNITKLIQEKDDLQIQLKESQKAVSDTMEQFNAAQNDRDSQIQSLQEISKVAEKRKSILDELAIKYQKEIDSHREIVNSMEEKHKVMVNSLQQEIINLQEKIAELEKQTIMFEELQQTHKSVSESKQWLERRLKETEENLDQAKVDHETSLKEMKSSHETETNKLREEHQAEAARLLEEQQTWRMGWEEKENTLLQEIDNLKTSVSSLRQEIKDGVGDKKLHEKKGLTMIKDLKRQLHAERKRTEKLQERLQEVLTDSKDRQSMEDLFRPTDPNDMFRCDDSSVSSWGAGASGNKDSNASGPQSPSHTNTSFNSDVEQEYGDLLTRMGGMQQNSWQLEEKVAHLEMSNACMAEDILRKTAIIEHYVMESRPDHRRLSNHHPHEDKISLKKVLDLVNKGEDNELKDMNKKLQNMVEETLTKNMHLQKVSSL